Protein AF-0000000080853596 (afdb_homodimer)

Organism: Culter alburnus (NCBI:txid194366)

pLDDT: mean 70.52, std 26.56, range [13.9, 98.62]

Secondary structure (DSSP, 8-state):
-----------------SS-----HHHHHHHHHHHHTT-HHHHHHHHHHHHHTT----TTSS--HHHHHHHHHHHHTS-TT-HHHHHHHHHHHHHHHHHHHSHHHHHHTT-S----------------------------------------------------GGGSPEEEEE-HHHHH---PEEEPPS----SEEEEE-PPS-SEEEE-SS-EEEEETTTTEEEEEEEEE-TTTT-------B--SHHHH--SSEEEEESS-GGG--SSHHHHHHTTSGGGEEEEEHHHHHTHHHHHHHHHHHHHHSTTEEEEEEEEEEE---S-SSSGGGSSSS----TTEETTEEPPSEEEEEEEEEETTS-BPPPEEEEEESS----TT---TTTS-HHHHHHHHHHHGGGGEE-HHHHHT-TT---EEE--S-PPPEEEEEEEEEE-TTS-EEEEEEEEEEB----/-----------------SS-----HHHHHHHHHHHHTT-HHHHHHHHHHHHHTT----TTSS--HHHHHHHHHHHHTS-TT-HHHHHHHHHHHHHHHHHHHTHHHHHHTT------------------------------------------------------GGGPPEEEEE-HHHHH---PEEE--TT---SEEEEE-PPS-SEEEE-SS-EEEEETTTTEEEEEEEEE-TTTT-------B--SHHHH--SSEEEEESS-GGG--SSHHHHHHTTSGGGEEEEEHHHHHTHHHHHHHHHHHHHHSTTEEEEEEEEEEE---S-TTTTT---SSS----SEETTEEPPSEEEEEEEEEETTS-BPPPEEEEEESS----TT---TTTS-HHHHHHHHHHHGGGGEE-HHHHHT-TT---EEE--S-PPPEEEEEEEEEE-TTS-EEEEEEEEEEB----

InterPro domains:
  IPR001604 DNA/RNA non-specific endonuclease/pyrophosphatase/phosphodiesterase domain [PF01223] (203-386)
  IPR001604 DNA/RNA non-specific endonuclease/pyrophosphatase/phosphodiesterase domain [SM00892] (210-420)
  IPR020821 ENPP1-3/EXOG-like, endonuclease/phosphodiesterase domain [SM00477] (211-429)
  IPR040255 Non-specific endonuclease [PTHR13966] (204-443)
  IPR044925 His-Me finger superfamily [SSF54060] (202-383)
  IPR044929 DNA/RNA non-specific endonuclease superfamily [G3DSA:3.40.570.10] (197-430)

Nearest PDB structures (foldseek):
  5t40-assembly1_B  TM=7.758E-01  e=2.886E-14  Homo sapiens
  6iid-assembly1_B  TM=7.793E-01  e=5.501E-14  Homo sapiens
  7r6t-assembly1_D  TM=7.306E-01  e=7.821E-14  Homo sapiens
  6iid-assembly2_D  TM=7.445E-01  e=1.885E-13  Homo sapiens
  4e3y-assembly1_A  TM=7.467E-01  e=3.338E-12  Serratia marcescens

Radius of gyration: 38.25 Å; Cα contacts (8 Å, |Δi|>4): 1420; chains: 2; bounding box: 94×157×90 Å

Solvent-accessible surface area (backbone atoms only — not comparable to full-atom values): 53956 Å² total; per-residue (Å²): 137,83,80,78,79,77,79,74,77,62,83,72,81,67,87,59,73,96,64,56,76,94,65,56,70,65,56,50,50,51,52,42,49,58,55,56,62,62,35,65,69,39,45,49,40,42,49,51,52,33,62,74,65,64,60,71,64,54,98,59,82,40,73,52,70,64,57,51,44,43,54,48,53,54,44,69,70,38,59,89,83,37,67,64,32,51,36,44,44,50,40,52,48,50,42,51,48,49,41,66,72,35,33,71,61,43,50,57,67,66,57,59,67,75,72,79,66,70,73,85,72,82,80,81,79,80,84,79,86,88,80,80,86,89,81,90,78,87,88,82,90,87,83,89,85,84,80,78,80,84,78,82,84,79,81,81,73,85,81,67,86,61,74,60,80,83,74,56,45,37,31,36,45,36,48,51,52,78,69,70,44,93,66,72,72,40,90,49,76,86,79,73,82,53,52,32,42,42,29,39,36,63,44,85,68,66,47,74,48,80,56,83,67,39,34,30,22,39,33,82,87,43,51,33,36,53,32,30,42,42,72,38,25,64,62,37,55,35,83,37,46,68,90,41,73,61,63,56,56,83,50,28,56,54,98,56,27,23,65,32,50,55,54,49,58,79,62,26,22,45,15,33,62,33,39,52,56,38,60,35,44,50,34,36,41,57,26,24,43,58,29,52,67,27,59,49,42,47,51,54,47,49,54,53,53,51,19,60,34,88,60,34,50,36,28,39,34,42,23,27,57,36,81,80,54,102,54,75,86,59,65,90,66,61,73,74,75,90,62,72,78,79,56,41,50,73,83,17,50,51,42,44,27,37,38,39,36,44,35,42,29,30,66,88,69,43,37,50,82,64,44,36,34,52,43,66,49,39,70,74,80,60,85,72,66,42,46,45,87,81,29,58,60,63,56,12,46,52,46,33,58,62,49,48,63,77,30,53,46,55,64,75,65,48,69,72,38,88,80,64,60,32,76,39,78,57,89,70,86,69,66,51,22,33,36,71,49,72,48,77,38,35,21,49,81,40,48,77,44,73,39,76,50,75,46,68,32,13,66,56,82,124,136,85,79,77,78,76,79,73,76,64,82,74,78,64,89,59,76,95,63,55,74,94,65,55,70,65,56,51,51,51,53,42,48,57,54,56,62,61,34,65,70,39,46,50,40,43,50,52,52,33,62,74,66,63,58,72,64,54,99,56,80,40,72,53,70,66,56,51,45,43,55,48,57,52,43,69,71,37,60,90,83,38,67,64,33,51,37,43,47,50,40,51,50,51,41,52,46,50,39,65,73,35,34,72,61,44,52,56,66,67,58,60,66,76,73,79,70,70,76,86,70,83,80,84,79,80,83,91,82,90,81,80,90,84,80,88,71,91,75,82,90,84,90,83,88,78,89,79,77,88,81,82,82,77,81,80,77,85,79,69,86,64,76,61,81,84,75,59,43,37,30,37,45,36,50,52,50,78,68,70,42,92,67,72,72,41,89,48,73,87,77,71,82,53,53,32,43,43,28,37,35,64,44,84,66,65,48,76,47,80,56,83,66,39,33,30,22,39,32,83,86,42,51,33,38,53,33,29,41,41,73,38,26,66,62,38,55,35,83,38,46,67,92,40,74,62,63,55,55,85,49,29,57,53,96,55,26,23,64,33,52,55,54,50,58,78,61,25,21,44,14,34,64,32,36,54,54,39,61,35,44,50,35,35,40,56,27,23,43,58,30,52,71,30,59,50,42,49,52,54,48,49,54,52,54,51,20,61,36,90,59,34,48,36,29,39,36,40,24,27,55,36,82,76,59,100,48,78,76,49,86,60,66,66,55,72,82,92,37,71,81,78,58,39,53,71,82,17,50,52,42,43,26,36,39,39,36,45,35,43,29,29,68,90,68,43,37,49,82,62,43,35,35,52,43,66,51,40,71,75,79,60,83,73,64,42,46,49,85,82,28,56,57,63,53,11,45,52,47,35,58,62,49,49,64,77,31,52,47,54,64,75,64,48,68,72,39,87,81,64,61,33,76,40,80,56,88,70,88,69,67,49,22,32,36,70,49,72,48,76,39,34,21,49,81,40,48,78,43,73,39,76,46,76,46,69,32,14,68,58,81,124

Foldseek 3Di:
DPPPPPPPPPVDPPPDDPDPPPDDVLVVLVVVLVVVCPDPLLVVLVVVLCVVQVQDCPPLNAGPPVSLVVLVVVLVPDDPPDPSSVSSVVNSVSRVVSCVSCVVSVVVVVPPPPPPPDPPPDDPDPDDDDDDYDDDDDDDDDDDDPDPPDDPDDPPPDPPPPPPPVQFAKEFEDQPCVAFNDDDWAADDLPPSFNYAYANHFWDADDWDYFQFKIFRADPVQRETLKIKGKAAPLQQDAFADDDDDAQQVQADDPFWGWAFQPDLNSHRNFHRSNVVSRDPRRIATFGPQCRQFLVVLVVVVLNVLNHDPFFAMKMKMKHFAADDVPPPDPVPDDPPVSPPPQDTSRGGHGQKMKMKIWTQTPVQHIDDIWIFMDGRGNPPDPQQDRCVRDPVVVNSVSSVVVRVVGTDDPVVVCPDPSTPGIDRDNDDFRWTKDKGKGWHAGNVRDIDMDIHIHTYGYDDD/DPPPPPPPPVVPPPPDDPDPPPDDVLVVLVVVLVVVCPDPLLVVLLVVLCVVQVFDCPPLNAGPPVSLVVLVVVLVPDDPPDVSSVSSVVNSVSRVVSCVSSVVSVVVVVPPPPPPPPPPPDDPDDDDDDDDDDDDDDDDDDDDDDDDDDDPDDDPPDPPPPVPPVQFAKEFEDQVCVAFNDDDWAADDLPPSFNYAYANHFWDADDWDYFQFKIFGADPVQLETLKIKGKAAPLQQDAFADDDDDAQQVQADDPFWGWAFQPDLNSHRNFHRSNVVSRDPRRIATFGPQCRQFLVVLVVVVLNVLNHDPFFAMKMKMKHFAADDVPSPPVQDDDPPVSPPPQDTSNGGHGQKMKMKIWTQTPVRHIDDIWIFMDGRGNPPDPQQDRCVPDPVVVNSVSSVVVRVVGTDDPVVVCPDPSTPGIDRDNDDFRWTKDKGKGWHAGNVRDIDMDIHIHTYGYDDD

Structure (mmCIF, N/CA/C/O backbone):
data_AF-0000000080853596-model_v1
#
loop_
_entity.id
_entity.type
_entity.pdbx_description
1 polymer 'Endonuclease G, mitochondrial'
#
loop_
_atom_site.group_PDB
_atom_site.id
_atom_site.type_symbol
_atom_site.label_atom_id
_atom_site.label_alt_id
_atom_site.label_comp_id
_atom_site.label_asym_id
_atom_site.label_entity_id
_atom_site.label_seq_id
_atom_site.pdbx_PDB_ins_code
_atom_site.Cartn_x
_atom_site.Cartn_y
_atom_site.Cartn_z
_atom_site.occupancy
_atom_site.B_iso_or_equiv
_atom_site.auth_seq_id
_atom_site.auth_comp_id
_atom_site.auth_asym_id
_atom_site.auth_atom_id
_atom_site.pdbx_PDB_model_num
ATOM 1 N N . MET A 1 1 ? 62.312 -4.344 17.359 1 21.23 1 MET A N 1
ATOM 2 C CA . MET A 1 1 ? 61.406 -3.244 17.703 1 21.23 1 MET A CA 1
ATOM 3 C C . MET A 1 1 ? 61.031 -2.449 16.453 1 21.23 1 MET A C 1
ATOM 5 O O . MET A 1 1 ? 61.5 -1.334 16.25 1 21.23 1 MET A O 1
ATOM 9 N N . ASN A 1 2 ? 60.875 -3.031 15.273 1 23.03 2 ASN A N 1
ATOM 10 C CA . ASN A 1 2 ? 60.812 -2.623 13.875 1 23.03 2 ASN A CA 1
ATOM 11 C C . ASN A 1 2 ? 59.531 -1.854 13.578 1 23.03 2 ASN A C 1
ATOM 13 O O . ASN A 1 2 ? 58.406 -2.371 13.773 1 23.03 2 ASN A O 1
ATOM 17 N N . SER A 1 3 ? 59.5 -0.414 13.75 1 23.45 3 SER A N 1
ATOM 18 C CA . SER A 1 3 ? 58.5 0.641 13.703 1 23.45 3 SER A CA 1
ATOM 19 C C . SER A 1 3 ? 57.844 0.72 12.328 1 23.45 3 SER A C 1
ATOM 21 O O . SER A 1 3 ? 58.438 1.19 11.367 1 23.45 3 SER A O 1
ATOM 23 N N . GLU A 1 4 ? 57.094 -0.28 11.859 1 23.36 4 GLU A N 1
ATOM 24 C CA . GLU A 1 4 ? 56.469 -0.364 10.547 1 23.36 4 GLU A CA 1
ATOM 25 C C . GLU A 1 4 ? 55.469 0.775 10.344 1 23.36 4 GLU A C 1
ATOM 27 O O . GLU A 1 4 ? 54.5 0.908 11.094 1 23.36 4 GLU A O 1
ATOM 32 N N . SER A 1 5 ? 56 2 9.883 1 23.75 5 SER A N 1
ATOM 33 C CA . SER A 1 5 ? 55.344 3.27 9.578 1 23.75 5 SER A CA 1
ATOM 34 C C . SER A 1 5 ? 54.219 3.084 8.57 1 23.75 5 SER A C 1
ATOM 36 O O . SER A 1 5 ? 54.438 2.812 7.395 1 23.75 5 SER A O 1
ATOM 38 N N . SER A 1 6 ? 53.156 2.34 8.906 1 25.84 6 SER A N 1
ATOM 39 C CA . SER A 1 6 ? 52 2.09 8.055 1 25.84 6 SER A CA 1
ATOM 40 C C . SER A 1 6 ? 51.375 3.396 7.59 1 25.84 6 SER A C 1
ATOM 42 O O . SER A 1 6 ? 50.812 4.148 8.398 1 25.84 6 SER A O 1
ATOM 44 N N . GLY A 1 7 ? 51.969 4.16 6.629 1 26.11 7 GLY A N 1
ATOM 45 C CA . GLY A 1 7 ? 51.594 5.406 5.992 1 26.11 7 GLY A CA 1
ATOM 46 C C . GLY A 1 7 ? 50.156 5.406 5.504 1 26.11 7 GLY A C 1
ATOM 47 O O . GLY A 1 7 ? 49.906 5.125 4.332 1 26.11 7 GLY A O 1
ATOM 48 N N . ASN A 1 8 ? 49.188 4.934 6.285 1 27 8 ASN A N 1
ATOM 49 C CA . ASN A 1 8 ? 47.781 4.945 5.887 1 27 8 ASN A CA 1
ATOM 50 C C . ASN A 1 8 ? 47.281 6.363 5.602 1 27 8 ASN A C 1
ATOM 52 O O . ASN A 1 8 ? 47.062 7.141 6.527 1 27 8 ASN A O 1
ATOM 56 N N . SER A 1 9 ? 47.938 7.086 4.66 1 27.62 9 SER A N 1
ATOM 57 C CA . SER A 1 9 ? 47.562 8.445 4.285 1 27.62 9 SER A CA 1
ATOM 58 C C . SER A 1 9 ? 46.062 8.562 4.031 1 27.62 9 SER A C 1
ATOM 60 O O . SER A 1 9 ? 45.562 8.227 2.949 1 27.62 9 SER A O 1
ATOM 62 N N . GLN A 1 10 ? 45.25 8.07 4.902 1 30.3 10 GLN A N 1
ATOM 63 C CA . GLN A 1 10 ? 43.812 8.328 4.797 1 30.3 10 GLN A CA 1
ATOM 64 C C . GLN A 1 10 ? 43.531 9.82 4.652 1 30.3 10 GLN A C 1
ATOM 66 O O . GLN A 1 10 ? 44.062 10.633 5.422 1 30.3 10 GLN A O 1
ATOM 71 N N . THR A 1 11 ? 43.344 10.234 3.461 1 34.03 11 THR A N 1
ATOM 72 C CA . THR A 1 11 ? 42.938 11.617 3.186 1 34.03 11 THR A CA 1
ATOM 73 C C . THR A 1 11 ? 42 12.133 4.266 1 34.03 11 THR A C 1
ATOM 75 O O . THR A 1 11 ? 40.938 11.539 4.516 1 34.03 11 THR A O 1
ATOM 78 N N . THR A 1 12 ? 42.531 12.609 5.316 1 32.09 12 THR A N 1
ATOM 79 C CA . THR A 1 12 ? 41.875 13.141 6.516 1 32.09 12 THR A CA 1
ATOM 80 C C . THR A 1 12 ? 40.781 14.133 6.148 1 32.09 12 THR A C 1
ATOM 82 O O . THR A 1 12 ? 40.969 14.984 5.27 1 32.09 12 THR A O 1
ATOM 85 N N . LEU A 1 13 ? 39.531 13.836 6.453 1 35.03 13 LEU A N 1
ATOM 86 C CA . LEU A 1 13 ? 38.188 14.398 6.41 1 35.03 13 LEU A CA 1
ATOM 87 C C . LEU A 1 13 ? 38.156 15.773 7.062 1 35.03 13 LEU A C 1
ATOM 89 O O . LEU A 1 13 ? 37.125 16.203 7.551 1 35.03 13 LEU A O 1
ATOM 93 N N . GLU A 1 14 ? 39.344 16.484 7.348 1 33.72 14 GLU A N 1
ATOM 94 C CA . GLU A 1 14 ? 39.094 17.688 8.141 1 33.72 14 GLU A CA 1
ATOM 95 C C . GLU A 1 14 ? 38.281 18.719 7.348 1 33.72 14 GLU A C 1
ATOM 97 O O . GLU A 1 14 ? 38.438 18.797 6.125 1 33.72 14 GLU A O 1
ATOM 102 N N . LYS A 1 15 ? 37.219 19.25 7.875 1 38.06 15 LYS A N 1
ATOM 103 C CA . LYS A 1 15 ? 36.375 20.344 7.367 1 38.06 15 LYS A CA 1
ATOM 104 C C . LYS A 1 15 ? 37.219 21.5 6.871 1 38.06 15 LYS A C 1
ATOM 106 O O . LYS A 1 15 ? 37.781 22.25 7.672 1 38.06 15 LYS A O 1
ATOM 111 N N . GLY A 1 16 ? 38.312 21.297 6.016 1 35.28 16 GLY A N 1
ATOM 112 C CA . GLY A 1 16 ? 39.25 22.359 5.695 1 35.28 16 GLY A CA 1
ATOM 113 C C . GLY A 1 16 ? 38.594 23.594 5.113 1 35.28 16 GLY A C 1
ATOM 114 O O . GLY A 1 16 ? 37.531 23.484 4.496 1 35.28 16 GLY A O 1
ATOM 115 N N . GLY A 1 17 ? 38.688 24.891 5.625 1 38.31 17 GLY A N 1
ATOM 116 C CA . GLY A 1 17 ? 38.406 26.219 5.117 1 38.31 17 GLY A CA 1
ATOM 117 C C . GLY A 1 17 ? 38.406 26.297 3.602 1 38.31 17 GLY A C 1
ATOM 118 O O . GLY A 1 17 ? 38.281 25.266 2.924 1 38.31 17 GLY A O 1
ATOM 119 N N . LYS A 1 18 ? 38.656 27.5 2.898 1 41.78 18 LYS A N 1
ATOM 120 C CA . LYS A 1 18 ? 38.844 27.875 1.498 1 41.78 18 LYS A CA 1
ATOM 121 C C . LYS A 1 18 ? 40 27.109 0.866 1 41.78 18 LYS A C 1
ATOM 123 O O . LYS A 1 18 ? 40.219 27.188 -0.345 1 41.78 18 LYS A O 1
ATOM 128 N N . ASN A 1 19 ? 40.969 26.484 1.515 1 44.75 19 ASN A N 1
ATOM 129 C CA . ASN A 1 19 ? 42.188 25.891 0.941 1 44.75 19 ASN A CA 1
ATOM 130 C C . ASN A 1 19 ? 42.094 24.375 0.832 1 44.75 19 ASN A C 1
ATOM 132 O O . ASN A 1 19 ? 42.062 23.672 1.846 1 44.75 19 ASN A O 1
ATOM 136 N N . PRO A 1 20 ? 41.656 23.812 -0.31 1 50.25 20 PRO A N 1
ATOM 137 C CA . PRO A 1 20 ? 41.5 22.359 -0.459 1 50.25 20 PRO A CA 1
ATOM 138 C C . PRO A 1 20 ? 42.781 21.578 -0.191 1 50.25 20 PRO A C 1
ATOM 140 O O . PRO A 1 20 ? 43.875 22.109 -0.332 1 50.25 20 PRO A O 1
ATOM 143 N N . PRO A 1 21 ? 42.844 20.547 0.593 1 51.75 21 PRO A N 1
ATOM 144 C CA . PRO A 1 21 ? 44.031 19.734 0.754 1 51.75 21 PRO A CA 1
ATOM 145 C C . PRO A 1 21 ? 44.719 19.422 -0.577 1 51.75 21 PRO A C 1
ATOM 147 O O . PRO A 1 21 ? 44.062 19.391 -1.618 1 51.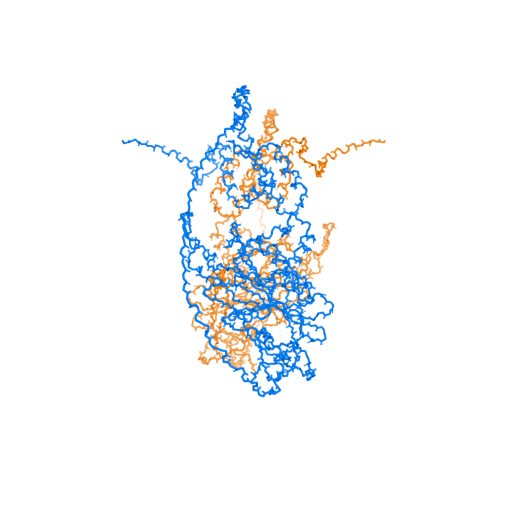75 21 PRO A O 1
ATOM 150 N N . ASP A 1 22 ? 46.031 19.531 -0.706 1 58.03 22 ASP A N 1
ATOM 151 C CA . ASP A 1 22 ? 46.906 19.312 -1.864 1 58.03 22 ASP A CA 1
ATOM 152 C C . ASP A 1 22 ? 46.812 17.875 -2.342 1 58.03 22 ASP A C 1
ATOM 154 O O . ASP A 1 22 ? 47.719 17.078 -2.074 1 58.03 22 ASP A O 1
ATOM 158 N N . VAL A 1 23 ? 45.688 17.359 -2.543 1 64.19 23 VAL A N 1
ATOM 159 C CA . VAL A 1 23 ? 45.531 16.031 -3.105 1 64.19 23 VAL A CA 1
ATOM 160 C C . VAL A 1 23 ? 45.5 16.109 -4.633 1 64.19 23 VAL A C 1
ATOM 162 O O . VAL A 1 23 ? 44.906 17.031 -5.199 1 64.19 23 VAL A O 1
ATOM 165 N N . SER A 1 24 ? 46.406 15.336 -5.238 1 75.69 24 SER A N 1
ATOM 166 C CA . SER A 1 24 ? 46.469 15.305 -6.695 1 75.69 24 SER A CA 1
ATOM 167 C C . SER A 1 24 ? 45.156 14.844 -7.297 1 75.69 24 SER A C 1
ATOM 169 O O . SER A 1 24 ? 44.406 14.078 -6.676 1 75.69 24 SER A O 1
ATOM 171 N N . LEU A 1 25 ? 44.75 15.398 -8.375 1 75.56 25 LEU A N 1
ATOM 172 C CA . LEU A 1 25 ? 43.531 15 -9.094 1 75.56 25 LEU A CA 1
ATOM 173 C C . LEU A 1 25 ? 43.562 13.508 -9.391 1 75.56 25 LEU A C 1
ATOM 175 O O . LEU A 1 25 ? 42.5 12.859 -9.406 1 75.56 25 LEU A O 1
ATOM 179 N N . ASP A 1 26 ? 44.75 13 -9.5 1 74.31 26 ASP A N 1
ATOM 180 C CA . ASP A 1 26 ? 44.875 11.57 -9.766 1 74.31 26 ASP A CA 1
ATOM 181 C C . ASP A 1 26 ? 44.438 10.742 -8.555 1 74.31 26 ASP A C 1
ATOM 183 O O . ASP A 1 26 ? 43.781 9.711 -8.719 1 74.31 26 ASP A O 1
ATOM 187 N N . ASN A 1 27 ? 44.812 11.219 -7.461 1 77.25 27 ASN A N 1
ATOM 188 C CA . ASN A 1 27 ? 44.375 10.516 -6.258 1 77.25 27 ASN A CA 1
ATOM 189 C C . ASN A 1 27 ? 42.844 10.617 -6.07 1 77.25 27 ASN A C 1
ATOM 191 O O . ASN A 1 27 ? 42.219 9.664 -5.621 1 77.25 27 ASN A O 1
ATOM 195 N N . ILE A 1 28 ? 42.312 11.695 -6.441 1 77.69 28 ILE A N 1
ATOM 196 C CA . ILE A 1 28 ? 40.875 11.875 -6.348 1 77.69 28 ILE A CA 1
ATOM 197 C C . ILE A 1 28 ? 40.156 10.898 -7.289 1 77.69 28 ILE A C 1
ATOM 199 O O . ILE A 1 28 ? 39.188 10.273 -6.914 1 77.69 28 ILE A O 1
ATOM 203 N N . VAL A 1 29 ? 40.688 10.781 -8.461 1 76.88 29 VAL A N 1
ATOM 204 C CA . VAL A 1 29 ? 40.125 9.852 -9.438 1 76.88 29 VAL A CA 1
ATOM 205 C C . VAL A 1 29 ? 40.188 8.43 -8.898 1 76.88 29 VAL A C 1
ATOM 207 O O . VAL A 1 29 ? 39.219 7.664 -9.016 1 76.88 29 VAL A O 1
ATOM 210 N N . LYS A 1 30 ? 41.312 8.125 -8.344 1 76.12 30 LYS A N 1
ATOM 211 C CA . LYS A 1 30 ? 41.469 6.781 -7.781 1 76.12 30 LYS A CA 1
ATOM 212 C C . LYS A 1 30 ? 40.438 6.531 -6.676 1 76.12 30 LYS A C 1
ATOM 214 O O . LYS A 1 30 ? 39.812 5.469 -6.629 1 76.12 30 LYS A O 1
ATOM 219 N N . ASP A 1 31 ? 40.312 7.492 -5.836 1 78.44 31 ASP A N 1
ATOM 220 C CA . ASP A 1 31 ? 39.344 7.371 -4.754 1 78.44 31 ASP A CA 1
ATOM 221 C C . ASP A 1 31 ? 37.906 7.262 -5.305 1 78.44 31 ASP A C 1
ATOM 223 O O . ASP A 1 31 ? 37.125 6.473 -4.801 1 78.44 31 ASP A O 1
ATOM 227 N N . LEU A 1 32 ? 37.625 8.062 -6.258 1 80.38 32 LEU A N 1
ATOM 228 C CA . LEU A 1 32 ? 36.312 8.07 -6.863 1 80.38 32 LEU A CA 1
ATOM 229 C C . LEU A 1 32 ? 36 6.734 -7.543 1 80.38 32 LEU A C 1
ATOM 231 O O . LEU A 1 32 ? 34.906 6.191 -7.398 1 80.38 32 LEU A O 1
ATOM 235 N N . LEU A 1 33 ? 36.969 6.246 -8.234 1 76 33 LEU A N 1
ATOM 236 C CA . LEU A 1 33 ? 36.812 4.957 -8.906 1 76 33 LEU A CA 1
ATOM 237 C C . LEU A 1 33 ? 36.594 3.84 -7.887 1 76 33 LEU A C 1
ATOM 239 O O . LEU A 1 33 ? 35.75 2.961 -8.086 1 76 33 LEU A O 1
ATOM 243 N N . LEU A 1 34 ? 37.375 3.893 -6.832 1 73.88 34 LEU A N 1
ATOM 244 C CA . LEU A 1 34 ? 37.188 2.902 -5.773 1 73.88 34 LEU A CA 1
ATOM 245 C C . LEU A 1 34 ? 35.781 2.982 -5.176 1 73.88 34 LEU A C 1
ATOM 247 O O . LEU A 1 34 ? 35.188 1.955 -4.891 1 73.88 34 LEU A O 1
ATOM 251 N N . TYR A 1 35 ? 35.375 4.152 -5 1 77.5 35 TYR A N 1
ATOM 252 C CA . TYR A 1 35 ? 34.031 4.355 -4.418 1 77.5 35 TYR A CA 1
ATOM 253 C C . TYR A 1 35 ? 32.938 3.908 -5.379 1 77.5 35 TYR A C 1
ATOM 255 O O . TYR A 1 35 ? 32.031 3.176 -4.992 1 77.5 35 TYR A O 1
ATOM 263 N N . VAL A 1 36 ? 32.969 4.289 -6.664 1 75.88 36 VAL A N 1
ATOM 264 C CA . VAL A 1 36 ? 31.938 4 -7.648 1 75.88 36 VAL A CA 1
ATOM 265 C C . VAL A 1 36 ? 31.938 2.51 -7.977 1 75.88 36 VAL A C 1
ATOM 267 O O . VAL A 1 36 ? 30.875 1.915 -8.195 1 75.88 36 VAL A O 1
ATOM 270 N N . ASN A 1 37 ? 33.094 1.969 -7.91 1 67.69 37 ASN A N 1
ATOM 271 C CA . ASN A 1 37 ? 33.219 0.535 -8.148 1 67.69 37 ASN A CA 1
ATOM 272 C C . ASN A 1 37 ? 32.562 -0.278 -7.051 1 67.69 37 ASN A C 1
ATOM 274 O O . ASN A 1 37 ? 32.312 -1.471 -7.223 1 67.69 37 ASN A O 1
ATOM 278 N N . GLY A 1 38 ? 32.219 0.402 -6.105 1 69.12 38 GLY A N 1
ATOM 279 C CA . GLY A 1 38 ? 31.578 -0.271 -4.988 1 69.12 38 GLY A CA 1
ATOM 280 C C . GLY A 1 38 ? 30.062 -0.346 -5.125 1 69.12 38 GLY A C 1
ATOM 281 O O . GLY A 1 38 ? 29.391 -1 -4.324 1 69.12 38 GLY A O 1
ATOM 282 N N . PHE A 1 39 ? 29.609 0.339 -6.164 1 72.38 39 PHE A N 1
ATOM 283 C CA . PHE A 1 39 ? 28.172 0.305 -6.363 1 72.38 39 PHE A CA 1
ATOM 284 C C . PHE A 1 39 ? 27.719 -1.073 -6.832 1 72.38 39 PHE A C 1
ATOM 286 O O . PHE A 1 39 ? 28.219 -1.586 -7.836 1 72.38 39 PHE A O 1
ATOM 293 N N . GLU A 1 40 ? 26.781 -1.582 -6.156 1 68.38 40 GLU A N 1
ATOM 294 C CA . GLU A 1 40 ? 26.328 -2.938 -6.445 1 68.38 40 GLU A CA 1
ATOM 295 C C . GLU A 1 40 ? 25.703 -3.027 -7.836 1 68.38 40 GLU A C 1
ATOM 297 O O . GLU A 1 40 ? 25.938 -3.992 -8.562 1 68.38 40 GLU A O 1
ATOM 302 N N . CYS A 1 41 ? 24.906 -1.981 -8.219 1 70.44 41 CYS A N 1
ATOM 303 C CA . CYS A 1 41 ? 24.281 -1.995 -9.531 1 70.44 41 CYS A CA 1
ATOM 304 C C . CYS A 1 41 ? 25.312 -1.982 -10.641 1 70.44 41 CYS A C 1
ATOM 306 O O . CYS A 1 41 ? 25.141 -2.623 -11.68 1 70.44 41 CYS A O 1
ATOM 308 N N . LEU A 1 42 ? 26.391 -1.336 -10.445 1 78.56 42 LEU A N 1
ATOM 309 C CA . LEU A 1 42 ? 27.438 -1.244 -11.461 1 78.56 42 LEU A CA 1
ATOM 310 C C . LEU A 1 42 ? 28.281 -2.512 -11.484 1 78.56 42 LEU A C 1
ATOM 312 O O . LEU A 1 42 ? 28.719 -2.953 -12.547 1 78.56 42 LEU A O 1
ATOM 316 N N . HIS A 1 43 ? 28.422 -3 -10.312 1 77.88 43 HIS A N 1
ATOM 317 C CA . HIS A 1 43 ? 29.156 -4.262 -10.227 1 77.88 43 HIS A CA 1
ATOM 318 C C . HIS A 1 43 ? 28.422 -5.371 -10.969 1 77.88 43 HIS A C 1
ATOM 320 O O . HIS A 1 43 ? 29.047 -6.148 -11.703 1 77.88 43 HIS A O 1
ATOM 326 N N . GLU A 1 44 ? 27.219 -5.332 -10.844 1 76 44 GLU A N 1
ATOM 327 C CA . GLU A 1 44 ? 26.391 -6.32 -11.531 1 76 44 GLU A CA 1
ATOM 328 C C . GLU A 1 44 ? 26.422 -6.098 -13.047 1 76 44 GLU A C 1
ATOM 330 O O . GLU A 1 44 ? 26.516 -7.055 -13.812 1 76 44 GLU A O 1
ATOM 335 N N . ALA A 1 45 ? 26.234 -4.891 -13.422 1 80.31 45 ALA A N 1
ATOM 336 C CA . ALA A 1 45 ? 26.281 -4.562 -14.844 1 80.31 45 ALA A CA 1
ATOM 337 C C . ALA A 1 45 ? 27.609 -4.969 -15.453 1 80.31 45 ALA A C 1
ATOM 339 O O . ALA A 1 45 ? 27.656 -5.504 -16.562 1 80.31 45 ALA A O 1
ATOM 340 N N . LYS A 1 46 ? 28.641 -4.77 -14.734 1 85.06 46 LYS A N 1
ATOM 341 C CA . LYS A 1 46 ? 29.984 -5.137 -15.18 1 85.06 46 LYS A CA 1
ATOM 342 C C . LYS A 1 46 ? 30.094 -6.648 -15.383 1 85.06 46 LYS A C 1
ATOM 344 O O . LYS A 1 46 ? 30.609 -7.105 -16.406 1 85.06 46 LYS A O 1
ATOM 349 N N . LYS A 1 47 ? 29.656 -7.262 -14.461 1 80.88 47 LYS A N 1
ATOM 350 C CA . LYS A 1 47 ? 29.703 -8.719 -14.539 1 80.88 47 LYS A CA 1
ATOM 351 C C . LYS A 1 47 ? 28.922 -9.234 -15.734 1 80.88 47 LYS A C 1
ATOM 353 O O . LYS A 1 47 ? 29.375 -10.133 -16.453 1 80.88 47 LYS A O 1
ATOM 358 N N . VAL A 1 48 ? 27.812 -8.695 -15.977 1 80.31 48 VAL A N 1
ATOM 359 C CA . VAL A 1 48 ? 26.953 -9.094 -17.094 1 80.31 48 VAL A CA 1
ATOM 360 C C . VAL A 1 48 ? 27.672 -8.828 -18.406 1 80.31 48 VAL A C 1
ATOM 362 O O . VAL A 1 48 ? 27.641 -9.656 -19.328 1 80.31 48 VAL A O 1
ATOM 365 N N . ILE A 1 49 ? 28.297 -7.707 -18.5 1 82.69 49 ILE A N 1
ATOM 366 C CA . ILE A 1 49 ? 29.016 -7.34 -19.719 1 82.69 49 ILE A CA 1
ATOM 367 C C . ILE A 1 49 ? 30.188 -8.297 -19.938 1 82.69 49 ILE A C 1
ATOM 369 O O . ILE A 1 49 ? 30.406 -8.781 -21.047 1 82.69 49 ILE A O 1
ATOM 373 N N . GLU A 1 50 ? 30.891 -8.602 -18.875 1 84.31 50 GLU A N 1
ATOM 374 C CA . GLU A 1 50 ? 32.062 -9.469 -18.953 1 84.31 50 GLU A CA 1
ATOM 375 C C . GLU A 1 50 ? 31.656 -10.891 -19.344 1 84.31 50 GLU A C 1
ATOM 377 O O . GLU A 1 50 ? 32.344 -11.539 -20.125 1 84.31 50 GLU A O 1
ATOM 382 N N . GLU A 1 51 ? 30.641 -11.297 -18.828 1 80.25 51 GLU A N 1
ATOM 383 C CA . GLU A 1 51 ? 30.156 -12.633 -19.156 1 80.25 51 GLU A CA 1
ATOM 384 C C . GLU A 1 51 ? 29.625 -12.695 -20.578 1 80.25 51 GLU A C 1
ATOM 386 O O . GLU A 1 51 ? 29.891 -13.664 -21.297 1 80.25 51 GLU A O 1
ATOM 391 N N . LYS A 1 52 ? 28.938 -11.727 -20.984 1 79.19 52 LYS A N 1
ATOM 392 C CA . LYS A 1 52 ? 28.328 -11.68 -22.312 1 79.19 52 LYS A CA 1
ATOM 393 C C . LYS A 1 52 ? 29.375 -11.688 -23.406 1 79.19 52 LYS A C 1
ATOM 395 O O . LYS A 1 52 ? 29.203 -12.328 -24.453 1 79.19 52 LYS A O 1
ATOM 400 N N . TYR A 1 53 ? 30.484 -11 -23.172 1 79.81 53 TYR A N 1
ATOM 401 C CA . TYR A 1 53 ? 31.484 -10.828 -24.219 1 79.81 53 TYR A CA 1
ATOM 402 C C . TYR A 1 53 ? 32.75 -11.617 -23.906 1 79.81 53 TYR A C 1
ATOM 404 O O . TYR A 1 53 ? 33.781 -11.43 -24.547 1 79.81 53 TYR A O 1
ATOM 412 N N . ASP A 1 54 ? 32.625 -12.5 -22.844 1 78.5 54 ASP A N 1
ATOM 413 C CA . ASP A 1 54 ? 33.75 -13.344 -22.438 1 78.5 54 ASP A CA 1
ATOM 414 C C . ASP A 1 54 ? 35.031 -12.516 -22.312 1 78.5 54 ASP A C 1
ATOM 416 O O . ASP A 1 54 ? 36.031 -12.859 -22.906 1 78.5 54 ASP A O 1
ATOM 420 N N . ILE A 1 55 ? 34.781 -11.375 -21.688 1 75.75 55 ILE A N 1
ATOM 421 C CA . ILE A 1 55 ? 35.906 -10.461 -21.562 1 75.75 55 ILE A CA 1
ATOM 422 C C . ILE A 1 55 ? 36.938 -11.062 -20.609 1 75.75 55 ILE A C 1
ATOM 424 O O . ILE A 1 55 ? 36.625 -11.359 -19.453 1 75.75 55 ILE A O 1
ATOM 428 N N . ASN A 1 56 ? 38.125 -11.5 -21.109 1 69.69 56 ASN A N 1
ATOM 429 C CA . ASN A 1 56 ? 39.25 -11.992 -20.328 1 69.69 56 ASN A CA 1
ATOM 430 C C . ASN A 1 56 ? 40.062 -10.852 -19.75 1 69.69 56 ASN A C 1
ATOM 432 O O . ASN A 1 56 ? 40.594 -10.016 -20.484 1 69.69 56 ASN A O 1
ATOM 436 N N . ILE A 1 57 ? 39.906 -10.531 -18.516 1 62 57 ILE A N 1
ATOM 437 C CA . ILE A 1 57 ? 40.656 -9.484 -17.844 1 62 57 ILE A CA 1
ATOM 438 C C . ILE A 1 57 ? 42.094 -9.953 -17.609 1 62 57 ILE A C 1
ATOM 440 O O . ILE A 1 57 ? 42.312 -10.93 -16.891 1 62 57 ILE A O 1
ATOM 444 N N . ASP A 1 58 ? 42.906 -9.82 -18.453 1 53.66 58 ASP A N 1
ATOM 445 C CA . ASP A 1 58 ? 44.312 -10.164 -18.266 1 53.66 58 ASP A CA 1
ATOM 446 C C . ASP A 1 58 ? 44.875 -9.469 -17.031 1 53.66 58 ASP A C 1
ATOM 448 O O . ASP A 1 58 ? 44.188 -8.703 -16.359 1 53.66 58 ASP A O 1
ATOM 452 N N . HIS A 1 59 ? 46.219 -9.523 -16.781 1 51.91 59 HIS A N 1
ATOM 453 C CA . HIS A 1 59 ? 47 -9.062 -15.648 1 51.91 59 HIS A CA 1
ATOM 454 C C . HIS A 1 59 ? 46.781 -7.57 -15.398 1 51.91 59 HIS A C 1
ATOM 456 O O . HIS A 1 59 ? 47.219 -7.043 -14.375 1 51.91 59 HIS A O 1
ATOM 462 N N . SER A 1 60 ? 46.25 -6.719 -16.312 1 53.75 60 SER A N 1
ATOM 463 C CA . SER A 1 60 ? 46.281 -5.266 -16.188 1 53.75 60 SER A CA 1
ATOM 464 C C . SER A 1 60 ? 44.938 -4.758 -15.617 1 53.75 60 SER A C 1
ATOM 466 O O . SER A 1 60 ? 44.844 -3.58 -15.266 1 53.75 60 SER A O 1
ATOM 468 N N . ASN A 1 61 ? 43.938 -5.629 -15.188 1 64 61 ASN A N 1
ATOM 469 C CA . ASN A 1 61 ? 42.656 -5.328 -14.562 1 64 61 ASN A CA 1
ATOM 470 C C . ASN A 1 61 ? 41.812 -4.402 -15.43 1 64 61 ASN A C 1
ATOM 472 O O . ASN A 1 61 ? 40.969 -3.689 -14.914 1 64 61 ASN A O 1
ATOM 476 N N . CYS A 1 62 ? 42.156 -4.281 -16.812 1 72.94 62 CYS A N 1
ATOM 477 C CA . CYS A 1 62 ? 41.375 -3.412 -17.703 1 72.94 62 CYS A CA 1
ATOM 478 C C . CYS A 1 62 ? 40.75 -4.211 -18.844 1 72.94 62 CYS A C 1
ATOM 480 O O . CYS A 1 62 ? 41.281 -5.242 -19.25 1 72.94 62 CYS A O 1
ATOM 482 N N . TRP A 1 63 ? 39.594 -3.729 -19.438 1 82.88 63 TRP A N 1
ATOM 483 C CA . TRP A 1 63 ? 38.938 -4.305 -20.609 1 82.88 63 TRP A CA 1
ATOM 484 C C . TRP A 1 63 ? 39.719 -4.008 -21.875 1 82.88 63 TRP A C 1
ATOM 486 O O . TRP A 1 63 ? 40.25 -2.9 -22.047 1 82.88 63 TRP A O 1
ATOM 496 N N . PRO A 1 64 ? 40.062 -5.07 -22.734 1 80.56 64 PRO A N 1
ATOM 497 C CA . PRO A 1 64 ? 40.656 -4.773 -24.047 1 80.56 64 PRO A CA 1
ATOM 498 C C . PRO A 1 64 ? 39.781 -3.812 -24.859 1 80.56 64 PRO A C 1
ATOM 500 O O . PRO A 1 64 ? 38.562 -3.807 -24.734 1 80.56 64 PRO A O 1
ATOM 503 N N . ALA A 1 65 ? 40.406 -2.984 -25.672 1 78.81 65 ALA A N 1
ATOM 504 C CA . ALA A 1 65 ? 39.75 -1.943 -26.453 1 78.81 65 ALA A CA 1
ATOM 505 C C . ALA A 1 65 ? 38.656 -2.533 -27.328 1 78.81 65 ALA A C 1
ATOM 507 O O . ALA A 1 65 ? 37.562 -1.945 -27.469 1 78.81 65 ALA A O 1
ATOM 508 N N . ASP A 1 66 ? 38.875 -3.688 -27.859 1 80 66 ASP A N 1
ATOM 509 C CA . ASP A 1 66 ? 37.906 -4.312 -28.75 1 80 66 ASP A CA 1
ATOM 510 C C . ASP A 1 66 ? 36.625 -4.707 -27.969 1 80 66 ASP A C 1
ATOM 512 O O . ASP A 1 66 ? 35.531 -4.609 -28.484 1 80 66 ASP A O 1
ATOM 516 N N . ASP A 1 67 ? 36.844 -5.117 -26.781 1 82.88 67 ASP A N 1
ATOM 517 C CA . ASP A 1 67 ? 35.688 -5.504 -25.953 1 82.88 67 ASP A CA 1
ATOM 518 C C . ASP A 1 67 ? 34.875 -4.281 -25.531 1 82.88 67 ASP A C 1
ATOM 520 O O . ASP A 1 67 ? 33.656 -4.348 -25.453 1 82.88 67 ASP A O 1
ATOM 524 N N . ILE A 1 68 ? 35.531 -3.236 -25.297 1 84.12 68 ILE A N 1
ATOM 525 C CA . ILE A 1 68 ? 34.844 -1.983 -24.969 1 84.12 68 ILE A CA 1
ATOM 526 C C . ILE A 1 68 ? 34 -1.542 -26.156 1 84.12 68 ILE A C 1
ATOM 528 O O . ILE A 1 68 ? 32.844 -1.143 -25.969 1 84.12 68 ILE A O 1
ATOM 532 N N . ARG A 1 69 ? 34.531 -1.659 -27.344 1 81.5 69 ARG A N 1
ATOM 533 C CA . ARG A 1 69 ? 33.812 -1.276 -28.547 1 81.5 69 ARG A CA 1
ATOM 534 C C . ARG A 1 69 ? 32.594 -2.141 -28.734 1 81.5 69 ARG A C 1
ATOM 536 O O . ARG A 1 69 ? 31.5 -1.633 -29.062 1 81.5 69 ARG A O 1
ATOM 543 N N . ARG A 1 70 ? 32.688 -3.354 -28.484 1 83.44 70 ARG A N 1
ATOM 544 C CA . ARG A 1 70 ? 31.562 -4.273 -28.625 1 83.44 70 ARG A CA 1
ATOM 545 C C . ARG A 1 70 ? 30.484 -3.965 -27.594 1 83.44 70 ARG A C 1
ATOM 547 O O . ARG A 1 70 ? 29.297 -3.922 -27.922 1 83.44 70 ARG A O 1
ATOM 554 N N . ALA A 1 71 ? 30.906 -3.82 -26.375 1 84.38 71 ALA A N 1
ATOM 555 C CA . ALA A 1 71 ? 29.953 -3.523 -25.312 1 84.38 71 ALA A CA 1
ATOM 556 C C . ALA A 1 71 ? 29.203 -2.219 -25.578 1 84.38 71 ALA A C 1
ATOM 558 O O . ALA A 1 71 ? 28 -2.127 -25.359 1 84.38 71 ALA A O 1
ATOM 559 N N . TRP A 1 72 ? 29.891 -1.217 -26.062 1 85.31 72 TRP A N 1
ATOM 560 C CA . TRP A 1 72 ? 29.266 0.073 -26.359 1 85.31 72 TRP A CA 1
ATOM 561 C C . TRP A 1 72 ? 28.297 -0.042 -27.531 1 85.31 72 TRP A C 1
ATOM 563 O O . TRP A 1 72 ? 27.219 0.561 -27.5 1 85.31 72 TRP A O 1
ATOM 573 N N . GLY A 1 73 ? 28.672 -0.752 -28.531 1 79.25 73 GLY A N 1
ATOM 574 C CA . GLY A 1 73 ? 27.766 -0.995 -29.641 1 79.25 73 GLY A CA 1
ATOM 575 C C . GLY A 1 73 ? 26.422 -1.541 -29.203 1 79.25 73 GLY A C 1
ATOM 576 O O . GLY A 1 73 ? 25.375 -1.069 -29.656 1 79.25 73 GLY A O 1
ATOM 577 N N . LYS A 1 74 ? 26.516 -2.482 -28.328 1 80.56 74 LYS A N 1
ATOM 578 C CA . LYS A 1 74 ? 25.281 -3.055 -27.797 1 80.56 74 LYS A CA 1
ATOM 579 C C . LYS A 1 74 ? 24.516 -2.029 -26.969 1 80.56 74 LYS A C 1
ATOM 581 O O . LYS A 1 74 ? 23.281 -1.946 -27.062 1 80.56 74 LYS A O 1
ATOM 586 N N . THR A 1 75 ? 25.172 -1.327 -26.156 1 82 75 THR A N 1
ATOM 587 C CA . THR A 1 75 ? 24.562 -0.323 -25.297 1 82 75 THR A CA 1
ATOM 588 C C . THR A 1 75 ? 23.812 0.721 -26.125 1 82 75 THR A C 1
ATOM 590 O O . THR A 1 75 ? 22.719 1.146 -25.75 1 82 75 THR A O 1
ATOM 593 N N . GLN A 1 76 ? 24.328 1.109 -27.234 1 78.19 76 GLN A N 1
ATOM 594 C CA . GLN A 1 76 ? 23.719 2.125 -28.094 1 78.19 76 GLN A CA 1
ATOM 595 C C . GLN A 1 76 ? 22.406 1.635 -28.688 1 78.19 76 GLN A C 1
ATOM 597 O O . GLN A 1 76 ? 21.531 2.436 -29 1 78.19 76 GLN A O 1
ATOM 602 N N . ARG A 1 77 ? 22.297 0.383 -28.703 1 76.94 77 ARG A N 1
ATOM 603 C CA . ARG A 1 77 ? 21.109 -0.194 -29.328 1 76.94 77 ARG A CA 1
ATOM 604 C C . ARG A 1 77 ? 20.016 -0.428 -28.281 1 76.94 77 ARG A C 1
ATOM 606 O O . ARG A 1 77 ? 18.875 -0.781 -28.641 1 76.94 77 ARG A O 1
ATOM 613 N N . MET A 1 78 ? 20.422 -0.157 -27.141 1 77.5 78 MET A N 1
ATOM 614 C CA . MET A 1 78 ? 19.422 -0.301 -26.094 1 77.5 78 MET A CA 1
ATOM 615 C C . MET A 1 78 ? 18.484 0.899 -26.062 1 77.5 78 MET A C 1
ATOM 617 O O . MET A 1 78 ? 18.781 1.944 -26.641 1 77.5 78 MET A O 1
ATOM 621 N N . ASP A 1 79 ? 17.328 0.676 -25.469 1 71.75 79 ASP A N 1
ATOM 622 C CA . ASP A 1 79 ? 16.406 1.779 -25.266 1 71.75 79 ASP A CA 1
ATOM 623 C C . ASP A 1 79 ? 17.062 2.92 -24.5 1 71.75 79 ASP A C 1
ATOM 625 O O . ASP A 1 79 ? 17.688 2.693 -23.453 1 71.75 79 ASP A O 1
ATOM 629 N N . ILE A 1 80 ? 16.984 4.105 -25.062 1 67.12 80 ILE A N 1
ATOM 630 C CA . ILE A 1 80 ? 17.672 5.281 -24.547 1 67.12 80 ILE A CA 1
ATOM 631 C C . ILE A 1 80 ? 17.203 5.57 -23.125 1 67.12 80 ILE A C 1
ATOM 633 O O . ILE A 1 80 ? 17.953 6.125 -22.312 1 67.12 80 ILE A O 1
ATOM 637 N N . LYS A 1 81 ? 16.109 5.094 -22.766 1 63.41 81 LYS A N 1
ATOM 638 C CA . LYS A 1 81 ? 15.539 5.449 -21.469 1 63.41 81 LYS A CA 1
ATOM 639 C C . LYS A 1 81 ? 15.672 4.297 -20.484 1 63.41 81 LYS A C 1
ATOM 641 O O . LYS A 1 81 ? 15.297 4.426 -19.312 1 63.41 81 LYS A O 1
ATOM 646 N N . SER A 1 82 ? 16.344 3.303 -20.781 1 69.56 82 SER A N 1
ATOM 647 C CA . SER A 1 82 ? 16.422 2.111 -19.953 1 69.56 82 SER A CA 1
ATOM 648 C C . SER A 1 82 ? 17.516 2.252 -18.891 1 69.56 82 SER A C 1
ATOM 650 O O . SER A 1 82 ? 18.562 2.836 -19.156 1 69.56 82 SER A O 1
ATOM 652 N N . SER A 1 83 ? 17.234 1.709 -17.734 1 71.44 83 SER A N 1
ATOM 653 C CA . SER A 1 83 ? 18.234 1.688 -16.672 1 71.44 83 SER A CA 1
ATOM 654 C C . SER A 1 83 ? 19.422 0.809 -17.047 1 71.44 83 SER A C 1
ATOM 656 O O . SER A 1 83 ? 20.562 1.091 -16.656 1 71.44 83 SER A O 1
ATOM 658 N N . ARG A 1 84 ? 19.203 -0.126 -17.766 1 74.25 84 ARG A N 1
ATOM 659 C CA . ARG A 1 84 ? 20.281 -0.996 -18.219 1 74.25 84 ARG A CA 1
ATOM 660 C C . ARG A 1 84 ? 21.281 -0.224 -19.062 1 74.25 84 ARG A C 1
ATOM 662 O O . ARG A 1 84 ? 22.5 -0.371 -18.891 1 74.25 84 ARG A O 1
ATOM 669 N N . ARG A 1 85 ? 20.734 0.537 -19.938 1 78.62 85 ARG A N 1
ATOM 670 C CA . ARG A 1 85 ? 21.625 1.346 -20.781 1 78.62 85 ARG A CA 1
ATOM 671 C C . ARG A 1 85 ? 22.453 2.299 -19.922 1 78.62 85 ARG A C 1
ATOM 673 O O . ARG A 1 85 ? 23.656 2.471 -20.172 1 78.62 85 ARG A O 1
ATOM 680 N N . ARG A 1 86 ? 21.797 2.787 -18.953 1 77.12 86 ARG A N 1
ATOM 681 C CA . ARG A 1 86 ? 22.484 3.729 -18.078 1 77.12 86 ARG A CA 1
ATOM 682 C C . ARG A 1 86 ? 23.625 3.047 -17.312 1 77.12 86 ARG A C 1
ATOM 684 O O . ARG A 1 86 ? 24.734 3.561 -17.266 1 77.12 86 ARG A O 1
ATOM 691 N N . HIS A 1 87 ? 23.328 1.959 -16.781 1 80.31 87 HIS A N 1
ATOM 692 C CA . HIS A 1 87 ? 24.328 1.226 -16.016 1 80.31 87 HIS A CA 1
ATOM 693 C C . HIS A 1 87 ? 25.484 0.763 -16.891 1 80.31 87 HIS A C 1
ATOM 695 O O . HIS A 1 87 ? 26.641 0.903 -16.516 1 80.31 87 HIS A O 1
ATOM 701 N N . TRP A 1 88 ? 25.141 0.251 -18 1 83.12 88 TRP A N 1
ATOM 702 C CA . TRP A 1 88 ? 26.172 -0.208 -18.922 1 83.12 88 TRP A CA 1
ATOM 703 C C . TRP A 1 88 ? 27.078 0.948 -19.359 1 83.12 88 TRP A C 1
ATOM 705 O O . TRP A 1 88 ? 28.297 0.805 -19.406 1 83.12 88 TRP A O 1
ATOM 715 N N . ALA A 1 89 ? 26.375 2.01 -19.641 1 82.56 89 ALA A N 1
ATOM 716 C CA . ALA A 1 89 ? 27.109 3.186 -20.078 1 82.56 89 ALA A CA 1
ATOM 717 C C . ALA A 1 89 ? 28.125 3.629 -19.016 1 82.56 89 ALA A C 1
ATOM 719 O O . ALA A 1 89 ? 29.266 3.941 -19.344 1 82.56 89 ALA A O 1
ATOM 720 N N . ILE A 1 90 ? 27.672 3.561 -17.797 1 81.19 90 ILE A N 1
ATOM 721 C CA . ILE A 1 90 ? 28.531 3.992 -16.703 1 81.19 90 ILE A CA 1
ATOM 722 C C . ILE A 1 90 ? 29.672 2.99 -16.531 1 81.19 90 ILE A C 1
ATOM 724 O O . ILE A 1 90 ? 30.828 3.381 -16.375 1 81.19 90 ILE A O 1
ATOM 728 N N . VAL A 1 91 ? 29.422 1.79 -16.609 1 83.75 91 VAL A N 1
ATOM 729 C CA . VAL A 1 91 ? 30.438 0.758 -16.453 1 83.75 91 VAL A CA 1
ATOM 730 C C . VAL A 1 91 ? 31.484 0.897 -17.562 1 83.75 91 VAL A C 1
ATOM 732 O O . VAL A 1 91 ? 32.688 0.862 -17.297 1 83.75 91 VAL A O 1
ATOM 735 N N . ILE A 1 92 ? 31.016 1.084 -18.75 1 85.38 92 ILE A N 1
ATOM 736 C CA . ILE A 1 92 ? 31.922 1.21 -19.891 1 85.38 92 ILE A CA 1
ATOM 737 C C . ILE A 1 92 ? 32.781 2.465 -19.734 1 85.38 92 ILE A C 1
ATOM 739 O O . ILE A 1 92 ? 34 2.43 -19.953 1 85.38 92 ILE A O 1
ATOM 743 N N . LEU A 1 93 ? 32.094 3.439 -19.312 1 82.31 93 LEU A N 1
ATOM 744 C CA . LEU A 1 93 ? 32.812 4.688 -19.078 1 82.31 93 LEU A CA 1
ATOM 745 C C . LEU A 1 93 ? 33.938 4.496 -18.047 1 82.31 93 LEU A C 1
ATOM 747 O O . LEU A 1 93 ? 35.062 4.961 -18.25 1 82.31 93 LEU A O 1
ATOM 751 N N . LEU A 1 94 ? 33.625 3.803 -17.031 1 81.31 94 LEU A N 1
ATOM 752 C CA . LEU A 1 94 ? 34.594 3.551 -15.977 1 81.31 94 LEU A CA 1
ATOM 753 C C . LEU A 1 94 ? 35.781 2.707 -16.484 1 81.31 94 LEU A C 1
ATOM 755 O O . LEU A 1 94 ? 36.906 2.938 -16.109 1 81.31 94 LEU A O 1
ATOM 759 N N . GLN A 1 95 ? 35.5 1.83 -17.312 1 81.62 95 GLN A N 1
ATOM 760 C CA . GLN A 1 95 ? 36.562 0.983 -17.859 1 81.62 95 GLN A CA 1
ATOM 761 C C . GLN A 1 95 ? 37.469 1.777 -18.781 1 81.62 95 GLN A C 1
ATOM 763 O O . GLN A 1 95 ? 38.688 1.565 -18.797 1 81.62 95 GLN A O 1
ATOM 768 N N . VAL A 1 96 ? 36.875 2.664 -19.5 1 79.5 96 VAL A N 1
ATOM 769 C CA . VAL A 1 96 ? 37.656 3.492 -20.406 1 79.5 96 VAL A CA 1
ATOM 770 C C . VAL A 1 96 ? 38.562 4.418 -19.594 1 79.5 96 VAL A C 1
ATOM 772 O O . VAL A 1 96 ? 39.75 4.605 -19.922 1 79.5 96 VAL A O 1
ATOM 775 N N . ILE A 1 97 ? 38.031 4.859 -18.562 1 74 97 ILE A N 1
ATOM 776 C CA . ILE A 1 97 ? 38.781 5.75 -17.688 1 74 97 ILE A CA 1
ATOM 777 C C . ILE A 1 97 ? 39.938 4.98 -17.047 1 74 97 ILE A C 1
ATOM 779 O O . ILE A 1 97 ? 41.062 5.477 -16.984 1 74 97 ILE A O 1
ATOM 783 N N . LYS A 1 98 ? 39.594 3.896 -16.594 1 75 98 LYS A N 1
ATOM 784 C CA . LYS A 1 98 ? 40.625 3.045 -16 1 75 98 LYS A CA 1
ATOM 785 C C . LYS A 1 98 ? 41.75 2.766 -17 1 75 98 LYS A C 1
ATOM 787 O O . LYS A 1 98 ? 42.938 2.797 -16.641 1 75 98 LYS A O 1
ATOM 792 N N . MET A 1 99 ? 41.406 2.549 -18.141 1 73.81 99 MET A N 1
ATOM 793 C CA . MET A 1 99 ? 42.375 2.275 -19.203 1 73.81 99 MET A CA 1
ATOM 794 C C . MET A 1 99 ? 43.25 3.494 -19.453 1 73.81 99 MET A C 1
ATOM 796 O O . MET A 1 99 ? 44.469 3.365 -19.625 1 73.81 99 MET A O 1
ATOM 800 N N . LYS A 1 100 ? 42.625 4.594 -19.484 1 69.5 100 LYS A N 1
ATOM 801 C CA . LYS A 1 100 ? 43.375 5.812 -19.797 1 69.5 100 LYS A CA 1
ATOM 802 C C . LYS A 1 100 ? 44.25 6.234 -18.609 1 69.5 100 LYS A C 1
ATOM 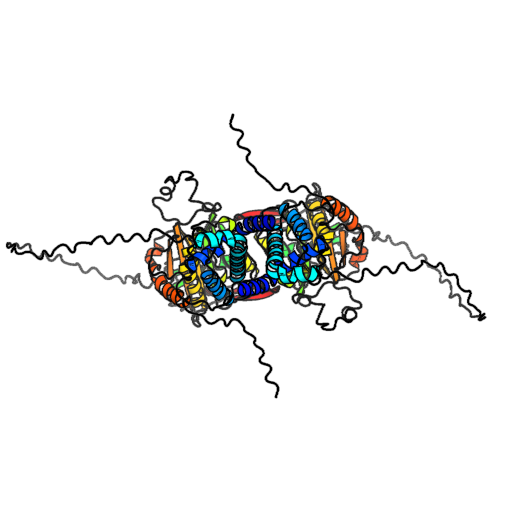804 O O . LYS A 1 100 ? 45.312 6.812 -18.812 1 69.5 100 LYS A O 1
ATOM 809 N N . LEU A 1 101 ? 43.719 6.016 -17.484 1 64.38 101 LEU A N 1
ATOM 810 C CA . LEU A 1 101 ? 44.469 6.406 -16.312 1 64.38 101 LEU A CA 1
ATOM 811 C C . LEU A 1 101 ? 45.625 5.426 -16.047 1 64.38 101 LEU A C 1
ATOM 813 O O . LEU A 1 101 ? 46.656 5.82 -15.539 1 64.38 101 LEU A O 1
ATOM 817 N N . TYR A 1 102 ? 45.312 4.203 -16.359 1 59.09 102 TYR A N 1
ATOM 818 C CA . TYR A 1 102 ? 46.344 3.213 -16.062 1 59.09 102 TYR A CA 1
ATOM 819 C C . TYR A 1 102 ? 47.062 2.777 -17.328 1 59.09 102 TYR A C 1
ATOM 821 O O . TYR A 1 102 ? 47.562 1.647 -17.422 1 59.09 102 TYR A O 1
ATOM 829 N N . GLU A 1 103 ? 47 3.518 -18.297 1 56.88 103 GLU A N 1
ATOM 830 C CA . GLU A 1 103 ? 47.625 3.213 -19.578 1 56.88 103 GLU A CA 1
ATOM 831 C C . GLU A 1 103 ? 49.062 2.729 -19.391 1 56.88 103 GLU A C 1
ATOM 833 O O . GLU A 1 103 ? 49.5 1.792 -20.078 1 56.88 103 GLU A O 1
ATOM 838 N N . ASP A 1 104 ? 49.875 3.457 -18.625 1 52.41 104 ASP A N 1
ATOM 839 C CA . ASP A 1 104 ? 51.281 3.033 -18.453 1 52.41 104 ASP A CA 1
ATOM 840 C C . ASP A 1 104 ? 51.344 1.643 -17.828 1 52.41 104 ASP A C 1
ATOM 842 O O . ASP A 1 104 ? 52.188 0.828 -18.219 1 52.41 104 ASP A O 1
ATOM 846 N N . GLU A 1 105 ? 50.5 1.324 -16.906 1 49.62 105 GLU A N 1
ATOM 847 C CA . GLU A 1 105 ? 50.5 0.002 -16.297 1 49.62 105 GLU A CA 1
ATOM 848 C C . GLU A 1 105 ? 49.844 -1.031 -17.188 1 49.62 105 GLU A C 1
ATOM 850 O O . GLU A 1 105 ? 50.281 -2.178 -17.266 1 49.62 105 GLU A O 1
ATOM 855 N N . CYS A 1 106 ? 48.844 -0.633 -17.953 1 50.81 106 CYS A N 1
ATOM 856 C CA . CYS A 1 106 ? 48.125 -1.523 -18.859 1 50.81 106 CYS A CA 1
ATOM 857 C C . CYS A 1 106 ? 48.938 -1.775 -20.125 1 50.81 106 CYS A C 1
ATOM 859 O O . CYS A 1 106 ? 48.875 -2.867 -20.703 1 50.81 106 CYS A O 1
ATOM 861 N N . ASN A 1 107 ? 49.688 -0.899 -20.656 1 46.25 107 ASN A N 1
ATOM 862 C CA . ASN A 1 107 ? 50.562 -1.029 -21.812 1 46.25 107 ASN A CA 1
ATOM 863 C C . ASN A 1 107 ? 51.875 -1.729 -21.453 1 46.25 107 ASN A C 1
ATOM 865 O O . ASN A 1 107 ? 52.531 -2.303 -22.312 1 46.25 107 ASN A O 1
ATOM 869 N N . ARG A 1 108 ? 52.469 -1.428 -20.266 1 39.56 108 ARG A N 1
ATOM 870 C CA . ARG A 1 108 ? 53.719 -2.111 -20 1 39.56 108 ARG A CA 1
ATOM 871 C C . ARG A 1 108 ? 53.531 -3.625 -20.062 1 39.56 108 ARG A C 1
ATOM 873 O O . ARG A 1 108 ? 54.469 -4.348 -20.422 1 39.56 108 ARG A O 1
ATOM 880 N N . ASN A 1 109 ? 52.344 -4.086 -19.516 1 36.66 109 ASN A N 1
ATOM 881 C CA . ASN A 1 109 ? 52.281 -5.543 -19.453 1 36.66 109 ASN A CA 1
ATOM 882 C C . ASN A 1 109 ? 51.906 -6.133 -20.812 1 36.66 109 ASN A C 1
ATOM 884 O O . ASN A 1 109 ? 51.812 -7.355 -20.969 1 36.66 109 ASN A O 1
ATOM 888 N N . SER A 1 110 ? 51.406 -5.355 -21.672 1 35.62 110 SER A N 1
ATOM 889 C CA . SER A 1 110 ? 51.188 -6.012 -22.969 1 35.62 110 SER A CA 1
ATOM 890 C C . SER A 1 110 ? 52.5 -6.176 -23.719 1 35.62 110 SER A C 1
ATOM 892 O O . SER A 1 110 ? 52.531 -6.801 -24.781 1 35.62 110 SER A O 1
ATOM 894 N N . ALA A 1 111 ? 53.5 -5.324 -23.375 1 31.17 111 ALA A N 1
ATOM 895 C CA . ALA A 1 111 ? 54.688 -5.422 -24.234 1 31.17 111 ALA A CA 1
ATOM 896 C C . ALA A 1 111 ? 55.531 -6.621 -23.844 1 31.17 111 ALA A C 1
ATOM 898 O O . ALA A 1 111 ? 56.625 -6.809 -24.375 1 31.17 111 ALA A O 1
ATOM 899 N N . GLN A 1 112 ? 55.25 -7.242 -22.625 1 27.39 112 GLN A N 1
ATOM 900 C CA . GLN A 1 112 ? 56.344 -8.211 -22.562 1 27.39 112 GLN A CA 1
ATOM 901 C C . GLN A 1 112 ? 56.219 -9.266 -23.656 1 27.39 112 GLN A C 1
ATOM 903 O O . GLN A 1 112 ? 55.156 -9.883 -23.797 1 27.39 112 GLN A O 1
ATOM 908 N N . PRO A 1 113 ? 56.906 -9.172 -24.656 1 26.8 113 PRO A N 1
ATOM 909 C CA . PRO A 1 113 ? 57 -10.258 -25.641 1 26.8 113 PRO A CA 1
ATOM 910 C C . PRO A 1 113 ? 57.031 -11.633 -24.984 1 26.8 113 PRO A C 1
ATOM 912 O O . PRO A 1 113 ? 57.688 -11.805 -23.953 1 26.8 113 PRO A O 1
ATOM 915 N N . ASP A 1 114 ? 56 -12.289 -24.781 1 24.16 114 ASP A N 1
ATOM 916 C CA . ASP A 1 114 ? 56.25 -13.68 -24.438 1 24.16 114 ASP A CA 1
ATOM 917 C C . ASP A 1 114 ? 57.438 -14.242 -25.203 1 24.16 114 ASP A C 1
ATOM 919 O O . ASP A 1 114 ? 57.438 -14.242 -26.422 1 24.16 114 ASP A O 1
ATOM 923 N N . PRO A 1 115 ? 58.625 -14.055 -24.719 1 25.92 115 PRO A N 1
ATOM 924 C CA . PRO A 1 115 ? 59.781 -14.586 -25.453 1 25.92 115 PRO A CA 1
ATOM 925 C C . PRO A 1 115 ? 59.531 -16 -25.969 1 25.92 115 PRO A C 1
ATOM 927 O O . PRO A 1 115 ? 60.312 -16.484 -26.812 1 25.92 115 PRO A O 1
ATOM 930 N N . THR A 1 116 ? 58.812 -16.766 -25.125 1 23.89 116 THR A N 1
ATOM 931 C CA . THR A 1 116 ? 59.188 -18.156 -25.312 1 23.89 116 THR A CA 1
ATOM 932 C C . THR A 1 116 ? 58.656 -18.688 -26.641 1 23.89 116 THR A C 1
ATOM 934 O O . THR A 1 116 ? 57.5 -19.109 -26.734 1 23.89 116 THR A O 1
ATOM 937 N N . GLU A 1 117 ? 58.719 -17.984 -27.719 1 24.14 117 GLU A N 1
ATOM 938 C CA . GLU A 1 117 ? 58.438 -18.641 -28.984 1 24.14 117 GLU A CA 1
ATOM 939 C C . GLU A 1 117 ? 59.312 -19.875 -29.188 1 24.14 117 GLU A C 1
ATOM 941 O O . GLU A 1 117 ? 60.219 -19.875 -30.031 1 24.14 117 GLU A O 1
ATOM 946 N N . GLY A 1 118 ? 59.938 -20.391 -28.078 1 19.44 118 GLY A N 1
ATOM 947 C CA . GLY A 1 118 ? 60.844 -21.391 -28.641 1 19.44 118 GLY A CA 1
ATOM 948 C C . GLY A 1 118 ? 60.125 -22.391 -29.516 1 19.44 118 GLY A C 1
ATOM 949 O O . GLY A 1 118 ? 58.906 -22.547 -29.422 1 19.44 118 GLY A O 1
ATOM 950 N N . ASN A 1 119 ? 60.688 -22.891 -30.625 1 19.59 119 ASN A N 1
ATOM 951 C CA . ASN A 1 119 ? 60.531 -23.703 -31.828 1 19.59 119 ASN A CA 1
ATOM 952 C C . ASN A 1 119 ? 60.125 -25.141 -31.5 1 19.59 119 ASN A C 1
ATOM 954 O O . ASN A 1 119 ? 60.094 -26 -32.375 1 19.59 119 ASN A O 1
ATOM 958 N N . LEU A 1 120 ? 60.031 -25.531 -30.172 1 17.86 120 LEU A N 1
ATOM 959 C CA . LEU A 1 120 ? 60.281 -26.969 -30.219 1 17.86 120 LEU A CA 1
ATOM 960 C C . LEU A 1 120 ? 59.219 -27.688 -31.016 1 17.86 120 LEU A C 1
ATOM 962 O O . LEU A 1 120 ? 58.031 -27.562 -30.719 1 17.86 120 LEU A O 1
ATOM 966 N N . SER A 1 121 ? 59.469 -28.141 -32.25 1 18.06 121 SER A N 1
ATOM 967 C CA . SER A 1 121 ? 58.906 -28.969 -33.312 1 18.06 121 SER A CA 1
ATOM 968 C C . SER A 1 121 ? 58.531 -30.359 -32.812 1 18.06 121 SER A C 1
ATOM 970 O O . SER A 1 121 ? 58 -31.188 -33.562 1 18.06 121 SER A O 1
ATOM 972 N N . GLN A 1 122 ? 58.875 -30.797 -31.531 1 16.5 122 GLN A N 1
ATOM 973 C CA . GLN A 1 122 ? 59.094 -32.219 -31.594 1 16.5 122 GLN A CA 1
ATOM 974 C C . GLN A 1 122 ? 57.812 -32.969 -32 1 16.5 122 GLN A C 1
ATOM 976 O O . GLN A 1 122 ? 56.719 -32.438 -31.797 1 16.5 122 GLN A O 1
ATOM 981 N N . SER A 1 123 ? 58 -34.281 -32.562 1 16.91 123 SER A N 1
ATOM 982 C CA . SER A 1 123 ? 57.594 -35.469 -33.312 1 16.91 123 SER A CA 1
ATOM 983 C C . SER A 1 123 ? 56.469 -36.188 -32.562 1 16.91 123 SER A C 1
ATOM 985 O O . SER A 1 123 ? 56.469 -36.25 -31.344 1 16.91 123 SER A O 1
ATOM 987 N N . CYS A 1 124 ? 55.25 -36.375 -33.156 1 18.16 124 CYS A N 1
ATOM 988 C CA . CYS A 1 124 ? 53.938 -37 -33 1 18.16 124 CYS A CA 1
ATOM 989 C C . CYS A 1 124 ? 54.094 -38.5 -32.688 1 18.16 124 CYS A C 1
ATOM 991 O O . CYS A 1 124 ? 53.125 -39.25 -32.719 1 18.16 124 CYS A O 1
ATOM 993 N N . GLU A 1 125 ? 55.281 -39 -32.156 1 15.62 125 GLU A N 1
ATOM 994 C CA . GLU A 1 125 ? 55.375 -40.438 -32.375 1 15.62 125 GLU A CA 1
ATOM 995 C C . GLU A 1 125 ? 54.188 -41.156 -31.766 1 15.62 125 GLU A C 1
ATOM 997 O O . GLU A 1 125 ? 53.656 -40.719 -30.75 1 15.62 125 GLU A O 1
ATOM 1002 N N . GLU A 1 126 ? 53.656 -42.281 -32.5 1 17.09 126 GLU A N 1
ATOM 1003 C CA . GLU A 1 126 ? 52.594 -43.25 -32.688 1 17.09 126 GLU A CA 1
ATOM 1004 C C . GLU A 1 126 ? 52.5 -44.25 -31.531 1 17.09 126 GLU A C 1
ATOM 1006 O O . GLU A 1 126 ? 51.562 -45 -31.422 1 17.09 126 GLU A O 1
ATOM 1011 N N . SER A 1 127 ? 53.469 -44.25 -30.5 1 14.98 127 SER A N 1
ATOM 1012 C CA . SER A 1 127 ? 53.844 -45.625 -30.156 1 14.98 127 SER A CA 1
ATOM 1013 C C . SER A 1 127 ? 52.625 -46.375 -29.594 1 14.98 127 SER A C 1
ATOM 1015 O O . SER A 1 127 ? 51.688 -45.781 -29.094 1 14.98 127 SER A O 1
ATOM 1017 N N . SER A 1 128 ? 52.812 -47.812 -29.484 1 15.41 128 SER A N 1
ATOM 1018 C CA . SER A 1 128 ? 52.375 -49.219 -29.625 1 15.41 128 SER A CA 1
ATOM 1019 C C . SER A 1 128 ? 51.656 -49.688 -28.375 1 15.41 128 SER A C 1
ATOM 1021 O O . SER A 1 128 ? 50.656 -50.406 -28.469 1 15.41 128 SER A O 1
ATOM 1023 N N . PRO A 1 129 ? 52.25 -49.625 -27.094 1 14.77 129 PRO A N 1
ATOM 1024 C CA . PRO A 1 129 ? 52.562 -51 -26.625 1 14.77 129 PRO A CA 1
ATOM 1025 C C . PRO A 1 129 ? 51.312 -51.719 -26.125 1 14.77 129 PRO A C 1
ATOM 1027 O O . PRO A 1 129 ? 50.25 -51.094 -25.953 1 14.77 129 PRO A O 1
ATOM 1030 N N . GLN A 1 130 ? 51.562 -52.531 -24.984 1 14.74 130 GLN A N 1
ATOM 1031 C CA . GLN A 1 130 ? 51.562 -53.938 -24.578 1 14.74 130 GLN A CA 1
ATOM 1032 C C . GLN A 1 130 ? 50.25 -54.281 -23.844 1 14.74 130 GLN A C 1
ATOM 1034 O O . GLN A 1 130 ? 49.594 -53.406 -23.312 1 14.74 130 GLN A O 1
ATOM 1039 N N . ALA A 1 131 ? 50.125 -55.688 -23.453 1 15.02 131 ALA A N 1
ATOM 1040 C CA . ALA A 1 131 ? 49.375 -56.938 -23.453 1 15.02 131 ALA A CA 1
ATOM 1041 C C . ALA A 1 131 ? 48.656 -57.156 -22.125 1 15.02 131 ALA A C 1
ATOM 1043 O O . ALA A 1 131 ? 47.719 -57.938 -22.047 1 15.02 131 ALA A O 1
ATOM 1044 N N . CYS A 1 132 ? 49.031 -56.438 -20.984 1 14.57 132 CYS A N 1
ATOM 1045 C CA . CYS A 1 132 ? 49.156 -57.438 -19.938 1 14.57 132 CYS A CA 1
ATOM 1046 C C . CYS A 1 132 ? 47.844 -58.125 -19.641 1 14.57 132 CYS A C 1
ATOM 1048 O O . CYS A 1 132 ? 46.781 -57.562 -19.938 1 14.57 132 CYS A O 1
ATOM 1050 N N . GLY A 1 133 ? 47.906 -58.938 -18.594 1 13.9 133 GLY A N 1
ATOM 1051 C CA . GLY A 1 133 ? 47.688 -60.344 -18.219 1 13.9 133 GLY A CA 1
ATOM 1052 C C . GLY A 1 133 ? 46.25 -60.594 -17.75 1 13.9 133 GLY A C 1
ATOM 1053 O O . GLY A 1 133 ? 45.469 -59.656 -17.625 1 13.9 133 GLY A O 1
ATOM 1054 N N . THR A 1 134 ? 46.156 -61.281 -16.594 1 14.38 134 THR A N 1
ATOM 1055 C CA . THR A 1 134 ? 45.812 -62.688 -16.344 1 14.38 134 THR A CA 1
ATOM 1056 C C . THR A 1 134 ? 44.344 -62.781 -15.891 1 14.38 134 THR A C 1
ATOM 1058 O O . THR A 1 134 ? 43.719 -61.781 -15.57 1 14.38 134 THR A O 1
ATOM 1061 N N . GLU A 1 135 ? 44.094 -63.562 -14.742 1 14.14 135 GLU A N 1
ATOM 1062 C CA . GLU A 1 135 ? 43.562 -64.938 -14.57 1 14.14 135 GLU A CA 1
ATOM 1063 C C . GLU A 1 135 ? 42.125 -64.875 -14.062 1 14.14 135 GLU A C 1
ATOM 1065 O O . GLU A 1 135 ? 41.25 -65.5 -14.648 1 14.14 135 GLU A O 1
ATOM 1070 N N . GLN A 1 136 ? 41.844 -65.188 -12.633 1 14.13 136 GLN A N 1
ATOM 1071 C CA . GLN A 1 136 ? 41.344 -66.5 -12.203 1 14.13 136 GLN A CA 1
ATOM 1072 C C . GLN A 1 136 ? 39.812 -66.5 -12.078 1 14.13 136 GLN A C 1
ATOM 1074 O O . GLN A 1 136 ? 39.219 -65.438 -11.984 1 14.13 136 GLN A O 1
ATOM 1079 N N . SER A 1 137 ? 39.156 -67.625 -11.453 1 14.8 137 SER A N 1
ATOM 1080 C CA . SER A 1 137 ? 38.281 -68.812 -11.57 1 14.8 137 SER A CA 1
ATOM 1081 C C . SER A 1 137 ? 37.031 -68.625 -10.703 1 14.8 137 SER A C 1
ATOM 1083 O O . SER A 1 137 ? 36 -69.25 -10.953 1 14.8 137 SER A O 1
ATOM 1085 N N . ARG A 1 138 ? 36.906 -67.75 -9.609 1 15.55 138 ARG A N 1
ATOM 1086 C CA . ARG A 1 138 ? 36.406 -68.562 -8.484 1 15.55 138 ARG A CA 1
ATOM 1087 C C . ARG A 1 138 ? 34.969 -68.938 -8.719 1 15.55 138 ARG A C 1
ATOM 1089 O O . ARG A 1 138 ? 34.219 -68.25 -9.43 1 15.55 138 ARG A O 1
ATOM 1096 N N . THR A 1 139 ? 34.469 -70 -7.941 1 15.1 139 THR A N 1
ATOM 1097 C CA . THR A 1 139 ? 33.719 -71.25 -7.863 1 15.1 139 THR A CA 1
ATOM 1098 C C . THR A 1 139 ? 32.25 -70.938 -7.621 1 15.1 139 THR A C 1
ATOM 1100 O O . THR A 1 139 ? 31.875 -69.812 -7.277 1 15.1 139 THR A O 1
ATOM 1103 N N . GLU A 1 140 ? 31.5 -71.75 -6.676 1 14.73 140 GLU A N 1
ATOM 1104 C CA . GLU A 1 140 ? 30.531 -72.812 -6.77 1 14.73 140 GLU A CA 1
ATOM 1105 C C . GLU A 1 140 ? 29.141 -72.375 -6.336 1 14.73 140 GLU A C 1
ATOM 1107 O O . GLU A 1 140 ? 28.156 -72.562 -7.047 1 14.73 140 GLU A O 1
ATOM 1112 N N . ASP A 1 141 ? 28.781 -72.062 -4.949 1 15.13 141 ASP A N 1
ATOM 1113 C CA . ASP A 1 141 ? 27.922 -73 -4.266 1 15.13 141 ASP A CA 1
ATOM 1114 C C . ASP A 1 141 ? 26.453 -72.688 -4.496 1 15.13 141 ASP A C 1
ATOM 1116 O O . ASP A 1 141 ? 26.109 -71.562 -4.855 1 15.13 141 ASP A O 1
ATOM 1120 N N . SER A 1 142 ? 25.438 -73.438 -3.703 1 15.55 142 SER A N 1
ATOM 1121 C CA . SER A 1 142 ? 24.328 -74.375 -3.826 1 15.55 142 SER A CA 1
ATOM 1122 C C . SER A 1 142 ? 22.984 -73.688 -3.627 1 15.55 142 SER A C 1
ATOM 1124 O O . SER A 1 142 ? 22.094 -73.75 -4.48 1 15.55 142 SER A O 1
ATOM 1126 N N . GLU A 1 143 ? 22.25 -73.75 -2.354 1 15.59 143 GLU A N 1
ATOM 1127 C CA . GLU A 1 143 ? 21.094 -74.625 -2.146 1 15.59 143 GLU A CA 1
ATOM 1128 C C . GLU A 1 143 ? 19.797 -73.875 -2.18 1 15.59 143 GLU A C 1
ATOM 1130 O O . GLU A 1 143 ? 18.859 -74.25 -2.895 1 15.59 143 GLU A O 1
ATOM 1135 N N . ASP A 1 144 ? 19.281 -73.125 -1.023 1 17.16 144 ASP A N 1
ATOM 1136 C CA . ASP A 1 144 ? 18.188 -73.688 -0.244 1 17.16 144 ASP A CA 1
ATOM 1137 C C . ASP A 1 144 ? 16.844 -73.25 -0.793 1 17.16 144 ASP A C 1
ATOM 1139 O O . ASP A 1 144 ? 16.75 -72.25 -1.524 1 17.16 144 ASP A O 1
ATOM 1143 N N . PRO A 1 145 ? 15.492 -73.625 0.024 1 18.25 145 PRO A N 1
ATOM 1144 C CA . PRO A 1 145 ? 14.188 -74.312 -0.105 1 18.25 145 PRO A CA 1
ATOM 1145 C C . PRO A 1 145 ? 13.031 -73.312 -0.142 1 18.25 145 PRO A C 1
ATOM 1147 O O . PRO A 1 145 ? 12.82 -72.562 0.825 1 18.25 145 PRO A O 1
ATOM 1150 N N . SER A 1 146 ? 12.695 -72.438 -1.018 1 17.11 146 SER A N 1
ATOM 1151 C CA . SER A 1 146 ? 11.711 -71.375 -0.913 1 17.11 146 SER A CA 1
ATOM 1152 C C . SER A 1 146 ? 10.297 -71.938 -0.781 1 17.11 146 SER A C 1
ATOM 1154 O O . SER A 1 146 ? 9.805 -72.625 -1.676 1 17.11 146 SER A O 1
ATOM 1156 N N . THR A 1 147 ? 9.922 -72.188 0.505 1 18.61 147 THR A N 1
ATOM 1157 C CA . THR A 1 147 ? 8.641 -72.75 0.896 1 18.61 147 THR A CA 1
ATOM 1158 C C . THR A 1 147 ? 7.484 -71.938 0.379 1 18.61 147 THR A C 1
ATOM 1160 O O . THR A 1 147 ? 7.488 -70.688 0.529 1 18.61 147 THR A O 1
ATOM 1163 N N . ALA A 1 148 ? 6.551 -72.438 -0.497 1 18.94 148 ALA A N 1
ATOM 1164 C CA . ALA A 1 148 ? 5.449 -72 -1.339 1 18.94 148 ALA A CA 1
ATOM 1165 C C . ALA A 1 148 ? 4.199 -71.75 -0.506 1 18.94 148 ALA A C 1
ATOM 1167 O O . ALA A 1 148 ? 3.594 -72.625 0.044 1 18.94 148 ALA A O 1
ATOM 1168 N N . GLU A 1 149 ? 4.242 -70.688 0.422 1 18.77 149 GLU A N 1
ATOM 1169 C CA . GLU A 1 149 ? 3.064 -70.562 1.278 1 18.77 149 GLU A CA 1
ATOM 1170 C C . GLU A 1 149 ? 1.78 -70.562 0.455 1 18.77 149 GLU A C 1
ATOM 1172 O O . GLU A 1 149 ? 1.77 -70.125 -0.688 1 18.77 149 GLU A O 1
ATOM 1177 N N . PRO A 1 150 ? 0.624 -71.188 0.986 1 17.67 150 PRO A N 1
ATOM 1178 C CA . PRO A 1 150 ? -0.661 -71.688 0.484 1 17.67 150 PRO A CA 1
ATOM 1179 C C . PRO A 1 150 ? -1.565 -70.562 -0.023 1 17.67 150 PRO A C 1
ATOM 1181 O O . PRO A 1 150 ? -1.411 -69.375 0.384 1 17.67 150 PRO A O 1
ATOM 1184 N N . GLU A 1 151 ? -2.588 -70.812 -1.021 1 18.38 151 GLU A N 1
ATOM 1185 C CA . GLU A 1 151 ? -3.494 -70.188 -1.995 1 18.38 151 GLU A CA 1
ATOM 1186 C C . GLU A 1 151 ? -4.762 -69.688 -1.322 1 18.38 151 GLU A C 1
ATOM 1188 O O . GLU A 1 151 ? -5.68 -69.188 -1.996 1 18.38 151 GLU A O 1
ATOM 1193 N N . MET A 1 152 ? -4.781 -69.125 -0.089 1 20.11 152 MET A N 1
ATOM 1194 C CA . MET A 1 152 ? -6.133 -69.062 0.468 1 20.11 152 MET A CA 1
ATOM 1195 C C . MET A 1 152 ? -7.094 -68.375 -0.461 1 20.11 152 MET A C 1
ATOM 1197 O O . MET A 1 152 ? -6.738 -67.312 -1.034 1 20.11 152 MET A O 1
ATOM 1201 N N . MET A 1 153 ? -8.344 -69 -0.773 1 18.95 153 MET A N 1
ATOM 1202 C CA . MET A 1 153 ? -9.469 -68.812 -1.69 1 18.95 153 MET A CA 1
ATOM 1203 C C . MET A 1 153 ? -10.219 -67.5 -1.37 1 18.95 153 MET A C 1
ATOM 1205 O O . MET A 1 153 ? -10.398 -67.125 -0.201 1 18.95 153 MET A O 1
ATOM 1209 N N . ARG A 1 154 ? -10.508 -66.562 -2.359 1 20.5 154 ARG A N 1
ATOM 1210 C CA . ARG A 1 154 ? -11.055 -65.25 -2.557 1 20.5 154 ARG A CA 1
ATOM 1211 C C . ARG A 1 154 ? -12.57 -65.25 -2.396 1 20.5 154 ARG A C 1
ATOM 1213 O O . ARG A 1 154 ? -13.281 -65.875 -3.203 1 20.5 154 ARG A O 1
ATOM 1220 N N . PRO A 1 155 ? -13.164 -65.562 -1.174 1 20.23 155 PRO A N 1
ATOM 1221 C CA . PRO A 1 155 ? -14.617 -65.688 -1.297 1 20.23 155 PRO A CA 1
ATOM 1222 C C . PRO A 1 155 ? -15.227 -64.438 -1.937 1 20.23 155 PRO A C 1
ATOM 1224 O O . PRO A 1 155 ? -14.664 -63.312 -1.837 1 20.23 155 PRO A O 1
ATOM 1227 N N . SER A 1 156 ? -16.203 -64.562 -2.914 1 21.47 156 SER A N 1
ATOM 1228 C CA . SER A 1 156 ? -16.938 -63.719 -3.85 1 21.47 156 SER A CA 1
ATOM 1229 C C . SER A 1 156 ? -17.969 -62.875 -3.127 1 21.47 156 SER A C 1
ATOM 1231 O O . SER A 1 156 ? -19.156 -63.188 -3.123 1 21.47 156 SER A O 1
ATOM 1233 N N . GLY A 1 157 ? -17.828 -62.281 -1.938 1 23.33 157 GLY A N 1
ATOM 1234 C CA . GLY A 1 157 ? -18.984 -61.719 -1.262 1 23.33 157 GLY A CA 1
ATOM 1235 C C . GLY A 1 157 ? -19.781 -60.781 -2.135 1 23.33 157 GLY A C 1
ATOM 1236 O O . GLY A 1 157 ? -19.297 -60.312 -3.172 1 23.33 157 GLY A O 1
ATOM 1237 N N . PRO A 1 158 ? -21.188 -60.594 -1.81 1 25.72 158 PRO A N 1
ATOM 1238 C CA . PRO A 1 158 ? -22.297 -59.969 -2.531 1 25.72 158 PRO A CA 1
ATOM 1239 C C . PRO A 1 158 ? -22 -58.5 -2.938 1 25.72 158 PRO A C 1
ATOM 1241 O O . PRO A 1 158 ? -21.203 -57.844 -2.275 1 25.72 158 PRO A O 1
ATOM 1244 N N . CYS A 1 159 ? -22.219 -58.125 -4.254 1 26.34 159 CYS A N 1
ATOM 1245 C CA . CYS A 1 159 ? -21.953 -56.938 -5.039 1 26.34 159 CYS A CA 1
ATOM 1246 C C . CYS A 1 159 ? -22.781 -55.75 -4.531 1 26.34 159 CYS A C 1
ATOM 1248 O O . CYS A 1 159 ? -23.984 -55.688 -4.766 1 26.34 159 CYS A O 1
ATOM 1250 N N . THR A 1 160 ? -22.984 -55.531 -3.219 1 29.36 160 THR A N 1
ATOM 1251 C CA . THR A 1 160 ? -23.797 -54.375 -2.881 1 29.36 160 THR A CA 1
ATOM 1252 C C . THR A 1 160 ? -23.453 -53.188 -3.791 1 29.36 160 THR A C 1
ATOM 1254 O O . THR A 1 160 ? -22.297 -53 -4.18 1 29.36 160 THR A O 1
ATOM 1257 N N . SER A 1 161 ? -24.531 -52.594 -4.484 1 29.98 161 SER A N 1
ATOM 1258 C CA . SER A 1 161 ? -24.531 -51.469 -5.418 1 29.98 161 SER A CA 1
ATOM 1259 C C . SER A 1 161 ? -23.625 -50.344 -4.922 1 29.98 161 SER A C 1
ATOM 1261 O O . SER A 1 161 ? -23.938 -49.688 -3.926 1 29.98 161 SER A O 1
ATOM 1263 N N . THR A 1 162 ? -22.422 -50.625 -4.781 1 31.31 162 THR A N 1
ATOM 1264 C CA . THR A 1 162 ? -21.391 -49.625 -4.461 1 31.31 162 THR A CA 1
ATOM 1265 C C . THR A 1 162 ? -21.5 -48.406 -5.367 1 31.31 162 THR A C 1
ATOM 1267 O O . THR A 1 162 ? -21.391 -48.531 -6.59 1 31.31 162 THR A O 1
ATOM 1270 N N . SER A 1 163 ? -22.469 -47.438 -5.02 1 34.59 163 SER A N 1
ATOM 1271 C CA . SER A 1 163 ? -22.391 -46.156 -5.73 1 34.59 163 SER A CA 1
ATOM 1272 C C . SER A 1 163 ? -20.969 -45.875 -6.211 1 34.59 163 SER A C 1
ATOM 1274 O O . SER A 1 163 ? -20.016 -46.094 -5.465 1 34.59 163 SER A O 1
ATOM 1276 N N . ASN A 1 164 ? -20.734 -46.219 -7.43 1 35.69 164 ASN A N 1
ATOM 1277 C CA . ASN A 1 164 ? -19.422 -46.062 -8.062 1 35.69 164 ASN A CA 1
ATOM 1278 C C . ASN A 1 164 ? -18.641 -44.875 -7.48 1 35.69 164 ASN A C 1
ATOM 1280 O O . ASN A 1 164 ? -19.094 -43.75 -7.57 1 35.69 164 ASN A O 1
ATOM 1284 N N . PRO A 1 165 ? -17.875 -45.031 -6.516 1 43.66 165 PRO A N 1
ATOM 1285 C CA . PRO A 1 165 ? -16.969 -44.031 -5.941 1 43.66 165 PRO A CA 1
ATOM 1286 C C . PRO A 1 165 ? -16.531 -42.969 -6.965 1 43.66 165 PRO A C 1
ATOM 1288 O O . PRO A 1 165 ? -16.078 -41.906 -6.594 1 43.66 165 PRO A O 1
ATOM 1291 N N . ALA A 1 166 ? -16.5 -43.375 -8.195 1 47.66 166 ALA A N 1
ATOM 1292 C CA . ALA A 1 166 ? -15.914 -42.594 -9.273 1 47.66 166 ALA A CA 1
ATOM 1293 C C . ALA A 1 166 ? -16.75 -41.344 -9.562 1 47.66 166 ALA A C 1
ATOM 1295 O O . ALA A 1 166 ? -16.25 -40.375 -10.141 1 47.66 166 ALA A O 1
ATOM 1296 N N . THR A 1 167 ? -18.203 -41.312 -9.297 1 59.69 167 THR A N 1
ATOM 1297 C CA . THR A 1 167 ? -19.094 -40.281 -9.82 1 59.69 167 THR A CA 1
ATOM 1298 C C . THR A 1 167 ? -19.453 -39.281 -8.727 1 59.69 167 THR A C 1
ATOM 1300 O O . THR A 1 167 ? -20.391 -38.5 -8.883 1 59.69 167 THR A O 1
ATOM 1303 N N . ARG A 1 168 ? -18.875 -39.312 -7.648 1 72.5 168 ARG A N 1
ATOM 1304 C CA . ARG A 1 168 ? -19.266 -38.375 -6.605 1 72.5 168 ARG A CA 1
ATOM 1305 C C . ARG A 1 168 ? -18.656 -37 -6.855 1 72.5 168 ARG A C 1
ATOM 1307 O O . ARG A 1 168 ? -17.531 -36.906 -7.344 1 72.5 168 ARG A O 1
ATOM 1314 N N . PRO A 1 169 ? -19.5 -36.062 -6.496 1 83 169 PRO A N 1
ATOM 1315 C CA . PRO A 1 169 ? -19 -34.719 -6.691 1 83 169 PRO A CA 1
ATOM 1316 C C . PRO A 1 169 ? -17.797 -34.375 -5.824 1 83 169 PRO A C 1
ATOM 1318 O O . PRO A 1 169 ? -17.656 -34.906 -4.715 1 83 169 PRO A O 1
ATOM 1321 N N . VAL A 1 170 ? -16.828 -33.75 -6.34 1 87.88 170 VAL A N 1
ATOM 1322 C CA . VAL A 1 170 ? -15.641 -33.25 -5.656 1 87.88 170 VAL A CA 1
ATOM 1323 C C . VAL A 1 170 ? -15.789 -31.766 -5.352 1 87.88 170 VAL A C 1
ATOM 1325 O O . VAL A 1 170 ? -15.984 -30.953 -6.262 1 87.88 170 VAL A O 1
ATOM 1328 N N . TYR A 1 171 ? -15.773 -31.438 -4.086 1 89.81 171 TYR A N 1
ATOM 1329 C CA . TYR A 1 171 ? -15.875 -30.047 -3.682 1 89.81 171 TYR A CA 1
ATOM 1330 C C . TYR A 1 171 ? -14.492 -29.438 -3.449 1 89.81 171 TYR A C 1
ATOM 1332 O O . TYR A 1 171 ? -13.641 -30.062 -2.801 1 89.81 171 TYR A O 1
ATOM 1340 N N . ILE A 1 172 ? -14.289 -28.281 -3.998 1 93 172 ILE A N 1
ATOM 1341 C CA . ILE A 1 172 ? -13.039 -27.547 -3.828 1 93 172 ILE A CA 1
ATOM 1342 C C . ILE A 1 172 ? -13.25 -26.391 -2.855 1 93 172 ILE A C 1
ATOM 1344 O O . ILE A 1 172 ? -14.102 -25.531 -3.078 1 93 172 ILE A O 1
ATOM 1348 N N . ARG A 1 173 ? -12.453 -26.312 -1.856 1 93.12 173 ARG A N 1
ATOM 1349 C CA . ARG A 1 173 ? -12.562 -25.281 -0.821 1 93.12 173 ARG A CA 1
ATOM 1350 C C . ARG A 1 173 ? -12.016 -23.953 -1.308 1 93.12 173 ARG A C 1
ATOM 1352 O O . ARG A 1 173 ? -10.891 -23.891 -1.819 1 93.12 173 ARG A O 1
ATOM 1359 N N . ILE A 1 174 ? -12.828 -22.953 -1.112 1 94.94 174 ILE A N 1
ATOM 1360 C CA . ILE A 1 174 ? -12.438 -21.578 -1.407 1 94.94 174 ILE A CA 1
ATOM 1361 C C . ILE A 1 174 ? -12.781 -20.672 -0.223 1 94.94 174 ILE A C 1
ATOM 1363 O O . ILE A 1 174 ? -13.875 -20.781 0.344 1 94.94 174 ILE A O 1
ATOM 1367 N N . PRO A 1 175 ? -11.82 -19.812 0.156 1 94.38 175 PRO A N 1
ATOM 1368 C CA . PRO A 1 175 ? -12.094 -18.938 1.293 1 94.38 175 PRO A CA 1
ATOM 1369 C C . PRO A 1 175 ? -12.836 -17.672 0.888 1 94.38 175 PRO A C 1
ATOM 1371 O O . PRO A 1 175 ? -12.383 -16.562 1.189 1 94.38 175 PRO A O 1
ATOM 1374 N N . PHE A 1 176 ? -13.992 -17.812 0.348 1 92.44 176 PHE A N 1
ATOM 1375 C CA . PHE A 1 176 ? -14.734 -16.719 -0.253 1 92.44 176 PHE A CA 1
ATOM 1376 C C . PHE A 1 176 ? -15.289 -15.789 0.82 1 92.44 176 PHE A C 1
ATOM 1378 O O . PHE A 1 176 ? -15.133 -14.57 0.737 1 92.44 176 PHE A O 1
ATOM 1385 N N . SER A 1 177 ? -15.93 -16.281 1.829 1 90.25 177 SER A N 1
ATOM 1386 C CA . SER A 1 177 ? -16.5 -15.477 2.898 1 90.25 177 SER A CA 1
ATOM 1387 C C . SER A 1 177 ? -15.406 -14.781 3.703 1 90.25 177 SER A C 1
ATOM 1389 O O . SER A 1 177 ? -15.602 -13.664 4.191 1 90.25 177 SER A O 1
ATOM 1391 N N . GLU A 1 178 ? -14.281 -15.445 3.812 1 91.75 178 GLU A N 1
ATOM 1392 C CA . GLU A 1 178 ? -13.164 -14.812 4.496 1 91.75 178 GLU A CA 1
ATOM 1393 C C . GLU A 1 178 ? -12.641 -13.609 3.711 1 91.75 178 GLU A C 1
ATOM 1395 O O . GLU A 1 178 ? -12.211 -12.617 4.297 1 91.75 178 GLU A O 1
ATOM 1400 N N . MET A 1 179 ? -12.664 -13.758 2.445 1 93.38 179 MET A N 1
ATOM 1401 C CA . MET A 1 179 ? -12.102 -12.719 1.581 1 93.38 179 MET A CA 1
ATOM 1402 C C . MET A 1 179 ? -13.086 -11.562 1.419 1 93.38 179 MET A C 1
ATOM 1404 O O . MET A 1 179 ? -12.68 -10.398 1.426 1 93.38 179 MET A O 1
ATOM 1408 N N . PHE A 1 180 ? -14.375 -11.781 1.338 1 90.06 180 PHE A N 1
ATOM 1409 C CA . PHE A 1 180 ? -15.336 -10.75 0.951 1 90.06 180 PHE A CA 1
ATOM 1410 C C . PHE A 1 180 ? -16.266 -10.422 2.107 1 90.06 180 PHE A C 1
ATOM 1412 O O . PHE A 1 180 ? -17.016 -9.438 2.055 1 90.06 180 PHE A O 1
ATOM 1419 N N . GLY A 1 181 ? -16.188 -11.031 3.133 1 81.88 181 GLY A N 1
ATOM 1420 C CA . GLY A 1 181 ? -17.172 -10.844 4.191 1 81.88 181 GLY A CA 1
ATOM 1421 C C . GLY A 1 181 ? -18.5 -11.523 3.904 1 81.88 181 GLY A C 1
ATOM 1422 O O . GLY A 1 181 ? -18.609 -12.297 2.947 1 81.88 181 GLY A O 1
ATOM 1423 N N . GLU A 1 182 ? -19.5 -11.211 4.719 1 74.69 182 GLU A N 1
ATOM 1424 C CA . GLU A 1 182 ? -20.781 -11.898 4.609 1 74.69 182 GLU A CA 1
ATOM 1425 C C . GLU A 1 182 ? -21.703 -11.188 3.621 1 74.69 182 GLU A C 1
ATOM 1427 O O . GLU A 1 182 ? -21.969 -9.992 3.752 1 74.69 182 GLU A O 1
ATOM 1432 N N . THR A 1 183 ? -21.844 -11.633 2.469 1 74.25 183 THR A N 1
ATOM 1433 C CA . THR A 1 183 ? -22.797 -11.125 1.495 1 74.25 183 THR A CA 1
ATOM 1434 C C . THR A 1 183 ? -23.922 -12.133 1.271 1 74.25 183 THR A C 1
ATOM 1436 O O . THR A 1 183 ? -23.734 -13.336 1.435 1 74.25 183 THR A O 1
ATOM 1439 N N . PRO A 1 184 ? -25.016 -11.648 0.883 1 76.5 184 PRO A N 1
ATOM 1440 C CA . PRO A 1 184 ? -26.156 -12.555 0.728 1 76.5 184 PRO A CA 1
ATOM 1441 C C . PRO A 1 184 ? -25.984 -13.531 -0.433 1 76.5 184 PRO A C 1
ATOM 1443 O O . PRO A 1 184 ? -25.328 -13.211 -1.42 1 76.5 184 PRO A O 1
ATOM 1446 N N . TYR A 1 185 ? -26.5 -14.695 -0.223 1 78.88 185 TYR A N 1
ATOM 1447 C CA . TYR A 1 185 ? -26.547 -15.734 -1.245 1 78.88 185 TYR A CA 1
ATOM 1448 C C . TYR A 1 185 ? -27.859 -15.688 -2.012 1 78.88 185 TYR A C 1
ATOM 1450 O O . TYR A 1 185 ? -28.922 -15.406 -1.433 1 78.88 185 TYR A O 1
ATOM 1458 N N . THR A 1 186 ? -27.75 -15.625 -3.23 1 76.5 186 THR A N 1
ATOM 1459 C CA . THR A 1 186 ? -28.969 -15.719 -4.027 1 76.5 186 THR A CA 1
ATOM 1460 C C . THR A 1 186 ? -29.156 -17.125 -4.57 1 76.5 186 THR A C 1
ATOM 1462 O O . THR A 1 186 ? -28.172 -17.828 -4.867 1 76.5 186 THR A O 1
ATOM 1465 N N . ASN A 1 187 ? -30.422 -17.578 -4.566 1 65.69 187 ASN A N 1
ATOM 1466 C CA . ASN A 1 187 ? -30.75 -18.969 -4.867 1 65.69 187 ASN A CA 1
ATOM 1467 C C . ASN A 1 187 ? -30.469 -19.312 -6.324 1 65.69 187 ASN A C 1
ATOM 1469 O O . ASN A 1 187 ? -30.672 -18.484 -7.215 1 65.69 187 ASN A O 1
ATOM 1473 N N . VAL A 1 188 ? -29.484 -20.281 -6.504 1 63.38 188 VAL A N 1
ATOM 1474 C CA . VAL A 1 188 ? -29.359 -20.828 -7.852 1 63.38 188 VAL A CA 1
ATOM 1475 C C . VAL A 1 188 ? -30.062 -22.172 -7.938 1 63.38 188 VAL A C 1
ATOM 1477 O O . VAL A 1 188 ? -30.391 -22.781 -6.91 1 63.38 188 VAL A O 1
ATOM 1480 N N . ASP A 1 189 ? -30.188 -22.781 -9.242 1 59.28 189 ASP A N 1
ATOM 1481 C CA . ASP A 1 189 ? -30.891 -23.984 -9.68 1 59.28 189 ASP A CA 1
ATOM 1482 C C . ASP A 1 189 ? -30.25 -25.234 -9.117 1 59.28 189 ASP A C 1
ATOM 1484 O O . ASP A 1 189 ? -29.031 -25.422 -9.203 1 59.28 189 ASP A O 1
ATOM 1488 N N . PRO A 1 190 ? -30.922 -25.984 -8.383 1 58.56 190 PRO A N 1
ATOM 1489 C CA . PRO A 1 190 ? -30.578 -27.25 -7.73 1 58.56 190 PRO A CA 1
ATOM 1490 C C . PRO A 1 190 ? -29.984 -28.266 -8.703 1 58.56 190 PRO A C 1
ATOM 1492 O O . PRO A 1 190 ? -29.422 -29.281 -8.273 1 58.56 190 PRO A O 1
ATOM 1495 N N . ASN A 1 191 ? -30.016 -28.016 -10 1 59.72 191 ASN A N 1
ATOM 1496 C CA . ASN A 1 191 ? -29.703 -29.141 -10.883 1 59.72 191 ASN A CA 1
ATOM 1497 C C . ASN A 1 191 ? -28.25 -29.094 -11.336 1 59.72 191 ASN A C 1
ATOM 1499 O O . ASN A 1 191 ? -27.938 -29.438 -12.477 1 59.72 191 ASN A O 1
ATOM 1503 N N . ASP A 1 192 ? -27.297 -28.766 -10.438 1 67.62 192 ASP A N 1
ATOM 1504 C CA . ASP A 1 192 ? -25.891 -28.75 -10.852 1 67.62 192 ASP A CA 1
ATOM 1505 C C . ASP A 1 192 ? -25.312 -30.156 -10.891 1 67.62 192 ASP A C 1
ATOM 1507 O O . ASP A 1 192 ? -25.172 -30.812 -9.852 1 67.62 192 ASP A O 1
ATOM 1511 N N . ARG A 1 193 ? -25.125 -30.781 -12.094 1 68.56 193 ARG A N 1
ATOM 1512 C CA . ARG A 1 193 ? -24.609 -32.125 -12.273 1 68.56 193 ARG A CA 1
ATOM 1513 C C . ARG A 1 193 ? -23.094 -32.125 -12.484 1 68.56 193 ARG A C 1
ATOM 1515 O O . ARG A 1 193 ? -22.516 -33.125 -12.891 1 68.56 193 ARG A O 1
ATOM 1522 N N . SER A 1 194 ? -22.453 -30.984 -12.195 1 77.81 194 SER A N 1
ATOM 1523 C CA . SER A 1 194 ? -21.016 -30.922 -12.398 1 77.81 194 SER A CA 1
ATOM 1524 C C . SER A 1 194 ? -20.266 -31.75 -11.375 1 77.81 194 SER A C 1
ATOM 1526 O O . SER A 1 194 ? -20.719 -31.922 -10.242 1 77.81 194 SER A O 1
ATOM 1528 N N . LEU A 1 195 ? -19.188 -32.406 -11.836 1 86.12 195 LEU A N 1
ATOM 1529 C CA . LEU A 1 195 ? -18.359 -33.25 -10.953 1 86.12 195 LEU A CA 1
ATOM 1530 C C . LEU A 1 195 ? -17.625 -32.375 -9.938 1 86.12 195 LEU A C 1
ATOM 1532 O O . LEU A 1 195 ? -17.531 -32.75 -8.766 1 86.12 195 LEU A O 1
ATOM 1536 N N . PHE A 1 196 ? -17.125 -31.297 -10.383 1 91.62 196 PHE A N 1
ATOM 1537 C CA . PHE A 1 196 ? -16.375 -30.406 -9.508 1 91.62 196 PHE A CA 1
ATOM 1538 C C . PHE A 1 196 ? -17.219 -29.203 -9.102 1 91.62 196 PHE A C 1
ATOM 1540 O O . PHE A 1 196 ? -17.891 -28.609 -9.945 1 91.62 196 PHE A O 1
ATOM 1547 N N . LYS A 1 197 ? -17.219 -28.906 -7.809 1 90.69 197 LYS A N 1
ATOM 1548 C CA . LYS A 1 197 ? -17.984 -27.797 -7.242 1 90.69 197 LYS A CA 1
ATOM 1549 C C . LYS A 1 197 ? -17.156 -27.016 -6.234 1 90.69 197 LYS A C 1
ATOM 1551 O O . LYS A 1 197 ? -16.203 -27.531 -5.668 1 90.69 197 LYS A O 1
ATOM 1556 N N . LEU A 1 198 ? -17.547 -25.781 -6.039 1 92.81 198 LEU A N 1
ATOM 1557 C CA . LEU A 1 198 ? -16.891 -24.938 -5.047 1 92.81 198 LEU A CA 1
ATOM 1558 C C . LEU A 1 198 ? -17.641 -24.953 -3.727 1 92.81 198 LEU A C 1
ATOM 1560 O O . LEU A 1 198 ? -18.875 -25.031 -3.715 1 92.81 198 LEU A O 1
ATOM 1564 N N . ILE A 1 199 ? -16.891 -24.875 -2.678 1 91 199 ILE A N 1
ATOM 1565 C CA . ILE A 1 199 ? -17.484 -24.766 -1.35 1 91 199 ILE A CA 1
ATOM 1566 C C . ILE A 1 199 ? -16.781 -23.656 -0.567 1 91 199 ILE A C 1
ATOM 1568 O O . ILE A 1 199 ? -15.562 -23.531 -0.621 1 91 199 ILE A O 1
ATOM 1572 N N . ASP A 1 200 ? -17.578 -22.859 0.141 1 91.81 200 ASP A N 1
ATOM 1573 C CA . ASP A 1 200 ? -17.078 -21.688 0.858 1 91.81 200 ASP A CA 1
ATOM 1574 C C . ASP A 1 200 ? -16.484 -22.094 2.209 1 91.81 200 ASP A C 1
ATOM 1576 O O . ASP A 1 200 ? -17.109 -21.891 3.25 1 91.81 200 ASP A O 1
ATOM 1580 N N . ARG A 1 201 ? -15.281 -22.5 2.18 1 90.69 201 ARG A N 1
ATOM 1581 C CA . ARG A 1 201 ? -14.484 -22.922 3.33 1 90.69 201 ARG A CA 1
ATOM 1582 C C . ARG A 1 201 ? -13 -22.75 3.057 1 90.69 201 ARG A C 1
ATOM 1584 O O . ARG A 1 201 ? -12.516 -23.078 1.967 1 90.69 201 ARG A O 1
ATOM 1591 N N . PRO A 1 202 ? -12.32 -22.25 4.043 1 91.19 202 PRO A N 1
ATOM 1592 C CA . PRO A 1 202 ? -10.875 -22.172 3.826 1 91.19 202 PRO A CA 1
ATOM 1593 C C . PRO A 1 202 ? -10.18 -23.531 4 1 91.19 202 PRO A C 1
ATOM 1595 O O . PRO A 1 202 ? -10.703 -24.406 4.691 1 91.19 202 PRO A O 1
ATOM 1598 N N . PRO A 1 203 ? -9.008 -23.703 3.332 1 92.12 203 PRO A N 1
ATOM 1599 C CA . PRO A 1 203 ? -8.156 -24.844 3.703 1 92.12 203 PRO A CA 1
ATOM 1600 C C . PRO A 1 203 ? -7.586 -24.719 5.113 1 92.12 203 PRO A C 1
ATOM 1602 O O . PRO A 1 203 ? -7.852 -23.734 5.805 1 92.12 203 PRO A O 1
ATOM 1605 N N . SER A 1 204 ? -6.957 -25.781 5.551 1 88.06 204 SER A N 1
ATOM 1606 C CA . SER A 1 204 ? -6.227 -25.641 6.805 1 88.06 204 SER A CA 1
ATOM 1607 C C . SER A 1 204 ? -5.332 -24.406 6.797 1 88.06 204 SER A C 1
ATOM 1609 O O . SER A 1 204 ? -4.691 -24.109 5.785 1 88.06 204 SER A O 1
ATOM 1611 N N . HIS A 1 205 ? -5.438 -23.672 7.879 1 90.44 205 HIS A N 1
ATOM 1612 C CA . HIS A 1 205 ? -4.719 -22.406 7.855 1 90.44 205 HIS A CA 1
ATOM 1613 C C . HIS A 1 205 ? -4.207 -22.031 9.242 1 90.44 205 HIS A C 1
ATOM 1615 O O . HIS A 1 205 ? -4.691 -22.562 10.25 1 90.44 205 HIS A O 1
ATOM 1621 N N . ASN A 1 206 ? -3.184 -21.219 9.273 1 91.19 206 ASN A N 1
ATOM 1622 C CA . ASN A 1 206 ? -2.709 -20.5 10.445 1 91.19 206 ASN A CA 1
ATOM 1623 C C . ASN A 1 206 ? -3.342 -19.125 10.547 1 91.19 206 ASN A C 1
ATOM 1625 O O . ASN A 1 206 ? -4.566 -18.984 10.586 1 91.19 206 ASN A O 1
ATOM 1629 N N . GLU A 1 207 ? -2.516 -18.125 10.594 1 92.38 207 GLU A N 1
ATOM 1630 C CA . GLU A 1 207 ? -3.033 -16.766 10.648 1 92.38 207 GLU A CA 1
ATOM 1631 C C . GLU A 1 207 ? -3.518 -16.297 9.281 1 92.38 207 GLU A C 1
ATOM 1633 O O . GLU A 1 207 ? -2.758 -16.312 8.312 1 92.38 207 GLU A O 1
ATOM 1638 N N . ILE A 1 208 ? -4.781 -15.93 9.312 1 95.06 208 ILE A N 1
ATOM 1639 C CA . ILE A 1 208 ? -5.336 -15.414 8.07 1 95.06 208 ILE A CA 1
ATOM 1640 C C . ILE A 1 208 ? -5.07 -13.914 7.969 1 95.06 208 ILE A C 1
ATOM 1642 O O . ILE A 1 208 ? -5.309 -13.172 8.922 1 95.06 208 ILE A O 1
ATOM 1646 N N . ARG A 1 209 ? -4.496 -13.477 6.875 1 96.56 209 ARG A N 1
ATOM 1647 C CA . ARG A 1 209 ? -4.297 -12.062 6.566 1 96.56 209 ARG A CA 1
ATOM 1648 C C . ARG A 1 209 ? -5.016 -11.68 5.277 1 96.56 209 ARG A C 1
ATOM 1650 O O . ARG A 1 209 ? -4.758 -12.258 4.219 1 96.56 209 ARG A O 1
ATOM 1657 N N . LYS A 1 210 ? -5.887 -10.758 5.449 1 95.25 210 LYS A N 1
ATOM 1658 C CA . LYS A 1 210 ? -6.66 -10.281 4.309 1 95.25 210 LYS A CA 1
ATOM 1659 C C . LYS A 1 210 ? -6.051 -9.008 3.723 1 95.25 210 LYS A C 1
ATOM 1661 O O . LYS A 1 210 ? -5.645 -8.109 4.461 1 95.25 210 LYS A O 1
ATOM 1666 N N . ARG A 1 211 ? -5.898 -8.992 2.41 1 96.69 211 ARG A N 1
ATOM 1667 C CA . ARG A 1 211 ? -5.426 -7.828 1.672 1 96.69 211 ARG A CA 1
ATOM 1668 C C . ARG A 1 211 ? -6.504 -7.305 0.729 1 96.69 211 ARG A C 1
ATOM 1670 O O . ARG A 1 211 ? -7.652 -7.746 0.785 1 96.69 211 ARG A O 1
ATOM 1677 N N . LYS A 1 212 ? -6.145 -6.332 -0.093 1 95.81 212 LYS A N 1
ATOM 1678 C CA . LYS A 1 212 ? -7.113 -5.699 -0.986 1 95.81 212 LYS A CA 1
ATOM 1679 C C . LYS A 1 212 ? -7.711 -6.715 -1.955 1 95.81 212 LYS A C 1
ATOM 1681 O O . LYS A 1 212 ? -8.906 -6.676 -2.24 1 95.81 212 LYS A O 1
ATOM 1686 N N . SER A 1 213 ? -6.824 -7.59 -2.449 1 96.62 213 SER A N 1
ATOM 1687 C CA . SER A 1 213 ? -7.367 -8.422 -3.518 1 96.62 213 SER A CA 1
ATOM 1688 C C . SER A 1 213 ? -6.828 -9.844 -3.438 1 96.62 213 SER A C 1
ATOM 1690 O O . SER A 1 213 ? -6.828 -10.57 -4.434 1 96.62 213 SER A O 1
ATOM 1692 N N . TYR A 1 214 ? -6.301 -10.219 -2.309 1 98.19 214 TYR A N 1
ATOM 1693 C CA . TYR A 1 214 ? -5.918 -11.602 -2.025 1 98.19 214 TYR A CA 1
ATOM 1694 C C . TYR A 1 214 ? -5.957 -11.875 -0.529 1 98.19 214 TYR A C 1
ATOM 1696 O O . TYR A 1 214 ? -6.09 -10.953 0.279 1 98.19 214 TYR A O 1
ATOM 1704 N N . ILE A 1 215 ? -5.949 -13.164 -0.204 1 97.94 215 ILE A N 1
ATOM 1705 C CA . ILE A 1 215 ? -5.941 -13.609 1.186 1 97.94 215 ILE A CA 1
ATOM 1706 C C . ILE A 1 215 ? -4.887 -14.695 1.375 1 97.94 215 ILE A C 1
ATOM 1708 O O . ILE A 1 215 ? -4.535 -15.398 0.426 1 97.94 215 ILE A O 1
ATOM 1712 N N . MET A 1 216 ? -4.328 -14.758 2.604 1 97.75 216 MET A N 1
ATOM 1713 C CA . MET A 1 216 ? -3.252 -15.719 2.812 1 97.75 216 MET A CA 1
ATOM 1714 C C . MET A 1 216 ? -3.346 -16.344 4.195 1 97.75 216 MET A C 1
ATOM 1716 O O . MET A 1 216 ? -3.996 -15.805 5.09 1 97.75 216 MET A O 1
ATOM 1720 N N . SER A 1 217 ? -2.867 -17.516 4.297 1 96.44 217 SER A N 1
ATOM 1721 C CA . SER A 1 217 ? -2.531 -18.156 5.566 1 96.44 217 SER A CA 1
ATOM 1722 C C . SER A 1 217 ? -1.048 -18 5.887 1 96.44 217 SER A C 1
ATOM 1724 O O . SER A 1 217 ? -0.204 -18.641 5.254 1 96.44 217 SER A O 1
ATOM 1726 N N . PHE A 1 218 ? -0.76 -17.188 6.887 1 96.38 218 PHE A N 1
ATOM 1727 C CA . PHE A 1 218 ? 0.629 -16.859 7.188 1 96.38 218 PHE A CA 1
ATOM 1728 C C . PHE A 1 218 ? 1.177 -17.781 8.281 1 96.38 218 PHE A C 1
ATOM 1730 O O . PHE A 1 218 ? 0.483 -18.078 9.25 1 96.38 218 PHE A O 1
ATOM 1737 N N . ASN A 1 219 ? 2.4 -18.203 8.047 1 93.19 219 ASN A N 1
ATOM 1738 C CA . ASN A 1 219 ? 3.092 -19.094 8.969 1 93.19 219 ASN A CA 1
ATOM 1739 C C . ASN A 1 219 ? 4.23 -18.375 9.688 1 93.19 219 ASN A C 1
ATOM 1741 O O . ASN A 1 219 ? 5.246 -18.047 9.078 1 93.19 219 ASN A O 1
ATOM 1745 N N . ASP A 1 220 ? 4.094 -18.234 10.977 1 89.5 220 ASP A N 1
ATOM 1746 C CA . ASP A 1 220 ? 5.066 -17.484 11.766 1 89.5 220 ASP A CA 1
ATOM 1747 C C . ASP A 1 220 ? 6.363 -18.281 11.93 1 89.5 220 ASP A C 1
ATOM 1749 O O . ASP A 1 220 ? 7.406 -17.703 12.258 1 89.5 220 ASP A O 1
ATOM 1753 N N . GLU A 1 221 ? 6.34 -19.516 11.773 1 87.06 221 GLU A N 1
ATOM 1754 C CA . GLU A 1 221 ? 7.531 -20.344 11.906 1 87.06 221 GLU A CA 1
ATOM 1755 C C . GLU A 1 221 ? 8.461 -20.172 10.711 1 87.06 221 GLU A C 1
ATOM 1757 O O . GLU A 1 221 ? 9.664 -19.953 10.875 1 87.06 221 GLU A O 1
ATOM 1762 N N . THR A 1 222 ? 7.898 -20.266 9.531 1 91.19 222 THR A N 1
ATOM 1763 C CA . THR A 1 222 ? 8.703 -20.141 8.32 1 91.19 222 THR A CA 1
ATOM 1764 C C . THR A 1 222 ? 8.836 -18.672 7.906 1 91.19 222 THR A C 1
ATOM 1766 O O . THR A 1 222 ? 9.672 -18.328 7.07 1 91.19 222 THR A O 1
ATOM 1769 N N . LYS A 1 223 ? 7.918 -17.859 8.414 1 93.25 223 LYS A N 1
ATOM 1770 C CA . LYS A 1 223 ? 7.797 -16.438 8.07 1 93.25 223 LYS A CA 1
ATOM 1771 C C . LYS A 1 223 ? 7.383 -16.266 6.613 1 93.25 223 LYS A C 1
ATOM 1773 O O . LYS A 1 223 ? 7.727 -15.258 5.984 1 93.25 223 LYS A O 1
ATOM 1778 N N . ASN A 1 224 ? 6.801 -17.312 6.09 1 95.44 224 ASN A N 1
ATOM 1779 C CA . ASN A 1 224 ? 6.184 -17.312 4.766 1 95.44 224 ASN A CA 1
ATOM 1780 C C . ASN A 1 224 ? 4.703 -17.672 4.84 1 95.44 224 ASN A C 1
ATOM 1782 O O . ASN A 1 224 ? 4.27 -18.328 5.789 1 95.44 224 ASN A O 1
ATOM 1786 N N . ALA A 1 225 ? 3.955 -17.219 3.863 1 96.94 225 ALA A N 1
ATOM 1787 C CA . ALA A 1 225 ? 2.59 -17.719 3.758 1 96.94 225 ALA A CA 1
ATOM 1788 C C . ALA A 1 225 ? 2.582 -19.203 3.396 1 96.94 225 ALA A C 1
ATOM 1790 O O . ALA A 1 225 ? 3.387 -19.656 2.58 1 96.94 225 ALA A O 1
ATOM 1791 N N . ASP A 1 226 ? 1.669 -19.922 4.016 1 95.06 226 ASP A N 1
ATOM 1792 C CA . ASP A 1 226 ? 1.452 -21.297 3.615 1 95.06 226 ASP A CA 1
ATOM 1793 C C . ASP A 1 226 ? 0.75 -21.375 2.262 1 95.06 226 ASP A C 1
ATOM 1795 O O . ASP A 1 226 ? 1.026 -22.281 1.463 1 95.06 226 ASP A O 1
ATOM 1799 N N . TRP A 1 227 ? -0.153 -20.516 2.082 1 96.5 227 TRP A N 1
ATOM 1800 C CA . TRP A 1 227 ? -0.829 -20.375 0.799 1 96.5 227 TRP A CA 1
ATOM 1801 C C . TRP A 1 227 ? -1.408 -18.969 0.655 1 96.5 227 TRP A C 1
ATOM 1803 O O . TRP A 1 227 ? -1.697 -18.297 1.653 1 96.5 227 TRP A O 1
ATOM 1813 N N . VAL A 1 228 ? -1.489 -18.531 -0.558 1 98.25 228 VAL A N 1
ATOM 1814 C CA . VAL A 1 228 ? -2.201 -17.328 -0.972 1 98.25 228 VAL A CA 1
ATOM 1815 C C . VAL A 1 228 ? -3.324 -17.688 -1.938 1 98.25 228 VAL A C 1
ATOM 1817 O O . VAL A 1 228 ? -3.15 -18.562 -2.801 1 98.25 228 VAL A O 1
ATOM 1820 N N . TYR A 1 229 ? -4.461 -17.109 -1.729 1 98.06 229 TYR A N 1
ATOM 1821 C CA . TYR A 1 229 ? -5.602 -17.312 -2.619 1 98.06 229 TYR A CA 1
ATOM 1822 C C . TYR A 1 229 ? -5.914 -16.031 -3.391 1 98.06 229 TYR A C 1
ATOM 1824 O O . TYR A 1 229 ? -5.98 -14.953 -2.807 1 98.06 229 TYR A O 1
ATOM 1832 N N . GLU A 1 230 ? -6.062 -16.141 -4.699 1 98.38 230 GLU A N 1
ATOM 1833 C CA . GLU A 1 230 ? -6.449 -15.086 -5.621 1 98.38 230 GLU A CA 1
ATOM 1834 C C . GLU A 1 230 ? -7.656 -15.492 -6.457 1 98.38 230 GLU A C 1
ATOM 1836 O O . GLU A 1 230 ? -7.875 -16.672 -6.707 1 98.38 230 GLU A O 1
ATOM 1841 N N . ILE A 1 231 ? -8.469 -14.57 -6.859 1 98.19 231 ILE A N 1
ATOM 1842 C CA . ILE A 1 231 ? -9.516 -14.766 -7.855 1 98.19 231 ILE A CA 1
ATOM 1843 C C . ILE A 1 231 ? -9.289 -13.82 -9.031 1 98.19 231 ILE A C 1
ATOM 1845 O O . ILE A 1 231 ? -9.148 -12.609 -8.844 1 98.19 231 ILE A O 1
ATOM 1849 N N . LEU A 1 232 ? -9.188 -14.391 -10.258 1 98.25 232 LEU A N 1
ATOM 1850 C CA . LEU A 1 232 ? -8.883 -13.633 -11.469 1 98.25 232 LEU A CA 1
ATOM 1851 C C . LEU A 1 232 ? -10.07 -13.633 -12.422 1 98.25 232 LEU A C 1
ATOM 1853 O O . LEU A 1 232 ? -10.75 -14.656 -12.578 1 98.25 232 LEU A O 1
ATOM 1857 N N . ASN A 1 233 ? -10.367 -12.562 -13.016 1 97.44 233 ASN A N 1
ATOM 1858 C CA . ASN A 1 233 ? -11.281 -12.438 -14.156 1 97.44 233 ASN A CA 1
ATOM 1859 C C . ASN A 1 233 ? -10.883 -11.281 -15.07 1 97.44 233 ASN A C 1
ATOM 1861 O O . ASN A 1 233 ? -9.82 -10.68 -14.883 1 97.44 233 ASN A O 1
ATOM 1865 N N . LYS A 1 234 ? -11.633 -11.023 -16.062 1 95.62 234 LYS A N 1
ATOM 1866 C CA . LYS A 1 234 ? -11.273 -10.039 -17.078 1 95.62 234 LYS A CA 1
ATOM 1867 C C . LYS A 1 234 ? -11.141 -8.641 -16.469 1 95.62 234 LYS A C 1
ATOM 1869 O O . LYS A 1 234 ? -10.297 -7.852 -16.906 1 95.62 234 LYS A O 1
ATOM 1874 N N . GLU A 1 235 ? -11.867 -8.312 -15.453 1 94.88 235 GLU A N 1
ATOM 1875 C CA . GLU A 1 235 ? -11.836 -7 -14.82 1 94.88 235 GLU A CA 1
ATOM 1876 C C . GLU A 1 235 ? -10.609 -6.844 -13.93 1 94.88 235 GLU A C 1
ATOM 1878 O O . GLU A 1 235 ? -9.992 -5.777 -13.891 1 94.88 235 GLU A O 1
ATOM 1883 N N . THR A 1 236 ? -10.234 -7.879 -13.195 1 94.75 236 THR A N 1
ATOM 1884 C CA . THR A 1 236 ? -9.102 -7.801 -12.273 1 94.75 236 THR A CA 1
ATOM 1885 C C . THR A 1 236 ? -7.789 -7.723 -13.047 1 94.75 236 THR A C 1
ATOM 1887 O O . THR A 1 236 ? -6.766 -7.316 -12.492 1 94.75 236 THR A O 1
ATOM 1890 N N . LEU A 1 237 ? -7.828 -8.148 -14.273 1 95.81 237 LEU A N 1
ATOM 1891 C CA . LEU A 1 237 ? -6.578 -8.227 -15.023 1 95.81 237 LEU A CA 1
ATOM 1892 C C . LEU A 1 237 ? -6.359 -6.965 -15.852 1 95.81 237 LEU A C 1
ATOM 1894 O O . LEU A 1 237 ? -5.391 -6.871 -16.609 1 95.81 237 LEU A O 1
ATOM 1898 N N . LYS A 1 238 ? -7.25 -6.027 -15.695 1 94.06 238 LYS A N 1
ATOM 1899 C CA . LYS A 1 238 ? -7.012 -4.727 -16.312 1 94.06 238 LYS A CA 1
ATOM 1900 C C . LYS A 1 238 ? -5.812 -4.027 -15.688 1 94.06 238 LYS A C 1
ATOM 1902 O O . LYS A 1 238 ? -5.566 -4.164 -14.492 1 94.06 238 LYS A O 1
ATOM 1907 N N . ASP A 1 239 ? -5.082 -3.352 -16.469 1 94.19 239 ASP A N 1
ATOM 1908 C CA . ASP A 1 239 ? -3.922 -2.6 -16 1 94.19 239 ASP A CA 1
ATOM 1909 C C . ASP A 1 239 ? -4.266 -1.128 -15.789 1 94.19 239 ASP A C 1
ATOM 1911 O O . ASP A 1 239 ? -4.336 -0.36 -16.75 1 94.19 239 ASP A O 1
ATOM 1915 N N . LYS A 1 240 ? -4.418 -0.721 -14.5 1 92.69 240 LYS A N 1
ATOM 1916 C CA . LYS A 1 240 ? -4.852 0.632 -14.164 1 92.69 240 LYS A CA 1
ATOM 1917 C C . LYS A 1 240 ? -3.912 1.273 -13.148 1 92.69 240 LYS A C 1
ATOM 1919 O O . LYS A 1 240 ? -4.293 2.223 -12.461 1 92.69 240 LYS A O 1
ATOM 1924 N N . CYS A 1 241 ? -2.738 0.731 -12.977 1 91 241 CYS A N 1
ATOM 1925 C CA . CYS A 1 241 ? -1.83 1.212 -11.945 1 91 241 CYS A CA 1
ATOM 1926 C C . CYS A 1 241 ? -0.61 1.887 -12.555 1 91 241 CYS A C 1
ATOM 1928 O O . CYS A 1 241 ? -0.346 1.729 -13.75 1 91 241 CYS A O 1
ATOM 1930 N N . LYS A 1 242 ? -0.036 2.664 -11.828 1 85.5 242 LYS A N 1
ATOM 1931 C CA . LYS A 1 242 ? 1.273 3.219 -12.164 1 85.5 242 LYS A CA 1
ATOM 1932 C C . LYS A 1 242 ? 2.389 2.463 -11.445 1 85.5 242 LYS A C 1
ATOM 1934 O O . LYS A 1 242 ? 2.232 2.055 -10.297 1 85.5 242 LYS A O 1
ATOM 1939 N N . GLU A 1 243 ? 3.457 2.141 -12.25 1 73.12 243 GLU A N 1
ATOM 1940 C CA . GLU A 1 243 ? 4.559 1.35 -11.711 1 73.12 243 GLU A CA 1
ATOM 1941 C C . GLU A 1 243 ? 5.535 2.225 -10.922 1 73.12 243 GLU A C 1
ATOM 1943 O O . GLU A 1 243 ? 5.891 3.318 -11.375 1 73.12 243 GLU A O 1
ATOM 1948 N N . HIS A 1 244 ? 5.785 1.82 -9.547 1 64.62 244 HIS A N 1
ATOM 1949 C CA . HIS A 1 244 ? 6.73 2.676 -8.836 1 64.62 244 HIS A CA 1
ATOM 1950 C C . HIS A 1 244 ? 7.289 1.978 -7.605 1 64.62 244 HIS A C 1
ATOM 1952 O O . HIS A 1 244 ? 7.633 2.633 -6.617 1 64.62 244 HIS A O 1
ATOM 1958 N N . MET A 1 245 ? 7.293 0.634 -7.719 1 66.88 245 MET A N 1
ATOM 1959 C CA . MET A 1 245 ? 7.746 0.077 -6.445 1 66.88 245 MET A CA 1
ATOM 1960 C C . MET A 1 245 ? 8.906 -0.891 -6.66 1 66.88 245 MET A C 1
ATOM 1962 O O . MET A 1 245 ? 8.945 -1.612 -7.656 1 66.88 245 MET A O 1
ATOM 1966 N N . SER A 1 246 ? 9.93 -0.623 -5.84 1 66.12 246 SER A N 1
ATOM 1967 C CA . SER A 1 246 ? 11.016 -1.582 -5.688 1 66.12 246 SER A CA 1
ATOM 1968 C C . SER A 1 246 ? 11.141 -2.051 -4.242 1 66.12 246 SER A C 1
ATOM 1970 O O . SER A 1 246 ? 11.32 -1.235 -3.334 1 66.12 246 SER A O 1
ATOM 1972 N N . PHE A 1 247 ? 10.422 -2.928 -3.836 1 74.12 247 PHE A N 1
ATOM 1973 C CA . PHE A 1 247 ? 10.477 -3.41 -2.461 1 74.12 247 PHE A CA 1
ATOM 1974 C C . PHE A 1 247 ? 10.891 -4.875 -2.416 1 74.12 247 PHE A C 1
ATOM 1976 O O . PHE A 1 247 ? 10.438 -5.68 -3.236 1 74.12 247 PHE A O 1
ATOM 1983 N N . GLY A 1 248 ? 11.875 -5.281 -1.463 1 68.88 248 GLY A N 1
ATOM 1984 C CA . GLY A 1 248 ? 12.234 -6.668 -1.188 1 68.88 248 GLY A CA 1
ATOM 1985 C C . GLY A 1 248 ? 13.516 -7.102 -1.871 1 68.88 248 GLY A C 1
ATOM 1986 O O . GLY A 1 248 ? 14.102 -8.117 -1.502 1 68.88 248 GLY A O 1
ATOM 1987 N N . ARG A 1 249 ? 13.953 -6.398 -2.867 1 69.12 249 ARG A N 1
ATOM 1988 C CA . ARG A 1 249 ? 15.148 -6.797 -3.604 1 69.12 249 ARG A CA 1
ATOM 1989 C C . ARG A 1 249 ? 16.359 -6.918 -2.67 1 69.12 249 ARG A C 1
ATOM 1991 O O . ARG A 1 249 ? 17.109 -7.895 -2.742 1 69.12 249 ARG A O 1
ATOM 1998 N N . LYS A 1 250 ? 16.469 -6.121 -1.768 1 72.94 250 LYS A N 1
ATOM 1999 C CA . LYS A 1 250 ? 17.594 -6.109 -0.845 1 72.94 250 LYS A CA 1
ATOM 2000 C C . LYS A 1 250 ? 17.578 -7.332 0.064 1 72.94 250 LYS A C 1
ATOM 2002 O O . LYS A 1 250 ? 18.625 -7.879 0.4 1 72.94 250 LYS A O 1
ATOM 2007 N N . GLU A 1 251 ? 16.516 -7.812 0.32 1 77.75 251 GLU A N 1
ATOM 2008 C CA . GLU A 1 251 ? 16.391 -8.859 1.324 1 77.75 251 GLU A CA 1
ATOM 2009 C C . GLU A 1 251 ? 16.641 -10.242 0.717 1 77.75 251 GLU A C 1
ATOM 2011 O O . GLU A 1 251 ? 17.109 -11.148 1.404 1 77.75 251 GLU A O 1
ATOM 2016 N N . PHE A 1 252 ? 16.359 -10.359 -0.52 1 85.81 252 PHE A N 1
ATOM 2017 C CA . PHE A 1 252 ? 16.312 -11.727 -1.034 1 85.81 252 PHE A CA 1
ATOM 2018 C C . PHE A 1 252 ? 17.328 -11.922 -2.152 1 85.81 252 PHE A C 1
ATOM 2020 O O . PHE A 1 252 ? 17.641 -13.055 -2.529 1 85.81 252 PHE A O 1
ATOM 2027 N N . GLU A 1 253 ? 17.922 -10.961 -2.553 1 85.06 253 GLU A N 1
ATOM 2028 C CA . GLU A 1 253 ? 18.75 -11.078 -3.748 1 85.06 253 GLU A CA 1
ATOM 2029 C C . GLU A 1 253 ? 20.078 -11.75 -3.43 1 85.06 253 GLU A C 1
ATOM 2031 O O . GLU A 1 253 ? 20.844 -11.25 -2.604 1 85.06 253 GLU A O 1
ATOM 2036 N N . THR A 1 254 ? 20.328 -12.906 -4.004 1 83.94 254 THR A N 1
ATOM 2037 C CA . THR A 1 254 ? 21.578 -13.641 -4.039 1 83.94 254 THR A CA 1
ATOM 2038 C C . THR A 1 254 ? 21.922 -14.07 -5.461 1 83.94 254 THR A C 1
ATOM 2040 O O . THR A 1 254 ? 21.281 -13.633 -6.418 1 83.94 254 THR A O 1
ATOM 2043 N N . LYS A 1 255 ? 22.953 -14.781 -5.512 1 80.19 255 LYS A N 1
ATOM 2044 C CA . LYS A 1 255 ? 23.281 -15.32 -6.828 1 80.19 255 LYS A CA 1
ATOM 2045 C C . LYS A 1 255 ? 22.188 -16.266 -7.324 1 80.19 255 LYS A C 1
ATOM 2047 O O . LYS A 1 255 ? 21.938 -16.344 -8.531 1 80.19 255 LYS A O 1
ATOM 2052 N N . GLU A 1 256 ? 21.531 -16.891 -6.434 1 84.81 256 GLU A N 1
ATOM 2053 C CA . GLU A 1 256 ? 20.609 -17.953 -6.781 1 84.81 256 GLU A CA 1
ATOM 2054 C C . GLU A 1 256 ? 19.156 -17.516 -6.578 1 84.81 256 GLU A C 1
ATOM 2056 O O . GLU A 1 256 ? 18.25 -18.016 -7.258 1 84.81 256 GLU A O 1
ATOM 2061 N N . PHE A 1 257 ? 18.984 -16.594 -5.641 1 89.94 257 PHE A N 1
ATOM 2062 C CA . PHE A 1 257 ? 17.609 -16.328 -5.215 1 89.94 257 PHE A CA 1
ATOM 2063 C C . PHE A 1 257 ? 17.266 -14.859 -5.41 1 89.94 257 PHE A C 1
ATOM 2065 O O . PHE A 1 257 ? 18.141 -14 -5.438 1 89.94 257 PHE A O 1
ATOM 2072 N N . ASN A 1 258 ? 16.078 -14.594 -5.621 1 91.12 258 ASN A N 1
ATOM 2073 C CA . ASN A 1 258 ? 15.469 -13.266 -5.527 1 91.12 258 ASN A CA 1
ATOM 2074 C C . ASN A 1 258 ? 14.07 -13.328 -4.922 1 91.12 258 ASN A C 1
ATOM 2076 O O . ASN A 1 258 ? 13.656 -14.375 -4.414 1 91.12 258 ASN A O 1
ATOM 2080 N N . GLN A 1 259 ? 13.43 -12.18 -4.883 1 91.12 259 GLN A N 1
ATOM 2081 C CA . GLN A 1 259 ? 12.102 -12.117 -4.27 1 91.12 259 GLN A CA 1
ATOM 2082 C C . GLN A 1 259 ? 11.031 -12.664 -5.215 1 91.12 259 GLN A C 1
ATOM 2084 O O . GLN A 1 259 ? 10.82 -12.117 -6.301 1 91.12 259 GLN A O 1
ATOM 2089 N N . GLY A 1 260 ? 10.43 -13.742 -4.875 1 94.88 260 GLY A N 1
ATOM 2090 C CA . GLY A 1 260 ? 9.219 -14.219 -5.52 1 94.88 260 GLY A CA 1
ATOM 2091 C C . GLY A 1 260 ? 7.953 -13.688 -4.879 1 94.88 260 GLY A C 1
ATOM 2092 O O . GLY A 1 260 ? 7.914 -13.461 -3.666 1 94.88 260 GLY A O 1
ATOM 2093 N N . HIS A 1 261 ? 6.965 -13.469 -5.66 1 96.75 261 HIS A N 1
ATOM 2094 C CA . HIS A 1 261 ? 5.656 -13.047 -5.176 1 96.75 261 HIS A CA 1
ATOM 2095 C C . HIS A 1 261 ? 4.648 -14.188 -5.254 1 96.75 261 HIS A C 1
ATOM 2097 O O . HIS A 1 261 ? 4.391 -14.727 -6.332 1 96.75 261 HIS A O 1
ATOM 2103 N N . LEU A 1 262 ? 4.074 -14.516 -4.09 1 98.25 262 LEU A N 1
ATOM 2104 C CA . LEU A 1 262 ? 3.062 -15.562 -4.094 1 98.25 262 LEU A CA 1
ATOM 2105 C C . LEU A 1 262 ? 1.791 -15.086 -4.789 1 98.25 262 LEU A C 1
ATOM 2107 O O . LEU A 1 262 ? 1.242 -15.797 -5.641 1 98.25 262 LEU A O 1
ATOM 2111 N N . ALA A 1 263 ? 1.258 -13.969 -4.363 1 98.5 263 ALA A N 1
ATOM 2112 C CA . ALA A 1 263 ? 0.304 -13.242 -5.199 1 98.5 263 ALA A CA 1
ATOM 2113 C C . ALA A 1 263 ? 1.021 -12.43 -6.273 1 98.5 263 ALA A C 1
ATOM 2115 O O . ALA A 1 263 ? 1.674 -11.43 -5.969 1 98.5 263 ALA A O 1
ATOM 2116 N N . ALA A 1 264 ? 0.883 -12.812 -7.5 1 97.31 264 ALA A N 1
ATOM 2117 C CA . ALA A 1 264 ? 1.669 -12.227 -8.586 1 97.31 264 ALA A CA 1
ATOM 2118 C C . ALA A 1 264 ? 1.305 -10.758 -8.797 1 97.31 264 ALA A C 1
ATOM 2120 O O . ALA A 1 264 ? 0.124 -10.406 -8.828 1 97.31 264 ALA A O 1
ATOM 2121 N N . VAL A 1 265 ? 2.289 -9.945 -9.039 1 95.19 265 VAL A N 1
ATOM 2122 C CA . VAL A 1 265 ? 2.117 -8.508 -9.203 1 95.19 265 VAL A CA 1
ATOM 2123 C C . VAL A 1 265 ? 1.158 -8.234 -10.359 1 95.19 265 VAL A C 1
ATOM 2125 O O . VAL A 1 265 ? 0.235 -7.43 -10.234 1 95.19 265 VAL A O 1
ATOM 2128 N N . ALA A 1 266 ? 1.302 -8.953 -11.461 1 95.5 266 ALA A N 1
ATOM 2129 C CA . ALA A 1 266 ? 0.553 -8.711 -12.695 1 95.5 266 ALA A CA 1
ATOM 2130 C C . ALA A 1 266 ? -0.932 -9 -12.5 1 95.5 266 ALA A C 1
ATOM 2132 O O . ALA A 1 266 ? -1.768 -8.562 -13.289 1 95.5 266 ALA A O 1
ATOM 2133 N N . ASN A 1 267 ? -1.298 -9.766 -11.461 1 97.44 267 ASN A N 1
ATOM 2134 C CA . ASN A 1 267 ? -2.689 -10.125 -11.195 1 97.44 267 ASN A CA 1
ATOM 2135 C C . ASN A 1 267 ? -3.418 -9.016 -10.445 1 97.44 267 ASN A C 1
ATOM 2137 O O . ASN A 1 267 ? -4.637 -9.07 -10.281 1 97.44 267 ASN A O 1
ATOM 2141 N N . HIS A 1 268 ? -2.701 -8.016 -9.969 1 96.75 268 HIS A N 1
ATOM 2142 C CA . HIS A 1 268 ? -3.275 -7.062 -9.023 1 96.75 268 HIS A CA 1
ATOM 2143 C C . HIS A 1 268 ? -3.014 -5.629 -9.461 1 96.75 268 HIS A C 1
ATOM 2145 O O . HIS A 1 268 ? -2.633 -4.785 -8.648 1 96.75 268 HIS A O 1
ATOM 2151 N N . ARG A 1 269 ? -3.262 -5.352 -10.711 1 94.88 269 ARG A N 1
ATOM 2152 C CA . ARG A 1 269 ? -2.992 -4.023 -11.25 1 94.88 269 ARG A CA 1
ATOM 2153 C C . ARG A 1 269 ? -4.289 -3.291 -11.578 1 94.88 269 ARG A C 1
ATOM 2155 O O . ARG A 1 269 ? -4.281 -2.299 -12.312 1 94.88 269 ARG A O 1
ATOM 2162 N N . TRP A 1 270 ? -5.465 -3.805 -11.102 1 96.12 270 TRP A N 1
ATOM 2163 C CA . TRP A 1 270 ? -6.75 -3.172 -11.375 1 96.12 270 TRP A CA 1
ATOM 2164 C C . TRP A 1 270 ? -6.941 -1.926 -10.523 1 96.12 270 TRP A C 1
ATOM 2166 O O . TRP A 1 270 ? -7.773 -1.07 -10.836 1 96.12 270 TRP A O 1
ATOM 2176 N N . CYS A 1 271 ? -6.184 -1.849 -9.43 1 96.31 271 CYS A N 1
ATOM 2177 C CA . CYS A 1 271 ? -6.133 -0.641 -8.609 1 96.31 271 CYS A CA 1
ATOM 2178 C C . CYS A 1 271 ? -4.785 -0.512 -7.91 1 96.31 271 CYS A C 1
ATOM 2180 O O . CYS A 1 271 ? -4.082 -1.506 -7.723 1 96.31 271 CYS A O 1
ATOM 2182 N N . GLN A 1 272 ? -4.465 0.665 -7.469 1 94.62 272 GLN A N 1
ATOM 2183 C CA . GLN A 1 272 ? -3.143 0.956 -6.926 1 94.62 272 GLN A CA 1
ATOM 2184 C C . GLN A 1 272 ? -2.941 0.279 -5.574 1 94.62 272 GLN A C 1
ATOM 2186 O O . GLN A 1 272 ? -1.842 -0.186 -5.266 1 94.62 272 GLN A O 1
ATOM 2191 N N . GLU A 1 273 ? -3.953 0.249 -4.699 1 95.5 273 GLU A N 1
ATOM 2192 C CA . GLU A 1 273 ? -3.865 -0.403 -3.396 1 95.5 273 GLU A CA 1
ATOM 2193 C C . GLU A 1 273 ? -3.494 -1.876 -3.541 1 95.5 273 GLU A C 1
ATOM 2195 O O . GLU A 1 273 ? -2.637 -2.379 -2.812 1 95.5 273 GLU A O 1
ATOM 2200 N N . ALA A 1 274 ? -4.199 -2.529 -4.477 1 96.44 274 ALA A N 1
ATOM 2201 C CA . ALA A 1 274 ? -3.934 -3.947 -4.707 1 96.44 274 ALA A CA 1
ATOM 2202 C C . ALA A 1 274 ? -2.498 -4.164 -5.176 1 96.44 274 ALA A C 1
ATOM 2204 O O . ALA A 1 274 ? -1.835 -5.109 -4.738 1 96.44 274 ALA A O 1
ATOM 2205 N N . TYR A 1 275 ? -2.076 -3.283 -6.082 1 94.69 275 TYR A N 1
ATOM 2206 C CA . TYR A 1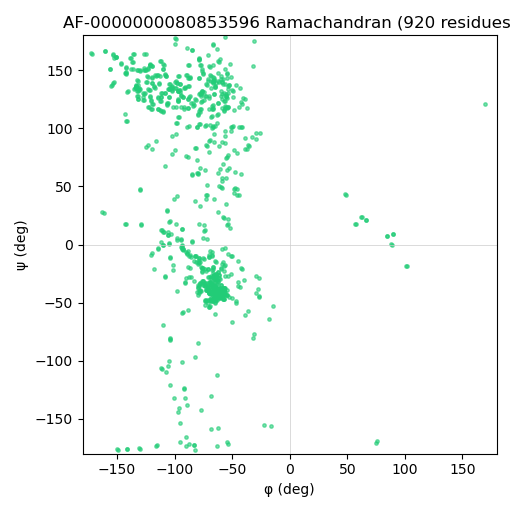 275 ? -0.702 -3.32 -6.57 1 94.69 275 TYR A CA 1
ATOM 2207 C C . TYR A 1 275 ? 0.29 -3.17 -5.422 1 94.69 275 TYR A C 1
ATOM 2209 O O . TYR A 1 275 ? 1.237 -3.949 -5.305 1 94.69 275 TYR A O 1
ATOM 2217 N N . HIS A 1 276 ? 0.07 -2.219 -4.562 1 93.56 276 HIS A N 1
ATOM 2218 C CA . HIS A 1 276 ? 0.939 -1.967 -3.418 1 93.56 276 HIS A CA 1
ATOM 2219 C C . HIS A 1 276 ? 0.994 -3.176 -2.49 1 93.56 276 HIS A C 1
ATOM 2221 O O . HIS A 1 276 ? 2.055 -3.506 -1.955 1 93.56 276 HIS A O 1
ATOM 2227 N N . ASP A 1 277 ? -0.115 -3.877 -2.299 1 95.44 277 ASP A N 1
ATOM 2228 C CA . ASP A 1 277 ? -0.214 -5.004 -1.375 1 95.44 277 ASP A CA 1
ATOM 2229 C C . ASP A 1 277 ? 0.695 -6.152 -1.808 1 95.44 277 ASP A C 1
ATOM 2231 O O . ASP A 1 277 ? 1.118 -6.961 -0.981 1 95.44 277 ASP A O 1
ATOM 2235 N N . THR A 1 278 ? 0.973 -6.254 -3.117 1 95.5 278 THR A N 1
ATOM 2236 C CA . THR A 1 278 ? 1.823 -7.34 -3.588 1 95.5 278 THR A CA 1
ATOM 2237 C C . THR A 1 278 ? 3.268 -7.129 -3.143 1 95.5 278 THR A C 1
ATOM 2239 O O . THR A 1 278 ? 4.086 -8.047 -3.217 1 95.5 278 THR A O 1
ATOM 2242 N N . TYR A 1 279 ? 3.568 -5.938 -2.625 1 93.06 279 TYR A N 1
ATOM 2243 C CA . TYR A 1 279 ? 4.918 -5.613 -2.178 1 93.06 279 TYR A CA 1
ATOM 2244 C C . TYR A 1 279 ? 4.996 -5.582 -0.657 1 93.06 279 TYR A C 1
ATOM 2246 O O . TYR A 1 279 ? 5.715 -4.762 -0.082 1 93.06 279 TYR A O 1
ATOM 2254 N N . LEU A 1 280 ? 4.25 -6.293 -0.05 1 94.44 280 LEU A N 1
ATOM 2255 C CA . LEU A 1 280 ? 4.391 -6.594 1.371 1 94.44 280 LEU A CA 1
ATOM 2256 C C . LEU A 1 280 ? 5.289 -7.805 1.583 1 94.44 280 LEU A C 1
ATOM 2258 O O . LEU A 1 280 ? 5.227 -8.773 0.817 1 94.44 280 LEU A O 1
ATOM 2262 N N . MET A 1 281 ? 6.066 -7.797 2.6 1 94.25 281 MET A N 1
ATOM 2263 C CA . MET A 1 281 ? 7.035 -8.859 2.865 1 94.25 281 MET A CA 1
ATOM 2264 C C . MET A 1 281 ? 6.336 -10.203 3.021 1 94.25 281 MET A C 1
ATOM 2266 O O . MET A 1 281 ? 6.879 -11.234 2.627 1 94.25 281 MET A O 1
ATOM 2270 N N . SER A 1 282 ? 5.164 -10.227 3.574 1 96.31 282 SER A N 1
ATOM 2271 C CA . SER A 1 282 ? 4.422 -11.461 3.805 1 96.31 282 SER A CA 1
ATOM 2272 C C . SER A 1 282 ? 4.102 -12.164 2.492 1 96.31 282 SER A C 1
ATOM 2274 O O . SER A 1 282 ? 3.877 -13.375 2.471 1 96.31 282 SER A O 1
ATOM 2276 N N . ASN A 1 283 ? 4.078 -11.391 1.37 1 96.94 283 ASN A N 1
ATOM 2277 C CA . ASN A 1 283 ? 3.75 -11.961 0.066 1 96.94 283 ASN A CA 1
ATOM 2278 C C . ASN A 1 283 ? 5.004 -12.367 -0.698 1 96.94 283 ASN A C 1
ATOM 2280 O O . ASN A 1 283 ? 4.914 -12.922 -1.798 1 96.94 283 ASN A O 1
ATOM 2284 N N . MET A 1 284 ? 6.152 -12.141 -0.161 1 95.38 284 MET A N 1
ATOM 2285 C CA . MET A 1 284 ? 7.41 -12.422 -0.847 1 95.38 284 MET A CA 1
ATOM 2286 C C . MET A 1 284 ? 8.117 -13.625 -0.223 1 95.38 284 MET A C 1
ATOM 2288 O O . MET A 1 284 ? 8.055 -13.82 0.991 1 95.38 284 MET A O 1
ATOM 2292 N N . VAL A 1 285 ? 8.781 -14.336 -1.048 1 95.38 285 VAL A N 1
ATOM 2293 C CA . VAL A 1 285 ? 9.484 -15.555 -0.638 1 95.38 285 VAL A CA 1
ATOM 2294 C C . VAL A 1 285 ? 10.805 -15.672 -1.398 1 95.38 285 VAL A C 1
ATOM 2296 O O . VAL A 1 285 ? 10.922 -15.188 -2.527 1 95.38 285 VAL A O 1
ATOM 2299 N N . PRO A 1 286 ? 11.812 -16.266 -0.724 1 93.94 286 PRO A N 1
ATOM 2300 C CA . PRO A 1 286 ? 13 -16.578 -1.519 1 93.94 286 PRO A CA 1
ATOM 2301 C C . PRO A 1 286 ? 12.719 -17.562 -2.646 1 93.94 286 PRO A C 1
ATOM 2303 O O . PRO A 1 286 ? 12.25 -18.688 -2.393 1 93.94 286 PRO A O 1
ATOM 2306 N N . GLN A 1 287 ? 12.992 -17.156 -3.805 1 93.94 287 GLN A N 1
ATOM 2307 C CA . GLN A 1 287 ? 12.719 -17.984 -4.973 1 93.94 287 GLN A CA 1
ATOM 2308 C C . GLN A 1 287 ? 13.914 -18.016 -5.922 1 93.94 287 GLN A C 1
ATOM 2310 O O . GLN A 1 287 ? 14.547 -16.984 -6.152 1 93.94 287 GLN A O 1
ATOM 2315 N N . ASP A 1 288 ? 14.172 -19.219 -6.387 1 92.31 288 ASP A N 1
ATOM 2316 C CA . ASP A 1 288 ? 15.227 -19.344 -7.391 1 92.31 288 ASP A CA 1
ATOM 2317 C C . ASP A 1 288 ? 14.984 -18.375 -8.555 1 92.31 288 ASP A C 1
ATOM 2319 O O . ASP A 1 288 ? 13.875 -18.312 -9.094 1 92.31 288 ASP A O 1
ATOM 2323 N N . LYS A 1 289 ? 15.992 -17.766 -8.984 1 89.31 289 LYS A N 1
ATOM 2324 C CA . LYS A 1 289 ? 15.891 -16.703 -9.977 1 89.31 289 LYS A CA 1
ATOM 2325 C C . LYS A 1 289 ? 15.414 -17.25 -11.32 1 89.31 289 LYS A C 1
ATOM 2327 O O . LYS A 1 289 ? 14.562 -16.656 -11.977 1 89.31 289 LYS A O 1
ATOM 2332 N N . ARG A 1 290 ? 15.992 -18.281 -11.719 1 85.75 290 ARG A N 1
ATOM 2333 C CA . ARG A 1 290 ? 15.672 -18.859 -13.016 1 85.75 290 ARG A CA 1
ATOM 2334 C C . ARG A 1 290 ? 14.266 -19.453 -13.031 1 85.75 290 ARG A C 1
ATOM 2336 O O . ARG A 1 290 ? 13.586 -19.422 -14.055 1 85.75 290 ARG A O 1
ATOM 2343 N N . LEU A 1 291 ? 13.875 -19.969 -11.93 1 89.94 291 LEU A N 1
ATOM 2344 C CA . LEU A 1 291 ? 12.492 -20.422 -11.805 1 89.94 291 LEU A CA 1
ATOM 2345 C C . LEU A 1 291 ? 11.523 -19.25 -11.906 1 89.94 291 LEU A C 1
ATOM 2347 O O . LEU A 1 291 ? 10.578 -19.281 -12.695 1 89.94 291 LEU A O 1
ATOM 2351 N N . ASN A 1 292 ? 11.805 -18.281 -11.156 1 91.19 292 ASN A N 1
ATOM 2352 C CA . ASN A 1 292 ? 10.93 -17.109 -11.023 1 91.19 292 ASN A CA 1
ATOM 2353 C C . ASN A 1 292 ? 10.719 -16.422 -12.367 1 91.19 292 ASN A C 1
ATOM 2355 O O . ASN A 1 292 ? 9.578 -16.125 -12.742 1 91.19 292 ASN A O 1
ATOM 2359 N N . LYS A 1 293 ? 11.742 -16.266 -13.086 1 86.81 293 LYS A N 1
ATOM 2360 C CA . LYS A 1 293 ? 11.68 -15.516 -14.336 1 86.81 293 LYS A CA 1
ATOM 2361 C C . LYS A 1 293 ? 11.43 -16.438 -15.523 1 86.81 293 LYS A C 1
ATOM 2363 O O . LYS A 1 293 ? 11.242 -15.984 -16.641 1 86.81 293 LYS A O 1
ATOM 2368 N N . GLY A 1 294 ? 11.383 -17.703 -15.281 1 87.81 294 GLY A N 1
ATOM 2369 C CA . GLY A 1 294 ? 11.219 -18.688 -16.344 1 87.81 294 GLY A CA 1
ATOM 2370 C C . GLY A 1 294 ? 9.875 -19.391 -16.297 1 87.81 294 GLY A C 1
ATOM 2371 O O . GLY A 1 294 ? 8.844 -18.781 -16.594 1 87.81 294 GLY A O 1
ATOM 2372 N N . ILE A 1 295 ? 9.953 -20.625 -15.875 1 87.62 295 ILE A N 1
ATOM 2373 C CA . ILE A 1 295 ? 8.789 -21.5 -16 1 87.62 295 ILE A CA 1
ATOM 2374 C C . ILE A 1 295 ? 7.691 -21.047 -15.039 1 87.62 295 ILE A C 1
ATOM 2376 O O . ILE A 1 295 ? 6.504 -21.156 -15.352 1 87.62 295 ILE A O 1
ATOM 2380 N N . TRP A 1 296 ? 8.078 -20.531 -13.953 1 93.56 296 TRP A N 1
ATOM 2381 C CA . TRP A 1 296 ? 7.082 -20.031 -13.008 1 93.56 296 TRP A CA 1
ATOM 2382 C C . TRP A 1 296 ? 6.324 -18.844 -13.594 1 93.56 296 TRP A C 1
ATOM 2384 O O . TRP A 1 296 ? 5.094 -18.781 -13.5 1 93.56 296 TRP A O 1
ATOM 2394 N N . SER A 1 297 ? 7.051 -17.938 -14.141 1 92.25 297 SER A N 1
ATOM 2395 C CA . SER A 1 297 ? 6.426 -16.797 -14.828 1 92.25 297 SER A CA 1
ATOM 2396 C C . SER A 1 297 ? 5.488 -17.281 -15.93 1 92.25 297 SER A C 1
ATOM 2398 O O . SER A 1 297 ? 4.414 -16.703 -16.125 1 92.25 297 SER A O 1
ATOM 2400 N N . THR A 1 298 ? 5.871 -18.297 -16.594 1 90.25 298 THR A N 1
ATOM 2401 C CA . THR A 1 298 ? 5.039 -18.875 -17.641 1 90.25 298 THR A CA 1
ATOM 2402 C C . THR A 1 298 ? 3.746 -19.438 -17.062 1 90.25 298 THR A C 1
ATOM 2404 O O . THR A 1 298 ? 2.676 -19.297 -17.656 1 90.25 298 THR A O 1
ATOM 2407 N N . LEU A 1 299 ? 3.879 -20.078 -15.945 1 94.62 299 LEU A N 1
ATOM 2408 C CA . LEU A 1 299 ? 2.703 -20.609 -15.266 1 94.62 299 LEU A CA 1
ATOM 2409 C C . LEU A 1 299 ? 1.76 -19.484 -14.852 1 94.62 299 LEU A C 1
ATOM 2411 O O . LEU A 1 299 ? 0.542 -19.609 -14.992 1 94.62 299 LEU A O 1
ATOM 2415 N N . GLU A 1 300 ? 2.324 -18.422 -14.344 1 95.62 300 GLU A N 1
ATOM 2416 C CA . GLU A 1 300 ? 1.519 -17.25 -13.992 1 95.62 300 GLU A CA 1
ATOM 2417 C C . GLU A 1 300 ? 0.786 -16.703 -15.203 1 95.62 300 GLU A C 1
ATOM 2419 O O . GLU A 1 300 ? -0.394 -16.359 -15.125 1 95.62 300 GLU A O 1
ATOM 2424 N N . GLN A 1 301 ? 1.464 -16.625 -16.281 1 93.94 301 GLN A N 1
ATOM 2425 C CA . GLN A 1 301 ? 0.854 -16.141 -17.516 1 93.94 301 GLN A CA 1
ATOM 2426 C C . GLN A 1 301 ? -0.255 -17.078 -17.984 1 93.94 301 GLN A C 1
ATOM 2428 O O . GLN A 1 301 ? -1.28 -16.625 -18.484 1 93.94 301 GLN A O 1
ATOM 2433 N N . HIS A 1 302 ? -0.03 -18.328 -17.828 1 93.81 302 HIS A N 1
ATOM 2434 C CA . HIS A 1 302 ? -1.051 -19.312 -18.156 1 93.81 302 HIS A CA 1
ATOM 2435 C C . HIS A 1 302 ? -2.348 -19.047 -17.406 1 93.81 302 HIS A C 1
ATOM 2437 O O . HIS A 1 302 ? -3.434 -19.109 -17.984 1 93.81 302 HIS A O 1
ATOM 2443 N N . CYS A 1 303 ? -2.258 -18.734 -16.156 1 97.25 303 CYS A N 1
ATOM 2444 C CA . CYS A 1 303 ? -3.436 -18.406 -15.359 1 97.25 303 CYS A CA 1
ATOM 2445 C C . CYS A 1 303 ? -4.168 -17.203 -15.945 1 97.25 303 CYS A C 1
ATOM 2447 O O . CYS A 1 303 ? -5.391 -17.219 -16.078 1 97.25 303 CYS A O 1
ATOM 2449 N N . ARG A 1 304 ? -3.436 -16.203 -16.297 1 97.12 304 ARG A N 1
ATOM 2450 C CA . ARG A 1 304 ? -4.035 -14.977 -16.812 1 97.12 304 ARG A CA 1
ATOM 2451 C C . ARG A 1 304 ? -4.66 -15.219 -18.188 1 97.12 304 ARG A C 1
ATOM 2453 O O . ARG A 1 304 ? -5.766 -14.742 -18.469 1 97.12 304 ARG A O 1
ATOM 2460 N N . ASP A 1 305 ? -3.969 -15.977 -19.031 1 95.44 305 ASP A N 1
ATOM 2461 C CA . ASP A 1 305 ? -4.512 -16.312 -20.344 1 95.44 305 ASP A CA 1
ATOM 2462 C C . ASP A 1 305 ? -5.82 -17.094 -20.203 1 95.44 305 ASP A C 1
ATOM 2464 O O . ASP A 1 305 ? -6.762 -16.875 -20.969 1 95.44 305 ASP A O 1
ATOM 2468 N N . THR A 1 306 ? -5.812 -18 -19.281 1 96 306 THR A N 1
ATOM 2469 C CA . THR A 1 306 ? -7.016 -18.797 -19.031 1 96 306 THR A CA 1
ATOM 2470 C C . THR A 1 306 ? -8.172 -17.891 -18.609 1 96 306 THR A C 1
ATOM 2472 O O . THR A 1 306 ? -9.297 -18.047 -19.094 1 96 306 THR A O 1
ATOM 2475 N N . ALA A 1 307 ? -7.926 -16.922 -17.766 1 97.44 307 ALA A N 1
ATOM 2476 C CA . ALA A 1 307 ? -8.953 -16.016 -17.266 1 97.44 307 ALA A CA 1
ATOM 2477 C C . ALA A 1 307 ? -9.492 -15.141 -18.391 1 97.44 307 ALA A C 1
ATOM 2479 O O . ALA A 1 307 ? -10.641 -14.695 -18.344 1 97.44 307 ALA A O 1
ATOM 2480 N N . MET A 1 308 ? -8.711 -14.938 -19.406 1 96.06 308 MET A N 1
ATOM 2481 C CA . MET A 1 308 ? -9.109 -14.062 -20.5 1 96.06 308 MET A CA 1
ATOM 2482 C C . MET A 1 308 ? -9.906 -14.836 -21.547 1 96.06 308 MET A C 1
ATOM 2484 O O . MET A 1 308 ? -10.508 -14.234 -22.438 1 96.06 308 MET A O 1
ATOM 2488 N N . ASP A 1 309 ? -9.914 -16.125 -21.406 1 95.25 309 ASP A N 1
ATOM 2489 C CA . ASP A 1 309 ? -10.695 -16.953 -22.328 1 95.25 309 ASP A CA 1
ATOM 2490 C C . ASP A 1 309 ? -12.18 -16.562 -22.281 1 95.25 309 ASP A C 1
ATOM 2492 O O . ASP A 1 309 ? -12.734 -16.344 -21.219 1 95.25 309 ASP A O 1
ATOM 2496 N N . VAL A 1 310 ? -12.883 -16.516 -23.391 1 92.88 310 VAL A N 1
ATOM 2497 C CA . VAL A 1 310 ? -14.242 -16.016 -23.547 1 92.88 310 VAL A CA 1
ATOM 2498 C C . VAL A 1 310 ? -15.211 -16.922 -22.781 1 92.88 310 VAL A C 1
ATOM 2500 O O . VAL A 1 310 ? -16.25 -16.453 -22.312 1 92.88 310 VAL A O 1
ATOM 2503 N N . ASN A 1 311 ? -14.844 -18.188 -22.594 1 94.38 311 ASN A N 1
ATOM 2504 C CA . ASN A 1 311 ? -15.75 -19.125 -21.953 1 94.38 311 ASN A CA 1
ATOM 2505 C C . ASN A 1 311 ? -15.508 -19.219 -20.453 1 94.38 311 ASN A C 1
ATOM 2507 O O . ASN A 1 311 ? -16.156 -20 -19.75 1 94.38 311 ASN A O 1
ATOM 2511 N N . VAL A 1 312 ? -14.539 -18.469 -20 1 96.19 312 VAL A N 1
ATOM 2512 C CA . VAL A 1 312 ? -14.164 -18.547 -18.594 1 96.19 312 VAL A CA 1
ATOM 2513 C C . VAL A 1 312 ? -14.742 -17.344 -17.844 1 96.19 312 VAL A C 1
ATOM 2515 O O . VAL A 1 312 ? -14.68 -16.203 -18.328 1 96.19 312 VAL A O 1
ATOM 2518 N N . HIS A 1 313 ? -15.305 -17.641 -16.672 1 95.81 313 HIS A N 1
ATOM 2519 C CA . HIS A 1 313 ? -15.883 -16.625 -15.789 1 95.81 313 HIS A CA 1
ATOM 2520 C C . HIS A 1 313 ? -14.867 -16.156 -14.758 1 95.81 313 HIS A C 1
ATOM 2522 O O . HIS A 1 313 ? -14.609 -14.953 -14.648 1 95.81 313 HIS A O 1
ATOM 2528 N N . ASN A 1 314 ? -14.375 -17.031 -13.992 1 97.81 314 ASN A N 1
ATOM 2529 C CA . ASN A 1 314 ? -13.359 -16.781 -12.969 1 97.81 314 ASN A CA 1
ATOM 2530 C C . ASN A 1 314 ? -12.281 -17.859 -12.977 1 97.81 314 ASN A C 1
ATOM 2532 O O . ASN A 1 314 ? -12.547 -19 -13.359 1 97.81 314 ASN A O 1
ATOM 2536 N N . VAL A 1 315 ? -11.117 -17.516 -12.602 1 98.62 315 VAL A N 1
ATOM 2537 C CA . VAL A 1 315 ? -10.047 -18.453 -12.289 1 98.62 315 VAL A CA 1
ATOM 2538 C C . VAL A 1 315 ? -9.602 -18.266 -10.836 1 98.62 315 VAL A C 1
ATOM 2540 O O . VAL A 1 315 ? -9.18 -17.172 -10.453 1 98.62 315 VAL A O 1
ATOM 2543 N N . HIS A 1 316 ? -9.789 -19.297 -10.047 1 98.19 316 HIS A N 1
ATOM 2544 C CA . HIS A 1 316 ? -9.289 -19.328 -8.68 1 98.19 316 HIS A CA 1
ATOM 2545 C C . HIS A 1 316 ? -7.895 -19.938 -8.609 1 98.19 316 HIS A C 1
ATOM 2547 O O . HIS A 1 316 ? -7.629 -20.969 -9.234 1 98.19 316 HIS A O 1
ATOM 2553 N N . VAL A 1 317 ? -7.004 -19.266 -7.84 1 98.56 317 VAL A N 1
ATOM 2554 C CA . VAL A 1 317 ? -5.613 -19.719 -7.812 1 98.56 317 VAL A CA 1
ATOM 2555 C C . VAL A 1 317 ? -5.129 -19.812 -6.371 1 98.56 317 VAL A C 1
ATOM 2557 O O . VAL A 1 317 ? -5.293 -18.875 -5.586 1 98.56 317 VAL A O 1
ATOM 2560 N N . TYR A 1 318 ? -4.605 -20.906 -6.008 1 97.56 318 TYR A N 1
ATOM 2561 C CA . TYR A 1 318 ? -3.812 -21.062 -4.793 1 97.56 318 TYR A CA 1
ATOM 2562 C C . TYR A 1 318 ? -2.326 -21.156 -5.121 1 97.56 318 TYR A C 1
ATOM 2564 O O . TYR A 1 318 ? -1.936 -21.828 -6.086 1 97.56 318 TYR A O 1
ATOM 2572 N N . THR A 1 319 ? -1.53 -20.484 -4.453 1 97.94 319 THR A N 1
ATOM 2573 C CA . THR A 1 319 ? -0.078 -20.516 -4.582 1 97.94 319 THR A CA 1
ATOM 2574 C C . THR A 1 319 ? 0.585 -20.656 -3.215 1 97.94 319 THR A C 1
ATOM 2576 O O . THR A 1 319 ? 0.166 -20.016 -2.25 1 97.94 319 THR A O 1
ATOM 2579 N N . GLY A 1 320 ? 1.647 -21.453 -3.162 1 96.25 320 GLY A N 1
ATOM 2580 C CA . GLY A 1 320 ? 2.359 -21.531 -1.896 1 96.25 320 GLY A CA 1
ATOM 2581 C C . GLY A 1 320 ? 3.654 -22.312 -1.987 1 96.25 320 GLY A C 1
ATOM 2582 O O . GLY A 1 320 ? 3.908 -22.984 -2.986 1 96.25 320 GLY A O 1
ATOM 2583 N N . PRO A 1 321 ? 4.488 -22.141 -0.975 1 94.94 321 PRO A N 1
ATOM 2584 C CA . PRO A 1 321 ? 5.738 -22.891 -0.845 1 94.94 321 PRO A CA 1
ATOM 2585 C C . PRO A 1 321 ? 5.547 -24.219 -0.114 1 94.94 321 PRO A C 1
ATOM 2587 O O . PRO A 1 321 ? 4.543 -24.422 0.578 1 94.94 321 PRO A O 1
ATOM 2590 N N . LEU A 1 322 ? 6.43 -25.156 -0.406 1 90.31 322 LEU A N 1
ATOM 2591 C CA . LEU A 1 322 ? 6.535 -26.422 0.309 1 90.31 322 LEU A CA 1
ATOM 2592 C C . LEU A 1 322 ? 7.961 -26.656 0.796 1 90.31 322 LEU A C 1
ATOM 2594 O O . LEU A 1 322 ? 8.914 -26.172 0.181 1 90.31 322 LEU A O 1
ATOM 2598 N N . TYR A 1 323 ? 8.023 -27.328 1.847 1 85.31 323 TYR A N 1
ATOM 2599 C CA . TYR A 1 323 ? 9.305 -27.625 2.479 1 85.31 323 TYR A CA 1
ATOM 2600 C C . TYR A 1 323 ? 9.484 -29.141 2.635 1 85.31 323 TYR A C 1
ATOM 2602 O O . TYR A 1 323 ? 8.797 -29.766 3.434 1 85.31 323 TYR A O 1
ATOM 2610 N N . CYS A 1 324 ? 10.086 -29.891 1.38 1 65.5 324 CYS A N 1
ATOM 2611 C CA . CYS A 1 324 ? 10.25 -31.328 1.374 1 65.5 324 CYS A CA 1
ATOM 2612 C C . CYS A 1 324 ? 11.641 -31.734 1.872 1 65.5 324 CYS A C 1
ATOM 2614 O O . CYS A 1 324 ? 12.633 -31.094 1.521 1 65.5 324 CYS A O 1
ATOM 2616 N N . GLY A 1 325 ? 12.148 -32.406 2.879 1 52.59 325 GLY A N 1
ATOM 2617 C CA . GLY A 1 325 ? 13.352 -33.031 3.441 1 52.59 325 GLY A CA 1
ATOM 2618 C C . GLY A 1 325 ? 13.078 -34.312 4.172 1 52.59 325 GLY A C 1
ATOM 2619 O O . GLY A 1 325 ? 12.086 -34.438 4.891 1 52.59 325 GLY A O 1
ATOM 2620 N N . LYS A 1 326 ? 13.555 -35.562 3.654 1 40.66 326 LYS A N 1
ATOM 2621 C CA . LYS A 1 326 ? 14.43 -36.312 4.555 1 40.66 326 LYS A CA 1
ATOM 2622 C C . LYS A 1 326 ? 15.375 -35.375 5.309 1 40.66 326 LYS A C 1
ATOM 2624 O O . LYS A 1 326 ? 15.695 -35.625 6.473 1 40.66 326 LYS A O 1
ATOM 2629 N N . GLU A 1 327 ? 16.375 -34.5 4.508 1 35.25 327 GLU A N 1
ATOM 2630 C CA . GLU A 1 327 ? 17.391 -33.562 4.922 1 35.25 327 GLU A CA 1
ATOM 2631 C C . GLU A 1 327 ? 16.766 -32.25 5.398 1 35.25 327 GLU A C 1
ATOM 2633 O O . GLU A 1 327 ? 16.828 -31.234 4.707 1 35.25 327 GLU A O 1
ATOM 2638 N N . ARG A 1 328 ? 15.789 -32.062 5.672 1 36.66 328 ARG A N 1
ATOM 2639 C CA . ARG A 1 328 ? 15.422 -30.859 6.395 1 36.66 328 ARG A CA 1
ATOM 2640 C C . ARG A 1 328 ? 16.641 -30.219 7.047 1 36.66 328 ARG A C 1
ATOM 2642 O O . ARG A 1 328 ? 16.797 -28.984 7.031 1 36.66 328 ARG A O 1
ATOM 2649 N N . ASN A 1 329 ? 17.25 -30.906 7.984 1 32 329 ASN A N 1
ATOM 2650 C CA . ASN A 1 329 ? 18.438 -30.797 8.828 1 32 329 ASN A CA 1
ATOM 2651 C C . ASN A 1 329 ? 19.703 -31.047 8.031 1 32 329 ASN A C 1
ATOM 2653 O O . ASN A 1 329 ? 20.812 -30.906 8.555 1 32 329 ASN A O 1
ATOM 2657 N N . ALA A 1 330 ? 20.094 -32.156 7.145 1 28.78 330 ALA A N 1
ATOM 2658 C CA . ALA A 1 330 ? 21.344 -32.844 6.863 1 28.78 330 ALA A CA 1
ATOM 2659 C C . ALA A 1 330 ? 22.188 -32.094 5.859 1 28.78 330 ALA A C 1
ATOM 2661 O O . ALA A 1 330 ? 23.391 -31.875 6.078 1 28.78 330 ALA A O 1
ATOM 2662 N N . LYS A 1 331 ? 22.203 -32.406 4.398 1 31.34 331 LYS A N 1
ATOM 2663 C CA . LYS A 1 331 ? 23.359 -32.406 3.502 1 31.34 331 LYS A CA 1
ATOM 2664 C C . LYS A 1 331 ? 23.953 -31.031 3.35 1 31.34 331 LYS A C 1
ATOM 2666 O O . LYS A 1 331 ? 25.109 -30.875 2.963 1 31.34 331 LYS A O 1
ATOM 2671 N N . ARG A 1 332 ? 23.328 -30.031 2.91 1 29.53 332 ARG A N 1
ATOM 2672 C CA . ARG A 1 332 ? 24.188 -28.984 2.369 1 29.53 332 ARG A CA 1
ATOM 2673 C C . ARG A 1 332 ? 25.109 -28.422 3.447 1 29.53 332 ARG A C 1
ATOM 2675 O O . ARG A 1 332 ? 25.578 -27.281 3.342 1 29.53 332 ARG A O 1
ATOM 2682 N N . ARG A 1 333 ? 25.406 -29.25 4.402 1 31.08 333 ARG A N 1
ATOM 2683 C CA . ARG A 1 333 ? 26.609 -28.953 5.164 1 31.08 333 ARG A CA 1
ATOM 2684 C C . ARG A 1 333 ? 27.859 -29.297 4.367 1 31.08 333 ARG A C 1
ATOM 2686 O O . ARG A 1 333 ? 28.906 -29.578 4.945 1 31.08 333 ARG A O 1
ATOM 2693 N N . LYS A 1 334 ? 27.969 -29.656 3.264 1 28.98 334 LYS A N 1
ATOM 2694 C CA . LYS A 1 334 ? 29.359 -29.828 2.887 1 28.98 334 LYS A CA 1
ATOM 2695 C C . LYS A 1 334 ? 30.125 -28.5 2.971 1 28.98 334 LYS A C 1
ATOM 2697 O O . LYS A 1 334 ? 29.516 -27.438 2.969 1 28.98 334 LYS A O 1
ATOM 2702 N N . LYS A 1 335 ? 31.438 -28.297 2.152 1 30.61 335 LYS A N 1
ATOM 2703 C CA . LYS A 1 335 ? 32.688 -27.641 2.498 1 30.61 335 LYS A CA 1
ATOM 2704 C C . LYS A 1 335 ? 32.5 -26.125 2.588 1 30.61 335 LYS A C 1
ATOM 2706 O O . LYS A 1 335 ? 33.469 -25.391 2.846 1 30.61 335 LYS A O 1
ATOM 2711 N N . SER A 1 336 ? 31.969 -25.375 1.584 1 31.38 336 SER A N 1
ATOM 2712 C CA . SER A 1 336 ? 32.656 -24.094 1.798 1 31.38 336 SER A CA 1
ATOM 2713 C C . SER A 1 336 ? 32.469 -23.609 3.236 1 31.38 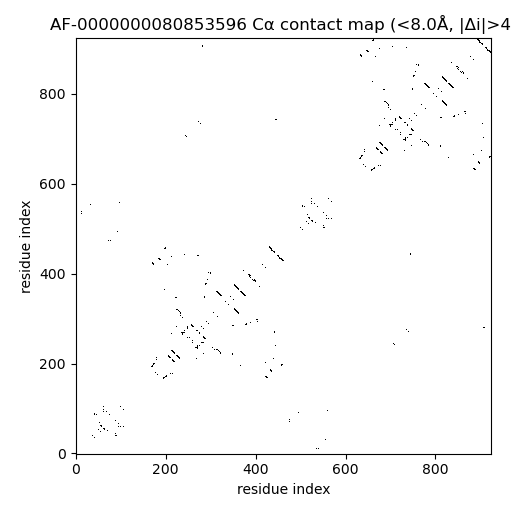336 SER A C 1
ATOM 2715 O O . SER A 1 336 ? 31.469 -23.906 3.879 1 31.38 336 SER A O 1
ATOM 2717 N N . ASN A 1 337 ? 33.469 -23.406 4.129 1 33.22 337 ASN A N 1
ATOM 2718 C CA . ASN A 1 337 ? 33.688 -23.141 5.547 1 33.22 337 ASN A CA 1
ATOM 2719 C C . ASN A 1 337 ? 32.531 -22.312 6.141 1 33.22 337 ASN A C 1
ATOM 2721 O O . ASN A 1 337 ? 32.281 -22.375 7.344 1 33.22 337 ASN A O 1
ATOM 2725 N N . ASN A 1 338 ? 32.562 -20.906 5.906 1 32.56 338 ASN A N 1
ATOM 2726 C CA . ASN A 1 338 ? 31.594 -20.094 6.648 1 32.56 338 ASN A CA 1
ATOM 2727 C C . ASN A 1 338 ? 30.156 -20.578 6.406 1 32.56 338 ASN A C 1
ATOM 2729 O O . ASN A 1 338 ? 29.562 -20.234 5.387 1 32.56 338 ASN A O 1
ATOM 2733 N N . ILE A 1 339 ? 29.797 -21.688 6.637 1 33.56 339 ILE A N 1
ATOM 2734 C CA . ILE A 1 339 ? 28.672 -22.609 6.547 1 33.56 339 ILE A CA 1
ATOM 2735 C C . ILE A 1 339 ? 27.391 -21.906 7.016 1 33.56 339 ILE A C 1
ATOM 2737 O O . ILE A 1 339 ? 26.484 -22.562 7.535 1 33.56 339 ILE A O 1
ATOM 2741 N N . GLU A 1 340 ? 27.469 -20.734 7.695 1 35.75 340 GLU A N 1
ATOM 2742 C CA . GLU A 1 340 ? 26.328 -20.094 8.336 1 35.75 340 GLU A CA 1
ATOM 2743 C C . GLU A 1 340 ? 25.047 -20.375 7.566 1 35.75 340 GLU A C 1
ATOM 2745 O O . GLU A 1 340 ? 25.078 -20.641 6.367 1 35.75 340 GLU A O 1
ATOM 2750 N N . ASN A 1 341 ? 23.562 -20.375 8.281 1 40 341 ASN A N 1
ATOM 2751 C CA . ASN A 1 341 ? 22.219 -20.938 8.188 1 40 341 ASN A CA 1
ATOM 2752 C C . ASN A 1 341 ? 21.609 -20.688 6.809 1 40 341 ASN A C 1
ATOM 2754 O O . ASN A 1 341 ? 21.203 -19.578 6.48 1 40 341 ASN A O 1
ATOM 2758 N N . ASP A 1 342 ? 21.859 -21.25 5.75 1 50.91 342 ASP A N 1
ATOM 2759 C CA . ASP A 1 342 ? 21.484 -21.453 4.355 1 50.91 342 ASP A CA 1
ATOM 2760 C C . ASP A 1 342 ? 19.984 -21.609 4.203 1 50.91 342 ASP A C 1
ATOM 2762 O O . ASP A 1 342 ? 19.438 -21.453 3.105 1 50.91 342 ASP A O 1
ATOM 2766 N N . CYS A 1 343 ? 19.219 -21.969 5.316 1 66.19 343 CYS A N 1
ATOM 2767 C CA . CYS A 1 343 ? 17.797 -22.297 5.293 1 66.19 343 CYS A CA 1
ATOM 2768 C C . CYS A 1 343 ? 16.953 -21.031 5.422 1 66.19 343 CYS A C 1
ATOM 2770 O O . CYS A 1 343 ? 15.734 -21.094 5.297 1 66.19 343 CYS A O 1
ATOM 2772 N N . TYR A 1 344 ? 17.656 -20.109 5.676 1 73.88 344 TYR A N 1
ATOM 2773 C CA . TYR A 1 344 ? 16.922 -18.859 5.82 1 73.88 344 TYR A CA 1
ATOM 2774 C C . TYR A 1 344 ? 17.562 -17.75 4.988 1 73.88 344 TYR A C 1
ATOM 2776 O O . TYR A 1 344 ? 18.781 -17.703 4.844 1 73.88 344 TYR A O 1
ATOM 2784 N N . LEU A 1 345 ? 16.828 -17.094 4.336 1 78.69 345 LEU A N 1
ATOM 2785 C CA . LEU A 1 345 ? 17.188 -15.906 3.58 1 78.69 345 LEU A CA 1
ATOM 2786 C C . LEU A 1 345 ? 16.266 -14.742 3.936 1 78.69 345 LEU A C 1
ATOM 2788 O O . LEU A 1 345 ? 15.039 -14.859 3.836 1 78.69 345 LEU A O 1
ATOM 2792 N N . GLY A 1 346 ? 16.875 -13.602 4.367 1 77.12 346 GLY A N 1
ATOM 2793 C CA . GLY A 1 346 ? 16.062 -12.469 4.777 1 77.12 346 GLY A CA 1
ATOM 2794 C C . GLY A 1 346 ? 15.18 -12.781 5.977 1 77.12 346 GLY A C 1
ATOM 2795 O O . GLY A 1 346 ? 14.039 -12.312 6.055 1 77.12 346 GLY A O 1
ATOM 2796 N N . GLY A 1 347 ? 15.625 -13.789 6.742 1 82.31 347 GLY A N 1
ATOM 2797 C CA . GLY A 1 347 ? 14.867 -14.188 7.918 1 82.31 347 GLY A CA 1
ATOM 2798 C C . GLY A 1 347 ? 13.742 -15.156 7.609 1 82.31 347 GLY A C 1
ATOM 2799 O O . GLY A 1 347 ? 12.953 -15.5 8.492 1 82.31 347 GLY A O 1
ATOM 2800 N N . LYS A 1 348 ? 13.711 -15.586 6.434 1 92 348 LYS A N 1
ATOM 2801 C CA . LYS A 1 348 ? 12.648 -16.469 5.988 1 92 348 LYS A CA 1
ATOM 2802 C C . LYS A 1 348 ? 13.203 -17.844 5.594 1 92 348 LYS A C 1
ATOM 2804 O O . LYS A 1 348 ? 14.305 -17.938 5.051 1 92 348 LYS A O 1
ATOM 2809 N N . ALA A 1 349 ? 12.391 -18.859 5.871 1 90.06 349 ALA A N 1
ATOM 2810 C CA . ALA A 1 349 ? 12.758 -20.203 5.414 1 90.06 349 ALA A CA 1
ATOM 2811 C C . ALA A 1 349 ? 12.773 -20.281 3.889 1 90.06 349 ALA A C 1
ATOM 2813 O O . ALA A 1 349 ? 11.875 -19.75 3.227 1 90.06 349 ALA A O 1
ATOM 2814 N N . VAL A 1 350 ? 13.773 -20.891 3.324 1 91.94 350 VAL A N 1
ATOM 2815 C CA . VAL A 1 350 ? 13.844 -21.062 1.879 1 91.94 350 VAL A CA 1
ATOM 2816 C C . VAL A 1 350 ? 13.047 -22.297 1.475 1 91.94 350 VAL A C 1
ATOM 2818 O O . VAL A 1 350 ? 13.367 -23.422 1.881 1 91.94 350 VAL A O 1
ATOM 2821 N N . PRO A 1 351 ? 12.055 -22.156 0.676 1 93.38 351 PRO A N 1
ATOM 2822 C CA . PRO A 1 351 ? 11.25 -23.312 0.273 1 93.38 351 PRO A CA 1
ATOM 2823 C C . PRO A 1 351 ? 12.008 -24.281 -0.64 1 93.38 351 PRO A C 1
ATOM 2825 O O . PRO A 1 351 ? 12.898 -23.859 -1.379 1 93.38 351 PRO A O 1
ATOM 2828 N N . THR A 1 352 ? 11.617 -25.547 -0.597 1 89.25 352 THR A N 1
ATOM 2829 C CA . THR A 1 352 ? 12.188 -26.547 -1.502 1 89.25 352 THR A CA 1
ATOM 2830 C C . THR A 1 352 ? 11.359 -26.641 -2.779 1 89.25 352 THR A C 1
ATOM 2832 O O . THR A 1 352 ? 11.891 -26.969 -3.844 1 89.25 352 THR A O 1
ATOM 2835 N N . TYR A 1 353 ? 10.086 -26.438 -2.646 1 91.06 353 TYR A N 1
ATOM 2836 C CA . TYR A 1 353 ? 9.164 -26.484 -3.775 1 91.06 353 TYR A CA 1
ATOM 2837 C C . TYR A 1 353 ? 8.148 -25.359 -3.703 1 91.06 353 TYR A C 1
ATOM 2839 O O . TYR A 1 353 ? 7.961 -24.75 -2.648 1 91.06 353 TYR A O 1
ATOM 2847 N N . PHE A 1 354 ? 7.566 -25.094 -4.859 1 94.69 354 PHE A N 1
ATOM 2848 C CA . PHE A 1 354 ? 6.379 -24.266 -4.941 1 94.69 354 PHE A CA 1
ATOM 2849 C C . PHE A 1 354 ? 5.23 -25 -5.609 1 94.69 354 PHE A C 1
ATOM 2851 O O . PHE A 1 354 ? 5.449 -25.812 -6.52 1 94.69 354 PHE A O 1
ATOM 2858 N N . PHE A 1 355 ? 4.027 -24.75 -5.148 1 94.25 355 PHE A N 1
ATOM 2859 C CA . PHE A 1 355 ? 2.859 -25.328 -5.805 1 94.25 355 PHE A CA 1
ATOM 2860 C C . PHE A 1 355 ? 1.916 -24.219 -6.281 1 94.25 355 PHE A C 1
ATOM 2862 O O . PHE A 1 355 ? 1.958 -23.094 -5.777 1 94.25 355 PHE A O 1
ATOM 2869 N N . LYS A 1 356 ? 1.158 -24.516 -7.281 1 96.94 356 LYS A N 1
ATOM 2870 C CA . LYS A 1 356 ? 0.066 -23.688 -7.781 1 96.94 356 LYS A CA 1
ATOM 2871 C C . LYS A 1 356 ? -1.128 -24.547 -8.195 1 96.94 356 LYS A C 1
ATOM 2873 O O . LYS A 1 356 ? -0.963 -25.562 -8.867 1 96.94 356 LYS A O 1
ATOM 2878 N N . VAL A 1 357 ? -2.285 -24.141 -7.734 1 96.75 357 VAL A N 1
ATOM 2879 C CA . VAL A 1 357 ? -3.529 -24.797 -8.117 1 96.75 357 VAL A CA 1
ATOM 2880 C C . VAL A 1 357 ? -4.395 -23.844 -8.93 1 96.75 357 VAL A C 1
ATOM 2882 O O . VAL A 1 357 ? -4.668 -22.719 -8.492 1 96.75 357 VAL A O 1
ATOM 2885 N N . VAL A 1 358 ? -4.797 -24.266 -10.078 1 97.75 358 VAL A N 1
ATOM 2886 C CA . VAL A 1 358 ? -5.609 -23.453 -10.969 1 97.75 358 VAL A CA 1
ATOM 2887 C C . VAL A 1 358 ? -7.012 -24.047 -11.078 1 97.75 358 VAL A C 1
ATOM 2889 O O . VAL A 1 358 ? -7.176 -25.172 -11.555 1 97.75 358 VAL A O 1
ATOM 2892 N N . ILE A 1 359 ? -8.023 -23.328 -10.602 1 97.75 359 ILE A N 1
ATOM 2893 C CA . ILE A 1 359 ? -9.414 -23.75 -10.602 1 97.75 359 ILE A CA 1
ATOM 2894 C C . ILE A 1 359 ? -10.227 -22.844 -11.531 1 97.75 359 ILE A C 1
ATOM 2896 O O . ILE A 1 359 ? -10.414 -21.656 -11.242 1 97.75 359 ILE A O 1
ATOM 2900 N N . VAL A 1 360 ? -10.789 -23.406 -12.594 1 97.81 360 VAL A N 1
ATOM 2901 C CA . VAL A 1 360 ? -11.438 -22.625 -13.641 1 97.81 360 VAL A CA 1
ATOM 2902 C C . VAL A 1 360 ? -12.953 -22.781 -13.523 1 97.81 360 VAL A C 1
ATOM 2904 O O . VAL A 1 360 ? -13.477 -23.891 -13.531 1 97.81 360 VAL A O 1
ATOM 2907 N N . GLU A 1 361 ? -13.602 -21.688 -13.336 1 96.25 361 GLU A N 1
ATOM 2908 C CA . GLU A 1 361 ? -15.055 -21.594 -13.43 1 96.25 361 GLU A CA 1
ATOM 2909 C C . GLU A 1 361 ? -15.492 -21.094 -14.805 1 96.25 361 GLU A C 1
ATOM 2911 O O . GLU A 1 361 ? -15.172 -19.969 -15.195 1 96.25 361 GLU A O 1
ATOM 2916 N N . ASN A 1 362 ? -16.312 -21.844 -15.438 1 94.06 362 ASN A N 1
ATOM 2917 C CA . ASN A 1 362 ? -16.781 -21.484 -16.781 1 94.06 362 ASN A CA 1
ATOM 2918 C C . ASN A 1 362 ? -17.969 -20.531 -16.719 1 94.06 362 ASN A C 1
ATOM 2920 O O . ASN A 1 362 ? -18.609 -20.391 -15.664 1 94.06 362 ASN A O 1
ATOM 2924 N N . LYS A 1 363 ? -18.312 -19.953 -17.812 1 91.19 363 LYS A N 1
ATOM 2925 C CA . LYS A 1 363 ? -19.438 -19.031 -17.938 1 91.19 363 LYS A CA 1
ATOM 2926 C C . LYS A 1 363 ? -20.75 -19.75 -17.656 1 91.19 363 LYS A C 1
ATOM 2928 O O . LYS A 1 363 ? -21.719 -19.125 -17.203 1 91.19 363 LYS A O 1
ATOM 2933 N N . ASP A 1 364 ? -20.781 -21.047 -17.969 1 88.5 364 ASP A N 1
ATOM 2934 C CA . ASP A 1 364 ? -22 -21.797 -17.734 1 88.5 364 ASP A CA 1
ATOM 2935 C C . ASP A 1 364 ? -22.062 -22.297 -16.281 1 88.5 364 ASP A C 1
ATOM 2937 O O . ASP A 1 364 ? -22.859 -23.188 -15.961 1 88.5 364 ASP A O 1
ATOM 2941 N N . TRP A 1 365 ? -21.031 -21.938 -15.43 1 88.62 365 TRP A N 1
ATOM 2942 C CA . TRP A 1 365 ? -21 -22.141 -13.984 1 88.62 365 TRP A CA 1
ATOM 2943 C C . TRP A 1 365 ? -20.406 -23.5 -13.633 1 88.62 365 TRP A C 1
ATOM 2945 O O . TRP A 1 365 ? -20.328 -23.875 -12.461 1 88.62 365 TRP A O 1
ATOM 2955 N N . THR A 1 366 ? -20.031 -24.25 -14.648 1 90.81 366 THR A N 1
ATOM 2956 C CA . THR A 1 366 ? -19.344 -25.516 -14.352 1 90.81 366 THR A CA 1
ATOM 2957 C C . THR A 1 366 ? -17.906 -25.25 -13.945 1 90.81 366 THR A C 1
ATOM 2959 O O . THR A 1 366 ? -17.281 -24.281 -14.398 1 90.81 366 THR A O 1
ATOM 2962 N N . VAL A 1 367 ? -17.375 -26.109 -13.102 1 94.31 367 VAL A N 1
ATOM 2963 C CA . VAL A 1 367 ? -15.992 -26.031 -12.648 1 94.31 367 VAL A CA 1
ATOM 2964 C C . VAL A 1 367 ? -15.18 -27.156 -13.289 1 94.31 367 VAL A C 1
ATOM 2966 O O . VAL A 1 367 ? -15.594 -28.312 -13.289 1 94.31 367 VAL A O 1
ATOM 2969 N N . ARG A 1 368 ? -14.047 -26.797 -13.859 1 94.69 368 ARG A N 1
ATOM 2970 C CA . ARG A 1 368 ? -13.164 -27.781 -14.469 1 94.69 368 ARG A CA 1
ATOM 2971 C C . ARG A 1 368 ? -12.352 -28.516 -13.406 1 94.69 368 ARG A C 1
ATOM 2973 O O . ARG A 1 368 ? -12.273 -28.078 -12.258 1 94.69 368 ARG A O 1
ATOM 2980 N N . GLU A 1 369 ? -11.859 -29.688 -13.828 1 92.88 369 GLU A N 1
ATOM 2981 C CA . GLU A 1 369 ? -10.914 -30.344 -12.938 1 92.88 369 GLU A CA 1
ATOM 2982 C C . GLU A 1 369 ? -9.734 -29.422 -12.602 1 92.88 369 GLU A C 1
ATOM 2984 O O . GLU A 1 369 ? -9.102 -28.875 -13.5 1 92.88 369 GLU A O 1
ATOM 2989 N N . PRO A 1 370 ? -9.477 -29.281 -11.32 1 95.31 370 PRO A N 1
ATOM 2990 C CA . PRO A 1 370 ? -8.367 -28.391 -10.945 1 95.31 370 PRO A CA 1
ATOM 2991 C C . PRO A 1 370 ? -7.023 -28.875 -11.492 1 95.31 370 PRO A C 1
ATOM 2993 O O . PRO A 1 370 ? -6.77 -30.078 -11.539 1 95.31 370 PRO A O 1
ATOM 2996 N N . GLU A 1 371 ? -6.195 -27.922 -11.945 1 95.06 371 GLU A N 1
ATOM 2997 C CA . GLU A 1 371 ? -4.82 -28.203 -12.344 1 95.06 371 GLU A CA 1
ATOM 2998 C C . GLU A 1 371 ? -3.854 -27.953 -11.188 1 95.06 371 GLU A C 1
ATOM 3000 O O . GLU A 1 371 ? -3.863 -26.891 -10.578 1 95.06 371 GLU A O 1
ATOM 3005 N N . PHE A 1 372 ? -3.049 -29 -10.953 1 93.94 372 PHE A N 1
ATOM 3006 C CA . PHE A 1 372 ? -2.064 -28.906 -9.883 1 93.94 372 PHE A CA 1
ATOM 3007 C C . PHE A 1 372 ? -0.65 -28.875 -10.445 1 93.94 372 PHE A C 1
ATOM 3009 O O . PHE A 1 372 ? -0.28 -29.734 -11.25 1 93.94 372 PHE A O 1
ATOM 3016 N N . TYR A 1 373 ? 0.089 -27.891 -10.047 1 94.12 373 TYR A N 1
ATOM 3017 C CA . TYR A 1 373 ? 1.482 -27.781 -10.461 1 94.12 373 TYR A CA 1
ATOM 3018 C C . TYR A 1 373 ? 2.416 -27.812 -9.258 1 94.12 373 TYR A C 1
ATOM 3020 O O . TYR A 1 373 ? 2.115 -27.234 -8.211 1 94.12 373 TYR A O 1
ATOM 3028 N N . LEU A 1 374 ? 3.48 -28.5 -9.398 1 91.25 374 LEU A N 1
ATOM 3029 C CA . LEU A 1 374 ? 4.559 -28.578 -8.414 1 91.25 374 LEU A CA 1
ATOM 3030 C C . LEU A 1 374 ? 5.914 -28.359 -9.078 1 91.25 374 LEU A C 1
ATOM 3032 O O . LEU A 1 374 ? 6.254 -29.047 -10.047 1 91.25 374 LEU A O 1
ATOM 3036 N N . MET A 1 375 ? 6.652 -27.359 -8.531 1 91.44 375 MET A N 1
ATOM 3037 C CA . MET A 1 375 ? 7.945 -27.047 -9.133 1 91.44 375 MET A CA 1
ATOM 3038 C C . MET A 1 375 ? 9.031 -26.953 -8.07 1 91.44 375 MET A C 1
ATOM 3040 O O . MET A 1 375 ? 8.828 -26.312 -7.035 1 91.44 375 MET A O 1
ATOM 3044 N N . PRO A 1 376 ? 10.156 -27.609 -8.289 1 89.56 376 PRO A N 1
ATOM 3045 C CA . PRO A 1 376 ? 11.266 -27.438 -7.352 1 89.56 376 PRO A CA 1
ATOM 3046 C C . PRO A 1 376 ? 11.828 -26.016 -7.355 1 89.56 376 PRO A C 1
ATOM 3048 O O . PRO A 1 376 ? 11.898 -25.375 -8.406 1 89.56 376 PRO A O 1
ATOM 3051 N N . ASN A 1 377 ? 12.18 -25.547 -6.191 1 92.25 377 ASN A N 1
ATOM 3052 C CA . ASN A 1 377 ? 12.805 -24.234 -6.062 1 92.25 377 ASN A CA 1
ATOM 3053 C C . ASN A 1 377 ? 14.289 -24.281 -6.406 1 92.25 377 ASN A C 1
ATOM 3055 O O . ASN A 1 377 ? 15.133 -23.984 -5.559 1 92.25 377 ASN A O 1
ATOM 3059 N N . GLU A 1 378 ? 14.539 -24.609 -7.504 1 85.12 378 GLU A N 1
ATOM 3060 C CA . GLU A 1 378 ? 15.891 -24.75 -8.047 1 85.12 378 GLU A CA 1
ATOM 3061 C C . GLU A 1 378 ? 15.898 -24.516 -9.555 1 85.12 378 GLU A C 1
ATOM 3063 O O . GLU A 1 378 ? 14.852 -24.516 -10.195 1 85.12 378 GLU A O 1
ATOM 3068 N N . THR A 1 379 ? 17.078 -24.234 -10.047 1 75.62 379 THR A N 1
ATOM 3069 C CA . THR A 1 379 ? 17.219 -24.047 -11.492 1 75.62 379 THR A CA 1
ATOM 3070 C C . THR A 1 379 ? 16.75 -25.281 -12.25 1 75.62 379 THR A C 1
ATOM 3072 O O . THR A 1 379 ? 17.203 -26.406 -11.961 1 75.62 379 THR A O 1
ATOM 3075 N N . PRO A 1 380 ? 15.656 -25.078 -13.039 1 64.69 380 PRO A N 1
ATOM 3076 C CA . PRO A 1 380 ? 15.172 -26.25 -13.773 1 64.69 380 PRO A CA 1
ATOM 3077 C C . PRO A 1 380 ? 16.266 -26.922 -14.617 1 64.69 380 PRO A C 1
ATOM 3079 O O . PRO A 1 380 ? 17.078 -26.219 -15.227 1 64.69 380 PRO A O 1
ATOM 3082 N N . LYS A 1 381 ? 16.625 -28.156 -14.383 1 56.34 381 LYS A N 1
ATOM 3083 C CA . LYS A 1 381 ? 17.656 -28.922 -15.086 1 56.34 381 LYS A CA 1
ATOM 3084 C C . LYS A 1 381 ? 17.219 -29.25 -16.516 1 56.34 381 LYS A C 1
ATOM 3086 O O . LYS A 1 381 ? 17.938 -29.922 -17.25 1 56.34 381 LYS A O 1
ATOM 3091 N N . PHE A 1 382 ? 16.078 -28.953 -16.891 1 50.44 382 PHE A N 1
ATOM 3092 C CA . PHE A 1 382 ? 15.656 -29.422 -18.203 1 50.44 382 PHE A CA 1
ATOM 3093 C C . PHE A 1 382 ? 16.344 -28.625 -19.297 1 50.44 382 PHE A C 1
ATOM 3095 O O . PHE A 1 382 ? 16.453 -27.406 -19.203 1 50.44 382 PHE A O 1
ATOM 3102 N N . GLU A 1 383 ? 17.297 -29.078 -19.922 1 45.84 383 GLU A N 1
ATOM 3103 C CA . GLU A 1 383 ? 18.016 -28.594 -21.094 1 45.84 383 GLU A CA 1
ATOM 3104 C C . GLU A 1 383 ? 17.125 -27.734 -21.969 1 45.84 383 GLU A C 1
ATOM 3106 O O . GLU A 1 383 ? 17.594 -26.797 -22.625 1 45.84 383 GLU A O 1
ATOM 3111 N N . GLY A 1 384 ? 15.898 -27.922 -22.219 1 44.47 384 GLY A N 1
ATOM 3112 C CA . GLY A 1 384 ? 15.07 -27.219 -23.188 1 44.47 384 GLY A CA 1
ATOM 3113 C C . GLY A 1 384 ? 14.398 -25.984 -22.609 1 44.47 384 GLY A C 1
ATOM 3114 O O . GLY A 1 384 ? 13.547 -25.375 -23.25 1 44.47 384 GLY A O 1
ATOM 3115 N N . GLN A 1 385 ? 14.445 -25.766 -21.5 1 50.06 385 GLN A N 1
ATOM 3116 C CA . GLN A 1 385 ? 13.797 -24.562 -20.969 1 50.06 385 GLN A CA 1
ATOM 3117 C C . GLN A 1 385 ? 14.461 -23.297 -21.5 1 50.06 385 GLN A C 1
ATOM 3119 O O . GLN A 1 385 ? 15.688 -23.156 -21.438 1 50.06 385 GLN A O 1
ATOM 3124 N N . LEU A 1 386 ? 13.82 -22.672 -22.484 1 48.47 386 LEU A N 1
ATOM 3125 C CA . LEU A 1 386 ? 14.352 -21.453 -23.109 1 48.47 386 LEU A CA 1
ATOM 3126 C C . LEU A 1 386 ? 14.227 -20.266 -22.172 1 48.47 386 LEU A C 1
ATOM 3128 O O . LEU A 1 386 ? 13.156 -20.016 -21.625 1 48.47 386 LEU A O 1
ATOM 3132 N N . GLU A 1 387 ? 15.211 -19.891 -21.594 1 51.09 387 GLU A N 1
ATOM 3133 C CA . GLU A 1 387 ? 15.227 -18.641 -20.859 1 51.09 387 GLU A CA 1
ATOM 3134 C C . GLU A 1 387 ? 14.672 -17.484 -21.703 1 51.09 387 GLU A C 1
ATOM 3136 O O . GLU A 1 387 ? 14.883 -17.453 -22.906 1 51.09 387 GLU A O 1
ATOM 3141 N N . GLU A 1 388 ? 13.695 -16.812 -21.094 1 48.69 388 GLU A N 1
ATOM 3142 C CA . GLU A 1 388 ? 13.102 -15.695 -21.812 1 48.69 388 GLU A CA 1
ATOM 3143 C C . GLU A 1 388 ? 14.172 -14.812 -22.453 1 48.69 388 GLU A C 1
ATOM 3145 O O . GLU A 1 388 ? 13.984 -14.305 -23.562 1 48.69 388 GLU A O 1
ATOM 3150 N N . ASN A 1 389 ? 15.305 -14.648 -21.797 1 43.56 389 ASN A N 1
ATOM 3151 C CA . ASN A 1 389 ? 16.312 -13.719 -22.297 1 43.56 389 ASN A CA 1
ATOM 3152 C C . ASN A 1 389 ? 16.984 -14.242 -23.562 1 43.56 389 ASN A C 1
ATOM 3154 O O . ASN A 1 389 ? 17.516 -13.461 -24.359 1 43.56 389 ASN A O 1
ATOM 3158 N N . GLU A 1 390 ? 17.219 -15.469 -23.625 1 43.25 390 GLU A N 1
ATOM 3159 C CA . GLU A 1 390 ? 18.016 -15.984 -24.75 1 43.25 390 GLU A CA 1
ATOM 3160 C C . GLU A 1 390 ? 17.109 -16.359 -25.922 1 43.25 390 GLU A C 1
ATOM 3162 O O . GLU A 1 390 ? 17.562 -16.391 -27.078 1 43.25 390 GLU A O 1
ATOM 3167 N N . VAL A 1 391 ? 15.945 -16.719 -25.719 1 44.06 391 VAL A N 1
ATOM 3168 C CA . VAL A 1 391 ? 15.055 -17.156 -26.781 1 44.06 391 VAL A CA 1
ATOM 3169 C C . VAL A 1 391 ? 13.922 -16.156 -26.969 1 44.06 391 VAL A C 1
ATOM 3171 O O . VAL A 1 391 ? 13.578 -15.422 -26.047 1 44.06 391 VAL A O 1
ATOM 3174 N N . LEU A 1 392 ? 13.508 -15.984 -28.219 1 42.19 392 LEU A N 1
ATOM 3175 C CA . LEU A 1 392 ? 12.367 -15.117 -28.5 1 42.19 392 LEU A CA 1
ATOM 3176 C C . LEU A 1 392 ? 11.234 -15.367 -27.5 1 42.19 392 LEU A C 1
ATOM 3178 O O . LEU A 1 392 ? 10.922 -16.516 -27.203 1 42.19 392 LEU A O 1
ATOM 3182 N N . LYS A 1 393 ? 10.867 -14.289 -26.703 1 48.53 393 LYS A N 1
ATOM 3183 C CA . LYS A 1 393 ? 9.789 -14.312 -25.719 1 48.53 393 LYS A CA 1
ATOM 3184 C C . LYS A 1 393 ? 8.695 -15.305 -26.125 1 48.53 393 LYS A C 1
ATOM 3186 O O . LYS A 1 393 ? 8.211 -16.062 -25.281 1 48.53 393 LYS A O 1
ATOM 3191 N N . GLU A 1 394 ? 8.445 -15.234 -27.375 1 46.44 394 GLU A N 1
ATOM 3192 C CA . GLU A 1 394 ? 7.355 -16.078 -27.875 1 46.44 394 GLU A CA 1
ATOM 3193 C C . GLU A 1 394 ? 7.758 -17.547 -27.875 1 46.44 394 GLU A C 1
ATOM 3195 O O . GLU A 1 394 ? 6.973 -18.406 -27.469 1 46.44 394 GLU A O 1
ATOM 3200 N N . GLU A 1 395 ? 8.953 -17.797 -28.406 1 46.22 395 GLU A N 1
ATOM 3201 C CA . GLU A 1 395 ? 9.422 -19.172 -28.469 1 46.22 395 GLU A CA 1
ATOM 3202 C C . GLU A 1 395 ? 9.648 -19.734 -27.062 1 46.22 395 GLU A C 1
ATOM 3204 O O . GLU A 1 395 ? 9.328 -20.891 -26.781 1 46.22 395 GLU A O 1
ATOM 3209 N N . ALA A 1 396 ? 10.156 -18.844 -26.266 1 52.59 396 ALA A N 1
ATOM 3210 C CA . ALA A 1 396 ? 10.352 -19.25 -24.875 1 52.59 396 ALA A CA 1
ATOM 3211 C C . ALA A 1 396 ? 9.023 -19.531 -24.188 1 52.59 396 ALA A C 1
ATOM 3213 O O . ALA A 1 396 ? 8.883 -20.516 -23.453 1 52.59 396 ALA A O 1
ATOM 3214 N N . THR A 1 397 ? 8.18 -18.672 -24.578 1 56.81 397 THR A N 1
ATOM 3215 C CA . THR A 1 397 ? 6.848 -18.844 -24 1 56.81 397 THR A CA 1
ATOM 3216 C C . THR A 1 397 ? 6.219 -20.156 -24.484 1 56.81 397 THR A C 1
ATOM 3218 O O . THR A 1 397 ? 5.633 -20.891 -23.688 1 56.81 397 THR A O 1
ATOM 3221 N N . ILE A 1 398 ? 6.32 -20.359 -25.844 1 51.31 398 ILE A N 1
ATOM 3222 C CA . ILE A 1 398 ? 5.746 -21.578 -26.422 1 51.31 398 ILE A CA 1
ATOM 3223 C C . ILE A 1 398 ? 6.445 -22.812 -25.828 1 51.31 398 ILE A C 1
ATOM 3225 O O . ILE A 1 398 ? 5.789 -23.766 -25.438 1 51.31 398 ILE A O 1
ATOM 3229 N N . GLY A 1 399 ? 7.68 -22.672 -25.812 1 55.25 399 GLY A N 1
ATOM 3230 C CA . GLY A 1 399 ? 8.453 -23.766 -25.234 1 55.25 399 GLY A CA 1
ATOM 3231 C C . GLY A 1 399 ? 8.148 -24 -23.766 1 55.25 399 GLY A C 1
ATOM 3232 O O . GLY A 1 399 ? 7.953 -25.141 -23.344 1 55.25 399 GLY A O 1
ATOM 3233 N N . ASN A 1 400 ? 7.961 -22.953 -23.141 1 63.81 400 ASN A N 1
ATOM 3234 C CA . ASN A 1 400 ? 7.68 -23.062 -21.719 1 63.81 400 ASN A CA 1
ATOM 3235 C C . ASN A 1 400 ? 6.262 -23.578 -21.453 1 63.81 400 ASN A C 1
ATOM 3237 O O . ASN A 1 400 ? 6.027 -24.328 -20.516 1 63.81 400 ASN A O 1
ATOM 3241 N N . LYS A 1 401 ? 5.367 -23.188 -22.328 1 69.81 401 LYS A N 1
ATOM 3242 C CA . LYS A 1 401 ? 3.994 -23.656 -22.172 1 69.81 401 LYS A CA 1
ATOM 3243 C C . LYS A 1 401 ? 3.906 -25.172 -22.312 1 69.81 401 LYS A C 1
ATOM 3245 O O . LYS A 1 401 ? 3.162 -25.828 -21.578 1 69.81 401 LYS A O 1
ATOM 3250 N N . GLU A 1 402 ? 4.688 -25.672 -23.234 1 73.94 402 GLU A N 1
ATOM 3251 C CA . GLU A 1 402 ? 4.719 -27.125 -23.391 1 73.94 402 GLU A CA 1
ATOM 3252 C C . GLU A 1 402 ? 5.398 -27.797 -22.203 1 73.94 402 GLU A C 1
ATOM 3254 O O . GLU A 1 402 ? 5.004 -28.891 -21.797 1 73.94 402 GLU A O 1
ATOM 3259 N N . LEU A 1 403 ? 6.258 -27.016 -21.656 1 79.44 403 LEU A N 1
ATOM 3260 C CA . LEU A 1 403 ? 7.035 -27.562 -20.547 1 79.44 403 LEU A CA 1
ATOM 3261 C C . LEU A 1 403 ? 6.203 -27.609 -19.266 1 79.44 403 LEU A C 1
ATOM 3263 O O . LEU A 1 403 ? 6.504 -28.375 -18.344 1 79.44 403 LEU A O 1
ATOM 3267 N N . LEU A 1 404 ? 5.145 -26.844 -19.219 1 86.44 404 LEU A N 1
ATOM 3268 C CA . LEU A 1 404 ? 4.316 -26.781 -18.016 1 86.44 404 LEU A CA 1
ATOM 3269 C C . LEU A 1 404 ? 3.729 -28.141 -17.688 1 86.44 404 LEU A C 1
ATOM 3271 O O . LEU A 1 404 ? 3.535 -28.484 -16.516 1 86.44 404 LEU A O 1
ATOM 3275 N N . LYS A 1 405 ? 3.502 -28.953 -18.719 1 84.31 405 LYS A N 1
ATOM 3276 C CA . LYS A 1 405 ? 2.863 -30.25 -18.547 1 84.31 405 LYS A CA 1
ATOM 3277 C C . LYS A 1 405 ? 3.719 -31.188 -17.688 1 84.31 405 LYS A C 1
ATOM 3279 O O . LYS A 1 405 ? 3.193 -32.031 -16.984 1 84.31 405 LYS A O 1
ATOM 3284 N N . HIS A 1 406 ? 5 -30.906 -17.719 1 83.88 406 HIS A N 1
ATOM 3285 C CA . HIS A 1 406 ? 5.926 -31.766 -16.984 1 83.88 406 HIS A CA 1
ATOM 3286 C C . HIS A 1 406 ? 5.859 -31.5 -15.484 1 83.88 406 HIS A C 1
ATOM 3288 O O . HIS A 1 406 ? 6.355 -32.312 -14.688 1 83.88 406 HIS A O 1
ATOM 3294 N N . PHE A 1 407 ? 5.227 -30.469 -15.117 1 89.12 407 PHE A N 1
ATOM 3295 C CA . PHE A 1 407 ? 5.184 -30.125 -13.695 1 89.12 407 PHE A CA 1
ATOM 3296 C C . PHE A 1 407 ? 3.789 -30.344 -13.125 1 89.12 407 PHE A C 1
ATOM 3298 O O . PHE A 1 407 ? 3.549 -30.094 -11.945 1 89.12 407 PHE A O 1
ATOM 3305 N N . LYS A 1 408 ? 2.887 -30.781 -13.945 1 90.38 408 LYS A N 1
ATOM 3306 C CA . LYS A 1 408 ? 1.528 -31.062 -13.484 1 90.38 408 LYS A CA 1
ATOM 3307 C C . LYS A 1 408 ? 1.482 -32.312 -12.633 1 90.38 408 LYS A C 1
ATOM 3309 O O . LYS A 1 408 ? 2.143 -33.312 -12.953 1 90.38 408 LYS A O 1
ATOM 3314 N N . VAL A 1 409 ? 0.745 -32.25 -11.57 1 88.94 409 VAL A N 1
ATOM 3315 C CA . VAL A 1 409 ? 0.519 -33.375 -10.672 1 88.94 409 VAL A CA 1
ATOM 3316 C C . VAL A 1 409 ? -0.953 -33.781 -10.711 1 88.94 409 VAL A C 1
ATOM 3318 O O . VAL A 1 409 ? -1.837 -32.938 -10.828 1 88.94 409 VAL A O 1
ATOM 3321 N N . LYS A 1 410 ? -1.179 -35.062 -10.57 1 85.75 410 LYS A N 1
ATOM 3322 C CA . LYS A 1 410 ? -2.555 -35.531 -10.562 1 85.75 410 LYS A CA 1
ATOM 3323 C C . LYS A 1 410 ? -3.238 -35.219 -9.234 1 85.75 410 LYS A C 1
ATOM 3325 O O . LYS A 1 410 ? -2.592 -35.188 -8.188 1 85.75 410 LYS A O 1
ATOM 3330 N N . ILE A 1 411 ? -4.496 -34.969 -9.328 1 82.81 411 ILE A N 1
ATOM 3331 C CA . ILE A 1 411 ? -5.297 -34.594 -8.164 1 82.81 411 ILE A CA 1
ATOM 3332 C C . ILE A 1 411 ? -5.129 -35.656 -7.07 1 82.81 411 ILE A C 1
ATOM 3334 O O . ILE A 1 411 ? -5.035 -35.312 -5.891 1 82.81 411 ILE A O 1
ATOM 3338 N N . GLY A 1 412 ? -5.152 -36.938 -7.43 1 78.44 412 GLY A N 1
ATOM 3339 C CA . GLY A 1 412 ? -4.984 -38 -6.457 1 78.44 412 GLY A CA 1
ATOM 3340 C C . GLY A 1 412 ? -3.68 -37.906 -5.691 1 78.44 412 GLY A C 1
ATOM 3341 O O . GLY A 1 412 ? -3.645 -38.156 -4.484 1 78.44 412 GLY A O 1
ATOM 3342 N N . ASP A 1 413 ? -2.615 -37.5 -6.359 1 79.12 413 ASP A N 1
ATOM 3343 C CA . ASP A 1 413 ? -1.301 -37.375 -5.738 1 79.12 413 ASP A CA 1
ATOM 3344 C C . ASP A 1 413 ? -1.233 -36.125 -4.844 1 79.12 413 ASP A C 1
ATOM 3346 O O . ASP A 1 413 ? -0.562 -36.156 -3.811 1 79.12 413 ASP A O 1
ATOM 3350 N N . PHE A 1 414 ? -1.952 -35.188 -5.258 1 78.56 414 PHE A N 1
ATOM 3351 C CA . PHE A 1 414 ? -1.985 -33.969 -4.484 1 78.56 414 PHE A CA 1
ATOM 3352 C C . PHE A 1 414 ? -2.758 -34.156 -3.184 1 78.56 414 PHE A C 1
ATOM 3354 O O . PHE A 1 414 ? -2.361 -33.656 -2.137 1 78.56 414 PHE A O 1
ATOM 3361 N N . GLU A 1 415 ? -3.814 -34.875 -3.219 1 77.06 415 GLU A N 1
ATOM 3362 C CA . GLU A 1 415 ? -4.684 -35.125 -2.07 1 77.06 415 GLU A CA 1
ATOM 3363 C C . GLU A 1 415 ? -3.928 -35.844 -0.946 1 77.06 415 GLU A C 1
ATOM 3365 O O . GLU A 1 415 ? -4.281 -35.688 0.227 1 77.06 415 GLU A O 1
ATOM 3370 N N . LYS A 1 416 ? -2.963 -36.531 -1.32 1 69.81 416 LYS A N 1
ATOM 3371 C CA . LYS A 1 416 ? -2.191 -37.281 -0.349 1 69.81 416 LYS A CA 1
ATOM 3372 C C . LYS A 1 416 ? -1.208 -36.406 0.405 1 69.81 416 LYS A C 1
ATOM 3374 O O . LYS A 1 416 ? -0.685 -36.781 1.451 1 69.81 416 LYS A O 1
ATOM 3379 N N . GLN A 1 417 ? -1.09 -35.219 -0.142 1 68.62 417 GLN A N 1
ATOM 3380 C CA . GLN A 1 417 ? -0.11 -34.312 0.478 1 68.62 417 GLN A CA 1
ATOM 3381 C C . GLN A 1 417 ? -0.775 -33.375 1.478 1 68.62 417 GLN A C 1
ATOM 3383 O O . GLN A 1 417 ? -1.862 -32.844 1.219 1 68.62 417 GLN A O 1
ATOM 3388 N N . PRO A 1 418 ? -0.214 -33.281 2.643 1 65.88 418 PRO A N 1
ATOM 3389 C CA . PRO A 1 418 ? -0.81 -32.469 3.707 1 65.88 418 PRO A CA 1
ATOM 3390 C C . PRO A 1 418 ? -0.643 -30.969 3.469 1 65.88 418 PRO A C 1
ATOM 3392 O O . PRO A 1 418 ? -1.014 -30.156 4.324 1 65.88 418 PRO A O 1
ATOM 3395 N N . TRP A 1 419 ? -0.262 -30.594 2.318 1 67.62 419 TRP A N 1
ATOM 3396 C CA . TRP A 1 419 ? 0.21 -29.234 2.145 1 67.62 419 TRP A CA 1
ATOM 3397 C C . TRP A 1 419 ? -0.961 -28.266 2.037 1 67.62 419 TRP A C 1
ATOM 3399 O O . TRP A 1 419 ? -0.86 -27.109 2.459 1 67.62 419 TRP A O 1
ATOM 3409 N N . LEU A 1 420 ? -1.952 -28.609 1.299 1 78.62 420 LEU A N 1
ATOM 3410 C CA . LEU A 1 420 ? -3.143 -27.812 1.037 1 78.62 420 LEU A CA 1
ATOM 3411 C C . LEU A 1 420 ? -4.391 -28.688 0.99 1 78.62 420 LEU A C 1
ATOM 3413 O O . LEU A 1 420 ? -4.59 -29.438 0.033 1 78.62 420 LEU A O 1
ATOM 3417 N N . ASN A 1 421 ? -5.23 -28.641 1.994 1 86.44 421 ASN A N 1
ATOM 3418 C CA . ASN A 1 421 ? -6.434 -29.469 2.066 1 86.44 421 ASN A CA 1
ATOM 3419 C C . ASN A 1 421 ? -7.629 -28.766 1.421 1 86.44 421 ASN A C 1
ATOM 3421 O O . ASN A 1 421 ? -8.562 -28.359 2.113 1 86.44 421 ASN A O 1
ATOM 3425 N N . ILE A 1 422 ? -7.629 -28.766 0.068 1 90.19 422 ILE A N 1
ATOM 3426 C CA . ILE A 1 422 ? -8.695 -28.016 -0.59 1 90.19 422 ILE A CA 1
ATOM 3427 C C . ILE A 1 422 ? -9.742 -28.984 -1.141 1 90.19 422 ILE A C 1
ATOM 3429 O O . ILE A 1 422 ? -10.836 -28.562 -1.536 1 90.19 422 ILE A O 1
ATOM 3433 N N . ILE A 1 423 ? -9.477 -30.266 -1.159 1 88.31 423 ILE A N 1
ATOM 3434 C CA . ILE A 1 423 ? -10.391 -31.234 -1.764 1 88.31 423 ILE A CA 1
ATOM 3435 C C . ILE A 1 423 ? -11.266 -31.859 -0.68 1 88.31 423 ILE A C 1
ATOM 3437 O O . ILE A 1 423 ? -10.75 -32.344 0.331 1 88.31 423 ILE A O 1
ATOM 3441 N N . GLU A 1 424 ? -12.516 -31.75 -0.854 1 85.38 424 GLU A N 1
ATOM 3442 C CA . GLU A 1 424 ? -13.492 -32.375 0.023 1 85.38 424 GLU A CA 1
ATOM 3443 C C . GLU A 1 424 ? -14.422 -33.281 -0.765 1 85.38 424 GLU A C 1
ATOM 3445 O O . GLU A 1 424 ? -15.086 -32.844 -1.707 1 85.38 424 GLU A O 1
ATOM 3450 N N . ARG A 1 425 ? -14.32 -34.531 -0.364 1 78.44 425 ARG A N 1
ATOM 3451 C CA . ARG A 1 425 ? -15.219 -35.469 -0.993 1 78.44 425 ARG A CA 1
ATOM 3452 C C . ARG A 1 425 ? -16.406 -35.812 -0.082 1 78.44 425 ARG A C 1
ATOM 3454 O O . ARG A 1 425 ? -16.219 -36.094 1.104 1 78.44 425 ARG A O 1
ATOM 3461 N N . ASP A 1 426 ? -17.406 -34.875 -0.003 1 64.25 426 ASP A N 1
ATOM 3462 C CA . ASP A 1 426 ? -18.562 -35.156 0.855 1 64.25 426 ASP A CA 1
ATOM 3463 C C . ASP A 1 426 ? -19.766 -35.594 0.028 1 64.25 426 ASP A C 1
ATOM 3465 O O . ASP A 1 426 ? -19.938 -35.156 -1.108 1 64.25 426 ASP A O 1
ATOM 3469 N N . THR A 1 427 ? -20.422 -36.594 0.479 1 57.5 427 THR A N 1
ATOM 3470 C CA . THR A 1 427 ? -21.594 -37.188 -0.146 1 57.5 427 THR A CA 1
ATOM 3471 C C . THR A 1 427 ? -22.844 -36.344 0.175 1 57.5 427 THR A C 1
ATOM 3473 O O . THR A 1 427 ? -23.906 -36.594 -0.389 1 57.5 427 THR A O 1
ATOM 3476 N N . LYS A 1 428 ? -22.781 -35.438 1.162 1 56.84 428 LYS A N 1
ATOM 3477 C CA . LYS A 1 428 ? -24.047 -34.781 1.469 1 56.84 428 LYS A CA 1
ATOM 3478 C C . LYS A 1 428 ? -24.188 -33.5 0.665 1 56.84 428 LYS A C 1
ATOM 3480 O O . LYS A 1 428 ? -23.203 -32.812 0.371 1 56.84 428 LYS A O 1
ATOM 3485 N N . PHE A 1 429 ? -25.266 -33.469 -0.218 1 55.31 429 PHE A N 1
ATOM 3486 C CA . PHE A 1 429 ? -25.609 -32.469 -1.223 1 55.31 429 PHE A CA 1
ATOM 3487 C C . PHE A 1 429 ? -25.594 -31.062 -0.628 1 55.31 429 PHE A C 1
ATOM 3489 O O . PHE A 1 429 ? -26.281 -30.797 0.358 1 55.31 429 PHE A O 1
ATOM 3496 N N . ASN A 1 430 ? -24.5 -30.312 -0.88 1 62.41 430 ASN A N 1
ATOM 3497 C CA . ASN A 1 430 ? -24.5 -28.906 -0.53 1 62.41 430 ASN A CA 1
ATOM 3498 C C . ASN A 1 430 ? -25.141 -28.062 -1.627 1 62.41 430 ASN A C 1
ATOM 3500 O O . ASN A 1 430 ? -25.109 -28.438 -2.801 1 62.41 430 ASN A O 1
ATOM 3504 N N . LYS A 1 431 ? -26.25 -27.266 -1.283 1 72.75 431 LYS A N 1
ATOM 3505 C CA . LYS A 1 431 ? -26.906 -26.344 -2.201 1 72.75 431 LYS A CA 1
ATOM 3506 C C . LYS A 1 431 ? -25.922 -25.328 -2.764 1 72.75 431 LYS A C 1
ATOM 3508 O O . LYS A 1 431 ? -25.109 -24.75 -2.021 1 72.75 431 LYS A O 1
ATOM 3513 N N . GLN A 1 432 ? -25.797 -25.391 -4.141 1 80.88 432 GLN A N 1
ATOM 3514 C CA . GLN A 1 432 ? -25.016 -24.359 -4.816 1 80.88 432 GLN A CA 1
ATOM 3515 C C . GLN A 1 432 ? -25.797 -23.062 -4.93 1 80.88 432 GLN A C 1
ATOM 3517 O O . GLN A 1 432 ? -26.969 -23.062 -5.34 1 80.88 432 GLN A O 1
ATOM 3522 N N . MET A 1 433 ? -25.141 -22.031 -4.48 1 86.19 433 MET A N 1
ATOM 3523 C CA . MET A 1 433 ? -25.75 -20.703 -4.551 1 86.19 433 MET A CA 1
ATOM 3524 C C . MET A 1 433 ? -24.828 -19.734 -5.289 1 86.19 433 MET A C 1
ATOM 3526 O O . MET A 1 433 ? -23.656 -20.016 -5.504 1 86.19 433 MET A O 1
ATOM 3530 N N . LYS A 1 434 ? -25.5 -18.656 -5.66 1 88.38 434 LYS A N 1
ATOM 3531 C CA . LYS A 1 434 ? -24.719 -17.625 -6.32 1 88.38 434 LYS A CA 1
ATOM 3532 C C . LYS A 1 434 ? -24.453 -16.453 -5.375 1 88.38 434 LYS A C 1
ATOM 3534 O O . LYS A 1 434 ? -25.328 -16.047 -4.617 1 88.38 434 LYS A O 1
ATOM 3539 N N . ARG A 1 435 ? -23.266 -16.016 -5.461 1 90.19 435 ARG A N 1
ATOM 3540 C CA . ARG A 1 435 ? -22.859 -14.844 -4.691 1 90.19 435 ARG A CA 1
ATOM 3541 C C . ARG A 1 435 ? -22.234 -13.781 -5.594 1 90.19 435 ARG A C 1
ATOM 3543 O O . ARG A 1 435 ? -21.375 -14.094 -6.418 1 90.19 435 ARG A O 1
ATOM 3550 N N . LYS A 1 436 ? -22.734 -12.602 -5.43 1 90.19 436 LYS A N 1
ATOM 3551 C CA . LYS A 1 436 ? -22.203 -11.453 -6.16 1 90.19 436 LYS A CA 1
ATOM 3552 C C . LYS A 1 436 ? -21.5 -10.477 -5.215 1 90.19 436 LYS A C 1
ATOM 3554 O O . LYS A 1 436 ? -22.094 -10.055 -4.215 1 90.19 436 LYS A O 1
ATOM 3559 N N . VAL A 1 437 ? -20.281 -10.227 -5.523 1 92.19 437 VAL A N 1
ATOM 3560 C CA . VAL A 1 437 ? -19.516 -9.312 -4.68 1 92.19 437 VAL A CA 1
ATOM 3561 C C . VAL A 1 437 ? -18.719 -8.352 -5.555 1 92.19 437 VAL A C 1
ATOM 3563 O O . VAL A 1 437 ? -18.594 -8.555 -6.766 1 92.19 437 VAL A O 1
ATOM 3566 N N . LYS A 1 438 ? -18.25 -7.281 -4.918 1 92.06 438 LYS A N 1
ATOM 3567 C CA . LYS A 1 438 ? -17.469 -6.281 -5.648 1 92.06 438 LYS A CA 1
ATOM 3568 C C . LYS A 1 438 ? -16.328 -5.738 -4.797 1 92.06 438 LYS A C 1
ATOM 3570 O O . LYS A 1 438 ? -16.406 -5.734 -3.566 1 92.06 438 LYS A O 1
ATOM 3575 N N . TRP A 1 439 ? -15.242 -5.406 -5.457 1 94.62 439 TRP A N 1
ATOM 3576 C CA . TRP A 1 439 ? -14.148 -4.637 -4.879 1 94.62 439 TRP A CA 1
ATOM 3577 C C . TRP A 1 439 ? -14.117 -3.221 -5.441 1 94.62 439 TRP A C 1
ATOM 3579 O O . TRP A 1 439 ? -14.547 -2.988 -6.574 1 94.62 439 TRP A O 1
ATOM 3589 N N . ALA A 1 440 ? -13.742 -2.299 -4.598 1 94.12 440 ALA A N 1
ATOM 3590 C CA . ALA A 1 440 ? -13.508 -0.926 -5.035 1 94.12 440 ALA A CA 1
ATOM 3591 C C . ALA A 1 440 ? -12.094 -0.468 -4.664 1 94.12 440 ALA A C 1
ATOM 3593 O O . ALA A 1 440 ? -11.578 -0.826 -3.604 1 94.12 440 ALA A O 1
ATOM 3594 N N . GLY A 1 441 ? -11.453 0.248 -5.539 1 95.31 441 GLY A N 1
ATOM 3595 C CA . GLY A 1 441 ? -10.125 0.799 -5.309 1 95.31 441 GLY A CA 1
ATOM 3596 C C . GLY A 1 441 ? -9.789 1.944 -6.242 1 95.31 441 GLY A C 1
ATOM 3597 O O . GLY A 1 441 ? -10.508 2.201 -7.207 1 95.31 441 GLY A O 1
ATOM 3598 N N . GLU A 1 442 ? -8.75 2.635 -5.895 1 95.25 442 GLU A N 1
ATOM 3599 C CA . GLU A 1 442 ? -8.352 3.766 -6.734 1 95.25 442 GLU A CA 1
ATOM 3600 C C . GLU A 1 442 ? -7.238 3.375 -7.695 1 95.25 442 GLU A C 1
ATOM 3602 O O . GLU A 1 442 ? -6.32 2.643 -7.324 1 95.25 442 GLU A O 1
ATOM 3607 N N . ASP A 1 443 ? -7.316 3.85 -8.938 1 92.62 443 ASP A N 1
ATOM 3608 C CA . ASP A 1 443 ? -6.277 3.557 -9.922 1 92.62 443 ASP A CA 1
ATOM 3609 C C . ASP A 1 443 ? -5.102 4.516 -9.781 1 92.62 443 ASP A C 1
ATOM 3611 O O . ASP A 1 443 ? -5.02 5.266 -8.805 1 92.62 443 ASP A O 1
ATOM 3615 N N . GLY A 1 444 ? -4.18 4.449 -10.695 1 90.75 444 GLY A N 1
ATOM 3616 C CA . GLY A 1 444 ? -2.957 5.234 -10.633 1 90.75 444 GLY A CA 1
ATOM 3617 C C . GLY A 1 444 ? -3.199 6.727 -10.719 1 90.75 444 GLY A C 1
ATOM 3618 O O . GLY A 1 444 ? -2.326 7.523 -10.367 1 90.75 444 GLY A O 1
ATOM 3619 N N . ASN A 1 445 ? -4.391 7.145 -11.133 1 89.06 445 ASN A N 1
ATOM 3620 C CA . ASN A 1 445 ? -4.73 8.555 -11.258 1 89.06 445 ASN A CA 1
ATOM 3621 C C . ASN A 1 445 ? -5.633 9.023 -10.125 1 89.06 445 ASN A C 1
ATOM 3623 O O . ASN A 1 445 ? -6.066 10.18 -10.102 1 89.06 445 ASN A O 1
ATOM 3627 N N . GLY A 1 446 ? -5.934 8.141 -9.258 1 91.38 446 GLY A N 1
ATOM 3628 C CA . GLY A 1 446 ? -6.766 8.5 -8.125 1 91.38 446 GLY A CA 1
ATOM 3629 C C . GLY A 1 446 ? -8.25 8.32 -8.391 1 91.38 446 GLY A C 1
ATOM 3630 O O . GLY A 1 446 ? -9.078 8.719 -7.57 1 91.38 446 GLY A O 1
ATOM 3631 N N . GLU A 1 447 ? -8.602 7.723 -9.461 1 91.25 447 GLU A N 1
ATOM 3632 C CA . GLU A 1 447 ? -10 7.473 -9.797 1 91.25 447 GLU A CA 1
ATOM 3633 C C . GLU A 1 447 ? -10.477 6.148 -9.203 1 91.25 447 GLU A C 1
ATOM 3635 O O . GLU A 1 447 ? -9.758 5.152 -9.234 1 91.25 447 GLU A O 1
ATOM 3640 N N . LEU A 1 448 ? -11.648 6.184 -8.648 1 92.06 448 LEU A N 1
ATOM 3641 C CA . LEU A 1 448 ? -12.227 4.984 -8.055 1 92.06 448 LEU A CA 1
ATOM 3642 C C . LEU A 1 448 ? -12.758 4.043 -9.133 1 92.06 448 LEU A C 1
ATOM 3644 O O . LEU A 1 448 ? -13.398 4.488 -10.086 1 92.06 448 LEU A O 1
ATOM 3648 N N . HIS A 1 449 ? -12.414 2.781 -9.016 1 89.88 449 HIS A N 1
ATOM 3649 C CA . HIS A 1 449 ? -12.883 1.716 -9.891 1 89.88 449 HIS A CA 1
ATOM 3650 C C . HIS A 1 449 ? -13.414 0.534 -9.094 1 89.88 449 HIS A C 1
ATOM 3652 O O . HIS A 1 449 ? -12.977 0.288 -7.969 1 89.88 449 HIS A O 1
ATOM 3658 N N . CYS A 1 450 ? -14.352 -0.115 -9.734 1 92.56 450 CYS A N 1
ATOM 3659 C CA . CYS A 1 450 ? -14.922 -1.3 -9.102 1 92.56 450 CYS A CA 1
ATOM 3660 C C . CYS A 1 450 ? -14.711 -2.537 -9.969 1 92.56 450 CYS A C 1
ATOM 3662 O O . CYS A 1 450 ? -14.68 -2.443 -11.195 1 92.56 450 CYS A O 1
ATOM 3664 N N . VAL A 1 451 ? -14.461 -3.633 -9.359 1 94.75 451 VAL A N 1
ATOM 3665 C CA . VAL A 1 451 ? -14.383 -4.945 -9.992 1 94.75 451 VAL A CA 1
ATOM 3666 C C . VAL A 1 451 ? -15.406 -5.887 -9.359 1 94.75 451 VAL A C 1
ATOM 3668 O O . VAL A 1 451 ? -15.531 -5.949 -8.133 1 94.75 451 VAL A O 1
ATOM 3671 N N . GLY A 1 452 ? -16.141 -6.578 -10.234 1 92.88 452 GLY A N 1
ATOM 3672 C CA . GLY A 1 452 ? -17.203 -7.449 -9.758 1 92.88 452 GLY A CA 1
ATOM 3673 C C . GLY A 1 452 ? -16.891 -8.922 -9.938 1 92.88 452 GLY A C 1
ATOM 3674 O O . GLY A 1 452 ? -16.172 -9.305 -10.852 1 92.88 452 GLY A O 1
ATOM 3675 N N . PHE A 1 453 ? -17.469 -9.75 -9.023 1 93.31 453 PHE A N 1
ATOM 3676 C CA . PHE A 1 453 ? -17.344 -11.195 -9.062 1 93.31 453 PHE A CA 1
ATOM 3677 C C . PHE A 1 453 ? -18.703 -11.867 -8.844 1 93.31 453 PHE A C 1
ATOM 3679 O O . PHE A 1 453 ? -19.5 -11.422 -8.023 1 93.31 453 PHE A O 1
ATOM 3686 N N . GLU A 1 454 ? -18.969 -12.797 -9.625 1 91.81 454 GLU A N 1
ATOM 3687 C CA . GLU A 1 454 ? -20.062 -13.734 -9.383 1 91.81 454 GLU A CA 1
ATOM 3688 C C . GLU A 1 454 ? -19.547 -15.172 -9.312 1 91.81 454 GLU A C 1
ATOM 3690 O O . GLU A 1 454 ? -18.812 -15.617 -10.203 1 91.81 454 GLU A O 1
ATOM 3695 N N . VAL A 1 455 ? -19.891 -15.844 -8.234 1 92.44 455 VAL A N 1
ATOM 3696 C CA . VAL A 1 455 ? -19.375 -17.203 -8.031 1 92.44 455 VAL A CA 1
ATOM 3697 C C . VAL A 1 455 ? -20.516 -18.125 -7.621 1 92.44 455 VAL A C 1
ATOM 3699 O O . VAL A 1 455 ? -21.391 -17.734 -6.828 1 92.44 455 VAL A O 1
ATOM 3702 N N . ARG A 1 456 ? -20.578 -19.266 -8.18 1 91 456 ARG A N 1
ATOM 3703 C CA . ARG A 1 456 ? -21.453 -20.328 -7.691 1 91 456 ARG A CA 1
ATOM 3704 C C . ARG A 1 456 ? -20.75 -21.172 -6.641 1 91 456 ARG A C 1
ATOM 3706 O O . ARG A 1 456 ? -19.75 -21.828 -6.938 1 91 456 ARG A O 1
ATOM 3713 N N . ILE A 1 457 ? -21.25 -21.188 -5.426 1 89.88 457 ILE A N 1
ATOM 3714 C CA . ILE A 1 457 ? -20.516 -21.766 -4.316 1 89.88 457 ILE A CA 1
ATOM 3715 C C . ILE A 1 457 ? -21.5 -22.25 -3.246 1 89.88 457 ILE A C 1
ATOM 3717 O O . ILE A 1 457 ? -22.516 -21.609 -2.986 1 89.88 457 ILE A O 1
ATOM 3721 N N . SER A 1 458 ? -21.141 -23.406 -2.74 1 86.88 458 SER A N 1
ATOM 3722 C CA . SER A 1 458 ? -21.906 -23.891 -1.605 1 86.88 458 SER A CA 1
ATOM 3723 C C . SER A 1 458 ? -21.562 -23.125 -0.328 1 86.88 458 SER A C 1
ATOM 3725 O O . SER A 1 458 ? -20.391 -22.938 -0.016 1 86.88 458 SER A O 1
ATOM 3727 N N . PRO A 1 459 ? -22.547 -22.641 0.423 1 84.5 459 PRO A N 1
ATOM 3728 C CA . PRO A 1 459 ? -22.266 -21.969 1.692 1 84.5 459 PRO A CA 1
ATOM 3729 C C . PRO A 1 459 ? -21.562 -22.875 2.701 1 84.5 459 PRO A C 1
ATOM 3731 O O . PRO A 1 459 ? -21.578 -24.094 2.543 1 84.5 459 PRO A O 1
ATOM 3734 N N . PRO A 1 460 ? -20.891 -22.094 3.695 1 75.94 460 PRO A N 1
ATOM 3735 C CA . PRO A 1 460 ? -20.219 -22.891 4.723 1 75.94 460 PRO A CA 1
ATOM 3736 C C . PRO A 1 460 ? -21.203 -23.734 5.539 1 75.94 460 PRO A C 1
ATOM 3738 O O . PRO A 1 460 ? -22.359 -23.359 5.699 1 75.94 460 PRO A O 1
ATOM 3741 N N . HIS A 1 461 ? -21.281 -24.969 5.504 1 60.41 461 HIS A N 1
ATOM 3742 C CA . HIS A 1 461 ? -22.234 -25.734 6.277 1 60.41 461 HIS A CA 1
ATOM 3743 C C . HIS A 1 461 ? -22.375 -25.188 7.691 1 60.41 461 HIS A C 1
ATOM 3745 O O . HIS A 1 461 ? -21.375 -24.906 8.359 1 60.41 461 HIS A O 1
ATOM 3751 N N . VAL A 1 462 ? -23.516 -24.438 7.785 1 43.03 462 VAL A N 1
ATOM 3752 C CA . VAL A 1 462 ? -23.938 -24.344 9.18 1 43.03 462 VAL A CA 1
ATOM 3753 C C . VAL A 1 462 ? -24.219 -25.75 9.711 1 43.03 462 VAL A C 1
ATOM 3755 O O . VAL A 1 462 ? -24.75 -26.609 8.992 1 43.03 462 VAL A O 1
ATOM 3758 N N . MET B 1 1 ? 22.062 26.25 -55.375 1 20.44 1 MET B N 1
ATOM 3759 C CA . MET B 1 1 ? 21.812 24.828 -55.188 1 20.44 1 MET B CA 1
ATOM 3760 C C . MET B 1 1 ? 22.75 24.25 -54.125 1 20.44 1 MET B C 1
ATOM 3762 O O . MET B 1 1 ? 23.688 23.5 -54.469 1 20.44 1 MET B O 1
ATOM 3766 N N . ASN B 1 2 ? 23.156 24.938 -53.094 1 22.45 2 ASN B N 1
ATOM 3767 C CA . ASN B 1 2 ? 24.234 24.828 -52.094 1 22.45 2 ASN B CA 1
ATOM 3768 C C . ASN B 1 2 ? 24 23.656 -51.156 1 22.45 2 ASN B C 1
ATOM 3770 O O . ASN B 1 2 ? 22.984 23.594 -50.469 1 22.45 2 ASN B O 1
ATOM 3774 N N . SER B 1 3 ? 24.516 22.344 -51.469 1 22.62 3 SER B N 1
ATOM 3775 C CA . SER B 1 3 ? 24.438 20.969 -50.969 1 22.62 3 SER B CA 1
ATOM 3776 C C . SER B 1 3 ? 25 20.859 -49.562 1 22.62 3 SER B C 1
ATOM 3778 O O . SER B 1 3 ? 26.219 20.875 -49.375 1 22.62 3 SER B O 1
ATOM 3780 N N . GLU B 1 4 ? 24.469 21.516 -48.562 1 23.25 4 GLU B N 1
ATOM 3781 C CA . GLU B 1 4 ? 24.969 21.516 -47.219 1 23.25 4 GLU B CA 1
ATOM 3782 C C . GLU B 1 4 ? 25.016 20.094 -46.625 1 23.25 4 GLU B C 1
ATOM 3784 O O . GLU B 1 4 ? 24 19.406 -46.594 1 23.25 4 GLU B O 1
ATOM 3789 N N . SER B 1 5 ? 26.188 19.328 -46.844 1 23.69 5 SER B N 1
ATOM 3790 C CA . SER B 1 5 ? 26.609 17.984 -46.469 1 23.69 5 SER B CA 1
ATOM 3791 C C . SER B 1 5 ? 26.453 17.766 -44.969 1 23.69 5 SER B C 1
ATOM 3793 O O . SER B 1 5 ? 27.188 18.375 -44.188 1 23.69 5 SER B O 1
ATOM 3795 N N . SER B 1 6 ? 25.219 17.766 -44.438 1 25.02 6 SER B N 1
ATOM 3796 C CA . SER B 1 6 ? 24.906 17.547 -43.031 1 25.02 6 SER B CA 1
ATOM 3797 C C . SER B 1 6 ? 25.516 16.25 -42.531 1 25.02 6 SER B C 1
ATOM 3799 O O . SER B 1 6 ? 25.172 15.164 -43 1 25.02 6 SER B O 1
ATOM 3801 N N . GLY B 1 7 ? 26.859 16.188 -42.25 1 25.31 7 GLY B N 1
ATOM 3802 C CA . GLY B 1 7 ? 27.734 15.125 -41.75 1 25.31 7 GLY B CA 1
ATOM 3803 C C . GLY B 1 7 ? 27.141 14.383 -40.562 1 25.31 7 GLY B C 1
ATOM 3804 O O . GLY B 1 7 ? 27.484 14.688 -39.406 1 25.31 7 GLY B O 1
ATOM 3805 N N . ASN B 1 8 ? 25.859 14.039 -40.562 1 26.25 8 ASN B N 1
ATOM 3806 C CA . ASN B 1 8 ? 25.234 13.32 -39.469 1 26.25 8 ASN B CA 1
ATOM 3807 C C . ASN B 1 8 ? 25.906 11.969 -39.219 1 26.25 8 ASN B C 1
ATOM 3809 O O . ASN B 1 8 ? 25.688 11.016 -39.969 1 26.25 8 ASN B O 1
ATOM 3813 N N . SER B 1 9 ? 27.203 11.914 -39 1 27.45 9 SER B N 1
ATOM 3814 C CA . SER B 1 9 ? 27.938 10.68 -38.75 1 27.45 9 SER B CA 1
ATOM 3815 C C . SER B 1 9 ? 27.266 9.82 -37.688 1 27.45 9 SER B C 1
ATOM 3817 O O . SER B 1 9 ? 27.375 10.102 -36.5 1 27.45 9 SER B O 1
ATOM 3819 N N . GLN B 1 10 ? 25.984 9.633 -37.812 1 30.25 10 GLN B N 1
ATOM 3820 C CA . GLN B 1 10 ? 25.281 8.727 -36.875 1 30.25 10 GLN B CA 1
ATOM 3821 C C . GLN B 1 10 ? 25.922 7.344 -36.906 1 30.25 10 GLN B C 1
ATOM 3823 O O . GLN B 1 10 ? 26.094 6.738 -37.969 1 30.25 10 GLN B O 1
ATOM 3828 N N . THR B 1 11 ? 26.844 7.121 -36.031 1 33.66 11 THR B N 1
ATOM 3829 C CA . THR B 1 11 ? 27.438 5.797 -35.875 1 33.66 11 THR B CA 1
ATOM 3830 C C . THR B 1 11 ? 26.375 4.711 -36.031 1 33.66 11 THR B C 1
ATOM 3832 O O . THR B 1 11 ? 25.359 4.715 -35.312 1 33.66 11 THR B O 1
ATOM 3835 N N . THR B 1 12 ? 26.062 4.363 -37.219 1 32.31 12 THR B N 1
ATOM 3836 C CA . THR B 1 12 ? 25.078 3.371 -37.625 1 32.31 12 THR B CA 1
ATOM 3837 C C . THR B 1 12 ? 25.297 2.053 -36.906 1 32.31 12 THR B C 1
ATOM 3839 O O . THR B 1 12 ? 26.406 1.517 -36.875 1 32.31 12 THR B O 1
ATOM 3842 N N . LEU B 1 13 ? 24.484 1.776 -35.844 1 34.78 13 LEU B N 1
ATOM 3843 C CA . LEU B 1 13 ? 24.328 0.647 -34.938 1 34.78 13 LEU B CA 1
ATOM 3844 C C . LEU B 1 13 ? 24.078 -0.643 -35.719 1 34.78 13 LEU B C 1
ATOM 3846 O O . LEU B 1 13 ? 22.938 -1.119 -35.781 1 34.78 13 LEU B O 1
ATOM 3850 N N . GLU B 1 14 ? 24.656 -0.89 -36.938 1 33.16 14 GLU B N 1
ATOM 3851 C CA . GLU B 1 14 ? 24.328 -2.186 -37.531 1 33.16 14 GLU B CA 1
ATOM 3852 C C . GLU B 1 14 ? 24.75 -3.33 -36.594 1 33.16 14 GLU B C 1
ATOM 3854 O O . GLU B 1 14 ? 25.703 -3.203 -35.844 1 33.16 14 GLU B O 1
ATOM 3859 N N . LYS B 1 15 ? 23.906 -4.289 -36.281 1 38.06 15 LYS B N 1
ATOM 3860 C CA . LYS B 1 15 ? 24.125 -5.523 -35.531 1 38.06 15 LYS B CA 1
ATOM 3861 C C . LYS B 1 15 ? 25.422 -6.199 -35.969 1 38.06 15 LYS B C 1
ATOM 3863 O O . LYS B 1 15 ? 25.469 -6.84 -37.031 1 38.06 15 LYS B O 1
ATOM 3868 N N . GLY B 1 16 ? 26.594 -5.461 -36.188 1 34.69 16 GLY B N 1
ATOM 3869 C CA . GLY B 1 16 ? 27.766 -6.027 -36.812 1 34.69 16 GLY B CA 1
ATOM 3870 C C . GLY B 1 16 ? 28.312 -7.25 -36.094 1 34.69 16 GLY B C 1
ATOM 3871 O O . GLY B 1 16 ? 28.156 -7.363 -34.875 1 34.69 16 GLY B O 1
ATOM 3872 N N . GLY B 1 17 ? 28.516 -8.539 -36.656 1 37.66 17 GLY B N 1
ATOM 3873 C CA . GLY B 1 17 ? 29.25 -9.75 -36.312 1 37.66 17 GLY B CA 1
ATOM 3874 C C . GLY B 1 17 ? 30.297 -9.531 -35.25 1 37.66 17 GLY B C 1
ATOM 3875 O O . GLY B 1 17 ? 30.266 -8.531 -34.5 1 37.66 17 GLY B O 1
ATOM 3876 N N . LYS B 1 18 ? 31.453 -10.398 -35.094 1 40.97 18 LYS B N 1
ATOM 3877 C CA . LYS B 1 18 ? 32.656 -10.414 -34.281 1 40.97 18 LYS B CA 1
ATOM 3878 C C . LYS B 1 18 ? 33.469 -9.148 -34.469 1 40.97 18 LYS B C 1
ATOM 3880 O O . LYS B 1 18 ? 34.469 -8.914 -33.781 1 40.97 18 LYS B O 1
ATOM 3885 N N . ASN B 1 19 ? 33.438 -8.32 -35.531 1 43.41 19 ASN B N 1
ATOM 3886 C CA . ASN B 1 19 ? 34.344 -7.23 -35.844 1 43.41 19 ASN B CA 1
ATOM 3887 C C . ASN B 1 19 ? 33.781 -5.879 -35.438 1 43.41 19 ASN B C 1
ATOM 3889 O O . ASN B 1 19 ? 32.781 -5.422 -36 1 43.41 19 ASN B O 1
ATOM 3893 N N . PRO B 1 20 ? 34.125 -5.363 -34.25 1 49.75 20 PRO B N 1
ATOM 3894 C CA . PRO B 1 20 ? 33.562 -4.09 -33.781 1 49.75 20 PRO B CA 1
ATOM 3895 C C . PRO B 1 20 ? 33.875 -2.928 -34.719 1 49.75 20 PRO B C 1
ATOM 3897 O O . PRO B 1 20 ? 34.844 -2.973 -35.469 1 49.75 20 PRO B O 1
ATOM 3900 N N . PRO B 1 21 ? 32.969 -2.094 -35.125 1 50.94 21 PRO B N 1
ATOM 3901 C CA . PRO B 1 21 ? 33.312 -0.93 -35.969 1 50.94 21 PRO B CA 1
ATOM 3902 C C . PRO B 1 21 ? 34.531 -0.162 -35.438 1 50.94 21 PRO B C 1
ATOM 3904 O O . PRO B 1 21 ? 34.812 -0.21 -34.25 1 50.94 21 PRO B O 1
ATOM 3907 N N . ASP B 1 22 ? 35.469 0.259 -36.281 1 57.66 22 ASP B N 1
ATOM 3908 C CA . ASP B 1 22 ? 36.688 0.979 -36.031 1 57.66 22 ASP B CA 1
ATOM 3909 C C . ASP B 1 22 ? 36.438 2.344 -35.375 1 57.66 22 ASP B C 1
ATOM 3911 O O . ASP B 1 22 ? 36.469 3.367 -36.062 1 57.66 22 ASP B O 1
ATOM 3915 N N . VAL B 1 23 ? 35.688 2.41 -34.375 1 64.12 23 VAL B N 1
ATOM 3916 C CA . VAL B 1 23 ? 35.469 3.662 -33.656 1 64.12 23 VAL B CA 1
ATOM 3917 C C . VAL B 1 23 ? 36.531 3.826 -32.562 1 64.12 23 VAL B C 1
ATOM 3919 O O . VAL B 1 23 ? 36.906 2.857 -31.906 1 64.12 23 VAL B O 1
ATOM 3922 N N . SER B 1 24 ? 37.219 4.969 -32.625 1 75.44 24 SER B N 1
ATOM 3923 C CA . SER B 1 24 ? 38.25 5.254 -31.625 1 75.44 24 SER B CA 1
ATOM 3924 C C . SER B 1 24 ? 37.656 5.273 -30.219 1 75.44 24 SER B C 1
ATOM 3926 O O . SER B 1 24 ? 36.5 5.609 -30.031 1 75.44 24 SER B O 1
ATOM 3928 N N . LEU B 1 25 ? 38.406 4.816 -29.266 1 75.88 25 LEU B N 1
ATOM 3929 C CA . LEU B 1 25 ? 37.969 4.844 -27.859 1 75.88 25 LEU B CA 1
ATOM 3930 C C . LEU B 1 25 ? 37.625 6.262 -27.438 1 75.88 25 LEU B C 1
ATOM 3932 O O . LEU B 1 25 ? 36.719 6.457 -26.609 1 75.88 25 LEU B O 1
ATOM 3936 N N . ASP B 1 26 ? 38.25 7.199 -28.094 1 74.19 26 ASP B N 1
ATOM 3937 C CA . ASP B 1 26 ? 37.969 8.594 -27.766 1 74.19 26 ASP B CA 1
ATOM 3938 C C . ASP B 1 26 ? 36.531 8.977 -28.188 1 74.19 26 ASP B C 1
ATOM 3940 O O . ASP B 1 26 ? 35.844 9.703 -27.469 1 74.19 26 ASP B O 1
ATOM 3944 N N . ASN B 1 27 ? 36.188 8.508 -29.297 1 76.69 27 ASN B N 1
ATOM 3945 C CA . ASN B 1 27 ? 34.844 8.789 -29.734 1 76.69 27 ASN B CA 1
ATOM 3946 C C . ASN B 1 27 ? 33.812 8.094 -28.844 1 76.69 27 ASN B C 1
ATOM 3948 O O . ASN B 1 27 ? 32.75 8.641 -28.578 1 76.69 27 ASN B O 1
ATOM 3952 N N . ILE B 1 28 ? 34.125 6.961 -28.375 1 77.75 28 ILE B N 1
ATOM 3953 C CA . ILE B 1 28 ? 33.25 6.238 -27.484 1 77.75 28 ILE B CA 1
ATOM 3954 C C . ILE B 1 28 ? 33.062 7.012 -26.172 1 77.75 28 ILE B C 1
ATOM 3956 O O . ILE B 1 28 ? 31.953 7.148 -25.656 1 77.75 28 ILE B O 1
ATOM 3960 N N . VAL B 1 29 ? 34.156 7.512 -25.688 1 76.56 29 VAL B N 1
ATOM 3961 C CA . VAL B 1 29 ? 34.125 8.297 -24.453 1 76.56 29 VAL B CA 1
ATOM 3962 C C . VAL B 1 29 ? 33.25 9.539 -24.656 1 76.56 29 VAL B C 1
ATOM 3964 O O . VAL B 1 29 ? 32.438 9.883 -23.797 1 76.56 29 VAL B O 1
ATOM 3967 N N . LYS B 1 30 ? 33.438 10.164 -25.781 1 75.94 30 LYS B N 1
ATOM 3968 C CA . LYS B 1 30 ? 32.656 11.344 -26.078 1 75.94 30 LYS B CA 1
ATOM 3969 C C . LYS B 1 30 ? 31.156 11.008 -26.125 1 75.94 30 LYS B C 1
ATOM 3971 O O . LYS B 1 30 ? 30.328 11.734 -25.562 1 75.94 30 LYS B O 1
ATOM 3976 N N . ASP B 1 31 ? 30.859 9.938 -26.781 1 77.88 31 ASP B N 1
ATOM 3977 C CA . ASP B 1 31 ? 29.469 9.5 -26.859 1 77.88 31 ASP B CA 1
ATOM 3978 C C . ASP B 1 31 ? 28.922 9.156 -25.484 1 77.88 31 ASP B C 1
ATOM 3980 O O . ASP B 1 31 ? 27.781 9.492 -25.156 1 77.88 31 ASP B O 1
ATOM 3984 N N . LEU B 1 32 ? 29.703 8.469 -24.734 1 80.31 32 LEU B N 1
ATOM 3985 C CA . LEU B 1 32 ? 29.281 8.062 -23.391 1 80.31 32 LEU B CA 1
ATOM 3986 C C . LEU B 1 32 ? 29.062 9.273 -22.5 1 80.31 32 LEU B C 1
ATOM 3988 O O . LEU B 1 32 ? 28.078 9.328 -21.766 1 80.31 32 LEU B O 1
ATOM 3992 N N . LEU B 1 33 ? 29.938 10.203 -22.578 1 75.75 33 LEU B N 1
ATOM 3993 C CA . LEU B 1 33 ? 29.812 11.43 -21.797 1 75.75 33 LEU B CA 1
ATOM 3994 C C . LEU B 1 33 ? 28.562 12.203 -22.203 1 75.75 33 LEU B C 1
ATOM 3996 O O . LEU B 1 33 ? 27.844 12.719 -21.328 1 75.75 33 LEU B O 1
ATOM 4000 N N . LEU B 1 34 ? 28.328 12.289 -23.469 1 72.81 34 LEU B N 1
ATOM 4001 C CA . LEU B 1 34 ? 27.125 12.953 -23.953 1 72.81 34 LEU B CA 1
ATOM 4002 C C . LEU B 1 34 ? 25.875 12.25 -23.422 1 72.81 34 LEU B C 1
ATOM 4004 O O . LEU B 1 34 ? 24.906 12.906 -23.047 1 72.81 34 LEU B O 1
ATOM 4008 N N . TYR B 1 35 ? 25.953 11.008 -23.453 1 76.38 35 TYR B N 1
ATOM 4009 C CA . TYR B 1 35 ? 24.812 10.219 -23 1 76.38 35 TYR B CA 1
ATOM 4010 C C . TYR B 1 35 ? 24.609 10.367 -21.5 1 76.38 35 TYR B C 1
ATOM 4012 O O . TYR B 1 35 ? 23.5 10.617 -21.031 1 76.38 35 TYR B O 1
ATOM 4020 N N . VAL B 1 36 ? 25.641 10.234 -20.672 1 76.69 36 VAL B N 1
ATOM 4021 C CA . VAL B 1 36 ? 25.547 10.266 -19.219 1 76.69 36 VAL B CA 1
ATOM 4022 C C . VAL B 1 36 ? 25.203 11.672 -18.75 1 76.69 36 VAL B C 1
ATOM 4024 O O . VAL B 1 36 ? 24.469 11.852 -17.781 1 76.69 36 VAL B O 1
ATOM 4027 N N . ASN B 1 37 ? 25.688 12.602 -19.516 1 67.06 37 ASN B N 1
ATOM 4028 C CA . ASN B 1 37 ? 25.391 13.992 -19.203 1 67.06 37 ASN B CA 1
ATOM 4029 C C . ASN B 1 37 ? 23.906 14.297 -19.406 1 67.06 37 ASN B C 1
ATOM 4031 O O . ASN B 1 37 ? 23.406 15.32 -18.922 1 67.06 37 ASN B O 1
ATOM 4035 N N . GLY B 1 38 ? 23.297 13.406 -19.953 1 67.81 38 GLY B N 1
ATOM 4036 C CA . GLY B 1 38 ? 21.875 13.594 -20.203 1 67.81 38 GLY B CA 1
ATOM 4037 C C . GLY B 1 38 ? 21.016 13.109 -19.047 1 67.81 38 GLY B C 1
ATOM 4038 O O . GLY B 1 38 ? 19.797 13.32 -19.062 1 67.81 38 GLY B O 1
ATOM 4039 N N . PHE B 1 39 ? 21.703 12.484 -18.125 1 72.12 39 PHE B N 1
ATOM 4040 C CA . PHE B 1 39 ? 20.938 12.008 -16.984 1 72.12 39 PHE B CA 1
ATOM 4041 C C . PHE B 1 39 ? 20.453 13.164 -16.125 1 72.12 39 PHE B C 1
ATOM 4043 O O . PHE B 1 39 ? 21.266 13.984 -15.672 1 72.12 39 PHE B O 1
ATOM 4050 N N . GLU B 1 40 ? 19.219 13.18 -15.914 1 68 40 GLU B N 1
ATOM 4051 C CA . GLU B 1 40 ? 18.609 14.289 -15.18 1 68 40 GLU B CA 1
ATOM 4052 C C . GLU B 1 40 ? 19.141 14.359 -13.758 1 68 40 GLU B C 1
ATOM 4054 O O . GLU B 1 40 ? 19.422 15.445 -13.242 1 68 40 GLU B O 1
ATOM 4059 N N . CYS B 1 41 ? 19.328 13.156 -13.109 1 69.94 41 CYS B N 1
ATOM 4060 C CA . CYS B 1 41 ? 19.828 13.141 -11.734 1 69.94 41 CYS B CA 1
ATOM 4061 C C . CYS B 1 41 ? 21.25 13.703 -11.664 1 69.94 41 CYS B C 1
ATOM 4063 O O . CYS B 1 41 ? 21.594 14.391 -10.695 1 69.94 41 CYS B O 1
ATOM 4065 N N . LEU B 1 42 ? 22.016 13.477 -12.625 1 78.31 42 LEU B N 1
ATOM 4066 C CA . LEU B 1 42 ? 23.391 13.953 -12.641 1 78.31 42 LEU B CA 1
ATOM 4067 C C . LEU B 1 42 ? 23.453 15.43 -13 1 78.31 42 LEU B C 1
ATOM 4069 O O . LEU B 1 42 ? 24.281 16.172 -12.461 1 78.31 42 LEU B O 1
ATOM 4073 N N . HIS B 1 43 ? 22.547 15.734 -13.859 1 76.94 43 HIS B N 1
ATOM 4074 C CA . HIS B 1 43 ? 22.469 17.141 -14.211 1 76.94 43 HIS B CA 1
ATOM 4075 C C . HIS B 1 43 ? 22.094 18 -13.008 1 76.94 43 HIS B C 1
ATOM 4077 O O . HIS B 1 43 ? 22.688 19.062 -12.789 1 76.94 43 HIS B O 1
ATOM 4083 N N . GLU B 1 44 ? 21.281 17.5 -12.297 1 75.94 44 GLU B N 1
ATOM 4084 C CA . GLU B 1 44 ? 20.859 18.203 -11.086 1 75.94 44 GLU B CA 1
ATOM 4085 C C . GLU B 1 44 ? 21.984 18.25 -10.055 1 75.94 44 GLU B C 1
ATOM 4087 O O . GLU B 1 44 ? 22.219 19.281 -9.43 1 75.94 44 GLU B O 1
ATOM 4092 N N . ALA B 1 45 ? 22.594 17.125 -9.852 1 80.31 45 ALA B N 1
ATOM 4093 C CA . ALA B 1 45 ? 23.719 17.062 -8.922 1 80.31 45 ALA B CA 1
ATOM 4094 C C . ALA B 1 45 ? 24.828 18.047 -9.328 1 80.31 45 ALA B C 1
ATOM 4096 O O . ALA B 1 45 ? 25.406 18.719 -8.477 1 80.31 45 ALA B O 1
ATOM 4097 N N . LYS B 1 46 ? 25.047 18.141 -10.586 1 84.69 46 LYS B N 1
ATOM 4098 C CA . LYS B 1 46 ? 26.062 19.047 -11.117 1 84.69 46 LYS B CA 1
ATOM 4099 C C . LYS B 1 46 ? 25.703 20.5 -10.812 1 84.69 46 LYS B C 1
ATOM 4101 O O . LYS B 1 46 ? 26.547 21.281 -10.359 1 84.69 46 LYS B O 1
ATOM 4106 N N . LYS B 1 47 ? 24.562 20.734 -11.094 1 80.62 47 LYS B N 1
ATOM 4107 C CA . LYS B 1 47 ? 24.094 22.094 -10.836 1 80.62 47 LYS B CA 1
ATOM 4108 C C . LYS B 1 47 ? 24.219 22.453 -9.359 1 80.62 47 LYS B C 1
ATOM 4110 O O . LYS B 1 47 ? 24.656 23.562 -9.023 1 80.62 47 LYS B O 1
ATOM 4115 N N . VAL B 1 48 ? 23.906 21.578 -8.531 1 80.38 48 VAL B N 1
ATOM 4116 C CA . VAL B 1 48 ? 23.984 21.781 -7.086 1 80.38 48 VAL B CA 1
ATOM 4117 C C . VAL B 1 48 ? 25.438 22.031 -6.676 1 80.38 48 VAL B C 1
ATOM 4119 O O . VAL B 1 48 ? 25.719 22.906 -5.863 1 80.38 48 VAL B O 1
ATOM 4122 N N . ILE B 1 49 ? 26.312 21.266 -7.215 1 82.75 49 ILE B N 1
ATOM 4123 C CA . ILE B 1 49 ? 27.734 21.391 -6.891 1 82.75 49 ILE B CA 1
ATOM 4124 C C . ILE B 1 49 ? 28.25 22.75 -7.383 1 82.75 49 ILE B C 1
ATOM 4126 O O . ILE B 1 49 ? 28.969 23.438 -6.66 1 82.75 49 ILE B O 1
ATOM 4130 N N . GLU B 1 50 ? 27.844 23.094 -8.578 1 84.06 50 GLU B N 1
ATOM 4131 C CA . GLU B 1 50 ? 28.297 24.344 -9.18 1 84.06 50 GLU B CA 1
ATOM 4132 C C . GLU B 1 50 ? 27.781 25.562 -8.406 1 84.06 50 GLU B C 1
ATOM 4134 O O . GLU B 1 50 ? 28.516 26.531 -8.219 1 84.06 50 GLU B O 1
ATOM 4139 N N . GLU B 1 51 ? 26.656 25.438 -8.031 1 80.19 51 GLU B N 1
ATOM 4140 C CA . GLU B 1 51 ? 26.047 26.516 -7.25 1 80.19 51 GLU B CA 1
ATOM 4141 C C . GLU B 1 51 ? 26.672 26.609 -5.859 1 80.19 51 GLU B C 1
ATOM 4143 O O . GLU B 1 51 ? 26.969 27.703 -5.375 1 80.19 51 GLU B O 1
ATOM 4148 N N . LYS B 1 52 ? 26.906 25.516 -5.262 1 79.5 52 LYS B N 1
ATOM 4149 C CA . LYS B 1 52 ? 27.422 25.453 -3.904 1 79.5 52 LYS B CA 1
ATOM 4150 C C . LYS B 1 52 ? 28.844 26.031 -3.836 1 79.5 52 LYS B C 1
ATOM 4152 O O . LYS B 1 52 ? 29.188 26.719 -2.865 1 79.5 52 LYS B O 1
ATOM 4157 N N . TYR B 1 53 ? 29.641 25.781 -4.84 1 79.75 53 TYR B N 1
ATOM 4158 C CA . TYR B 1 53 ? 31.047 26.188 -4.805 1 79.75 53 TYR B CA 1
ATOM 4159 C C . TYR B 1 53 ? 31.312 27.328 -5.773 1 79.75 53 TYR B C 1
ATOM 4161 O O . TYR B 1 53 ? 32.469 27.656 -6.047 1 79.75 53 TYR B O 1
ATOM 4169 N N . ASP B 1 54 ? 30.188 27.906 -6.301 1 78.31 54 ASP B N 1
ATOM 4170 C CA . ASP B 1 54 ? 30.297 29.031 -7.227 1 78.31 54 ASP B CA 1
ATOM 4171 C C . ASP B 1 54 ? 31.312 28.75 -8.328 1 78.31 54 ASP B C 1
ATOM 4173 O O . ASP B 1 54 ? 32.219 29.531 -8.547 1 78.31 54 ASP B O 1
ATOM 4177 N N . ILE B 1 55 ? 31.188 27.531 -8.773 1 75.5 55 ILE B N 1
ATOM 4178 C CA . ILE B 1 55 ? 32.156 27.109 -9.789 1 75.5 55 ILE B CA 1
ATOM 4179 C C . ILE B 1 55 ? 31.906 27.906 -11.07 1 75.5 55 ILE B C 1
ATOM 4181 O O . ILE B 1 55 ? 30.812 27.875 -11.633 1 75.5 55 ILE B O 1
ATOM 4185 N N . ASN B 1 56 ? 32.812 28.797 -11.438 1 69.38 56 ASN B N 1
ATOM 4186 C CA . ASN B 1 56 ? 32.781 29.562 -12.68 1 69.38 56 ASN B CA 1
ATOM 4187 C C . ASN B 1 56 ? 33.312 28.734 -13.852 1 69.38 56 ASN B C 1
ATOM 4189 O O . ASN B 1 56 ? 34.469 28.281 -13.82 1 69.38 56 ASN B O 1
ATOM 4193 N N . ILE B 1 57 ? 32.469 28.203 -14.648 1 61.69 57 ILE B N 1
ATOM 4194 C CA . ILE B 1 57 ? 32.875 27.422 -15.82 1 61.69 57 ILE B CA 1
ATOM 4195 C C . ILE B 1 57 ? 33.438 28.359 -16.891 1 61.69 57 ILE B C 1
ATOM 4197 O O . ILE B 1 57 ? 32.719 29.219 -17.406 1 61.69 57 ILE B O 1
ATOM 4201 N N . ASP B 1 58 ? 34.562 28.688 -16.859 1 53.75 58 ASP B N 1
ATOM 4202 C CA . ASP B 1 58 ? 35.156 29.516 -17.906 1 53.75 58 ASP B CA 1
ATOM 4203 C C . ASP B 1 58 ? 34.938 28.891 -19.281 1 53.75 58 ASP B C 1
ATOM 4205 O O . ASP B 1 58 ? 34.312 27.828 -19.406 1 53.75 58 ASP B O 1
ATOM 4209 N N . HIS B 1 59 ? 35.594 29.406 -20.359 1 51.91 59 HIS B N 1
ATOM 4210 C CA . HIS B 1 59 ? 35.469 29.094 -21.781 1 51.91 59 HIS B CA 1
ATOM 4211 C C . HIS B 1 59 ? 35.75 27.625 -22.031 1 51.91 59 HIS B C 1
ATOM 4213 O O . HIS B 1 59 ? 35.5 27.125 -23.141 1 51.91 59 HIS B O 1
ATOM 4219 N N . SER B 1 60 ? 36.344 26.781 -21.172 1 53.53 60 SER B N 1
ATOM 4220 C CA . SER B 1 60 ? 36.812 25.438 -21.484 1 53.53 60 SER B CA 1
ATOM 4221 C C . SER B 1 60 ? 35.812 24.391 -21.062 1 53.53 60 SER B C 1
ATOM 4223 O O . SER B 1 60 ? 35.938 23.203 -21.406 1 53.53 60 SER B O 1
ATOM 4225 N N . ASN B 1 61 ? 34.562 24.734 -20.531 1 63.5 61 ASN B N 1
ATOM 4226 C CA . ASN B 1 61 ? 33.469 23.875 -20.141 1 63.5 61 ASN B CA 1
ATOM 4227 C C . ASN B 1 61 ? 33.875 22.859 -19.094 1 63.5 61 ASN B C 1
ATOM 4229 O O . ASN B 1 61 ? 33.25 21.797 -18.953 1 63.5 61 ASN B O 1
ATOM 4233 N N . CYS B 1 62 ? 35.094 23.094 -18.344 1 72.69 62 CYS B N 1
ATOM 4234 C CA . CYS B 1 62 ? 35.562 22.156 -17.328 1 72.69 62 CYS B CA 1
ATOM 4235 C C . CYS B 1 62 ? 35.656 22.828 -15.969 1 72.69 62 CYS B C 1
ATOM 4237 O O . CYS B 1 62 ? 35.875 24.047 -15.883 1 72.69 62 CYS B O 1
ATOM 4239 N N . TRP B 1 63 ? 35.531 22.047 -14.836 1 82.62 63 TRP B N 1
ATOM 4240 C CA . TRP B 1 63 ? 35.719 22.5 -13.461 1 82.62 63 TRP B CA 1
ATOM 4241 C C . TRP B 1 63 ? 37.188 22.734 -13.148 1 82.62 63 TRP B C 1
ATOM 4243 O O . TRP B 1 63 ? 38.062 21.953 -13.547 1 82.62 63 TRP B O 1
ATOM 4253 N N . PRO B 1 64 ? 37.594 23.969 -12.594 1 80.62 64 PRO B N 1
ATOM 4254 C CA . PRO B 1 64 ? 38.969 24.125 -12.102 1 80.62 64 PRO B CA 1
ATOM 4255 C C . PRO B 1 64 ? 39.344 23.062 -11.086 1 80.62 64 PRO B C 1
ATOM 4257 O O . PRO B 1 64 ? 38.5 22.562 -10.352 1 80.62 64 PRO B O 1
ATOM 4260 N N . ALA B 1 65 ? 40.594 22.672 -11.094 1 78.75 65 ALA B N 1
ATOM 4261 C CA . ALA B 1 65 ? 41.125 21.594 -10.258 1 78.75 65 ALA B CA 1
ATOM 4262 C C . ALA B 1 65 ? 40.812 21.859 -8.781 1 78.75 65 ALA B C 1
ATOM 4264 O O . ALA B 1 65 ? 40.438 20.938 -8.047 1 78.75 65 ALA B O 1
ATOM 4265 N N . ASP B 1 66 ? 40.906 23.078 -8.383 1 80 66 ASP B N 1
ATOM 4266 C CA . ASP B 1 66 ? 40.656 23.422 -6.984 1 80 66 ASP B CA 1
ATOM 4267 C C . ASP B 1 66 ? 39.188 23.188 -6.613 1 80 66 ASP B C 1
ATOM 4269 O O . ASP B 1 66 ? 38.875 22.766 -5.496 1 80 66 ASP B O 1
ATOM 4273 N N . ASP B 1 67 ? 38.312 23.438 -7.523 1 82.75 67 ASP B N 1
ATOM 4274 C CA . ASP B 1 67 ? 36.906 23.219 -7.273 1 82.75 67 ASP B CA 1
ATOM 4275 C C . ASP B 1 67 ? 36.562 21.734 -7.207 1 82.75 67 ASP B C 1
ATOM 4277 O O . ASP B 1 67 ? 35.719 21.312 -6.414 1 82.75 67 ASP B O 1
ATOM 4281 N N . ILE B 1 68 ? 37.219 20.984 -7.996 1 84 68 ILE B N 1
ATOM 4282 C CA . ILE B 1 68 ? 37.031 19.531 -7.965 1 84 68 ILE B CA 1
ATOM 4283 C C . ILE B 1 68 ? 37.469 19 -6.605 1 84 68 ILE B C 1
ATOM 4285 O O . ILE B 1 68 ? 36.781 18.172 -6.012 1 84 68 ILE B O 1
ATOM 4289 N N . ARG B 1 69 ? 38.594 19.5 -6.141 1 81.38 69 ARG B N 1
ATOM 4290 C CA . ARG B 1 69 ? 39.125 19.062 -4.848 1 81.38 69 ARG B CA 1
ATOM 4291 C C . ARG B 1 69 ? 38.156 19.406 -3.725 1 81.38 69 ARG B C 1
ATOM 4293 O O . ARG B 1 69 ? 37.906 18.594 -2.834 1 81.38 69 ARG B O 1
ATOM 4300 N N . ARG B 1 70 ? 37.594 20.516 -3.793 1 83.31 70 ARG B N 1
ATOM 4301 C CA . ARG B 1 70 ? 36.625 20.953 -2.779 1 83.31 70 ARG B CA 1
ATOM 4302 C C . ARG B 1 70 ? 35.375 20.109 -2.818 1 83.31 70 ARG B C 1
ATOM 4304 O O . ARG B 1 70 ? 34.875 19.672 -1.775 1 83.31 70 ARG B O 1
ATOM 4311 N N . ALA B 1 71 ? 34.844 19.938 -3.998 1 84.31 71 ALA B N 1
ATOM 4312 C CA . ALA B 1 71 ? 33.625 19.125 -4.156 1 84.31 71 ALA B CA 1
ATOM 4313 C C . ALA B 1 71 ? 33.844 17.703 -3.658 1 84.31 71 ALA B C 1
ATOM 4315 O O . ALA B 1 71 ? 32.969 17.125 -3.008 1 84.31 71 ALA B O 1
ATOM 4316 N N . TRP B 1 72 ? 35 17.125 -3.943 1 85.38 72 TRP B N 1
ATOM 4317 C CA . TRP B 1 72 ? 35.281 15.773 -3.518 1 85.38 72 TRP B CA 1
ATOM 4318 C C . TRP B 1 72 ? 35.438 15.695 -2.002 1 85.38 72 TRP B C 1
ATOM 4320 O O . TRP B 1 72 ? 35 14.734 -1.375 1 85.38 72 TRP B O 1
ATOM 4330 N N . GLY B 1 73 ? 36.125 16.656 -1.44 1 79.44 73 GLY B N 1
ATOM 4331 C CA . GLY B 1 73 ? 36.219 16.719 0.009 1 79.44 73 GLY B CA 1
ATOM 4332 C C . GLY B 1 73 ? 34.875 16.625 0.71 1 79.44 73 GLY B C 1
ATOM 4333 O O . GLY B 1 73 ? 34.719 15.883 1.678 1 79.44 73 GLY B O 1
ATOM 4334 N N . LYS B 1 74 ? 33.969 17.391 0.169 1 80.44 74 LYS B N 1
ATOM 4335 C CA . LYS B 1 74 ? 32.625 17.359 0.727 1 80.44 74 LYS B CA 1
ATOM 4336 C C . LYS B 1 74 ? 31.984 16 0.505 1 80.44 74 LYS B C 1
ATOM 4338 O O . LYS B 1 74 ? 31.312 15.477 1.398 1 80.44 74 LYS B O 1
ATOM 4343 N N . THR B 1 75 ? 32.094 15.477 -0.647 1 81.94 75 THR B N 1
ATOM 4344 C CA . THR B 1 75 ? 31.5 14.188 -1.001 1 81.94 75 THR B CA 1
ATOM 4345 C C . THR B 1 75 ? 32 13.094 -0.067 1 81.94 75 THR B C 1
ATOM 4347 O O . THR B 1 75 ? 31.219 12.227 0.354 1 81.94 75 THR B O 1
ATOM 4350 N N . GLN B 1 76 ? 33.219 13.125 0.31 1 78.44 76 GLN B N 1
ATOM 4351 C CA . GLN B 1 76 ? 33.812 12.109 1.17 1 78.44 76 GLN B CA 1
ATOM 4352 C C . GLN B 1 76 ? 33.219 12.156 2.574 1 78.44 76 GLN B C 1
ATOM 4354 O O . GLN B 1 76 ? 33.188 11.141 3.271 1 78.44 76 GLN B O 1
ATOM 4359 N N . ARG B 1 77 ? 32.688 13.266 2.875 1 77.19 77 ARG B N 1
ATOM 4360 C CA . ARG B 1 77 ? 32.156 13.438 4.219 1 77.19 77 ARG B CA 1
ATOM 4361 C C . ARG B 1 77 ? 30.672 13.078 4.266 1 77.19 77 ARG B C 1
ATOM 4363 O O . ARG B 1 77 ? 30.062 13.039 5.344 1 77.19 77 ARG B O 1
ATOM 4370 N N . MET B 1 78 ? 30.25 12.805 3.129 1 77.44 78 MET B N 1
ATOM 4371 C CA . MET B 1 78 ? 28.844 12.391 3.082 1 77.44 78 MET B CA 1
ATOM 4372 C C . MET B 1 78 ? 28.688 10.938 3.516 1 77.44 78 MET B C 1
ATOM 4374 O O . MET B 1 78 ? 29.672 10.188 3.553 1 77.44 78 MET B O 1
ATOM 4378 N N . ASP B 1 79 ? 27.469 10.617 3.922 1 72.06 79 ASP B N 1
ATOM 4379 C CA . ASP B 1 79 ? 27.156 9.227 4.234 1 72.06 79 ASP B CA 1
ATOM 4380 C C . ASP B 1 79 ? 27.484 8.305 3.057 1 72.06 79 ASP B C 1
ATOM 4382 O O . ASP B 1 79 ? 27.078 8.578 1.924 1 72.06 79 ASP B O 1
ATOM 4386 N N . ILE B 1 80 ? 28.266 7.305 3.35 1 67.69 80 ILE B N 1
ATOM 4387 C CA . ILE B 1 80 ? 28.781 6.41 2.324 1 67.69 80 ILE B CA 1
ATOM 4388 C C . ILE B 1 80 ? 27.625 5.734 1.591 1 67.69 80 ILE B C 1
ATOM 4390 O O . ILE B 1 80 ? 27.75 5.379 0.416 1 67.69 80 ILE B O 1
ATOM 4394 N N . LYS B 1 81 ? 26.516 5.703 2.164 1 63.53 81 LYS B N 1
ATOM 4395 C CA . LYS B 1 81 ? 25.406 4.957 1.578 1 63.53 81 LYS B CA 1
ATOM 4396 C C . LYS B 1 81 ? 24.375 5.898 0.966 1 63.53 81 LYS B C 1
ATOM 4398 O O . LYS B 1 81 ? 23.391 5.445 0.371 1 63.53 81 LYS B O 1
ATOM 4403 N N . SER B 1 82 ? 24.625 7.109 0.877 1 69.88 82 SER B N 1
ATOM 4404 C CA . SER B 1 82 ? 23.641 8.094 0.415 1 69.88 82 SER B CA 1
ATOM 4405 C C . SER B 1 82 ? 23.656 8.203 -1.105 1 69.88 82 SER B C 1
ATOM 4407 O O . SER B 1 82 ? 24.719 8.117 -1.734 1 69.88 82 SER B O 1
ATOM 4409 N N . SER B 1 83 ? 22.469 8.406 -1.656 1 71.5 83 SER B N 1
ATOM 4410 C CA . SER B 1 83 ? 22.359 8.633 -3.094 1 71.5 83 SER B CA 1
ATOM 4411 C C . SER B 1 83 ? 23.016 9.945 -3.498 1 71.5 83 SER B C 1
ATOM 4413 O O . SER B 1 83 ? 23.562 10.055 -4.598 1 71.5 83 SER B O 1
ATOM 4415 N N . ARG B 1 84 ? 23.016 10.82 -2.689 1 74.12 84 ARG B N 1
ATOM 4416 C CA . ARG B 1 84 ? 23.672 12.094 -2.971 1 74.12 84 ARG B CA 1
ATOM 4417 C C . ARG B 1 84 ? 25.172 11.906 -3.18 1 74.12 84 ARG B C 1
ATOM 4419 O O . ARG B 1 84 ? 25.734 12.477 -4.113 1 74.12 84 ARG B O 1
ATOM 4426 N N . ARG B 1 85 ? 25.719 11.148 -2.301 1 79.12 85 ARG B N 1
ATOM 4427 C CA . ARG B 1 85 ? 27.141 10.883 -2.438 1 79.12 85 ARG B CA 1
ATOM 4428 C C . ARG B 1 85 ? 27.453 10.188 -3.764 1 79.12 85 ARG B C 1
ATOM 4430 O O . ARG B 1 85 ? 28.422 10.531 -4.438 1 79.12 85 ARG B O 1
ATOM 4437 N N . ARG B 1 86 ? 26.562 9.344 -4.082 1 77.06 86 ARG B N 1
ATOM 4438 C CA . ARG B 1 86 ? 26.734 8.602 -5.328 1 77.06 86 ARG B CA 1
ATOM 4439 C C . ARG B 1 86 ? 26.656 9.531 -6.535 1 77.06 86 ARG B C 1
ATOM 4441 O O . ARG B 1 86 ? 27.516 9.477 -7.418 1 77.06 86 ARG B O 1
ATOM 4448 N N . HIS B 1 87 ? 25.703 10.32 -6.539 1 80.25 87 HIS B N 1
ATOM 4449 C CA . HIS B 1 87 ? 25.516 11.242 -7.652 1 80.25 87 HIS B CA 1
ATOM 4450 C C . HIS B 1 87 ? 26.672 12.242 -7.742 1 80.25 87 HIS B C 1
ATOM 4452 O O . HIS B 1 87 ? 27.188 12.492 -8.828 1 80.25 87 HIS B O 1
ATOM 4458 N N . TRP B 1 88 ? 27.047 12.758 -6.648 1 83.12 88 TRP B N 1
ATOM 4459 C CA . TRP B 1 88 ? 28.141 13.711 -6.629 1 83.12 88 TRP B CA 1
ATOM 4460 C C . TRP B 1 88 ? 29.438 13.062 -7.121 1 83.12 88 TRP B C 1
ATOM 4462 O O . TRP B 1 88 ? 30.188 13.664 -7.902 1 83.12 88 TRP B O 1
ATOM 4472 N N . ALA B 1 89 ? 29.578 11.883 -6.594 1 82.56 89 ALA B N 1
ATOM 4473 C CA . ALA B 1 89 ? 30.797 11.156 -6.977 1 82.56 89 ALA B CA 1
ATOM 4474 C C . ALA B 1 89 ? 30.859 10.969 -8.492 1 82.56 89 ALA B C 1
ATOM 4476 O O . ALA B 1 89 ? 31.906 11.172 -9.102 1 82.56 89 ALA B O 1
ATOM 4477 N N . ILE B 1 90 ? 29.703 10.656 -9.023 1 81.19 90 ILE B N 1
ATOM 4478 C CA . ILE B 1 90 ? 29.672 10.414 -10.469 1 81.19 90 ILE B CA 1
ATOM 4479 C C . ILE B 1 90 ? 29.875 11.734 -11.211 1 81.19 90 ILE B C 1
ATOM 4481 O O . ILE B 1 90 ? 30.625 11.797 -12.18 1 81.19 90 ILE B O 1
ATOM 4485 N N . VAL B 1 91 ? 29.312 12.742 -10.797 1 83.38 91 VAL B N 1
ATOM 4486 C CA . VAL B 1 91 ? 29.469 14.047 -11.43 1 83.38 91 VAL B CA 1
ATOM 4487 C C . VAL B 1 91 ? 30.922 14.492 -11.375 1 83.38 91 VAL B C 1
ATOM 4489 O O . VAL B 1 91 ? 31.484 14.938 -12.383 1 83.38 91 VAL B O 1
ATOM 4492 N N . ILE B 1 92 ? 31.531 14.336 -10.242 1 85.31 92 ILE B N 1
ATOM 4493 C CA . ILE B 1 92 ? 32.906 14.742 -10.07 1 85.31 92 ILE B CA 1
ATOM 4494 C C . ILE B 1 92 ? 33.812 13.898 -10.969 1 85.31 92 ILE B C 1
ATOM 4496 O O . ILE B 1 92 ? 34.719 14.43 -11.633 1 85.31 92 ILE B O 1
ATOM 4500 N N . LEU B 1 93 ? 33.469 12.695 -10.953 1 82.12 93 LEU B N 1
ATOM 4501 C CA . LEU B 1 93 ? 34.25 11.797 -11.812 1 82.12 93 LEU B CA 1
ATOM 4502 C C . LEU B 1 93 ? 34.156 12.227 -13.273 1 82.12 93 LEU B C 1
ATOM 4504 O O . LEU B 1 93 ? 35.156 12.258 -13.977 1 82.12 93 LEU B O 1
ATOM 4508 N N . LEU B 1 94 ? 33 12.578 -13.672 1 80.88 94 LEU B N 1
ATOM 4509 C CA . LEU B 1 94 ? 32.781 13.008 -15.047 1 80.88 94 LEU B CA 1
ATOM 4510 C C . LEU B 1 94 ? 33.531 14.297 -15.344 1 80.88 94 LEU B C 1
ATOM 4512 O O . LEU B 1 94 ? 34.094 14.469 -16.438 1 80.88 94 LEU B O 1
ATOM 4516 N N . GLN B 1 95 ? 33.625 15.125 -14.438 1 81.44 95 GLN B N 1
ATOM 4517 C CA . GLN B 1 95 ? 34.312 16.391 -14.625 1 81.44 95 GLN B CA 1
ATOM 4518 C C . GLN B 1 95 ? 35.844 16.156 -14.727 1 81.44 95 GLN B C 1
ATOM 4520 O O . GLN B 1 95 ? 36.5 16.812 -15.516 1 81.44 95 GLN B O 1
ATOM 4525 N N . VAL B 1 96 ? 36.281 15.234 -13.938 1 79.38 96 VAL B N 1
ATOM 4526 C CA . VAL B 1 96 ? 37.688 14.922 -13.984 1 79.38 96 VAL B CA 1
ATOM 4527 C C . VAL B 1 96 ? 38.062 14.297 -15.328 1 79.38 96 VAL B C 1
ATOM 4529 O O . VAL B 1 96 ? 39.062 14.625 -15.93 1 79.38 96 VAL B O 1
ATOM 4532 N N . ILE B 1 97 ? 37.188 13.539 -15.766 1 73.81 97 ILE B N 1
ATOM 4533 C CA . ILE B 1 97 ? 37.375 12.883 -17.047 1 73.81 97 ILE B CA 1
ATOM 4534 C C . ILE B 1 97 ? 37.375 13.922 -18.172 1 73.81 97 ILE B C 1
ATOM 4536 O O . ILE B 1 97 ? 38.219 13.891 -19.078 1 73.81 97 ILE B O 1
ATOM 4540 N N . LYS B 1 98 ? 36.438 14.711 -18.078 1 74.62 98 LYS B N 1
ATOM 4541 C CA . LYS B 1 98 ? 36.344 15.781 -19.062 1 74.62 98 LYS B CA 1
ATOM 4542 C C . LYS B 1 98 ? 37.625 16.625 -19.062 1 74.62 98 LYS B C 1
ATOM 4544 O O . LYS B 1 98 ? 38.125 17 -20.141 1 74.62 98 LYS B O 1
ATOM 4549 N N . MET B 1 99 ? 38.094 16.875 -17.984 1 73.56 99 MET B N 1
ATOM 4550 C CA . MET B 1 99 ? 39.344 17.656 -17.844 1 73.56 99 MET B CA 1
ATOM 4551 C C . MET B 1 99 ? 40.531 16.922 -18.469 1 73.56 99 MET B C 1
ATOM 4553 O O . MET B 1 99 ? 41.344 17.531 -19.172 1 73.56 99 MET B O 1
ATOM 4557 N N . LYS B 1 100 ? 40.562 15.688 -18.219 1 69.5 100 LYS B N 1
ATOM 4558 C CA . LYS B 1 100 ? 41.688 14.914 -18.719 1 69.5 100 LYS B CA 1
ATOM 4559 C C . LYS B 1 100 ? 41.594 14.688 -20.234 1 69.5 100 LYS B C 1
ATOM 4561 O O . LYS B 1 100 ? 42.594 14.609 -20.922 1 69.5 100 LYS B O 1
ATOM 4566 N N . LEU B 1 101 ? 40.406 14.523 -20.625 1 64.44 101 LEU B N 1
ATOM 4567 C CA . LEU B 1 101 ? 40.188 14.281 -22.047 1 64.44 101 LEU B CA 1
ATOM 4568 C C . LEU B 1 101 ? 40.344 15.562 -22.859 1 64.44 101 LEU B C 1
ATOM 4570 O O . LEU B 1 101 ? 40.812 15.539 -24 1 64.44 101 LEU B O 1
ATOM 4574 N N . TYR B 1 102 ? 39.938 16.625 -22.234 1 59.09 102 TYR B N 1
ATOM 4575 C CA . TYR B 1 102 ? 40 17.875 -22.984 1 59.09 102 TYR B CA 1
ATOM 4576 C C . TYR B 1 102 ? 41.156 18.75 -22.516 1 59.09 102 TYR B C 1
ATOM 4578 O O . TYR B 1 102 ? 41.062 19.969 -22.562 1 59.09 102 TYR B O 1
ATOM 4586 N N . GLU B 1 103 ? 42.062 18.203 -21.891 1 57.72 103 GLU B N 1
ATOM 4587 C CA . GLU B 1 103 ? 43.188 18.922 -21.344 1 57.72 103 GLU B CA 1
ATOM 4588 C C . GLU B 1 103 ? 43.781 19.891 -22.375 1 57.72 103 GLU B C 1
ATOM 4590 O O . GLU B 1 103 ? 44.156 21.016 -22.031 1 57.72 103 GLU B O 1
ATOM 4595 N N . ASP B 1 104 ? 44.031 19.422 -23.609 1 52.44 104 ASP B N 1
ATOM 4596 C CA . ASP B 1 104 ? 44.625 20.328 -24.594 1 52.44 104 ASP B CA 1
ATOM 4597 C C . ASP B 1 104 ? 43.719 21.531 -24.844 1 52.44 104 ASP B C 1
ATOM 4599 O O . ASP B 1 104 ? 44.188 22.656 -25 1 52.44 104 ASP B O 1
ATOM 4603 N N . GLU B 1 105 ? 42.438 21.359 -24.891 1 49.53 105 GLU B N 1
ATOM 4604 C CA . GLU B 1 105 ? 41.531 22.469 -25.109 1 49.53 105 GLU B CA 1
ATOM 4605 C C . GLU B 1 105 ? 41.344 23.281 -23.828 1 49.53 105 GLU B C 1
ATOM 4607 O O . GLU B 1 105 ? 41.219 24.516 -23.875 1 49.53 105 GLU B O 1
ATOM 4612 N N . CYS B 1 106 ? 41.375 22.656 -22.703 1 51.41 106 CYS B N 1
ATOM 4613 C CA . CYS B 1 106 ? 41.219 23.328 -21.406 1 51.41 106 CYS B CA 1
ATOM 4614 C C . CYS B 1 106 ? 42.5 24.062 -21 1 51.41 106 CYS B C 1
ATOM 4616 O O . CYS B 1 106 ? 42.438 25.109 -20.359 1 51.41 106 CYS B O 1
ATOM 4618 N N . ASN B 1 107 ? 43.656 23.656 -21.328 1 46.69 107 ASN B N 1
ATOM 4619 C CA . ASN B 1 107 ? 44.938 24.297 -21.078 1 46.69 107 ASN B CA 1
ATOM 4620 C C . ASN B 1 107 ? 45.219 25.391 -22.094 1 46.69 107 ASN B C 1
ATOM 4622 O O . ASN B 1 107 ? 45.969 26.328 -21.812 1 46.69 107 ASN B O 1
ATOM 4626 N N . ARG B 1 108 ? 44.906 25.172 -23.422 1 40.47 108 ARG B N 1
ATOM 4627 C CA . ARG B 1 108 ? 45.219 26.25 -24.359 1 40.47 108 ARG B CA 1
ATOM 4628 C C . ARG B 1 108 ? 44.531 27.547 -23.953 1 40.47 108 ARG B C 1
ATOM 4630 O O . ARG B 1 108 ? 45.062 28.641 -24.219 1 40.47 108 ARG B O 1
ATOM 4637 N N . ASN B 1 109 ? 43.25 27.375 -23.469 1 36.72 109 ASN B N 1
ATOM 4638 C CA . ASN B 1 109 ? 42.594 28.641 -23.219 1 36.72 109 ASN B CA 1
ATOM 4639 C C . ASN B 1 109 ? 43.031 29.281 -21.906 1 36.72 109 ASN B C 1
ATOM 4641 O O . ASN B 1 109 ? 42.562 30.359 -21.547 1 36.72 109 ASN B O 1
ATOM 4645 N N . SER B 1 110 ? 43.625 28.547 -21.094 1 35.66 110 SER B N 1
ATOM 4646 C CA . SER B 1 110 ? 44.094 29.266 -19.922 1 35.66 110 SER B CA 1
ATOM 4647 C C . SER B 1 110 ? 45.344 30.094 -20.25 1 35.66 110 SER B C 1
ATOM 4649 O O . SER B 1 110 ? 45.812 30.875 -19.422 1 35.66 110 SER B O 1
ATOM 4651 N N . ALA B 1 111 ? 46.062 29.672 -21.312 1 31.33 111 ALA B N 1
ATOM 4652 C CA . ALA B 1 111 ? 47.312 30.391 -21.516 1 31.33 111 ALA B CA 1
ATOM 4653 C C . ALA B 1 111 ? 47.094 31.719 -22.234 1 31.33 111 ALA B C 1
ATOM 4655 O O . ALA B 1 111 ? 48.031 32.438 -22.578 1 31.33 111 ALA B O 1
ATOM 4656 N N . GLN B 1 112 ? 45.875 31.891 -22.859 1 28.16 112 GLN B N 1
ATOM 4657 C CA . GLN B 1 112 ? 46.094 33.156 -23.562 1 28.16 112 GLN B CA 1
ATOM 4658 C C . GLN B 1 112 ? 46.25 34.312 -22.578 1 28.16 112 GLN B C 1
ATOM 4660 O O . GLN B 1 112 ? 45.406 34.5 -21.703 1 28.16 112 GLN B O 1
ATOM 4665 N N . PRO B 1 113 ? 47.406 34.75 -22.328 1 27.48 113 PRO B N 1
ATOM 4666 C CA . PRO B 1 113 ? 47.594 35.969 -21.578 1 27.48 113 PRO B CA 1
ATOM 4667 C C . PRO B 1 113 ? 46.656 37.094 -22.016 1 27.48 113 PRO B C 1
ATOM 4669 O O . PRO B 1 113 ? 46.281 37.188 -23.203 1 27.48 113 PRO B O 1
ATOM 4672 N N . ASP B 1 114 ? 45.625 37.344 -21.328 1 25.2 114 ASP B N 1
ATOM 4673 C CA . ASP B 1 114 ? 44.938 38.594 -21.641 1 25.2 114 ASP B CA 1
ATOM 4674 C C . ASP B 1 114 ? 45.938 39.688 -21.984 1 25.2 114 ASP B C 1
ATOM 4676 O O . ASP B 1 114 ? 46.781 40.031 -21.172 1 25.2 114 ASP B O 1
ATOM 4680 N N . PRO B 1 115 ? 46.438 39.781 -23.141 1 26.45 115 PRO B N 1
ATOM 4681 C CA . PRO B 1 115 ? 47.375 40.875 -23.422 1 26.45 115 PRO B CA 1
ATOM 4682 C C . PRO B 1 115 ? 46.906 42.219 -22.875 1 26.45 115 PRO B C 1
ATOM 4684 O O . PRO B 1 115 ? 47.688 43.188 -22.859 1 26.45 115 PRO B O 1
ATOM 4687 N N . THR B 1 116 ? 45.562 42.375 -22.875 1 23.61 116 THR B N 1
ATOM 4688 C CA . THR B 1 116 ? 45.25 43.812 -22.938 1 23.61 116 THR B CA 1
ATOM 4689 C C . THR B 1 116 ? 45.562 44.5 -21.609 1 23.61 116 THR B C 1
ATOM 4691 O O . THR B 1 116 ? 44.719 44.594 -20.719 1 23.61 116 THR B O 1
ATOM 4694 N N . GLU B 1 117 ? 46.688 44.25 -20.891 1 24.52 117 GLU B N 1
ATOM 4695 C CA . GLU B 1 117 ? 46.969 45.125 -19.75 1 24.52 117 GLU B CA 1
ATOM 4696 C C . GLU B 1 117 ? 47.062 46.594 -20.172 1 24.52 117 GLU B C 1
ATOM 4698 O O . GLU B 1 117 ? 48.156 47.156 -20.266 1 24.52 117 GLU B O 1
ATOM 4703 N N . GLY B 1 118 ? 46.469 47.031 -21.281 1 20.28 118 GLY B N 1
ATOM 4704 C CA . GLY B 1 118 ? 46.938 48.375 -21.5 1 20.28 118 GLY B CA 1
ATOM 4705 C C . GLY B 1 118 ? 46.656 49.312 -20.328 1 20.28 118 GLY B C 1
ATOM 4706 O O . GLY B 1 118 ? 45.781 49.031 -19.5 1 20.28 118 GLY B O 1
ATOM 4707 N N . ASN B 1 119 ? 47.562 50.25 -19.844 1 20.02 119 ASN B N 1
ATOM 4708 C CA . ASN B 1 119 ? 47.875 51.25 -18.844 1 20.02 119 ASN B CA 1
ATOM 4709 C C . ASN B 1 119 ? 46.781 52.312 -18.719 1 20.02 119 ASN B C 1
ATOM 4711 O O . ASN B 1 119 ? 47 53.375 -18.125 1 20.02 119 ASN B O 1
ATOM 4715 N N . LEU B 1 120 ? 45.5 52.156 -19.188 1 17.7 120 LEU B N 1
ATOM 4716 C CA . LEU B 1 120 ? 44.875 53.469 -19.234 1 17.7 120 LEU B CA 1
ATOM 4717 C C . LEU B 1 120 ? 44.656 54.031 -17.828 1 17.7 120 LEU B C 1
ATOM 4719 O O . LEU B 1 120 ? 43.969 53.406 -17 1 17.7 120 LEU B O 1
ATOM 4723 N N . SER B 1 121 ? 45.5 54.969 -17.234 1 17.73 121 SER B N 1
ATOM 4724 C CA . SER B 1 121 ? 45.656 55.812 -16.062 1 17.73 121 SER B CA 1
ATOM 4725 C C . SER B 1 121 ? 44.469 56.719 -15.875 1 17.73 121 SER B C 1
ATOM 4727 O O . SER B 1 121 ? 44.406 57.5 -14.914 1 17.73 121 SER B O 1
ATOM 4729 N N . GLN B 1 122 ? 43.344 56.875 -16.672 1 17.12 122 GLN B N 1
ATOM 4730 C CA . GLN B 1 122 ? 42.781 58.219 -16.609 1 17.12 122 GLN B CA 1
ATOM 4731 C C . GLN B 1 122 ? 42.188 58.5 -15.25 1 17.12 122 GLN B C 1
ATOM 4733 O O . GLN B 1 122 ? 41.562 57.625 -14.648 1 17.12 122 GLN B O 1
ATOM 4738 N N . SER B 1 123 ? 42.375 59.812 -14.672 1 17 123 SER B N 1
ATOM 4739 C CA . SER B 1 123 ? 42.312 60.656 -13.484 1 17 123 SER B CA 1
ATOM 4740 C C . SER B 1 123 ? 40.875 60.906 -13.062 1 17 123 SER B C 1
ATOM 4742 O O . SER B 1 123 ? 40.094 61.438 -13.844 1 17 123 SER B O 1
ATOM 4744 N N . CYS B 1 124 ? 40.188 60.062 -12.414 1 17.5 124 CYS B N 1
ATOM 4745 C CA . CYS B 1 124 ? 38.844 60.25 -11.844 1 17.5 124 CYS B CA 1
ATOM 4746 C C . CYS B 1 124 ? 38.844 61.438 -10.906 1 17.5 124 CYS B C 1
ATOM 4748 O O . CYS B 1 124 ? 39.531 61.469 -9.891 1 17.5 124 CYS B O 1
ATOM 4750 N N . GLU B 1 125 ? 38.594 62.75 -11.484 1 15.88 125 GLU B N 1
ATOM 4751 C CA . GLU B 1 125 ? 38.469 64 -10.773 1 15.88 125 GLU B CA 1
ATOM 4752 C C . GLU B 1 125 ? 37.406 63.969 -9.711 1 15.88 125 GLU B C 1
ATOM 4754 O O . GLU B 1 125 ? 36.375 63.281 -9.891 1 15.88 125 GLU B O 1
ATOM 4759 N N . GLU B 1 126 ? 37.625 64.562 -8.422 1 16.72 126 GLU B N 1
ATOM 4760 C CA . GLU B 1 126 ? 37.219 64.688 -7.027 1 16.72 126 GLU B CA 1
ATOM 4761 C C . GLU B 1 126 ? 36 65.625 -6.895 1 16.72 126 GLU B C 1
ATOM 4763 O O . GLU B 1 126 ? 35.5 65.812 -5.785 1 16.72 126 GLU B O 1
ATOM 4768 N N . SER B 1 127 ? 35.125 66 -7.957 1 15.18 127 SER B N 1
ATOM 4769 C CA . SER B 1 127 ? 34.531 67.312 -7.68 1 15.18 127 SER B CA 1
ATOM 4770 C C . SER B 1 127 ? 33.812 67.312 -6.348 1 15.18 127 SER B C 1
ATOM 4772 O O . SER B 1 127 ? 33.406 66.25 -5.852 1 15.18 127 SER B O 1
ATOM 4774 N N . SER B 1 128 ? 33.25 68.625 -6.039 1 14.92 128 SER B N 1
ATOM 4775 C CA . SER B 1 128 ? 33.125 69.688 -5.004 1 14.92 128 SER B CA 1
ATOM 4776 C C . SER B 1 128 ? 32 69.312 -4.039 1 14.92 128 SER B C 1
ATOM 4778 O O . SER B 1 128 ? 31.094 68.562 -4.367 1 14.92 128 SER B O 1
ATOM 4780 N N . PRO B 1 129 ? 31.75 70.312 -3.035 1 15.48 129 PRO B N 1
ATOM 4781 C CA . PRO B 1 129 ? 31.594 70.625 -1.604 1 15.48 129 PRO B CA 1
ATOM 4782 C C . PRO B 1 129 ? 30.125 70.688 -1.187 1 15.48 129 PRO B C 1
ATOM 4784 O O . PRO B 1 129 ? 29.766 70.312 -0.088 1 15.48 129 PRO B O 1
ATOM 4787 N N . GLN B 1 130 ? 29.125 71.312 -2.088 1 14.6 130 GLN B N 1
ATOM 4788 C CA . GLN B 1 130 ? 28.5 72.5 -1.511 1 14.6 130 GLN B CA 1
ATOM 4789 C C . GLN B 1 130 ? 27.422 72.125 -0.495 1 14.6 130 GLN B C 1
ATOM 4791 O O . GLN B 1 130 ? 26.594 71.25 -0.762 1 14.6 130 GLN B O 1
ATOM 4796 N N . ALA B 1 131 ? 27.438 72.75 0.806 1 15.59 131 ALA B N 1
ATOM 4797 C CA . ALA B 1 131 ? 26.984 72.75 2.195 1 15.59 131 ALA B CA 1
ATOM 4798 C C . ALA B 1 131 ? 25.516 73.188 2.293 1 15.59 131 ALA B C 1
ATOM 4800 O O . ALA B 1 131 ? 24.797 72.75 3.189 1 15.59 131 ALA B O 1
ATOM 4801 N N . CYS B 1 132 ? 25 74.188 1.313 1 14.3 132 CYS B N 1
ATOM 4802 C CA . CYS B 1 132 ? 24.531 75.438 1.97 1 14.3 132 CYS B CA 1
ATOM 4803 C C . CYS B 1 132 ? 23.266 75.125 2.783 1 14.3 132 CYS B C 1
ATOM 4805 O O . CYS B 1 132 ? 22.656 74.062 2.652 1 14.3 132 CYS B O 1
ATOM 4807 N N . GLY B 1 133 ? 22.234 76 2.533 1 13.94 133 GLY B N 1
ATOM 4808 C CA . GLY B 1 133 ? 21.672 77.125 3.336 1 13.94 133 GLY B CA 1
ATOM 4809 C C . GLY B 1 133 ? 20.484 76.688 4.156 1 13.94 133 GLY B C 1
ATOM 4810 O O . GLY B 1 133 ? 19.953 75.562 3.975 1 13.94 133 GLY B O 1
ATOM 4811 N N . THR B 1 134 ? 19.594 77.688 4.453 1 14.43 134 THR B N 1
ATOM 4812 C CA . THR B 1 134 ? 19.109 78.5 5.566 1 14.43 134 THR B CA 1
ATOM 4813 C C . THR B 1 134 ? 17.734 78 6.031 1 14.43 134 THR B C 1
ATOM 4815 O O . THR B 1 134 ? 17.578 77.625 7.199 1 14.43 134 THR B O 1
ATOM 4818 N N . GLU B 1 135 ? 16.703 78.938 5.965 1 14.04 135 GLU B N 1
ATOM 4819 C CA . GLU B 1 135 ? 16.062 79.688 7.027 1 14.04 135 GLU B CA 1
ATOM 4820 C C . GLU B 1 135 ? 14.68 79.125 7.363 1 14.04 135 GLU B C 1
ATOM 4822 O O . GLU B 1 135 ? 14.375 78.875 8.531 1 14.04 135 GLU B O 1
ATOM 4827 N N . GLN B 1 136 ? 13.523 79.5 6.539 1 14.15 136 GLN B N 1
ATOM 4828 C CA . GLN B 1 136 ? 12.586 80.438 7.133 1 14.15 136 GLN B CA 1
ATOM 4829 C C . GLN B 1 136 ? 11.5 79.688 7.922 1 14.15 136 GLN B C 1
ATOM 4831 O O . GLN B 1 136 ? 11.234 78.5 7.691 1 14.15 136 GLN B O 1
ATOM 4836 N N . SER B 1 137 ? 10.695 80.5 8.719 1 14.76 137 SER B N 1
ATOM 4837 C CA . SER B 1 137 ? 9.992 80.875 9.945 1 14.76 137 SER B CA 1
ATOM 4838 C C . SER B 1 137 ? 8.516 80.5 9.859 1 14.76 137 SER B C 1
ATOM 4840 O O . SER B 1 137 ? 7.727 80.812 10.75 1 14.76 137 SER B O 1
ATOM 4842 N N . ARG B 1 138 ? 8.148 79.625 8.938 1 14.67 138 ARG B N 1
ATOM 4843 C CA . ARG B 1 138 ? 6.754 80 8.734 1 14.67 138 ARG B CA 1
ATOM 4844 C C . ARG B 1 138 ? 5.953 79.875 10.023 1 14.67 138 ARG B C 1
ATOM 4846 O O . ARG B 1 138 ? 6.051 78.812 10.711 1 14.67 138 ARG B O 1
ATOM 4853 N N . THR B 1 139 ? 5.309 80.938 10.312 1 14.55 139 THR B N 1
ATOM 4854 C CA . THR B 1 139 ? 4.598 81.625 11.391 1 14.55 139 THR B CA 1
ATOM 4855 C C . THR B 1 139 ? 3.375 80.812 11.82 1 14.55 139 THR B C 1
ATOM 4857 O O . THR B 1 139 ? 3.207 80.562 13.008 1 14.55 139 THR B O 1
ATOM 4860 N N . GLU B 1 140 ? 2.145 81.438 11.508 1 13.99 140 GLU B N 1
ATOM 4861 C CA . GLU B 1 140 ? 1.276 82.062 12.477 1 13.99 140 GLU B CA 1
ATOM 4862 C C . GLU B 1 140 ? 0.198 81.125 12.984 1 13.99 140 GLU B C 1
ATOM 4864 O O . GLU B 1 140 ? 0.037 80.938 14.195 1 13.99 140 GLU B O 1
ATOM 4869 N N . ASP B 1 141 ? -1.13 81.25 12.438 1 14.3 141 ASP B N 1
ATOM 4870 C CA . ASP B 1 141 ? -2.186 81.875 13.227 1 14.3 141 ASP B CA 1
ATOM 4871 C C . ASP B 1 141 ? -3.023 80.812 13.953 1 14.3 141 ASP B C 1
ATOM 4873 O O . ASP B 1 141 ? -2.988 79.625 13.594 1 14.3 141 ASP B O 1
ATOM 4877 N N . SER B 1 142 ? -4.465 81.062 14.016 1 14.49 142 SER B N 1
ATOM 4878 C CA . SER B 1 142 ? -5.34 81.5 15.094 1 14.49 142 SER B CA 1
ATOM 4879 C C . SER B 1 142 ? -6.215 80.375 15.609 1 14.49 142 SER B C 1
ATOM 4881 O O . SER B 1 142 ? -6.227 80.062 16.812 1 14.49 142 SER B O 1
ATOM 4883 N N . GLU B 1 143 ? -7.664 80.438 15.305 1 14.84 143 GLU B N 1
ATOM 4884 C CA . GLU B 1 143 ? -8.68 80.75 16.312 1 14.84 143 GLU B CA 1
ATOM 4885 C C . GLU B 1 143 ? -9.312 79.438 16.875 1 14.84 143 GLU B C 1
ATOM 4887 O O . GLU B 1 143 ? -9.195 78.375 16.281 1 14.84 143 GLU B O 1
ATOM 4892 N N . ASP B 1 144 ? -10.742 79.562 17.172 1 15.09 144 ASP B N 1
ATOM 4893 C CA . ASP B 1 144 ? -11.461 79.625 18.438 1 15.09 144 ASP B CA 1
ATOM 4894 C C . ASP B 1 144 ? -12.172 78.25 18.734 1 15.09 144 ASP B C 1
ATOM 4896 O O . ASP B 1 144 ? -12.031 77.688 19.812 1 15.09 144 ASP B O 1
ATOM 4900 N N . PRO B 1 145 ? -13.492 77.938 18.062 1 15.91 145 PRO B N 1
ATOM 4901 C CA . PRO B 1 145 ? -14.664 78.062 18.938 1 15.91 145 PRO B CA 1
ATOM 4902 C C . PRO B 1 145 ? -14.969 76.688 19.641 1 15.91 145 PRO B C 1
ATOM 4904 O O . PRO B 1 145 ? -14.469 75.688 19.234 1 15.91 145 PRO B O 1
ATOM 4907 N N . SER B 1 146 ? -16.328 76.625 20.281 1 15.55 146 SER B N 1
ATOM 4908 C CA . SER B 1 146 ? -16.969 76.312 21.562 1 15.55 146 SER B CA 1
ATOM 4909 C C . SER B 1 146 ? -17.578 74.938 21.578 1 15.55 146 SER B C 1
ATOM 4911 O O . SER B 1 146 ? -17.891 74.375 22.641 1 15.55 146 SER B O 1
ATOM 4913 N N . THR B 1 147 ? -17.938 74.25 20.438 1 17 147 THR B N 1
ATOM 4914 C CA . THR B 1 147 ? -19.297 73.75 20.578 1 17 147 THR B CA 1
ATOM 4915 C C . THR B 1 147 ? -19.312 72.562 21.516 1 17 147 THR B C 1
ATOM 4917 O O . THR B 1 147 ? -18.562 71.562 21.328 1 17 147 THR B O 1
ATOM 4920 N N . ALA B 1 148 ? -20.172 72.688 22.578 1 16.42 148 ALA B N 1
ATOM 4921 C CA . ALA B 1 148 ? -20.375 72.062 23.859 1 16.42 148 ALA B CA 1
ATOM 4922 C C . ALA B 1 148 ? -20.875 70.625 23.688 1 16.42 148 ALA B C 1
ATOM 4924 O O . ALA B 1 148 ? -21.328 70.25 22.609 1 16.42 148 ALA B O 1
ATOM 4925 N N . GLU B 1 149 ? -21.578 70.062 24.906 1 16.09 149 GLU B N 1
ATOM 4926 C CA . GLU B 1 149 ? -21.438 69 25.875 1 16.09 149 GLU B CA 1
ATOM 4927 C C . GLU B 1 149 ? -22.531 67.938 25.719 1 16.09 149 GLU B C 1
ATOM 4929 O O . GLU B 1 149 ? -22.438 66.812 26.297 1 16.09 149 GLU B O 1
ATOM 4934 N N . PRO B 1 150 ? -23.578 67.875 24.75 1 18.09 150 PRO B N 1
ATOM 4935 C CA . PRO B 1 150 ? -24.766 67.375 25.469 1 18.09 150 PRO B CA 1
ATOM 4936 C C . PRO B 1 150 ? -24.656 65.938 25.922 1 18.09 150 PRO B C 1
ATOM 4938 O O . PRO B 1 150 ? -24.016 65.125 25.25 1 18.09 150 PRO B O 1
ATOM 4941 N N . GLU B 1 151 ? -25.047 65.562 27.266 1 17.56 151 GLU B N 1
ATOM 4942 C CA . GLU B 1 151 ? -24.938 64.438 28.188 1 17.56 151 GLU B CA 1
ATOM 4943 C C . GLU B 1 151 ? -25.969 63.375 27.875 1 17.56 151 GLU B C 1
ATOM 4945 O O . GLU B 1 151 ? -27.172 63.562 28.078 1 17.56 151 GLU B O 1
ATOM 4950 N N . MET B 1 152 ? -26.047 62.719 26.781 1 18.05 152 MET B N 1
ATOM 4951 C CA . MET B 1 152 ? -27.125 61.781 26.5 1 18.05 152 MET B CA 1
ATOM 4952 C C . MET B 1 152 ? -27.156 60.688 27.547 1 18.05 152 MET B C 1
ATOM 4954 O O . MET B 1 152 ? -26.125 60.062 27.828 1 18.05 152 MET B O 1
ATOM 4958 N N . MET B 1 153 ? -28.281 60.5 28.406 1 18.64 153 MET B N 1
ATOM 4959 C CA . MET B 1 153 ? -28.688 59.719 29.547 1 18.64 153 MET B CA 1
ATOM 4960 C C . MET B 1 153 ? -28.781 58.219 29.172 1 18.64 153 MET B C 1
ATOM 4962 O O . MET B 1 153 ? -29.438 57.875 28.188 1 18.64 153 MET B O 1
ATOM 4966 N N . ARG B 1 154 ? -28.016 57.281 29.734 1 19.7 154 ARG B N 1
ATOM 4967 C CA . ARG B 1 154 ? -27.75 55.844 29.594 1 19.7 154 ARG B CA 1
ATOM 4968 C C . ARG B 1 154 ? -28.828 55.031 30.281 1 19.7 154 ARG B C 1
ATOM 4970 O O . ARG B 1 154 ? -29 55.094 31.5 1 19.7 154 ARG B O 1
ATOM 4977 N N . PRO B 1 155 ? -30.062 54.906 29.797 1 19.89 155 PRO B N 1
ATOM 4978 C CA . PRO B 1 155 ? -31 54.125 30.625 1 19.89 155 PRO B CA 1
ATOM 4979 C C . PRO B 1 155 ? -30.469 52.75 30.984 1 19.89 155 PRO B C 1
ATOM 4981 O O . PRO B 1 155 ? -29.672 52.188 30.234 1 19.89 155 PRO B O 1
ATOM 4984 N N . SER B 1 156 ? -30.547 52.25 32.312 1 20.67 156 SER B N 1
ATOM 4985 C CA . SER B 1 156 ? -30.047 51.156 33.094 1 20.67 156 SER B CA 1
ATOM 4986 C C . SER B 1 156 ? -30.812 49.875 32.812 1 20.67 156 SER B C 1
ATOM 4988 O O . SER B 1 156 ? -30.812 48.938 33.625 1 20.67 156 SER B O 1
ATOM 4990 N N . GLY B 1 157 ? -31.359 49.438 31.719 1 23.34 157 GLY B N 1
ATOM 4991 C CA . GLY B 1 157 ? -32.281 48.312 31.719 1 23.34 157 GLY B CA 1
ATOM 4992 C C . GLY B 1 157 ? -31.688 47.062 32.344 1 23.34 157 GLY B C 1
ATOM 4993 O O . GLY B 1 157 ? -30.469 46.938 32.5 1 23.34 157 GLY B O 1
ATOM 4994 N N . PRO B 1 158 ? -32.594 46.094 33 1 25.27 158 PRO B N 1
ATOM 4995 C CA . PRO B 1 158 ? -32.344 44.969 33.906 1 25.27 158 PRO B CA 1
ATOM 4996 C C . PRO B 1 158 ? -31.406 43.906 33.25 1 25.27 158 PRO B C 1
ATOM 4998 O O . PRO B 1 158 ? -31.422 43.75 32.031 1 25.27 158 PRO B O 1
ATOM 5001 N N . CYS B 1 159 ? -30.25 43.5 33.875 1 25.22 159 CYS B N 1
ATOM 5002 C CA . CYS B 1 159 ? -29.125 42.656 33.469 1 25.22 159 CYS B CA 1
ATOM 5003 C C . CYS B 1 159 ? -29.547 41.219 33.406 1 25.22 159 CYS B C 1
ATOM 5005 O O . CYS B 1 159 ? -29.797 40.562 34.438 1 25.22 159 CYS B O 1
ATOM 5007 N N . THR B 1 160 ? -30.641 40.781 32.719 1 29.52 160 THR B N 1
ATOM 5008 C CA . THR B 1 160 ? -30.891 39.344 32.656 1 29.52 160 THR B CA 1
ATOM 5009 C C . THR B 1 160 ? -29.578 38.562 32.5 1 29.52 160 THR B C 1
ATOM 5011 O O . THR B 1 160 ? -28.672 39.031 31.797 1 29.52 160 THR B O 1
ATOM 5014 N N . SER B 1 161 ? -29.312 37.562 33.438 1 29.52 161 SER B N 1
ATOM 5015 C CA . SER B 1 161 ? -28.141 36.719 33.562 1 29.52 161 SER B CA 1
ATOM 5016 C C . SER B 1 161 ? -27.75 36.125 32.188 1 29.52 161 SER B C 1
ATOM 5018 O O . SER B 1 161 ? -28.484 35.312 31.641 1 29.52 161 SER B O 1
ATOM 5020 N N . THR B 1 162 ? -27.422 36.875 31.25 1 31.08 162 THR B N 1
ATOM 5021 C CA . THR B 1 162 ? -26.844 36.5 29.969 1 31.08 162 THR B CA 1
ATOM 5022 C C . THR B 1 162 ? -25.703 35.469 30.188 1 31.08 162 THR B C 1
ATOM 5024 O O . THR B 1 162 ? -24.688 35.812 30.812 1 31.08 162 THR B O 1
ATOM 5027 N N . SER B 1 163 ? -26.094 34.125 30.422 1 34.56 163 SER B N 1
ATOM 5028 C CA . SER B 1 163 ? -25 33.156 30.391 1 34.56 163 SER B CA 1
ATOM 5029 C C . SER B 1 163 ? -23.875 33.594 29.453 1 34.56 163 SER B C 1
ATOM 5031 O O . SER B 1 163 ? -24.141 34.062 28.344 1 34.56 163 SER B O 1
ATOM 5033 N N . ASN B 1 164 ? -22.922 34.188 29.969 1 35.94 164 ASN B N 1
ATOM 5034 C CA . ASN B 1 164 ? -21.766 34.719 29.266 1 35.94 164 ASN B CA 1
ATOM 5035 C C . ASN B 1 164 ? -21.391 33.875 28.047 1 35.94 164 ASN B C 1
ATOM 5037 O O . ASN B 1 164 ? -21.078 32.688 28.188 1 35.94 164 ASN B O 1
ATOM 5041 N N . PRO B 1 165 ? -21.828 34.125 26.891 1 43.69 165 PRO B N 1
ATOM 5042 C CA . PRO B 1 165 ? -21.453 33.469 25.625 1 43.69 165 PRO B CA 1
ATOM 5043 C C . PRO B 1 165 ? -20.031 32.938 25.641 1 43.69 165 PRO B C 1
ATOM 5045 O O . PRO B 1 165 ? -19.672 32.094 24.797 1 43.69 165 PRO B O 1
ATOM 5048 N N . ALA B 1 166 ? -19.203 33.531 26.422 1 47.38 166 ALA B N 1
ATOM 5049 C CA . ALA B 1 166 ? -17.766 33.312 26.406 1 47.38 166 ALA B CA 1
ATOM 5050 C C . ALA B 1 166 ? -17.438 31.906 26.906 1 47.38 166 ALA B C 1
ATOM 5052 O O . ALA B 1 166 ? -16.344 31.375 26.641 1 47.38 166 ALA B O 1
ATOM 5053 N N . THR B 1 167 ? -18.297 31.156 27.844 1 59.41 167 THR B N 1
ATOM 5054 C CA . THR B 1 167 ? -17.875 29.984 28.594 1 59.41 167 THR B CA 1
ATOM 5055 C C . THR B 1 167 ? -18.484 28.719 28 1 59.41 167 THR B C 1
ATOM 5057 O O . THR B 1 167 ? -18.5 27.672 28.656 1 59.41 167 THR B O 1
ATOM 5060 N N . ARG B 1 168 ? -19.062 28.734 26.922 1 72.12 168 ARG B N 1
ATOM 5061 C CA . ARG B 1 168 ? -19.688 27.531 26.406 1 72.12 168 ARG B CA 1
ATOM 5062 C C . ARG B 1 168 ? -18.641 26.594 25.797 1 72.12 168 ARG B C 1
ATOM 5064 O O . ARG B 1 168 ? -17.688 27.047 25.156 1 72.12 168 ARG B O 1
ATOM 5071 N N . PRO B 1 169 ? -18.953 25.328 26.047 1 83.06 169 PRO B N 1
ATOM 5072 C CA . PRO B 1 169 ? -18.016 24.359 25.484 1 83.06 169 PRO B CA 1
ATOM 5073 C C . PRO B 1 169 ? -17.969 24.375 23.969 1 83.06 169 PRO B C 1
ATOM 5075 O O . PRO B 1 169 ? -18.984 24.656 23.312 1 83.06 169 PRO B O 1
ATOM 5078 N N . VAL B 1 170 ? -16.859 24.281 23.391 1 87.94 170 VAL B N 1
ATOM 5079 C CA . VAL B 1 170 ? -16.609 24.188 21.953 1 87.94 170 VAL B CA 1
ATOM 5080 C C . VAL B 1 170 ? -16.328 22.734 21.578 1 87.94 170 VAL B C 1
ATOM 5082 O O . VAL B 1 170 ? -15.391 22.109 22.094 1 87.94 170 VAL B O 1
ATOM 5085 N N . TYR B 1 171 ? -17.172 22.203 20.75 1 89.75 171 TYR B N 1
ATOM 5086 C CA . TYR B 1 171 ? -16.969 20.828 20.297 1 89.75 171 TYR B CA 1
ATOM 5087 C C . TYR B 1 171 ? -16.25 20.781 18.953 1 89.75 171 TYR B C 1
ATOM 5089 O O . TYR B 1 171 ? -16.594 21.531 18.031 1 89.75 171 TYR B O 1
ATOM 5097 N N . ILE B 1 172 ? -15.258 19.938 18.875 1 92.94 172 ILE B N 1
ATOM 5098 C CA . ILE B 1 172 ? -14.492 19.75 17.656 1 92.94 172 ILE B CA 1
ATOM 5099 C C . ILE B 1 172 ? -14.891 18.438 16.984 1 92.94 172 ILE B C 1
ATOM 5101 O O . ILE B 1 172 ? -14.781 17.375 17.609 1 92.94 172 ILE B O 1
ATOM 5105 N N . ARG B 1 173 ? -15.242 18.469 15.766 1 93 173 ARG B N 1
ATOM 5106 C CA . ARG B 1 173 ? -15.695 17.297 15.023 1 93 173 ARG B CA 1
ATOM 5107 C C . ARG B 1 173 ? -14.516 16.438 14.594 1 93 173 ARG B C 1
ATOM 5109 O O . ARG B 1 173 ? -13.555 16.938 14.008 1 93 173 ARG B O 1
ATOM 5116 N N . ILE B 1 174 ? -14.656 15.172 14.914 1 94.88 174 ILE B N 1
ATOM 5117 C CA . ILE B 1 174 ? -13.688 14.172 14.484 1 94.88 174 ILE B CA 1
ATOM 5118 C C . ILE B 1 174 ? -14.422 12.984 13.867 1 94.88 174 ILE B C 1
ATOM 5120 O O . ILE B 1 174 ? -15.422 12.516 14.406 1 94.88 174 ILE B O 1
ATOM 5124 N N . PRO B 1 175 ? -13.914 12.523 12.703 1 94.31 175 PRO B N 1
ATOM 5125 C CA . PRO B 1 175 ? -14.578 11.391 12.055 1 94.31 175 PRO B CA 1
ATOM 5126 C C . PRO B 1 175 ? -14.117 10.039 12.602 1 94.31 175 PRO B C 1
ATOM 5128 O O . PRO B 1 175 ? -13.68 9.18 11.836 1 94.31 175 PRO B O 1
ATOM 5131 N N . PHE B 1 176 ? -14.312 9.82 13.883 1 92.56 176 PHE B N 1
ATOM 5132 C CA . PHE B 1 176 ? -13.766 8.664 14.578 1 92.56 176 PHE B CA 1
ATOM 5133 C C . PHE B 1 176 ? -14.508 7.395 14.18 1 92.56 176 PHE B C 1
ATOM 5135 O O . PHE B 1 176 ? -13.875 6.383 13.852 1 92.56 176 PHE B O 1
ATOM 5142 N N . SER B 1 177 ? -15.797 7.383 14.18 1 90.19 177 SER B N 1
ATOM 5143 C CA . SER B 1 177 ? -16.578 6.203 13.82 1 90.19 177 SER B CA 1
ATOM 5144 C C . SER B 1 177 ? -16.391 5.855 12.344 1 90.19 177 SER B C 1
ATOM 5146 O O . SER B 1 177 ? -16.422 4.68 11.969 1 90.19 177 SER B O 1
ATOM 5148 N N . GLU B 1 178 ? -16.219 6.879 11.539 1 91.75 178 GLU B N 1
ATOM 5149 C CA . GLU B 1 178 ? -15.961 6.617 10.133 1 91.75 178 GLU B CA 1
ATOM 5150 C C . GLU B 1 178 ? -14.617 5.922 9.938 1 91.75 178 GLU B C 1
ATOM 5152 O O . GLU B 1 178 ? -14.469 5.082 9.047 1 91.75 178 GLU B O 1
ATOM 5157 N N . MET B 1 179 ? -13.703 6.301 10.734 1 93.38 179 MET B N 1
ATOM 5158 C CA . MET B 1 179 ? -12.344 5.781 10.586 1 93.38 179 MET B CA 1
ATOM 5159 C C . MET B 1 179 ? -12.227 4.387 11.203 1 93.38 179 MET B C 1
ATOM 5161 O O . MET B 1 179 ? -11.57 3.51 10.641 1 93.38 179 MET B O 1
ATOM 5165 N N . PHE B 1 180 ? -12.875 4.098 12.305 1 90 180 PHE B N 1
ATOM 5166 C CA . PHE B 1 180 ? -12.617 2.879 13.062 1 90 180 PHE B CA 1
ATOM 5167 C C . PHE B 1 180 ? -13.836 1.967 13.047 1 90 180 PHE B C 1
ATOM 5169 O O . PHE B 1 180 ? -13.758 0.803 13.445 1 90 180 PHE B O 1
ATOM 5176 N N . GLY B 1 181 ? -14.852 2.32 12.5 1 82 181 GLY B N 1
ATOM 5177 C CA . GLY B 1 181 ? -16.078 1.538 12.602 1 82 181 GLY B CA 1
ATOM 5178 C C . GLY B 1 181 ? -16.75 1.672 13.953 1 82 181 GLY B C 1
ATOM 5179 O O . GLY B 1 181 ? -16.359 2.508 14.773 1 82 181 GLY B O 1
ATOM 5180 N N . GLU B 1 182 ? -17.75 0.838 14.172 1 74.94 182 GLU B N 1
ATOM 5181 C CA . GLU B 1 182 ? -18.562 0.95 15.391 1 74.94 182 GLU B CA 1
ATOM 5182 C C . GLU B 1 182 ? -17.938 0.152 16.531 1 74.94 182 GLU B C 1
ATOM 5184 O O . GLU B 1 182 ? -17.672 -1.043 16.391 1 74.94 182 GLU B O 1
ATOM 5189 N N . THR B 1 183 ? -17.297 0.75 17.422 1 74.56 183 THR B N 1
ATOM 5190 C CA . THR B 1 183 ? -16.797 0.114 18.625 1 74.56 183 THR B CA 1
ATOM 5191 C C . THR B 1 183 ? -17.562 0.594 19.859 1 74.56 183 THR B C 1
ATOM 5193 O O . THR B 1 183 ? -18.078 1.709 19.875 1 74.56 183 THR B O 1
ATOM 5196 N N . PRO B 1 184 ? -17.578 -0.181 20.828 1 76.56 184 PRO B N 1
ATOM 5197 C CA . PRO B 1 184 ? -18.359 0.188 22.016 1 76.56 184 PRO B CA 1
ATOM 5198 C C . PRO B 1 184 ? -17.766 1.374 22.766 1 76.56 184 PRO B C 1
ATOM 5200 O O . PRO B 1 184 ? -16.562 1.575 22.75 1 76.56 184 PRO B O 1
ATOM 5203 N N . TYR B 1 185 ? -18.672 2.164 23.297 1 78.56 185 TYR B N 1
ATOM 5204 C CA . TYR B 1 185 ? -18.312 3.283 24.172 1 78.56 185 TYR B CA 1
ATOM 5205 C C . TYR B 1 185 ? -18.328 2.865 25.625 1 78.56 185 TYR B C 1
ATOM 5207 O O . TYR B 1 185 ? -19.172 2.066 26.047 1 78.56 185 TYR B O 1
ATOM 5215 N N . THR B 1 186 ? -17.281 3.113 26.234 1 76.5 186 THR B N 1
ATOM 5216 C CA . THR B 1 186 ? -17.281 2.873 27.672 1 76.5 186 THR B CA 1
ATOM 5217 C C . THR B 1 186 ? -17.5 4.176 28.438 1 76.5 186 THR B C 1
ATOM 5219 O O . THR B 1 186 ? -17.047 5.238 27.984 1 76.5 186 THR B O 1
ATOM 5222 N N . ASN B 1 187 ? -18.297 4.062 29.484 1 65.56 187 ASN B N 1
ATOM 5223 C CA . ASN B 1 187 ? -18.766 5.234 30.219 1 65.56 187 ASN B CA 1
ATOM 5224 C C . ASN B 1 187 ? -17.625 5.949 30.938 1 65.56 187 ASN B C 1
ATOM 5226 O O . ASN B 1 187 ? -16.703 5.309 31.438 1 65.56 1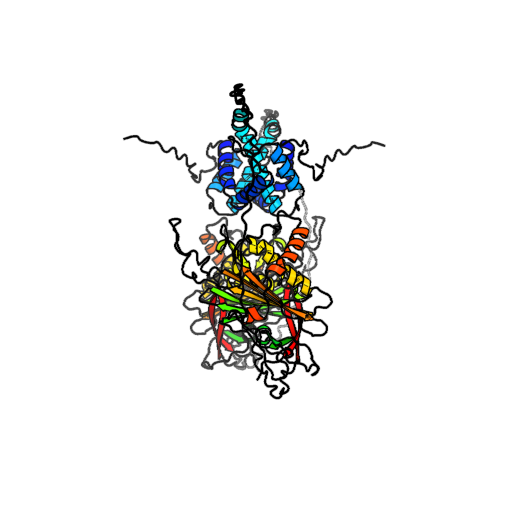87 ASN B O 1
ATOM 5230 N N . VAL B 1 188 ? -17.406 7.281 30.453 1 62.59 188 VAL B N 1
ATOM 5231 C CA . VAL B 1 188 ? -16.484 8.094 31.25 1 62.59 188 VAL B CA 1
ATOM 5232 C C . VAL B 1 188 ? -17.281 9.016 32.156 1 62.59 188 VAL B C 1
ATOM 5234 O O . VAL B 1 188 ? -18.5 9.18 32 1 62.59 188 VAL B O 1
ATOM 5237 N N . ASP B 1 189 ? -16.531 9.875 33.062 1 59.25 189 ASP B N 1
ATOM 5238 C CA . ASP B 1 189 ? -16.938 10.75 34.156 1 59.25 189 ASP B CA 1
ATOM 5239 C C . ASP B 1 189 ? -17.672 11.977 33.625 1 59.25 189 ASP B C 1
ATOM 5241 O O . ASP B 1 189 ? -17.188 12.672 32.719 1 59.25 189 ASP B O 1
ATOM 5245 N N . PRO B 1 190 ? -18.875 12.148 33.938 1 58.28 190 PRO B N 1
ATOM 5246 C CA . PRO B 1 190 ? -19.781 13.258 33.625 1 58.28 190 PRO B CA 1
ATOM 5247 C C . PRO B 1 190 ? -19.188 14.625 33.938 1 58.28 190 PRO B C 1
ATOM 5249 O O . PRO B 1 190 ? -19.703 15.648 33.5 1 58.28 190 PRO B O 1
ATOM 5252 N N . ASN B 1 191 ? -18.031 14.664 34.625 1 59.75 191 ASN B N 1
ATOM 5253 C CA . ASN B 1 191 ? -17.641 15.969 35.125 1 59.75 191 ASN B CA 1
ATOM 5254 C C . ASN B 1 191 ? -16.594 16.625 34.25 1 59.75 191 ASN B C 1
ATOM 5256 O O . ASN B 1 191 ? -15.727 17.359 34.75 1 59.75 191 ASN B O 1
ATOM 5260 N N . ASP B 1 192 ? -16.688 16.5 32.906 1 67.5 192 ASP B N 1
ATOM 5261 C CA . ASP B 1 192 ? -15.695 17.125 32.062 1 67.5 192 ASP B CA 1
ATOM 5262 C C . ASP B 1 192 ? -15.953 18.625 31.922 1 67.5 192 ASP B C 1
ATOM 5264 O O . ASP B 1 192 ? -16.953 19.047 31.344 1 67.5 192 ASP B O 1
ATOM 5268 N N . ARG B 1 193 ? -15.172 19.516 32.625 1 68.69 193 ARG B N 1
ATOM 5269 C CA . ARG B 1 193 ? -15.328 20.969 32.625 1 68.69 193 ARG B CA 1
ATOM 5270 C C . ARG B 1 193 ? -14.43 21.609 31.562 1 68.69 193 ARG B C 1
ATOM 5272 O O . ARG B 1 193 ? -14.234 22.828 31.578 1 68.69 193 ARG B O 1
ATOM 5279 N N . SER B 1 194 ? -13.883 20.797 30.641 1 77.94 194 SER B N 1
ATOM 5280 C CA . SER B 1 194 ? -12.992 21.344 29.625 1 77.94 194 SER B CA 1
ATOM 5281 C C . SER B 1 194 ? -13.773 22.188 28.609 1 77.94 194 SER B C 1
ATOM 5283 O O . SER B 1 194 ? -14.938 21.906 28.328 1 77.94 194 SER B O 1
ATOM 5285 N N . LEU B 1 195 ? -13.164 23.312 28.188 1 86 195 LEU B N 1
ATOM 5286 C CA . LEU B 1 195 ? -13.781 24.188 27.219 1 86 195 LEU B CA 1
ATOM 5287 C C . LEU B 1 195 ? -13.883 23.516 25.844 1 86 195 LEU B C 1
ATOM 5289 O O . LEU B 1 195 ? -14.898 23.625 25.172 1 86 195 LEU B O 1
ATOM 5293 N N . PHE B 1 196 ? -12.852 22.844 25.484 1 91.69 196 PHE B N 1
ATOM 5294 C CA . PHE B 1 196 ? -12.812 22.172 24.203 1 91.69 196 PHE B CA 1
ATOM 5295 C C . PHE B 1 196 ? -13.055 20.672 24.375 1 91.69 196 PHE B C 1
ATOM 5297 O O . PHE B 1 196 ? -12.477 20.047 25.266 1 91.69 196 PHE B O 1
ATOM 5304 N N . LYS B 1 197 ? -13.945 20.125 23.531 1 90.62 197 LYS B N 1
ATOM 5305 C CA . LYS B 1 197 ? -14.312 18.719 23.578 1 90.62 197 LYS B CA 1
ATOM 5306 C C . LYS B 1 197 ? -14.383 18.125 22.172 1 90.62 197 LYS B C 1
ATOM 5308 O O . LYS B 1 197 ? -14.57 18.859 21.188 1 90.62 197 LYS B O 1
ATOM 5313 N N . LEU B 1 198 ? -14.242 16.828 22.094 1 92.75 198 LEU B N 1
ATOM 5314 C CA . LEU B 1 198 ? -14.359 16.141 20.812 1 92.75 198 LEU B CA 1
ATOM 5315 C C . LEU B 1 198 ? -15.758 15.57 20.625 1 92.75 198 LEU B C 1
ATOM 5317 O O . LEU B 1 198 ? -16.391 15.141 21.594 1 92.75 198 LEU B O 1
ATOM 5321 N N . ILE B 1 199 ? -16.203 15.586 19.422 1 91 199 ILE B N 1
ATOM 5322 C CA . ILE B 1 199 ? -17.469 14.969 19.062 1 91 199 ILE B CA 1
ATOM 5323 C C . ILE B 1 199 ? -17.297 14.094 17.828 1 91 199 ILE B C 1
ATOM 5325 O O . ILE B 1 199 ? -16.609 14.484 16.875 1 91 199 ILE B O 1
ATOM 5329 N N . ASP B 1 200 ? -17.906 12.93 17.859 1 91.75 200 ASP B N 1
ATOM 5330 C CA . ASP B 1 200 ? -17.766 11.938 16.797 1 91.75 200 ASP B CA 1
ATOM 5331 C C . ASP B 1 200 ? -18.688 12.25 15.625 1 91.75 200 ASP B C 1
ATOM 5333 O O . ASP B 1 200 ? -19.719 11.602 15.461 1 91.75 200 ASP B O 1
ATOM 5337 N N . ARG B 1 201 ? -18.25 13.094 14.789 1 90.69 201 ARG B N 1
ATOM 5338 C CA . ARG B 1 201 ? -18.938 13.555 13.586 1 90.69 201 ARG B CA 1
ATOM 5339 C C . ARG B 1 201 ? -17.938 14.062 12.547 1 90.69 201 ARG B C 1
ATOM 5341 O O . ARG B 1 201 ? -17 14.773 12.891 1 90.69 201 ARG B O 1
ATOM 5348 N N . PRO B 1 202 ? -18.172 13.672 11.32 1 91.19 202 PRO B N 1
ATOM 5349 C CA . PRO B 1 202 ? -17.281 14.234 10.312 1 91.19 202 PRO B CA 1
ATOM 5350 C C . PRO B 1 202 ? -17.625 15.68 9.953 1 91.19 202 PRO B C 1
ATOM 5352 O O . PRO B 1 202 ? -18.766 16.109 10.133 1 91.19 202 PRO B O 1
ATOM 5355 N N . PRO B 1 203 ? -16.609 16.453 9.477 1 92 203 PRO B N 1
ATOM 5356 C CA . PRO B 1 203 ? -16.938 17.734 8.836 1 92 203 PRO B CA 1
ATOM 5357 C C . PRO B 1 203 ? -17.703 17.547 7.527 1 92 203 PRO B C 1
ATOM 5359 O O . PRO B 1 203 ? -17.969 16.422 7.113 1 92 203 PRO B O 1
ATOM 5362 N N . SER B 1 204 ? -18.156 18.656 7.004 1 87.94 204 SER B N 1
ATOM 5363 C CA . SER B 1 204 ? -18.734 18.562 5.664 1 87.94 204 SER B CA 1
ATOM 5364 C C . SER B 1 204 ? -17.797 17.828 4.715 1 87.94 204 SER B C 1
ATOM 5366 O O . SER B 1 204 ? -16.578 18.016 4.746 1 87.94 204 SER B O 1
ATOM 5368 N N . HIS B 1 205 ? -18.406 16.891 3.986 1 90.44 205 HIS B N 1
ATOM 5369 C CA . HIS B 1 205 ? -17.547 16.047 3.174 1 90.44 205 HIS B CA 1
ATOM 5370 C C . HIS B 1 205 ? -18.234 15.641 1.878 1 90.44 205 HIS B C 1
ATOM 5372 O O . HIS B 1 205 ? -19.453 15.711 1.773 1 90.44 205 HIS B O 1
ATOM 5378 N N . ASN B 1 206 ? -17.422 15.328 0.897 1 91.25 206 ASN B N 1
ATOM 5379 C CA . ASN B 1 206 ? -17.828 14.625 -0.317 1 91.25 206 ASN B CA 1
ATOM 5380 C C . ASN B 1 206 ? -17.656 13.117 -0.172 1 91.25 206 ASN B C 1
ATOM 5382 O O . ASN B 1 206 ? -18.219 12.508 0.739 1 91.25 206 ASN B O 1
ATOM 5386 N N . GLU B 1 207 ? -16.922 12.555 -1.058 1 92.44 207 GLU B N 1
ATOM 5387 C CA . GLU B 1 207 ? -16.672 11.117 -0.973 1 92.44 207 GLU B CA 1
ATOM 5388 C C . GLU B 1 207 ? -15.641 10.797 0.114 1 92.44 207 GLU B C 1
ATOM 5390 O O . GLU B 1 207 ? -14.523 11.32 0.094 1 92.44 207 GLU B O 1
ATOM 5395 N N . ILE B 1 208 ? -16.125 9.953 1.001 1 95.12 208 ILE B N 1
ATOM 5396 C CA . ILE B 1 208 ? -15.211 9.531 2.057 1 95.12 208 ILE B CA 1
ATOM 5397 C C . ILE B 1 208 ? -14.406 8.32 1.589 1 95.12 208 ILE B C 1
ATOM 5399 O O . ILE B 1 208 ? -14.969 7.359 1.06 1 95.12 208 ILE B O 1
ATOM 5403 N N . ARG B 1 209 ? -13.102 8.398 1.688 1 96.62 209 ARG B N 1
ATOM 5404 C CA . ARG B 1 209 ? -12.203 7.281 1.414 1 96.62 209 ARG B CA 1
ATOM 5405 C C . ARG B 1 209 ? -11.391 6.918 2.65 1 96.62 209 ARG B C 1
ATOM 5407 O O . ARG B 1 209 ? -10.672 7.758 3.197 1 96.62 209 ARG B O 1
ATOM 5414 N N . LYS B 1 210 ? -11.57 5.711 3.033 1 95.31 210 LYS B N 1
ATOM 5415 C CA . LYS B 1 210 ? -10.867 5.215 4.211 1 95.31 210 LYS B CA 1
ATOM 5416 C C . LYS B 1 210 ? -9.609 4.449 3.814 1 95.31 210 LYS B C 1
ATOM 5418 O O . LYS B 1 210 ? -9.633 3.648 2.877 1 95.31 210 LYS B O 1
ATOM 5423 N N . ARG B 1 211 ? -8.508 4.766 4.461 1 96.75 211 ARG B N 1
ATOM 5424 C CA . ARG B 1 211 ? -7.238 4.07 4.285 1 96.75 211 ARG B CA 1
ATOM 5425 C C . ARG B 1 211 ? -6.82 3.363 5.57 1 96.75 211 ARG B C 1
ATOM 5427 O O . ARG B 1 211 ? -7.602 3.275 6.52 1 96.75 211 ARG B O 1
ATOM 5434 N N . LYS B 1 212 ? -5.613 2.82 5.574 1 95.81 212 LYS B N 1
ATOM 5435 C CA . LYS B 1 212 ? -5.137 2.057 6.723 1 95.81 212 LYS B CA 1
ATOM 5436 C C . LYS B 1 212 ? -5.078 2.926 7.977 1 95.81 212 LYS B C 1
ATOM 5438 O O . LYS B 1 212 ? -5.426 2.473 9.07 1 95.81 212 LYS B O 1
ATOM 5443 N N . SER B 1 213 ? -4.609 4.16 7.77 1 96.56 213 SER B N 1
ATOM 5444 C CA . SER B 1 213 ? -4.363 4.91 9 1 96.56 213 SER B CA 1
ATOM 5445 C C . SER B 1 213 ? -4.738 6.379 8.836 1 96.56 213 SER B C 1
ATOM 5447 O O . SER B 1 213 ? -4.254 7.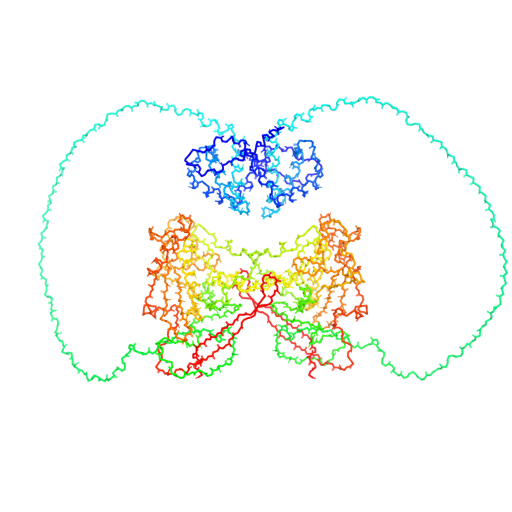238 9.578 1 96.56 213 SER B O 1
ATOM 5449 N N . TYR B 1 214 ? -5.516 6.68 7.828 1 98.19 214 TYR B N 1
ATOM 5450 C CA . TYR B 1 214 ? -6.102 8.008 7.656 1 98.19 214 TYR B CA 1
ATOM 5451 C C . TYR B 1 214 ? -7.398 7.93 6.855 1 98.19 214 TYR B C 1
ATOM 5453 O O . TYR B 1 214 ? -7.719 6.883 6.285 1 98.19 214 TYR B O 1
ATOM 5461 N N . ILE B 1 215 ? -8.164 9 6.945 1 98 215 ILE B N 1
ATOM 5462 C CA . ILE B 1 215 ? -9.422 9.109 6.215 1 98 215 ILE B CA 1
ATOM 5463 C C . ILE B 1 215 ? -9.484 10.461 5.508 1 98 215 ILE B C 1
ATOM 5465 O O . ILE B 1 215 ? -8.852 11.43 5.938 1 98 215 ILE B O 1
ATOM 5469 N N . MET B 1 216 ? -10.203 10.484 4.352 1 97.75 216 MET B N 1
ATOM 5470 C CA . MET B 1 216 ? -10.234 11.734 3.594 1 97.75 216 MET B CA 1
ATOM 5471 C C . MET B 1 216 ? -11.609 11.977 2.986 1 97.75 216 MET B C 1
ATOM 5473 O O . MET B 1 216 ? -12.398 11.039 2.85 1 97.75 216 MET B O 1
ATOM 5477 N N . SER B 1 217 ? -11.906 13.188 2.801 1 96.56 217 SER B N 1
ATOM 5478 C CA . SER B 1 217 ? -12.984 13.625 1.925 1 96.56 217 SER B CA 1
ATOM 5479 C C . SER B 1 217 ? -12.461 14.016 0.548 1 96.56 217 SER B C 1
ATOM 5481 O O . SER B 1 217 ? -11.805 15.055 0.4 1 96.56 217 SER B O 1
ATOM 5483 N N . PHE B 1 218 ? -12.781 13.195 -0.44 1 96.5 218 PHE B N 1
ATOM 5484 C CA . PHE B 1 218 ? -12.219 13.398 -1.77 1 96.5 218 PHE B CA 1
ATOM 5485 C C . PHE B 1 218 ? -13.164 14.203 -2.645 1 96.5 218 PHE B C 1
ATOM 5487 O O . PHE B 1 218 ? -14.383 13.992 -2.611 1 96.5 218 PHE B O 1
ATOM 5494 N N . ASN B 1 219 ? -12.57 15.117 -3.377 1 93.38 219 ASN B N 1
ATOM 5495 C CA . ASN B 1 219 ? -13.312 15.992 -4.273 1 93.38 219 ASN B CA 1
ATOM 5496 C C . ASN B 1 219 ? -13.039 15.664 -5.738 1 93.38 219 ASN B C 1
ATOM 5498 O O . ASN B 1 219 ? -11.938 15.898 -6.234 1 93.38 219 ASN B O 1
ATOM 5502 N N . ASP B 1 220 ? -14.055 15.203 -6.426 1 89.69 220 ASP B N 1
ATOM 5503 C CA . ASP B 1 220 ? -13.906 14.766 -7.809 1 89.69 220 ASP B CA 1
ATOM 5504 C C . ASP B 1 220 ? -13.711 15.961 -8.742 1 89.69 220 ASP B C 1
ATOM 5506 O O . ASP B 1 220 ? -13.242 15.797 -9.875 1 89.69 220 ASP B O 1
ATOM 5510 N N . GLU B 1 221 ? -14.102 17.078 -8.383 1 87.19 221 GLU B N 1
ATOM 5511 C CA . GLU B 1 221 ? -13.961 18.266 -9.219 1 87.19 221 GLU B CA 1
ATOM 5512 C C . GLU B 1 221 ? -12.516 18.734 -9.266 1 87.19 221 GLU B C 1
ATOM 5514 O O . GLU B 1 221 ? -11.969 18.984 -10.352 1 87.19 221 GLU B O 1
ATOM 5519 N N . THR B 1 222 ? -11.906 18.828 -8.117 1 91.5 222 THR B N 1
ATOM 5520 C CA . THR B 1 222 ? -10.523 19.297 -8.062 1 91.5 222 THR B CA 1
ATOM 5521 C C . THR B 1 222 ? -9.555 18.125 -8.227 1 91.5 222 THR B C 1
ATOM 5523 O O . THR B 1 222 ? -8.359 18.328 -8.461 1 91.5 222 THR B O 1
ATOM 5526 N N . LYS B 1 223 ? -10.062 16.922 -7.984 1 93.38 223 LYS B N 1
ATOM 5527 C CA . LYS B 1 223 ? -9.289 15.688 -7.988 1 93.38 223 LYS B CA 1
ATOM 5528 C C . LYS B 1 223 ? -8.273 15.664 -6.844 1 93.38 223 LYS B C 1
ATOM 5530 O O . LYS B 1 223 ? -7.223 15.039 -6.949 1 93.38 223 LYS B O 1
ATOM 5535 N N . ASN B 1 224 ? -8.562 16.484 -5.867 1 95.56 224 ASN B N 1
ATOM 5536 C CA . ASN B 1 224 ? -7.828 16.5 -4.602 1 95.56 224 ASN B CA 1
ATOM 5537 C C . ASN B 1 224 ? -8.75 16.234 -3.418 1 95.56 224 ASN B C 1
ATOM 5539 O O . ASN B 1 224 ? -9.961 16.438 -3.504 1 95.56 224 ASN B O 1
ATOM 5543 N N . ALA B 1 225 ? -8.172 15.727 -2.338 1 96.94 225 ALA B N 1
ATOM 5544 C CA . ALA B 1 225 ? -8.953 15.664 -1.104 1 96.94 225 ALA B CA 1
ATOM 5545 C C . ALA B 1 225 ? -9.266 17.062 -0.574 1 96.94 225 ALA B C 1
ATOM 5547 O O . ALA B 1 225 ? -8.414 17.953 -0.625 1 96.94 225 ALA B O 1
ATOM 5548 N N . ASP B 1 226 ? -10.477 17.203 -0.071 1 95.19 226 ASP B N 1
ATOM 5549 C CA . ASP B 1 226 ? -10.82 18.438 0.625 1 95.19 226 ASP B CA 1
ATOM 5550 C C . ASP B 1 226 ? -10.133 18.516 1.987 1 95.19 226 ASP B C 1
ATOM 5552 O O . ASP B 1 226 ? -9.727 19.594 2.432 1 95.19 226 ASP B O 1
ATOM 5556 N N . TRP B 1 227 ? -10.086 17.422 2.619 1 96.5 227 TRP B N 1
ATOM 5557 C CA . TRP B 1 227 ? -9.344 17.281 3.871 1 96.5 227 TRP B CA 1
ATOM 5558 C C . TRP B 1 227 ? -8.953 15.82 4.113 1 96.5 227 TRP B C 1
ATOM 5560 O O . TRP B 1 227 ? -9.609 14.906 3.609 1 96.5 227 TRP B O 1
ATOM 5570 N N . VAL B 1 228 ? -7.875 15.656 4.797 1 98.25 228 VAL B N 1
ATOM 5571 C CA . VAL B 1 228 ? -7.414 14.383 5.34 1 98.25 228 VAL B CA 1
ATOM 5572 C C . VAL B 1 228 ? -7.352 14.461 6.863 1 98.25 228 VAL B C 1
ATOM 5574 O O . VAL B 1 228 ? -6.938 15.477 7.422 1 98.25 228 VAL B O 1
ATOM 5577 N N . TYR B 1 229 ? -7.82 13.445 7.539 1 98.12 229 TYR B N 1
ATOM 5578 C CA . TYR B 1 229 ? -7.754 13.352 8.992 1 98.12 229 TYR B CA 1
ATOM 5579 C C . TYR B 1 229 ? -6.793 12.242 9.422 1 98.12 229 TYR B C 1
ATOM 5581 O O . TYR B 1 229 ? -6.848 11.133 8.898 1 98.12 229 TYR B O 1
ATOM 5589 N N . GLU B 1 230 ? -5.898 12.562 10.312 1 98.44 230 GLU B N 1
ATOM 5590 C CA . GLU B 1 230 ? -4.938 11.648 10.938 1 98.44 230 GLU B CA 1
ATOM 5591 C C . GLU B 1 230 ? -5.031 11.703 12.461 1 98.44 230 GLU B C 1
ATOM 5593 O O . GLU B 1 230 ? -5.414 12.734 13.023 1 98.44 230 GLU B O 1
ATOM 5598 N N . ILE B 1 231 ? -4.746 10.648 13.133 1 98.19 231 ILE B N 1
ATOM 5599 C CA . ILE B 1 231 ? -4.551 10.609 14.578 1 98.19 231 ILE B CA 1
ATOM 5600 C C . ILE B 1 231 ? -3.146 10.102 14.898 1 98.19 231 ILE B C 1
ATOM 5602 O O . ILE B 1 231 ? -2.742 9.039 14.414 1 98.19 231 ILE B O 1
ATOM 5606 N N . LEU B 1 232 ? -2.383 10.906 15.656 1 98.25 232 LEU B N 1
ATOM 5607 C CA . LEU B 1 232 ? -0.991 10.609 15.977 1 98.25 232 LEU B CA 1
ATOM 5608 C C . LEU B 1 232 ? -0.819 10.336 17.469 1 98.25 232 LEU B C 1
ATOM 5610 O O . LEU B 1 232 ? -1.434 11.008 18.297 1 98.25 232 LEU B O 1
ATOM 5614 N N . ASN B 1 233 ? -0.063 9.391 17.812 1 97.31 233 ASN B N 1
ATOM 5615 C CA . ASN B 1 233 ? 0.429 9.148 19.172 1 97.31 233 ASN B CA 1
ATOM 5616 C C . ASN B 1 233 ? 1.796 8.469 19.156 1 97.31 233 ASN B C 1
ATOM 5618 O O . ASN B 1 233 ? 2.404 8.312 18.094 1 97.31 233 ASN B O 1
ATOM 5622 N N . LYS B 1 234 ? 2.305 8.133 20.266 1 95.38 234 LYS B N 1
ATOM 5623 C CA . LYS B 1 234 ? 3.662 7.609 20.391 1 95.38 234 LYS B CA 1
ATOM 5624 C C . LYS B 1 234 ? 3.809 6.293 19.625 1 95.38 234 LYS B C 1
ATOM 5626 O O . LYS B 1 234 ? 4.867 6.012 19.062 1 95.38 234 LYS B O 1
ATOM 5631 N N . GLU B 1 235 ? 2.791 5.504 19.531 1 94.75 235 GLU B N 1
ATOM 5632 C CA . GLU B 1 235 ? 2.84 4.207 18.859 1 94.75 235 GLU B CA 1
ATOM 5633 C C . GLU B 1 235 ? 2.795 4.371 17.344 1 94.75 235 GLU B C 1
ATOM 5635 O O . GLU B 1 235 ? 3.492 3.66 16.609 1 94.75 235 GLU B O 1
ATOM 5640 N N . THR B 1 236 ? 1.994 5.281 16.828 1 94.69 236 THR B N 1
ATOM 5641 C CA . THR B 1 236 ? 1.857 5.469 15.391 1 94.69 236 THR B CA 1
ATOM 5642 C C . THR B 1 236 ? 3.123 6.086 14.805 1 94.69 236 THR B C 1
ATOM 5644 O O . THR B 1 236 ? 3.352 6.016 13.594 1 94.69 236 THR B O 1
ATOM 5647 N N . LEU B 1 237 ? 3.883 6.715 15.656 1 95.62 237 LEU B N 1
ATOM 5648 C CA . LEU B 1 237 ? 5.039 7.441 15.133 1 95.62 237 LEU B CA 1
ATOM 5649 C C . LEU B 1 237 ? 6.293 6.574 15.195 1 95.62 237 LEU B C 1
ATOM 5651 O O . LEU B 1 237 ? 7.387 7.039 14.867 1 95.62 237 LEU B O 1
ATOM 5655 N N . LYS B 1 238 ? 6.113 5.355 15.594 1 93.88 238 LYS B N 1
ATOM 5656 C CA . LYS B 1 238 ? 7.234 4.426 15.5 1 93.88 238 LYS B CA 1
ATOM 5657 C C . LYS B 1 238 ? 7.598 4.145 14.047 1 93.88 238 LYS B C 1
ATOM 5659 O O . LYS B 1 238 ? 6.73 4.125 13.172 1 93.88 238 LYS B O 1
ATOM 5664 N N . ASP B 1 239 ? 8.828 3.986 13.797 1 94 239 ASP B N 1
ATOM 5665 C CA . ASP B 1 239 ? 9.32 3.684 12.461 1 94 239 ASP B CA 1
ATOM 5666 C C . ASP B 1 239 ? 9.578 2.188 12.297 1 94 239 ASP B C 1
ATOM 5668 O O . ASP B 1 239 ? 10.602 1.676 12.758 1 94 239 ASP B O 1
ATOM 5672 N N . LYS B 1 240 ? 8.664 1.5 11.57 1 92.56 240 LYS B N 1
ATOM 5673 C CA . LYS B 1 240 ? 8.742 0.049 11.43 1 92.56 240 LYS B CA 1
ATOM 5674 C C . LYS B 1 240 ? 8.648 -0.362 9.961 1 92.56 240 LYS B C 1
ATOM 5676 O O . LYS B 1 240 ? 8.305 -1.504 9.648 1 92.56 240 LYS B O 1
ATOM 5681 N N . CYS B 1 241 ? 8.867 0.549 9.055 1 90.62 241 CYS B N 1
ATOM 5682 C CA . CYS B 1 241 ? 8.695 0.264 7.637 1 90.62 241 CYS B CA 1
ATOM 5683 C C . CYS B 1 241 ? 10.031 0.29 6.906 1 90.62 241 CYS B C 1
ATOM 5685 O O . CYS B 1 241 ? 11.031 0.784 7.441 1 90.62 241 CYS B O 1
ATOM 5687 N N . LYS B 1 242 ? 10.039 -0.326 5.855 1 85.31 242 LYS B N 1
ATOM 5688 C CA . LYS B 1 242 ? 11.156 -0.22 4.918 1 85.31 242 LYS B CA 1
ATOM 5689 C C . LYS B 1 242 ? 10.828 0.747 3.785 1 85.31 242 LYS B C 1
ATOM 5691 O O . LYS B 1 242 ? 9.688 0.797 3.312 1 85.31 242 LYS B O 1
ATOM 5696 N N . GLU B 1 243 ? 11.828 1.637 3.49 1 72.81 243 GLU B N 1
ATOM 5697 C CA . GLU B 1 243 ? 11.609 2.664 2.475 1 72.81 243 GLU B CA 1
ATOM 5698 C C . GLU B 1 243 ? 11.836 2.107 1.071 1 72.81 243 GLU B C 1
ATOM 5700 O O . GLU B 1 243 ? 12.789 1.37 0.833 1 72.81 243 GLU B O 1
ATOM 5705 N N . HIS B 1 244 ? 10.75 2.279 0.138 1 64.31 244 HIS B N 1
ATOM 5706 C CA . HIS B 1 244 ? 11.008 1.75 -1.197 1 64.31 244 HIS B CA 1
ATOM 5707 C C . HIS B 1 244 ? 10.023 2.32 -2.215 1 64.31 244 HIS B C 1
ATOM 5709 O O . HIS B 1 244 ? 9.68 1.654 -3.191 1 64.31 244 HIS B O 1
ATOM 5715 N N . MET B 1 245 ? 9.562 3.566 -1.871 1 67.12 245 MET B N 1
ATOM 5716 C CA . MET B 1 245 ? 8.57 3.969 -2.857 1 67.12 245 MET B CA 1
ATOM 5717 C C . MET B 1 245 ? 8.891 5.344 -3.432 1 67.12 245 MET B C 1
ATOM 5719 O O . MET B 1 245 ? 9.398 6.215 -2.721 1 67.12 245 MET B O 1
ATOM 5723 N N . SER B 1 246 ? 8.922 5.34 -4.758 1 64.94 246 SER B N 1
ATOM 5724 C CA . SER B 1 246 ? 8.906 6.594 -5.508 1 64.94 246 SER B CA 1
ATOM 5725 C C . SER B 1 246 ? 7.656 6.715 -6.367 1 64.94 246 SER B C 1
ATOM 5727 O O . SER B 1 246 ? 7.441 5.914 -7.281 1 64.94 246 SER B O 1
ATOM 5729 N N . PHE B 1 247 ? 6.602 7.254 -5.863 1 73.19 247 PHE B N 1
ATOM 5730 C CA . PHE B 1 247 ? 5.355 7.406 -6.605 1 73.19 247 PHE B CA 1
ATOM 5731 C C . PHE B 1 247 ? 4.93 8.867 -6.656 1 73.19 247 PHE B C 1
ATOM 5733 O O . PHE B 1 247 ? 5.039 9.586 -5.66 1 73.19 247 PHE B O 1
ATOM 5740 N N . GLY B 1 248 ? 4.508 9.398 -7.902 1 69.75 248 GLY B N 1
ATOM 5741 C CA . GLY B 1 248 ? 3.916 10.719 -8.055 1 69.75 248 GLY B CA 1
ATOM 5742 C C . GLY B 1 248 ? 4.895 11.75 -8.586 1 69.75 248 GLY B C 1
ATOM 5743 O O . GLY B 1 248 ? 4.488 12.812 -9.055 1 69.75 248 GLY B O 1
ATOM 5744 N N . ARG B 1 249 ? 6.18 11.5 -8.5 1 69.12 249 ARG B N 1
ATOM 5745 C CA . ARG B 1 249 ? 7.176 12.477 -8.93 1 69.12 249 ARG B CA 1
ATOM 5746 C C . ARG B 1 249 ? 6.965 12.859 -10.391 1 69.12 249 ARG B C 1
ATOM 5748 O O . ARG B 1 249 ? 6.988 14.047 -10.734 1 69.12 249 ARG B O 1
ATOM 5755 N N . LYS B 1 250 ? 6.656 12 -11.195 1 72.81 250 LYS B N 1
ATOM 5756 C CA . LYS B 1 250 ? 6.473 12.234 -12.617 1 72.81 250 LYS B CA 1
ATOM 5757 C C . LYS B 1 250 ? 5.266 13.133 -12.883 1 72.81 250 LYS B C 1
ATOM 5759 O O . LYS B 1 250 ? 5.281 13.961 -13.797 1 72.81 250 LYS B O 1
ATOM 5764 N N . GLU B 1 251 ? 4.371 13.094 -12.07 1 78 251 GLU B N 1
ATOM 5765 C CA . GLU B 1 251 ? 3.104 13.773 -12.336 1 78 251 GLU B CA 1
ATOM 5766 C C . GLU B 1 251 ? 3.15 15.227 -11.875 1 78 251 GLU B C 1
ATOM 5768 O O . GLU B 1 251 ? 2.471 16.078 -12.445 1 78 251 GLU B O 1
ATOM 5773 N N . PHE B 1 252 ? 3.941 15.484 -10.914 1 85.75 252 PHE B N 1
ATOM 5774 C CA . PHE B 1 252 ? 3.781 16.781 -10.281 1 85.75 252 PHE B CA 1
ATOM 5775 C C . PHE B 1 252 ? 5.062 17.609 -10.383 1 85.75 252 PHE B C 1
ATOM 5777 O O . PHE B 1 252 ? 5.055 18.812 -10.164 1 85.75 252 PHE B O 1
ATOM 5784 N N . GLU B 1 253 ? 6.035 17.062 -10.797 1 85 253 GLU B N 1
ATOM 5785 C CA . GLU B 1 253 ? 7.32 17.75 -10.719 1 85 253 GLU B CA 1
ATOM 5786 C C . GLU B 1 253 ? 7.445 18.812 -11.805 1 85 253 GLU B C 1
ATOM 5788 O O . GLU B 1 253 ? 7.363 18.5 -13 1 85 253 GLU B O 1
ATOM 5793 N N . THR B 1 254 ? 7.562 20.062 -11.414 1 84.12 254 THR B N 1
ATOM 5794 C CA . THR B 1 254 ? 7.902 21.219 -12.227 1 84.12 254 THR B CA 1
ATOM 5795 C C . THR B 1 254 ? 9.008 22.047 -11.562 1 84.12 254 THR B C 1
ATOM 5797 O O . THR B 1 254 ? 9.625 21.594 -10.594 1 84.12 254 THR B O 1
ATOM 5800 N N . LYS B 1 255 ? 9.258 23.078 -12.172 1 80.31 255 LYS B N 1
ATOM 5801 C CA . LYS B 1 255 ? 10.234 23.969 -11.547 1 80.31 255 LYS B CA 1
ATOM 5802 C C . LYS B 1 255 ? 9.727 24.484 -10.203 1 80.31 255 LYS B C 1
ATOM 5804 O O . LYS B 1 255 ? 10.516 24.703 -9.273 1 80.31 255 LYS B O 1
ATOM 5809 N N . GLU B 1 256 ? 8.469 24.609 -10.078 1 84.94 256 GLU B N 1
ATOM 5810 C CA . GLU B 1 256 ? 7.879 25.266 -8.914 1 84.94 256 GLU B CA 1
ATOM 5811 C C . GLU B 1 256 ? 7.191 24.25 -8 1 84.94 256 GLU B C 1
ATOM 5813 O O . GLU B 1 256 ? 7.094 24.469 -6.789 1 84.94 256 GLU B O 1
ATOM 5818 N N . PHE B 1 257 ? 6.75 23.156 -8.609 1 89.94 257 PHE B N 1
ATOM 5819 C CA . PHE B 1 257 ? 5.859 22.297 -7.848 1 89.94 257 PHE B CA 1
ATOM 5820 C C . PHE B 1 257 ? 6.426 20.875 -7.758 1 89.94 257 PHE B C 1
ATOM 5822 O O . PHE B 1 257 ? 7.211 20.469 -8.609 1 89.94 257 PHE B O 1
ATOM 5829 N N . ASN B 1 258 ? 6.113 20.203 -6.758 1 91.06 258 ASN B N 1
ATOM 5830 C CA . ASN B 1 258 ? 6.277 18.766 -6.617 1 91.06 258 ASN B CA 1
ATOM 5831 C C . ASN B 1 258 ? 5.105 18.125 -5.871 1 91.06 258 ASN B C 1
ATOM 5833 O O . ASN B 1 258 ? 4.094 18.797 -5.625 1 91.06 258 ASN B O 1
ATOM 5837 N N . GLN B 1 259 ? 5.227 16.844 -5.629 1 91.12 259 GLN B N 1
ATOM 5838 C CA . GLN B 1 259 ? 4.133 16.125 -4.969 1 91.12 259 GLN B CA 1
ATOM 5839 C C . GLN B 1 259 ? 4.141 16.391 -3.467 1 91.12 259 GLN B C 1
ATOM 5841 O O . GLN B 1 259 ? 5.102 16.047 -2.775 1 91.12 259 GLN B O 1
ATOM 5846 N N . GLY B 1 260 ? 3.145 17.031 -2.969 1 94.88 260 GLY B N 1
ATOM 5847 C CA . GLY B 1 260 ? 2.877 17.109 -1.541 1 94.88 260 GLY B CA 1
ATOM 5848 C C . GLY B 1 260 ? 1.975 15.992 -1.043 1 94.88 260 GLY B C 1
ATOM 5849 O O . GLY B 1 260 ? 1.1 15.523 -1.772 1 94.88 260 GLY B O 1
ATOM 5850 N N . HIS B 1 261 ? 2.201 15.562 0.152 1 96.69 261 HIS B N 1
ATOM 5851 C CA . HIS B 1 261 ? 1.356 14.562 0.8 1 96.69 261 HIS B CA 1
ATOM 5852 C C . HIS B 1 261 ? 0.472 15.203 1.868 1 96.69 261 HIS B C 1
ATOM 5854 O O . HIS B 1 261 ? 0.976 15.812 2.814 1 96.69 261 HIS B O 1
ATOM 5860 N N . LEU B 1 262 ? -0.843 15.031 1.701 1 98.31 262 LEU B N 1
ATOM 5861 C CA . LEU B 1 262 ? -1.746 15.562 2.715 1 98.31 262 LEU B CA 1
ATOM 5862 C C . LEU B 1 262 ? -1.628 14.781 4.016 1 98.31 262 LEU B C 1
ATOM 5864 O O . LEU B 1 262 ? -1.513 15.367 5.094 1 98.31 262 LEU B O 1
ATOM 5868 N N . ALA B 1 263 ? -1.768 13.469 3.947 1 98.5 263 ALA B N 1
ATOM 5869 C CA . ALA B 1 263 ? -1.288 12.625 5.035 1 98.5 263 ALA B CA 1
ATOM 5870 C C . ALA B 1 263 ? 0.22 12.406 4.938 1 98.5 263 ALA B C 1
ATOM 5872 O O . ALA B 1 263 ? 0.7 11.711 4.039 1 98.5 263 ALA B O 1
ATOM 5873 N N . ALA B 1 264 ? 0.958 12.945 5.855 1 97.31 264 ALA B N 1
ATOM 5874 C CA . ALA B 1 264 ? 2.416 12.969 5.762 1 97.31 264 ALA B CA 1
ATOM 5875 C C . ALA B 1 264 ? 2.99 11.555 5.863 1 97.31 264 ALA B C 1
ATOM 5877 O O . ALA B 1 264 ? 2.588 10.773 6.73 1 97.31 264 ALA B O 1
ATOM 5878 N N . VAL B 1 265 ? 3.969 11.273 5.066 1 95.12 265 VAL B N 1
ATOM 5879 C CA . VAL B 1 265 ? 4.594 9.953 4.996 1 95.12 265 VAL B CA 1
ATOM 5880 C C . V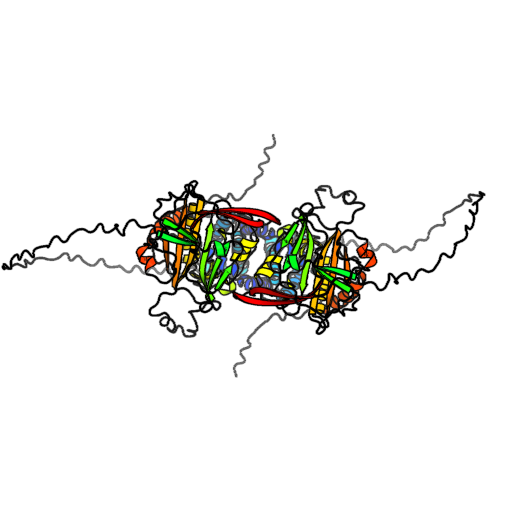AL B 1 265 ? 5.141 9.57 6.367 1 95.12 265 VAL B C 1
ATOM 5882 O O . VAL B 1 265 ? 4.922 8.453 6.84 1 95.12 265 VAL B O 1
ATOM 5885 N N . ALA B 1 266 ? 5.781 10.492 7.059 1 95.44 266 ALA B N 1
ATOM 5886 C CA . ALA B 1 266 ? 6.473 10.242 8.32 1 95.44 266 ALA B CA 1
ATOM 5887 C C . ALA B 1 266 ? 5.488 9.867 9.422 1 95.44 266 ALA B C 1
ATOM 5889 O O . ALA B 1 266 ? 5.879 9.305 10.445 1 95.44 266 ALA B O 1
ATOM 5890 N N . ASN B 1 267 ? 4.199 10.195 9.242 1 97.38 267 ASN B N 1
ATOM 5891 C CA . ASN B 1 267 ? 3.182 9.898 10.242 1 97.38 267 ASN B CA 1
ATOM 5892 C C . ASN B 1 267 ? 2.689 8.461 10.133 1 97.38 267 ASN B C 1
ATOM 5894 O O . ASN B 1 267 ? 1.944 7.984 10.992 1 97.38 267 ASN B O 1
ATOM 5898 N N . HIS B 1 268 ? 3.062 7.758 9.086 1 96.75 268 HIS B N 1
ATOM 5899 C CA . HIS B 1 268 ? 2.436 6.48 8.773 1 96.75 268 HIS B CA 1
ATOM 5900 C C . HIS B 1 268 ? 3.48 5.398 8.523 1 96.75 268 HIS B C 1
ATOM 5902 O O . HIS B 1 268 ? 3.373 4.629 7.566 1 96.75 268 HIS B O 1
ATOM 5908 N N . ARG B 1 269 ? 4.434 5.309 9.406 1 94.75 269 ARG B N 1
ATOM 5909 C CA . ARG B 1 269 ? 5.52 4.352 9.234 1 94.75 269 ARG B CA 1
ATOM 5910 C C . ARG B 1 269 ? 5.441 3.244 10.281 1 94.75 269 ARG B C 1
ATOM 5912 O O . ARG B 1 269 ? 6.41 2.508 10.484 1 94.75 269 ARG B O 1
ATOM 5919 N N . TRP B 1 270 ? 4.297 3.133 11.016 1 96.06 270 TRP B N 1
ATOM 5920 C CA . TRP B 1 270 ? 4.152 2.111 12.055 1 96.06 270 TRP B CA 1
ATOM 5921 C C . TRP B 1 270 ? 3.889 0.744 11.43 1 96.06 270 TRP B C 1
ATOM 5923 O O . TRP B 1 270 ? 4.082 -0.287 12.078 1 96.06 270 TRP B O 1
ATOM 5933 N N . CYS B 1 271 ? 3.422 0.742 10.18 1 96.19 271 CYS B N 1
ATOM 5934 C CA . CYS B 1 271 ? 3.293 -0.484 9.406 1 96.19 271 CYS B CA 1
ATOM 5935 C C . CYS B 1 271 ? 3.451 -0.203 7.914 1 96.19 271 CYS B C 1
ATOM 5937 O O . CYS B 1 271 ? 3.244 0.926 7.465 1 96.19 271 CYS B O 1
ATOM 5939 N N . GLN B 1 272 ? 3.738 -1.228 7.145 1 94.56 272 GLN B N 1
ATOM 5940 C CA . GLN B 1 272 ? 4.07 -1.067 5.734 1 94.56 272 GLN B CA 1
ATOM 5941 C C . GLN B 1 272 ? 2.844 -0.666 4.922 1 94.56 272 GLN B C 1
ATOM 5943 O O . GLN B 1 272 ? 2.945 0.127 3.982 1 94.56 272 GLN B O 1
ATOM 5948 N N . GLU B 1 273 ? 1.659 -1.228 5.207 1 95.5 273 GLU B N 1
ATOM 5949 C CA . GLU B 1 273 ? 0.424 -0.886 4.508 1 95.5 273 GLU B CA 1
ATOM 5950 C C . GLU B 1 273 ? 0.124 0.607 4.613 1 95.5 273 GLU B C 1
ATOM 5952 O O . GLU B 1 273 ? -0.233 1.245 3.623 1 95.5 273 GLU B O 1
ATOM 5957 N N . ALA B 1 274 ? 0.246 1.104 5.863 1 96.38 274 ALA B N 1
ATOM 5958 C CA . ALA B 1 274 ? -0.013 2.523 6.094 1 96.38 274 ALA B CA 1
ATOM 5959 C C . ALA B 1 274 ? 0.954 3.395 5.297 1 96.38 274 ALA B C 1
ATOM 5961 O O . ALA B 1 274 ? 0.556 4.414 4.727 1 96.38 274 ALA B O 1
ATOM 5962 N N . TYR B 1 275 ? 2.221 2.979 5.305 1 94.69 275 TYR B N 1
ATOM 5963 C CA . TYR B 1 275 ? 3.248 3.668 4.531 1 94.69 275 TYR B CA 1
ATOM 5964 C C . TYR B 1 275 ? 2.891 3.691 3.053 1 94.69 275 TYR B C 1
ATOM 5966 O O . TYR B 1 275 ? 2.941 4.746 2.412 1 94.69 275 TYR B O 1
ATOM 5974 N N . HIS B 1 276 ? 2.488 2.566 2.504 1 93.56 276 HIS B N 1
ATOM 5975 C CA . HIS B 1 276 ? 2.119 2.449 1.098 1 93.56 276 HIS B CA 1
ATOM 5976 C C . HIS B 1 276 ? 0.937 3.354 0.763 1 93.56 276 HIS B C 1
ATOM 5978 O O . HIS B 1 276 ? 0.896 3.957 -0.312 1 93.56 276 HIS B O 1
ATOM 5984 N N . ASP B 1 277 ? -0.021 3.492 1.665 1 95.5 277 ASP B N 1
ATOM 5985 C CA . ASP B 1 277 ? -1.241 4.258 1.435 1 95.5 277 ASP B CA 1
ATOM 5986 C C . ASP B 1 277 ? -0.929 5.738 1.224 1 95.5 277 ASP B C 1
ATOM 5988 O O . ASP B 1 277 ? -1.701 6.457 0.584 1 95.5 277 ASP B O 1
ATOM 5992 N N . THR B 1 278 ? 0.193 6.215 1.807 1 95.44 278 THR B N 1
ATOM 5993 C CA . THR B 1 278 ? 0.531 7.625 1.648 1 95.44 278 THR B CA 1
ATOM 5994 C C . THR B 1 278 ? 0.964 7.922 0.216 1 95.44 278 THR B C 1
ATOM 5996 O O . THR B 1 278 ? 1.047 9.086 -0.186 1 95.44 278 THR B O 1
ATOM 5999 N N . TYR B 1 279 ? 1.179 6.871 -0.583 1 93.06 279 TYR B N 1
ATOM 6000 C CA . TYR B 1 279 ? 1.61 7.027 -1.967 1 93.06 279 TYR B CA 1
ATOM 6001 C C . TYR B 1 279 ? 0.473 6.711 -2.932 1 93.06 279 TYR B C 1
ATOM 6003 O O . TYR B 1 279 ? 0.702 6.16 -4.012 1 93.06 279 TYR B O 1
ATOM 6011 N N . LEU B 1 280 ? -0.642 6.906 -2.551 1 94.5 280 LEU B N 1
ATOM 6012 C CA . LEU B 1 280 ? -1.801 6.93 -3.438 1 94.5 280 LEU B CA 1
ATOM 6013 C C . LEU B 1 280 ? -2.018 8.328 -4.008 1 94.5 280 LEU B C 1
ATOM 6015 O O . LEU B 1 280 ? -1.839 9.328 -3.305 1 94.5 280 LEU B O 1
ATOM 6019 N N . MET B 1 281 ? -2.43 8.422 -5.215 1 94.31 281 MET B N 1
ATOM 6020 C CA . MET B 1 281 ? -2.592 9.695 -5.906 1 94.31 281 MET B CA 1
ATOM 6021 C C . MET B 1 281 ? -3.584 10.586 -5.172 1 94.31 281 MET B C 1
ATOM 6023 O O . MET B 1 281 ? -3.426 11.812 -5.145 1 94.31 281 MET B O 1
ATOM 6027 N N . SER B 1 282 ? -4.586 10.023 -4.578 1 96.38 282 SER B N 1
ATOM 6028 C CA . SER B 1 282 ? -5.617 10.781 -3.877 1 96.38 282 SER B CA 1
ATOM 6029 C C . SER B 1 282 ? -5.031 11.562 -2.701 1 96.38 282 SER B C 1
ATOM 6031 O O . SER B 1 282 ? -5.609 12.555 -2.256 1 96.38 282 SER B O 1
ATOM 6033 N N . ASN B 1 283 ? -3.857 11.094 -2.184 1 96.94 283 ASN B N 1
ATOM 6034 C CA . ASN B 1 283 ? -3.223 11.742 -1.04 1 96.94 283 ASN B CA 1
ATOM 6035 C C . ASN B 1 283 ? -2.186 12.766 -1.481 1 96.94 283 ASN B C 1
ATOM 6037 O O . ASN B 1 283 ? -1.592 13.453 -0.648 1 96.94 283 ASN B O 1
ATOM 6041 N N . MET B 1 284 ? -1.959 12.898 -2.746 1 95.38 284 MET B N 1
ATOM 6042 C CA . MET B 1 284 ? -0.924 13.789 -3.262 1 95.38 284 MET B CA 1
ATOM 6043 C C . MET B 1 284 ? -1.543 15.008 -3.938 1 95.38 284 MET B C 1
ATOM 6045 O O . MET B 1 284 ? -2.592 14.906 -4.578 1 95.38 284 MET B O 1
ATOM 6049 N N . VAL B 1 285 ? -0.869 16.109 -3.812 1 95.56 285 VAL B N 1
ATOM 6050 C CA . VAL B 1 285 ? -1.334 17.375 -4.348 1 95.56 285 VAL B CA 1
ATOM 6051 C C . VAL B 1 285 ? -0.15 18.172 -4.902 1 95.56 285 VAL B C 1
ATOM 6053 O O . VAL B 1 285 ? 0.979 18.031 -4.43 1 95.56 285 VAL B O 1
ATOM 6056 N N . PRO B 1 286 ? -0.432 18.969 -5.965 1 93.94 286 PRO B N 1
ATOM 6057 C CA . PRO B 1 286 ? 0.64 19.891 -6.363 1 93.94 286 PRO B CA 1
ATOM 6058 C C . PRO B 1 286 ? 0.987 20.891 -5.27 1 93.94 286 PRO B C 1
ATOM 6060 O O . PRO B 1 286 ? 0.12 21.656 -4.82 1 93.94 286 PRO B O 1
ATOM 6063 N N . GLN B 1 287 ? 2.188 20.875 -4.879 1 93.94 287 GLN B N 1
ATOM 6064 C CA . GLN B 1 287 ? 2.635 21.766 -3.805 1 93.94 287 GLN B CA 1
ATOM 6065 C C . GLN B 1 287 ? 3.945 22.453 -4.168 1 93.94 287 GLN B C 1
ATOM 6067 O O . GLN B 1 287 ? 4.844 21.828 -4.742 1 93.94 287 GLN B O 1
ATOM 6072 N N . ASP B 1 288 ? 3.941 23.734 -3.85 1 92.31 288 ASP B N 1
ATOM 6073 C CA . ASP B 1 288 ? 5.188 24.469 -4.055 1 92.31 288 ASP B CA 1
ATOM 6074 C C . ASP B 1 288 ? 6.359 23.766 -3.381 1 92.31 288 ASP B C 1
ATOM 6076 O O . ASP B 1 288 ? 6.273 23.375 -2.213 1 92.31 288 ASP B O 1
ATOM 6080 N N . LYS B 1 289 ? 7.422 23.703 -4.047 1 89.25 289 LYS B N 1
ATOM 6081 C CA . LYS B 1 289 ? 8.57 22.922 -3.6 1 89.25 289 LYS B CA 1
ATOM 6082 C C . LYS B 1 289 ? 9.172 23.5 -2.32 1 89.25 289 LYS B C 1
ATOM 6084 O O . LYS B 1 289 ? 9.508 22.766 -1.396 1 89.25 289 LYS B O 1
ATOM 6089 N N . ARG B 1 290 ? 9.352 24.734 -2.316 1 85.75 290 ARG B N 1
ATOM 6090 C CA . ARG B 1 290 ? 9.984 25.391 -1.181 1 85.75 290 ARG B CA 1
ATOM 6091 C C . ARG B 1 290 ? 9.078 25.359 0.046 1 85.75 290 ARG B C 1
ATOM 6093 O O . ARG B 1 290 ? 9.555 25.281 1.178 1 85.75 290 ARG B O 1
ATOM 6100 N N . LEU B 1 291 ? 7.82 25.438 -0.182 1 89.81 291 LEU B N 1
ATOM 6101 C CA . LEU B 1 291 ? 6.879 25.281 0.918 1 89.81 291 LEU B CA 1
ATOM 6102 C C . LEU B 1 291 ? 6.949 23.859 1.485 1 89.81 291 LEU B C 1
ATOM 6104 O O . LEU B 1 291 ? 7.094 23.688 2.697 1 89.81 291 LEU B O 1
ATOM 6108 N N . ASN B 1 292 ? 6.887 22.953 0.621 1 91.25 292 ASN B N 1
ATOM 6109 C CA . ASN B 1 292 ? 6.828 21.531 0.978 1 91.25 292 ASN B CA 1
ATOM 6110 C C . ASN B 1 292 ? 8.039 21.109 1.798 1 91.25 292 ASN B C 1
ATOM 6112 O O . ASN B 1 292 ? 7.898 20.469 2.844 1 91.25 292 ASN B O 1
ATOM 6116 N N . LYS B 1 293 ? 9.148 21.516 1.395 1 86.88 293 LYS B N 1
ATOM 6117 C CA . LYS B 1 293 ? 10.391 21.078 2.029 1 86.88 293 LYS B CA 1
ATOM 6118 C C . LYS B 1 293 ? 10.82 22.047 3.119 1 86.88 293 LYS B C 1
ATOM 6120 O O . LYS B 1 293 ? 11.789 21.797 3.84 1 86.88 293 LYS B O 1
ATOM 6125 N N . GLY B 1 294 ? 10.109 23.125 3.285 1 87.75 294 GLY B N 1
ATOM 6126 C CA . GLY B 1 294 ? 10.469 24.156 4.246 1 87.75 294 GLY B CA 1
ATOM 6127 C C . GLY B 1 294 ? 9.508 24.234 5.414 1 87.75 294 GLY B C 1
ATOM 6128 O O . GLY B 1 294 ? 9.484 23.359 6.273 1 87.75 294 GLY B O 1
ATOM 6129 N N . ILE B 1 295 ? 8.719 25.312 5.367 1 87.5 295 ILE B N 1
ATOM 6130 C CA . ILE B 1 295 ? 7.906 25.641 6.531 1 87.5 295 ILE B CA 1
ATOM 6131 C C . ILE B 1 295 ? 6.812 24.594 6.719 1 87.5 295 ILE B C 1
ATOM 6133 O O . ILE B 1 295 ? 6.43 24.281 7.848 1 87.5 295 ILE B O 1
ATOM 6137 N N . TRP B 1 296 ? 6.359 24.062 5.672 1 93.69 296 TRP B N 1
ATOM 6138 C CA . TRP B 1 296 ? 5.344 23.016 5.785 1 93.69 296 TRP B CA 1
ATOM 6139 C C . TRP B 1 296 ? 5.906 21.781 6.473 1 93.69 296 TRP B C 1
ATOM 6141 O O . TRP B 1 296 ? 5.266 21.219 7.363 1 93.69 296 TRP B O 1
ATOM 6151 N N . SER B 1 297 ? 7.043 21.375 6.035 1 92.12 297 SER B N 1
ATOM 6152 C CA . SER B 1 297 ? 7.723 20.25 6.688 1 92.12 297 SER B CA 1
ATOM 6153 C C . SER B 1 297 ? 7.945 20.531 8.172 1 92.12 297 SER B C 1
ATOM 6155 O O . SER B 1 297 ? 7.82 19.641 9 1 92.12 297 SER B O 1
ATOM 6157 N N . THR B 1 298 ? 8.25 21.75 8.484 1 89.94 298 THR B N 1
ATOM 6158 C CA . THR B 1 298 ? 8.43 22.156 9.875 1 89.94 298 THR B CA 1
ATOM 6159 C C . THR B 1 298 ? 7.125 22.016 10.656 1 89.94 298 THR B C 1
ATOM 6161 O O . THR B 1 298 ? 7.129 21.594 11.812 1 89.94 298 THR B O 1
ATOM 6164 N N . LEU B 1 299 ? 6.062 22.391 10.031 1 94.62 299 LEU B N 1
ATOM 6165 C CA . LEU B 1 299 ? 4.754 22.266 10.656 1 94.62 299 LEU B CA 1
ATOM 6166 C C . LEU B 1 299 ? 4.426 20.797 10.914 1 94.62 299 LEU B C 1
ATOM 6168 O O . LEU B 1 299 ? 3.906 20.438 11.977 1 94.62 299 LEU B O 1
ATOM 6172 N N . GLU B 1 300 ? 4.738 19.953 9.953 1 95.69 300 GLU B N 1
ATOM 6173 C CA . GLU B 1 300 ? 4.535 18.531 10.117 1 95.69 300 GLU B CA 1
ATOM 6174 C C . GLU B 1 300 ? 5.355 17.984 11.289 1 95.69 300 GLU B C 1
ATOM 6176 O O . GLU B 1 300 ? 4.859 17.188 12.086 1 95.69 300 GLU B O 1
ATOM 6181 N N . GLN B 1 301 ? 6.539 18.422 11.375 1 94 301 GLN B N 1
ATOM 6182 C CA . GLN B 1 301 ? 7.398 18 12.477 1 94 301 GLN B CA 1
ATOM 6183 C C . GLN B 1 301 ? 6.855 18.5 13.82 1 94 301 GLN B C 1
ATOM 6185 O O . GLN B 1 301 ? 6.938 17.797 14.828 1 94 301 GLN B O 1
ATOM 6190 N N . HIS B 1 302 ? 6.355 19.672 13.82 1 93.56 302 HIS B N 1
ATOM 6191 C CA . HIS B 1 302 ? 5.73 20.219 15.023 1 93.56 302 HIS B CA 1
ATOM 6192 C C . HIS B 1 302 ? 4.625 19.297 15.531 1 93.56 302 HIS B C 1
ATOM 6194 O O . HIS B 1 302 ? 4.527 19.031 16.734 1 93.56 302 HIS B O 1
ATOM 6200 N N . CYS B 1 303 ? 3.816 18.797 14.664 1 97.19 303 CYS B N 1
ATOM 6201 C CA . CYS B 1 303 ? 2.758 17.859 15.047 1 97.19 303 CYS B CA 1
ATOM 6202 C C . CYS B 1 303 ? 3.336 16.609 15.703 1 97.19 303 CYS B C 1
ATOM 6204 O O . CYS B 1 303 ? 2.848 16.172 16.734 1 97.19 303 CYS B O 1
ATOM 6206 N N . ARG B 1 304 ? 4.355 16.078 15.125 1 96.94 304 ARG B N 1
ATOM 6207 C CA . ARG B 1 304 ? 4.961 14.859 15.641 1 96.94 304 ARG B CA 1
ATOM 6208 C C . ARG B 1 304 ? 5.633 15.109 16.984 1 96.94 304 ARG B C 1
ATOM 6210 O O . ARG B 1 304 ? 5.508 14.305 17.906 1 96.94 304 ARG B O 1
ATOM 6217 N N . ASP B 1 305 ? 6.32 16.234 17.094 1 95.19 305 ASP B N 1
ATOM 6218 C CA . ASP B 1 305 ? 6.945 16.594 18.375 1 95.19 305 ASP B CA 1
ATOM 6219 C C . ASP B 1 305 ? 5.902 16.734 19.469 1 95.19 305 ASP B C 1
ATOM 6221 O O . ASP B 1 305 ? 6.129 16.328 20.609 1 95.19 305 ASP B O 1
ATOM 6225 N N . THR B 1 306 ? 4.828 17.359 19.125 1 95.62 306 THR B N 1
ATOM 6226 C CA . THR B 1 306 ? 3.74 17.531 20.078 1 95.62 306 THR B CA 1
ATOM 6227 C C . THR B 1 306 ? 3.213 16.188 20.547 1 95.62 306 THR B C 1
ATOM 6229 O O . THR B 1 306 ? 2.982 15.969 21.734 1 95.62 306 THR B O 1
ATOM 6232 N N . ALA B 1 307 ? 3.055 15.242 19.641 1 97.31 307 ALA B N 1
ATOM 6233 C CA . ALA B 1 307 ? 2.539 13.914 19.953 1 97.31 307 ALA B CA 1
ATOM 6234 C C . ALA B 1 307 ? 3.504 13.148 20.859 1 97.31 307 ALA B C 1
ATOM 6236 O O . ALA B 1 307 ? 3.088 12.281 21.625 1 97.31 307 ALA B O 1
ATOM 6237 N N . MET B 1 308 ? 4.742 13.492 20.781 1 95.75 308 MET B N 1
ATOM 6238 C CA . MET B 1 308 ? 5.758 12.781 21.562 1 95.75 308 MET B CA 1
ATOM 6239 C C . MET B 1 308 ? 5.883 13.367 22.969 1 95.75 308 MET B C 1
ATOM 6241 O O . MET B 1 308 ? 6.527 12.781 23.828 1 95.75 308 MET B O 1
ATOM 6245 N N . ASP B 1 309 ? 5.258 14.492 23.172 1 94.5 309 ASP B N 1
ATOM 6246 C CA . ASP B 1 309 ? 5.273 15.102 24.5 1 94.5 309 ASP B CA 1
ATOM 6247 C C . ASP B 1 309 ? 4.676 14.164 25.547 1 94.5 309 ASP B C 1
ATOM 6249 O O . ASP B 1 309 ? 3.662 13.508 25.297 1 94.5 309 ASP B O 1
ATOM 6253 N N . VAL B 1 310 ? 5.219 14.07 26.734 1 92.44 310 VAL B N 1
ATOM 6254 C CA . VAL B 1 310 ? 4.883 13.117 27.781 1 92.44 310 VAL B CA 1
ATOM 6255 C C . VAL B 1 310 ? 3.457 13.367 28.281 1 92.44 310 VAL B C 1
ATOM 6257 O O . VAL B 1 310 ? 2.77 12.438 28.703 1 92.44 310 VAL B O 1
ATOM 6260 N N . ASN B 1 311 ? 2.982 14.609 28.141 1 93.88 311 ASN B N 1
ATOM 6261 C CA . ASN B 1 311 ? 1.669 14.953 28.672 1 93.88 311 ASN B CA 1
ATOM 6262 C C . ASN B 1 311 ? 0.581 14.812 27.609 1 93.88 311 ASN B C 1
ATOM 6264 O O . ASN B 1 311 ? -0.588 15.102 27.875 1 93.88 311 ASN B O 1
ATOM 6268 N N . VAL B 1 312 ? 0.997 14.438 26.438 1 95.88 312 VAL B N 1
ATOM 6269 C CA . VAL B 1 312 ? 0.05 14.359 25.328 1 95.88 312 VAL B CA 1
ATOM 6270 C C . VAL B 1 312 ? -0.338 12.906 25.078 1 95.88 312 VAL B C 1
ATOM 6272 O O . VAL B 1 312 ? 0.519 12.016 25.078 1 95.88 312 VAL B O 1
ATOM 6275 N N . HIS B 1 313 ? -1.626 12.695 24.906 1 95.62 313 HIS B N 1
ATOM 6276 C CA . HIS B 1 313 ? -2.197 11.383 24.625 1 95.62 313 HIS B CA 1
ATOM 6277 C C . HIS B 1 313 ? -2.322 11.141 23.125 1 95.62 313 HIS B C 1
ATOM 6279 O O . HIS B 1 313 ? -1.811 10.148 22.609 1 95.62 313 HIS B O 1
ATOM 6285 N N . ASN B 1 314 ? -3.023 11.977 22.469 1 97.75 314 ASN B N 1
ATOM 6286 C CA . ASN B 1 314 ? -3.225 11.945 21.016 1 97.75 314 ASN B CA 1
ATOM 6287 C C . ASN B 1 314 ? -3.133 13.344 20.406 1 97.75 314 ASN B C 1
ATOM 6289 O O . ASN B 1 314 ? -3.418 14.336 21.078 1 97.75 314 ASN B O 1
ATOM 6293 N N . VAL B 1 315 ? -2.725 13.406 19.219 1 98.62 315 VAL B N 1
ATOM 6294 C CA . VAL B 1 315 ? -2.826 14.609 18.391 1 98.62 315 VAL B CA 1
ATOM 6295 C C . VAL B 1 315 ? -3.664 14.312 17.141 1 98.62 315 VAL B C 1
ATOM 6297 O O . VAL B 1 315 ? -3.326 13.43 16.359 1 98.62 315 VAL B O 1
ATOM 6300 N N . HIS B 1 316 ? -4.777 15 17.047 1 98.19 316 HIS B N 1
ATOM 6301 C CA . HIS B 1 316 ? -5.617 14.938 15.852 1 98.19 316 HIS B CA 1
ATOM 6302 C C . HIS B 1 316 ? -5.238 16.016 14.852 1 98.19 316 HIS B C 1
ATOM 6304 O O . HIS B 1 316 ? -5.031 17.172 15.234 1 98.19 316 HIS B O 1
ATOM 6310 N N . VAL B 1 317 ? -5.152 15.617 13.562 1 98.5 317 VAL B N 1
ATOM 6311 C CA . VAL B 1 317 ? -4.68 16.562 12.562 1 98.5 317 VAL B CA 1
ATOM 6312 C C . VAL B 1 317 ? -5.609 16.547 11.352 1 98.5 317 VAL B C 1
ATOM 6314 O O . VAL B 1 317 ? -5.926 15.484 10.82 1 98.5 317 VAL B O 1
ATOM 6317 N N . TYR B 1 318 ? -6.074 17.672 10.961 1 97.56 318 TYR B N 1
ATOM 6318 C CA . TYR B 1 318 ? -6.703 17.875 9.656 1 97.56 318 TYR B CA 1
ATOM 6319 C C . TYR B 1 318 ? -5.77 18.609 8.711 1 97.56 318 TYR B C 1
ATOM 6321 O O . TYR B 1 318 ? -5.094 19.562 9.117 1 97.56 318 TYR B O 1
ATOM 6329 N N . THR B 1 319 ? -5.641 18.188 7.547 1 97.94 319 THR B N 1
ATOM 6330 C CA . THR B 1 319 ? -4.855 18.828 6.504 1 97.94 319 THR B CA 1
ATOM 6331 C C . THR B 1 319 ? -5.652 18.922 5.207 1 97.94 319 THR B C 1
ATOM 6333 O O . THR B 1 319 ? -6.352 17.984 4.832 1 97.94 319 THR B O 1
ATOM 6336 N N . GLY B 1 320 ? -5.492 20.031 4.508 1 96.31 320 GLY B N 1
ATOM 6337 C CA . GLY B 1 320 ? -6.164 20.125 3.221 1 96.31 320 GLY B CA 1
ATOM 6338 C C . GLY B 1 320 ? -5.781 21.359 2.434 1 96.31 320 GLY B C 1
ATOM 6339 O O . GLY B 1 320 ? -5.148 22.281 2.969 1 96.31 320 GLY B O 1
ATOM 6340 N N . PRO B 1 321 ? -6.102 21.344 1.143 1 95 321 PRO B N 1
ATOM 6341 C CA . PRO B 1 321 ? -5.898 22.5 0.255 1 95 321 PRO B CA 1
ATOM 6342 C C . PRO B 1 321 ? -7.086 23.453 0.251 1 95 321 PRO B C 1
ATOM 6344 O O . PRO B 1 321 ? -8.188 23.078 0.669 1 95 321 PRO B O 1
ATOM 6347 N N . LEU B 1 322 ? -6.797 24.703 -0.065 1 90.38 322 LEU B N 1
ATOM 6348 C CA . LEU B 1 322 ? -7.805 25.719 -0.303 1 90.38 322 LEU B CA 1
ATOM 6349 C C . LEU B 1 322 ? -7.59 26.391 -1.654 1 90.38 322 LEU B C 1
ATOM 6351 O O . LEU B 1 322 ? -6.457 26.469 -2.141 1 90.38 322 LEU B O 1
ATOM 6355 N N . TYR B 1 323 ? -8.633 26.828 -2.172 1 85.62 323 TYR B N 1
ATOM 6356 C CA . TYR B 1 323 ? -8.625 27.484 -3.475 1 85.62 323 TYR B CA 1
ATOM 6357 C C . TYR B 1 323 ? -9.25 28.875 -3.387 1 85.62 323 TYR B C 1
ATOM 6359 O O . TYR B 1 323 ? -10.469 29 -3.213 1 85.62 323 TYR B O 1
ATOM 6367 N N . CYS B 1 324 ? -8.211 30.016 -2.889 1 65.62 324 CYS B N 1
ATOM 6368 C CA . CYS B 1 324 ? -8.68 31.391 -2.674 1 65.62 324 CYS B CA 1
ATOM 6369 C C . CYS B 1 324 ? -8.516 32.219 -3.939 1 65.62 324 CYS B C 1
ATOM 6371 O O . CYS B 1 324 ? -7.547 32.062 -4.68 1 65.62 324 CYS B O 1
ATOM 6373 N N . GLY B 1 325 ? -9.164 33.031 -4.629 1 53.44 325 GLY B N 1
ATOM 6374 C CA . GLY B 1 325 ? -9.188 33.969 -5.734 1 53.44 325 GLY B CA 1
ATOM 6375 C C . GLY B 1 325 ? -10.586 34.438 -6.109 1 53.44 325 GLY B C 1
ATOM 6376 O O . GLY B 1 325 ? -11.539 33.656 -5.988 1 53.44 325 GLY B O 1
ATOM 6377 N N . LYS B 1 326 ? -10.719 35.875 -5.992 1 41 326 LYS B N 1
ATOM 6378 C CA . LYS B 1 326 ? -11.43 36.562 -7.055 1 41 326 LYS B CA 1
ATOM 6379 C C . LYS B 1 326 ? -11.148 35.938 -8.414 1 41 326 LYS B C 1
ATOM 6381 O O . LYS B 1 326 ? -12 35.969 -9.312 1 41 326 LYS B O 1
ATOM 6386 N N . GLU B 1 327 ? -9.68 35.875 -8.836 1 35.56 327 GLU B N 1
ATOM 6387 C CA . GLU B 1 327 ? -9.062 35.375 -10.062 1 35.56 327 GLU B CA 1
ATOM 6388 C C . GLU B 1 327 ? -9.117 33.844 -10.133 1 35.56 327 GLU B C 1
ATOM 6390 O O . GLU B 1 327 ? -8.211 33.219 -10.672 1 35.56 327 GLU B O 1
ATOM 6395 N N . ARG B 1 328 ? -9.578 33.219 -9.469 1 38.09 328 ARG B N 1
ATOM 6396 C CA . ARG B 1 328 ? -9.812 31.812 -9.766 1 38.09 328 ARG B CA 1
ATOM 6397 C C . ARG B 1 328 ? -9.617 31.531 -11.258 1 38.09 328 ARG B C 1
ATOM 6399 O O . ARG B 1 328 ? -9.156 30.453 -11.633 1 38.09 328 ARG B O 1
ATOM 6406 N N . ASN B 1 329 ? -10.297 32.312 -11.977 1 31.86 329 ASN B N 1
ATOM 6407 C CA . ASN B 1 329 ? -10.406 32.531 -13.414 1 31.86 329 ASN B CA 1
ATOM 6408 C C . ASN B 1 329 ? -9.227 33.344 -13.945 1 31.86 329 ASN B C 1
ATOM 6410 O O . ASN B 1 329 ? -9.125 33.594 -15.148 1 31.86 329 ASN B O 1
ATOM 6414 N N . ALA B 1 330 ? -8.562 34.438 -13.375 1 29.52 330 ALA B N 1
ATOM 6415 C CA . ALA B 1 330 ? -7.773 35.5 -14.016 1 29.52 330 ALA B CA 1
ATOM 6416 C C . ALA B 1 330 ? -6.363 35 -14.336 1 29.52 330 ALA B C 1
ATOM 6418 O O . ALA B 1 330 ? -5.828 35.312 -15.406 1 29.52 330 ALA B O 1
ATOM 6419 N N . LYS B 1 331 ? -5.375 35.031 -13.383 1 31.7 331 LYS B N 1
ATOM 6420 C CA . LYS B 1 331 ? -3.998 34.812 -13.828 1 31.7 331 LYS B CA 1
ATOM 6421 C C . LYS B 1 331 ? -3.85 33.469 -14.562 1 31.7 331 LYS B C 1
ATOM 6423 O O . LYS B 1 331 ? -2.74 32.969 -14.688 1 31.7 331 LYS B O 1
ATOM 6428 N N . ARG B 1 332 ? -4.836 32.969 -15.062 1 29.97 332 ARG B N 1
ATOM 6429 C CA . ARG B 1 332 ? -4.77 32 -16.156 1 29.97 332 ARG B CA 1
ATOM 6430 C C . ARG B 1 332 ? -3.893 32.5 -17.281 1 29.97 332 ARG B C 1
ATOM 6432 O O . ARG B 1 332 ? -3.264 31.719 -18 1 29.97 332 ARG B O 1
ATOM 6439 N N . ARG B 1 333 ? -4.352 33.688 -18.062 1 28.97 333 ARG B N 1
ATOM 6440 C CA . ARG B 1 333 ? -3.973 34.031 -19.438 1 28.97 333 ARG B CA 1
ATOM 6441 C C . ARG B 1 333 ? -2.701 34.875 -19.469 1 28.97 333 ARG B C 1
ATOM 6443 O O . ARG B 1 333 ? -2.449 35.594 -20.438 1 28.97 333 ARG B O 1
ATOM 6450 N N . LYS B 1 334 ? -2.053 35.344 -18.688 1 28.33 334 LYS B N 1
ATOM 6451 C CA . LYS B 1 334 ? -0.963 36 -19.391 1 28.33 334 LYS B CA 1
ATOM 6452 C C . LYS B 1 334 ? -0.114 35.031 -20.172 1 28.33 334 LYS B C 1
ATOM 6454 O O . LYS B 1 334 ? 0.04 33.875 -19.766 1 28.33 334 LYS B O 1
ATOM 6459 N N . LYS B 1 335 ? 0.464 35.531 -21.375 1 28.83 335 LYS B N 1
ATOM 6460 C CA . LYS B 1 335 ? 1.123 35.031 -22.594 1 28.83 335 LYS B CA 1
ATOM 6461 C C . LYS B 1 335 ? 2.379 34.219 -22.25 1 28.83 335 LYS B C 1
ATOM 6463 O O . LYS B 1 335 ? 3.238 34 -23.094 1 28.83 335 LYS B O 1
ATOM 6468 N N . SER B 1 336 ? 3.184 34 -21.344 1 31.56 336 SER B N 1
ATOM 6469 C CA . SER B 1 336 ? 4.223 33.438 -22.172 1 31.56 336 SER B CA 1
ATOM 6470 C C . SER B 1 336 ? 3.619 32.5 -23.234 1 31.56 336 SER B C 1
ATOM 6472 O O . SER B 1 336 ? 2.543 31.938 -23.031 1 31.56 336 SER B O 1
ATOM 6474 N N . ASN B 1 337 ? 3.738 32.625 -24.625 1 32.72 337 ASN B N 1
ATOM 6475 C CA . ASN B 1 337 ? 2.938 32.125 -25.734 1 32.72 337 ASN B CA 1
ATOM 6476 C C . ASN B 1 337 ? 2.281 30.797 -25.391 1 32.72 337 ASN B C 1
ATOM 6478 O O . ASN B 1 337 ? 1.26 30.438 -25.984 1 32.72 337 ASN B O 1
ATOM 6482 N N . ASN B 1 338 ? 2.994 29.625 -25.406 1 32.5 338 ASN B N 1
ATOM 6483 C CA . ASN B 1 338 ? 2.273 28.375 -25.125 1 32.5 338 ASN B CA 1
ATOM 6484 C C . ASN B 1 338 ? 1.616 28.406 -23.75 1 32.5 338 ASN B C 1
ATOM 6486 O O . ASN B 1 338 ? 2.26 28.109 -22.75 1 32.5 338 ASN B O 1
ATOM 6490 N N . ILE B 1 339 ? 0.924 29.328 -23.328 1 33.94 339 ILE B N 1
ATOM 6491 C CA . ILE B 1 339 ? 0.144 29.828 -22.203 1 33.94 339 ILE B CA 1
ATOM 6492 C C . ILE B 1 339 ? -0.665 28.703 -21.594 1 33.94 339 ILE B C 1
ATOM 6494 O O . ILE B 1 339 ? -1.634 28.938 -20.859 1 33.94 339 ILE B O 1
ATOM 6498 N N . GLU B 1 340 ? -0.929 27.625 -22.297 1 35.88 340 GLU B N 1
ATOM 6499 C CA . GLU B 1 340 ? -1.875 26.562 -21.953 1 35.88 340 GLU B CA 1
ATOM 6500 C C . GLU B 1 340 ? -1.985 26.391 -20.438 1 35.88 340 GLU B C 1
ATOM 6502 O O . GLU B 1 340 ? -1.114 26.844 -19.688 1 35.88 340 GLU B O 1
ATOM 6507 N N . ASN B 1 341 ? -3.08 25.328 -19.703 1 40.28 341 ASN B N 1
ATOM 6508 C CA . ASN B 1 341 ? -3.885 25.062 -18.516 1 40.28 341 ASN B CA 1
ATOM 6509 C C . ASN B 1 341 ? -3.025 24.984 -17.25 1 40.28 341 ASN B C 1
ATOM 6511 O O . ASN B 1 341 ? -2.398 23.969 -16.984 1 40.28 341 ASN B O 1
ATOM 6515 N N . ASP B 1 342 ? -2.441 25.859 -16.688 1 50.97 342 ASP B N 1
ATOM 6516 C CA . ASP B 1 342 ? -1.659 26.234 -15.508 1 50.97 342 ASP B CA 1
ATOM 6517 C C . ASP B 1 342 ? -2.377 25.828 -14.227 1 50.97 342 ASP B C 1
ATOM 6519 O O . ASP B 1 342 ? -1.754 25.703 -13.172 1 50.97 342 ASP B O 1
ATOM 6523 N N . CYS B 1 343 ? -3.748 25.688 -14.188 1 66.12 343 CYS B N 1
ATOM 6524 C CA . CYS B 1 343 ? -4.59 25.422 -13.023 1 66.12 343 CYS B CA 1
ATOM 6525 C C . CYS B 1 343 ? -4.605 23.938 -12.688 1 66.12 343 CYS B C 1
ATOM 6527 O O . CYS B 1 343 ? -5.125 23.547 -11.648 1 66.12 343 CYS B O 1
ATOM 6529 N N . TYR B 1 344 ? -4.098 23.359 -13.547 1 73.5 344 TYR B N 1
ATOM 6530 C CA . TYR B 1 344 ? -4.078 21.922 -13.312 1 73.5 344 TYR B CA 1
ATOM 6531 C C . TYR B 1 344 ? -2.682 21.344 -13.539 1 73.5 344 TYR B C 1
ATOM 6533 O O . TYR B 1 344 ? -1.952 21.812 -14.422 1 73.5 344 TYR B O 1
ATOM 6541 N N . LEU B 1 345 ? -2.277 20.625 -12.711 1 78.44 345 LEU B N 1
ATOM 6542 C CA . LEU B 1 345 ? -1.043 19.859 -12.789 1 78.44 345 LEU B CA 1
ATOM 6543 C C . LEU B 1 345 ? -1.31 18.375 -12.531 1 78.44 345 LEU B C 1
ATOM 6545 O O . LEU B 1 345 ? -1.876 18.016 -11.492 1 78.44 345 LEU B O 1
ATOM 6549 N N . GLY B 1 346 ? -0.903 17.5 -13.492 1 76.75 346 GLY B N 1
ATOM 6550 C CA . GLY B 1 346 ? -1.183 16.094 -13.328 1 76.75 346 GLY B CA 1
ATOM 6551 C C . GLY B 1 346 ? -2.666 15.773 -13.281 1 76.75 346 GLY B C 1
ATOM 6552 O O . GLY B 1 346 ? -3.096 14.891 -12.539 1 76.75 346 GLY B O 1
ATOM 6553 N N . GLY B 1 347 ? -3.439 16.703 -13.875 1 82.38 347 GLY B N 1
ATOM 6554 C CA . GLY B 1 347 ? -4.883 16.516 -13.898 1 82.38 347 GLY B CA 1
ATOM 6555 C C . GLY B 1 347 ? -5.566 17 -12.633 1 82.38 347 GLY B C 1
ATOM 6556 O O . GLY B 1 347 ? -6.773 16.812 -12.461 1 82.38 347 GLY B O 1
ATOM 6557 N N . LYS B 1 348 ? -4.82 17.625 -11.82 1 92.06 348 LYS B N 1
ATOM 6558 C CA . LYS B 1 348 ? -5.344 18.078 -10.539 1 92.06 348 LYS B CA 1
ATOM 6559 C C . LYS B 1 348 ? -5.312 19.609 -10.453 1 92.06 348 LYS B C 1
ATOM 6561 O O . LYS B 1 348 ? -4.391 20.25 -10.969 1 92.06 348 LYS B O 1
ATOM 6566 N N . ALA B 1 349 ? -6.324 20.141 -9.766 1 90.31 349 ALA B N 1
ATOM 6567 C CA . ALA B 1 349 ? -6.32 21.578 -9.508 1 90.31 349 ALA B CA 1
ATOM 6568 C C . ALA B 1 349 ? -5.156 21.969 -8.602 1 90.31 349 ALA B C 1
ATOM 6570 O O . ALA B 1 349 ? -4.859 21.281 -7.625 1 90.31 349 ALA B O 1
ATOM 6571 N N . VAL B 1 350 ? -4.477 23.031 -8.93 1 92.12 350 VAL B N 1
ATOM 6572 C CA . VAL B 1 350 ? -3.387 23.531 -8.094 1 92.12 350 VAL B CA 1
ATOM 6573 C C . VAL B 1 350 ? -3.949 24.391 -6.973 1 92.12 350 VAL B C 1
ATOM 6575 O O . VAL B 1 350 ? -4.555 25.438 -7.234 1 92.12 350 VAL B O 1
ATOM 6578 N N . PRO B 1 351 ? -3.742 24.047 -5.754 1 93.44 351 PRO B N 1
ATOM 6579 C CA . PRO B 1 351 ? -4.277 24.844 -4.648 1 93.44 351 PRO B CA 1
ATOM 6580 C C . PRO B 1 351 ? -3.582 26.188 -4.5 1 93.44 351 PRO B C 1
ATOM 6582 O O . PRO B 1 351 ? -2.406 26.328 -4.852 1 93.44 351 PRO B O 1
ATOM 6585 N N . THR B 1 352 ? -4.305 27.156 -3.945 1 89.25 352 THR B N 1
ATOM 6586 C CA . THR B 1 352 ? -3.719 28.469 -3.645 1 89.25 352 THR B CA 1
ATOM 6587 C C . THR B 1 352 ? -3.164 28.484 -2.223 1 89.25 352 THR B C 1
ATOM 6589 O O . THR B 1 352 ? -2.215 29.219 -1.937 1 89.25 352 THR B O 1
ATOM 6592 N N . TYR B 1 353 ? -3.797 27.75 -1.348 1 91 353 TYR B N 1
ATOM 6593 C CA . TYR B 1 353 ? -3.383 27.672 0.049 1 91 353 TYR B CA 1
ATOM 6594 C C . TYR B 1 353 ? -3.479 26.234 0.564 1 91 353 TYR B C 1
ATOM 6596 O O . TYR B 1 353 ? -4.141 25.391 -0.046 1 91 353 TYR B O 1
ATOM 6604 N N . PHE B 1 354 ? -2.76 26.031 1.647 1 94.75 354 PHE B N 1
ATOM 6605 C CA . PHE B 1 354 ? -2.934 24.812 2.443 1 94.75 354 PHE B CA 1
ATOM 6606 C C . PHE B 1 354 ? -3.268 25.172 3.889 1 94.75 354 PHE B C 1
ATOM 6608 O O . PHE B 1 354 ? -2.768 26.156 4.426 1 94.75 354 PHE B O 1
ATOM 6615 N N . PHE B 1 355 ? -4.113 24.359 4.512 1 94.25 355 PHE B N 1
ATOM 6616 C CA . PHE B 1 355 ? -4.391 24.547 5.934 1 94.25 355 PHE B CA 1
ATOM 6617 C C . PHE B 1 355 ? -4.039 23.281 6.719 1 94.25 355 PHE B C 1
ATOM 6619 O O . PHE B 1 355 ? -3.963 22.188 6.148 1 94.25 355 PHE B O 1
ATOM 6626 N N . LYS B 1 356 ? -3.744 23.453 7.961 1 96.88 356 LYS B N 1
ATOM 6627 C CA . LYS B 1 356 ? -3.549 22.375 8.938 1 96.88 356 LYS B CA 1
ATOM 6628 C C . LYS B 1 356 ? -4.141 22.75 10.289 1 96.88 356 LYS B C 1
ATOM 6630 O O . LYS B 1 356 ? -3.957 23.875 10.766 1 96.88 356 LYS B O 1
ATOM 6635 N N . VAL B 1 357 ? -4.902 21.844 10.844 1 96.75 357 VAL B N 1
ATOM 6636 C CA . VAL B 1 357 ? -5.469 22.016 12.172 1 96.75 357 VAL B CA 1
ATOM 6637 C C . VAL B 1 357 ? -4.867 20.984 13.125 1 96.75 357 VAL B C 1
ATOM 6639 O O . VAL B 1 357 ? -4.887 19.781 12.844 1 96.75 357 VAL B O 1
ATOM 6642 N N . VAL B 1 358 ? -4.348 21.438 14.211 1 97.75 358 VAL B N 1
ATOM 6643 C CA . VAL B 1 358 ? -3.719 20.578 15.203 1 97.75 358 VAL B CA 1
ATOM 6644 C C . VAL B 1 358 ? -4.551 20.578 16.484 1 97.75 358 VAL B C 1
ATOM 6646 O O . VAL B 1 358 ? -4.711 21.609 17.125 1 97.75 358 VAL B O 1
ATOM 6649 N N . ILE B 1 359 ? -5.113 19.422 16.844 1 97.69 359 ILE B N 1
ATOM 6650 C CA . ILE B 1 359 ? -5.957 19.234 18.016 1 97.69 359 ILE B CA 1
ATOM 6651 C C . ILE B 1 359 ? -5.262 18.297 19 1 97.69 359 ILE B C 1
ATOM 6653 O O . ILE B 1 359 ? -5.102 17.094 18.734 1 97.69 359 ILE B O 1
ATOM 6657 N N . VAL B 1 360 ? -4.926 18.797 20.188 1 97.75 360 VAL B N 1
ATOM 6658 C CA . VAL B 1 360 ? -4.113 18.062 21.141 1 97.75 360 VAL B CA 1
ATOM 6659 C C . VAL B 1 360 ? -4.992 17.562 22.297 1 97.75 360 VAL B C 1
ATOM 6661 O O . VAL B 1 360 ? -5.688 18.344 22.938 1 97.75 360 VAL B O 1
ATOM 6664 N N . GLU B 1 361 ? -5.016 16.281 22.453 1 96.12 361 GLU B N 1
ATOM 6665 C CA . GLU B 1 361 ? -5.613 15.648 23.625 1 96.12 361 GLU B CA 1
ATOM 6666 C C . GLU B 1 361 ? -4.555 15.312 24.672 1 96.12 361 GLU B C 1
ATOM 6668 O O . GLU B 1 361 ? -3.645 14.523 24.406 1 96.12 361 GLU B O 1
ATOM 6673 N N . ASN B 1 362 ? -4.754 15.773 25.844 1 93.81 362 ASN B N 1
ATOM 6674 C CA . ASN B 1 362 ? -3.799 15.547 26.922 1 93.81 362 ASN B CA 1
ATOM 6675 C C . ASN B 1 362 ? -4.039 14.203 27.609 1 93.81 362 ASN B C 1
ATOM 6677 O O . ASN B 1 362 ? -5.098 13.602 27.453 1 93.81 362 ASN B O 1
ATOM 6681 N N . LYS B 1 363 ? -3.098 13.781 28.406 1 90.69 363 LYS B N 1
ATOM 6682 C CA . LYS B 1 363 ? -3.188 12.531 29.156 1 90.69 363 LYS B CA 1
ATOM 6683 C C . LYS B 1 363 ? -4.32 12.586 30.172 1 90.69 363 LYS B C 1
ATOM 6685 O O . LYS B 1 363 ? -4.902 11.555 30.516 1 90.69 363 LYS B O 1
ATOM 6690 N N . ASP B 1 364 ? -4.605 13.797 30.656 1 88.25 364 ASP B N 1
ATOM 6691 C CA . ASP B 1 364 ? -5.691 13.93 31.625 1 88.25 364 ASP B CA 1
ATOM 6692 C C . ASP B 1 364 ? -7.039 14.055 30.922 1 88.25 364 ASP B C 1
ATOM 6694 O O . ASP B 1 364 ? -8.031 14.453 31.531 1 88.25 364 ASP B O 1
ATOM 6698 N N . TRP B 1 365 ? -7.066 13.961 29.531 1 88.38 365 TRP B N 1
ATOM 6699 C CA . TRP B 1 365 ? -8.25 13.852 28.688 1 88.38 365 TRP B CA 1
ATOM 6700 C C . TRP B 1 365 ? -8.789 15.227 28.312 1 88.38 365 TRP B C 1
ATOM 6702 O O . TRP B 1 365 ? -9.805 15.336 27.625 1 88.38 365 TRP B O 1
ATOM 6712 N N . THR B 1 366 ? -8.117 16.266 28.781 1 90.69 366 THR B N 1
ATOM 6713 C CA . THR B 1 366 ? -8.523 17.594 28.328 1 90.69 366 THR B CA 1
ATOM 6714 C C . THR B 1 366 ? -8.047 17.859 26.906 1 90.69 366 THR B C 1
ATOM 6716 O O . THR B 1 366 ? -7.004 17.344 26.5 1 90.69 366 THR B O 1
ATOM 6719 N N . VAL B 1 367 ? -8.789 18.672 26.188 1 94.31 367 VAL B N 1
ATOM 6720 C CA . VAL B 1 367 ? -8.438 19.062 24.828 1 94.31 367 VAL B CA 1
ATOM 6721 C C . VAL B 1 367 ? -7.992 20.516 24.812 1 94.31 367 VAL B C 1
ATOM 6723 O O . VAL B 1 367 ? -8.656 21.391 25.391 1 94.31 367 VAL B O 1
ATOM 6726 N N . ARG B 1 368 ? -6.859 20.766 24.188 1 94.56 368 ARG B N 1
ATOM 6727 C CA . ARG B 1 368 ? -6.355 22.141 24.078 1 94.56 368 ARG B CA 1
ATOM 6728 C C . ARG B 1 368 ? -7.086 22.891 22.969 1 94.56 368 ARG B C 1
ATOM 6730 O O . ARG B 1 368 ? -7.77 22.281 22.141 1 94.56 368 ARG B O 1
ATOM 6737 N N . GLU B 1 369 ? -6.98 24.219 23.078 1 92.81 369 GLU B N 1
ATOM 6738 C CA . GLU B 1 369 ? -7.48 25 21.953 1 92.81 369 GLU B CA 1
ATOM 6739 C C . GLU B 1 369 ? -6.812 24.578 20.641 1 92.81 369 GLU B C 1
ATOM 6741 O O . GLU B 1 369 ? -5.582 24.531 20.562 1 92.81 369 GLU B O 1
ATOM 6746 N N . PRO B 1 370 ? -7.625 24.281 19.641 1 95.25 370 PRO B N 1
ATOM 6747 C CA . PRO B 1 370 ? -7.035 23.875 18.375 1 95.25 370 PRO B CA 1
ATOM 6748 C C . PRO B 1 370 ? -6.152 24.953 17.75 1 95.25 370 PRO B C 1
ATOM 6750 O O . PRO B 1 370 ? -6.473 26.141 17.844 1 95.25 370 PRO B O 1
ATOM 6753 N N . GLU B 1 371 ? -5.023 24.516 17.172 1 94.88 371 GLU B N 1
ATOM 6754 C CA . GLU B 1 371 ? -4.16 25.406 16.406 1 94.88 371 GLU B CA 1
ATOM 6755 C C . GLU B 1 371 ? -4.496 25.328 14.914 1 94.88 371 GLU B C 1
ATOM 6757 O O . GLU B 1 371 ? -4.555 24.25 14.336 1 94.88 371 GLU B O 1
ATOM 6762 N N . PHE B 1 372 ? -4.703 26.531 14.367 1 93.81 372 PHE B N 1
ATOM 6763 C CA . PHE B 1 372 ? -5.023 26.625 12.945 1 93.81 372 PHE B CA 1
ATOM 6764 C C . PHE B 1 372 ? -3.889 27.281 12.172 1 93.81 372 PHE B C 1
ATOM 6766 O O . PHE B 1 372 ? -3.426 28.359 12.539 1 93.81 372 PHE B O 1
ATOM 6773 N N . TYR B 1 373 ? -3.459 26.594 11.148 1 94 373 TYR B N 1
ATOM 6774 C CA . TYR B 1 373 ? -2.418 27.141 10.289 1 94 373 TYR B CA 1
ATOM 6775 C C . TYR B 1 373 ? -2.918 27.297 8.859 1 94 373 TYR B C 1
ATOM 6777 O O . TYR B 1 373 ? -3.645 26.453 8.352 1 94 373 TYR B O 1
ATOM 6785 N N . LEU B 1 374 ? -2.561 28.375 8.242 1 91.19 374 LEU B N 1
ATOM 6786 C CA . LEU B 1 374 ? -2.834 28.672 6.84 1 91.19 374 LEU B CA 1
ATOM 6787 C C . LEU B 1 374 ? -1.575 29.156 6.129 1 91.19 374 LEU B C 1
ATOM 6789 O O . LEU B 1 374 ? -0.934 30.109 6.582 1 91.19 374 LEU B O 1
ATOM 6793 N N . MET B 1 375 ? -1.256 28.453 5.012 1 91.44 375 MET B N 1
ATOM 6794 C CA . MET B 1 375 ? -0.037 28.812 4.297 1 91.44 375 MET B CA 1
ATOM 6795 C C . MET B 1 375 ? -0.302 28.938 2.799 1 91.44 375 MET B C 1
ATOM 6797 O O . MET B 1 375 ? -0.943 28.062 2.207 1 91.44 375 MET B O 1
ATOM 6801 N N . PRO B 1 376 ? 0.164 30.031 2.186 1 89.56 376 PRO B N 1
ATOM 6802 C CA . PRO B 1 376 ? 0.033 30.125 0.729 1 89.56 376 PRO B CA 1
ATOM 6803 C C . PRO B 1 376 ? 0.873 29.078 -0.01 1 89.56 376 PRO B C 1
ATOM 6805 O O . PRO B 1 376 ? 1.983 28.766 0.421 1 89.56 376 PRO B O 1
ATOM 6808 N N . ASN B 1 377 ? 0.327 28.547 -1.075 1 92.31 377 ASN B N 1
ATOM 6809 C CA . ASN B 1 377 ? 1.053 27.609 -1.914 1 92.31 377 ASN B CA 1
ATOM 6810 C C . ASN B 1 377 ? 2.014 28.312 -2.861 1 92.31 377 ASN B C 1
ATOM 6812 O O . ASN B 1 377 ? 1.878 28.219 -4.082 1 92.31 377 ASN B O 1
ATOM 6816 N N . GLU B 1 378 ? 2.846 28.953 -2.348 1 85.12 378 GLU B N 1
ATOM 6817 C CA . GLU B 1 378 ? 3.865 29.719 -3.051 1 85.12 378 GLU B CA 1
ATOM 6818 C C . GLU B 1 378 ? 5.145 29.828 -2.227 1 85.12 378 GLU B C 1
ATOM 6820 O O . GLU B 1 378 ? 5.145 29.531 -1.03 1 85.12 378 GLU B O 1
ATOM 6825 N N . THR B 1 379 ? 6.188 30.156 -2.918 1 75.31 379 THR B N 1
ATOM 6826 C CA . THR B 1 379 ? 7.461 30.344 -2.232 1 75.31 379 THR B CA 1
ATOM 6827 C C . THR B 1 379 ? 7.344 31.406 -1.146 1 75.31 379 THR B C 1
ATOM 6829 O O . THR B 1 379 ? 6.891 32.531 -1.408 1 75.31 379 THR B O 1
ATOM 6832 N N . PRO B 1 380 ? 7.512 30.984 0.136 1 64.31 380 PRO B N 1
ATOM 6833 C CA . PRO B 1 380 ? 7.398 31.969 1.203 1 64.31 380 PRO B CA 1
ATOM 6834 C C . PRO B 1 380 ? 8.328 33.156 1 1 64.31 380 PRO B C 1
ATOM 6836 O O . PRO B 1 380 ? 9.477 33 0.579 1 64.31 380 PRO B O 1
ATOM 6839 N N . LYS B 1 381 ? 7.816 34.406 0.841 1 55.69 381 LYS B N 1
ATOM 6840 C CA . LYS B 1 381 ? 8.57 35.625 0.622 1 55.69 381 LYS B CA 1
ATOM 6841 C C . LYS B 1 381 ? 9.328 36.031 1.882 1 55.69 381 LYS B C 1
ATOM 6843 O O . LYS B 1 381 ? 9.992 37.062 1.899 1 55.69 381 LYS B O 1
ATOM 6848 N N . PHE B 1 382 ? 9.133 35.469 2.934 1 49.69 382 PHE B N 1
ATOM 6849 C CA . PHE B 1 382 ? 9.766 36.031 4.133 1 49.69 382 PHE B CA 1
ATOM 6850 C C . PHE B 1 382 ? 11.273 35.844 4.086 1 49.69 382 PHE B C 1
ATOM 6852 O O . PHE B 1 382 ? 11.758 34.75 3.707 1 49.69 382 PHE B O 1
ATOM 6859 N N . GLU B 1 383 ? 11.984 36.781 3.801 1 43.88 383 GLU B N 1
ATOM 6860 C CA . GLU B 1 383 ? 13.438 36.906 3.846 1 43.88 383 GLU B CA 1
ATOM 6861 C C . GLU B 1 383 ? 14.039 35.969 4.895 1 43.88 383 GLU B C 1
ATOM 6863 O O . GLU B 1 383 ? 15.164 35.5 4.738 1 43.88 383 GLU B O 1
ATOM 6868 N N . GLY B 1 384 ? 13.586 35.812 6.098 1 42.41 384 GLY B N 1
ATOM 6869 C CA . GLY B 1 384 ? 14.211 35.062 7.168 1 42.41 384 GLY B CA 1
ATOM 6870 C C . GLY B 1 384 ? 13.914 33.562 7.094 1 42.41 384 GLY B C 1
ATOM 6871 O O . GLY B 1 384 ? 14.172 32.844 8.047 1 42.41 384 GLY B O 1
ATOM 6872 N N . GLN B 1 385 ? 13.094 33.188 6.43 1 48.25 385 GLN B N 1
ATOM 6873 C CA . GLN B 1 385 ? 12.852 31.734 6.352 1 48.25 385 GLN B CA 1
ATOM 6874 C C . GLN B 1 385 ? 14.117 30.984 5.93 1 48.25 385 GLN B C 1
ATOM 6876 O O . GLN B 1 385 ? 14.734 31.328 4.914 1 48.25 385 GLN B O 1
ATOM 6881 N N . LEU B 1 386 ? 14.766 30.484 6.91 1 45.53 386 LEU B N 1
ATOM 6882 C CA . LEU B 1 386 ? 16.016 29.766 6.68 1 45.53 386 LEU B CA 1
ATOM 6883 C C . LEU B 1 386 ? 15.773 28.484 5.898 1 45.53 386 LEU B C 1
ATOM 6885 O O . LEU B 1 386 ? 14.914 27.672 6.27 1 45.53 386 LEU B O 1
ATOM 6889 N N . GLU B 1 387 ? 15.898 28.5 4.762 1 46.97 387 GLU B N 1
ATOM 6890 C CA . GLU B 1 387 ? 15.906 27.266 3.98 1 46.97 387 GLU B CA 1
ATOM 6891 C C . GLU B 1 387 ? 16.719 26.188 4.672 1 46.97 387 GLU B C 1
ATOM 6893 O O . GLU B 1 387 ? 17.75 26.469 5.301 1 46.97 387 GLU B O 1
ATOM 6898 N N . GLU B 1 388 ? 16.016 25.094 4.914 1 45.22 388 GLU B N 1
ATOM 6899 C CA . GLU B 1 388 ? 16.734 23.984 5.551 1 45.22 388 GLU B CA 1
ATOM 6900 C C . GLU B 1 388 ? 18.141 23.844 4.996 1 45.22 388 GLU B C 1
ATOM 6902 O O . GLU B 1 388 ? 19.062 23.484 5.73 1 45.22 388 GLU B O 1
ATOM 6907 N N . ASN B 1 389 ? 18.344 24.188 3.746 1 39.69 389 ASN B N 1
ATOM 6908 C CA . ASN B 1 389 ? 19.641 23.938 3.141 1 39.69 389 ASN B CA 1
ATOM 6909 C C . ASN B 1 389 ? 20.703 24.875 3.705 1 39.69 389 ASN B C 1
ATOM 6911 O O . ASN B 1 389 ? 21.906 24.578 3.654 1 39.69 389 ASN B O 1
ATOM 6915 N N . GLU B 1 390 ? 20.438 26.141 3.732 1 39.62 390 GLU B N 1
ATOM 6916 C CA . GLU B 1 390 ? 21.5 27.094 4.047 1 39.62 390 GLU B CA 1
ATOM 6917 C C . GLU B 1 390 ? 21.688 27.234 5.555 1 39.62 390 GLU B C 1
ATOM 6919 O O . GLU B 1 390 ? 22.75 27.641 6.016 1 39.62 390 GLU B O 1
ATOM 6924 N N . VAL B 1 391 ? 20.734 27.094 6.309 1 41.25 391 VAL B N 1
ATOM 6925 C CA . VAL B 1 391 ? 20.828 27.312 7.75 1 41.25 391 VAL B CA 1
ATOM 6926 C C . VAL B 1 391 ? 20.828 25.969 8.477 1 41.25 391 VAL B C 1
ATOM 6928 O O . VAL B 1 391 ? 20.25 25 7.984 1 41.25 391 VAL B O 1
ATOM 6931 N N . LEU B 1 392 ? 21.672 25.766 9.398 1 41.62 392 LEU B N 1
ATOM 6932 C CA . LEU B 1 392 ? 21.719 24.562 10.219 1 41.62 392 LEU B CA 1
ATOM 6933 C C . LEU B 1 392 ? 20.312 24.062 10.523 1 41.62 392 LEU B C 1
ATOM 6935 O O . LEU B 1 392 ? 19.438 24.859 10.891 1 41.62 392 LEU B O 1
ATOM 6939 N N . LYS B 1 393 ? 20.078 22.891 10.039 1 46.38 393 LYS B N 1
ATOM 6940 C CA . LYS B 1 393 ? 18.797 22.203 10.258 1 46.38 393 LYS B CA 1
ATOM 6941 C C . LYS B 1 393 ? 18.141 22.672 11.555 1 46.38 393 LYS B C 1
ATOM 6943 O O . LYS B 1 393 ? 16.938 22.922 11.594 1 46.38 393 LYS B O 1
ATOM 6948 N N . GLU B 1 394 ? 19.047 22.719 12.508 1 44 394 GLU B N 1
ATOM 6949 C CA . GLU B 1 394 ? 18.531 23.094 13.828 1 44 394 GLU B CA 1
ATOM 6950 C C . GLU B 1 394 ? 18.078 24.562 13.852 1 44 394 GLU B C 1
ATOM 6952 O O . GLU B 1 394 ? 17.031 24.875 14.406 1 44 394 GLU B O 1
ATOM 6957 N N . GLU B 1 395 ? 18.953 25.359 13.297 1 44.69 395 GLU B N 1
ATOM 6958 C CA . GLU B 1 395 ? 18.609 26.766 13.273 1 44.69 395 GLU B CA 1
ATOM 6959 C C . GLU B 1 395 ? 17.422 27.031 12.352 1 44.69 395 GLU B C 1
ATOM 6961 O O . GLU B 1 395 ? 16.562 27.844 12.672 1 44.69 395 GLU B O 1
ATOM 6966 N N . ALA B 1 396 ? 17.5 26.297 11.25 1 50.03 396 ALA B N 1
ATOM 6967 C CA . ALA B 1 396 ? 16.359 26.422 10.328 1 50.03 396 ALA B CA 1
ATOM 6968 C C . ALA B 1 396 ? 15.07 25.922 10.984 1 50.03 396 ALA B C 1
ATOM 6970 O O . ALA B 1 396 ? 14.023 26.562 10.844 1 50.03 396 ALA B O 1
ATOM 6971 N N . THR B 1 397 ? 15.367 24.875 11.68 1 54.91 397 THR B N 1
ATOM 6972 C CA . THR B 1 397 ? 14.211 24.328 12.391 1 54.91 397 THR B CA 1
ATOM 6973 C C . THR B 1 397 ? 13.719 25.328 13.445 1 54.91 397 THR B C 1
ATOM 6975 O O . THR B 1 397 ? 12.508 25.547 13.578 1 54.91 397 THR B O 1
ATOM 6978 N N . ILE B 1 398 ? 14.758 25.844 14.234 1 50 398 ILE B N 1
ATOM 6979 C CA . ILE B 1 398 ? 14.398 26.797 15.273 1 50 398 ILE B CA 1
ATOM 6980 C C . ILE B 1 398 ? 13.773 28.047 14.633 1 50 398 ILE B C 1
ATOM 6982 O O . ILE B 1 398 ? 12.742 28.531 15.102 1 50 398 ILE B O 1
ATOM 6986 N N . GLY B 1 399 ? 14.438 28.422 13.633 1 53.5 399 GLY B N 1
ATOM 6987 C CA . GLY B 1 399 ? 13.914 29.578 12.922 1 53.5 399 GLY B CA 1
ATOM 6988 C C . GLY B 1 399 ? 12.547 29.328 12.312 1 53.5 399 GLY B C 1
ATOM 6989 O O . GLY B 1 399 ? 11.648 30.172 12.438 1 53.5 399 GLY B O 1
ATOM 6990 N N . ASN B 1 400 ? 12.438 28.172 11.852 1 61.31 400 ASN B N 1
ATOM 6991 C CA . ASN B 1 400 ? 11.156 27.828 11.234 1 61.31 400 ASN B CA 1
ATOM 6992 C C . ASN B 1 400 ? 10.062 27.641 12.273 1 61.31 400 ASN B C 1
ATOM 6994 O O . ASN B 1 400 ? 8.906 28.016 12.039 1 61.31 400 ASN B O 1
ATOM 6998 N N . LYS B 1 401 ? 10.484 27.141 13.406 1 68.62 401 LYS B N 1
ATOM 6999 C CA . LYS B 1 401 ? 9.5 26.969 14.469 1 68.62 401 LYS B CA 1
ATOM 7000 C C . LYS B 1 401 ? 8.938 28.312 14.93 1 68.62 401 LYS B C 1
ATOM 7002 O O . LYS B 1 401 ? 7.742 28.422 15.195 1 68.62 401 LYS B O 1
ATOM 7007 N N . GLU B 1 402 ? 9.836 29.266 14.969 1 72.56 402 GLU B N 1
ATOM 7008 C CA . GLU B 1 402 ? 9.383 30.594 15.336 1 72.56 402 GLU B CA 1
ATOM 7009 C C . GLU B 1 402 ? 8.531 31.219 14.227 1 72.56 402 GLU B C 1
ATOM 7011 O O . GLU B 1 402 ? 7.574 31.938 14.508 1 72.56 402 GLU B O 1
ATOM 7016 N N . LEU B 1 403 ? 8.852 30.766 13.07 1 78.75 403 LEU B N 1
ATOM 7017 C CA . LEU B 1 403 ? 8.164 31.312 11.906 1 78.75 403 LEU B CA 1
ATOM 7018 C C . LEU B 1 403 ? 6.75 30.734 11.797 1 78.75 403 LEU B C 1
ATOM 7020 O O . LEU B 1 403 ? 5.875 31.344 11.18 1 78.75 403 LEU B O 1
ATOM 7024 N N . LEU B 1 404 ? 6.535 29.625 12.438 1 86.12 404 LEU B N 1
ATOM 7025 C CA . LEU B 1 404 ? 5.227 28.984 12.352 1 86.12 404 LEU B CA 1
ATOM 7026 C C . LEU B 1 404 ? 4.141 29.891 12.906 1 86.12 404 LEU B C 1
ATOM 7028 O O . LEU B 1 404 ? 3.002 29.875 12.43 1 86.12 404 LEU B O 1
ATOM 7032 N N . LYS B 1 405 ? 4.512 30.734 13.852 1 83.94 405 LYS B N 1
ATOM 7033 C CA . LYS B 1 405 ? 3.549 31.594 14.523 1 83.94 405 LYS B CA 1
ATOM 7034 C C . LYS B 1 405 ? 2.924 32.594 13.539 1 83.94 405 LYS B C 1
ATOM 7036 O O . LYS B 1 405 ? 1.775 33 13.711 1 83.94 405 LYS B O 1
ATOM 7041 N N . HIS B 1 406 ? 3.674 32.875 12.492 1 83.5 406 HIS B N 1
ATOM 7042 C CA . HIS B 1 406 ? 3.213 33.844 11.516 1 83.5 406 HIS B CA 1
ATOM 7043 C C . HIS B 1 406 ? 2.117 33.281 10.625 1 83.5 406 HIS B C 1
ATOM 7045 O O . HIS B 1 406 ? 1.413 34.031 9.945 1 83.5 406 HIS B O 1
ATOM 7051 N N . PHE B 1 407 ? 1.937 32.031 10.688 1 89 407 PHE B N 1
ATOM 7052 C CA . PHE B 1 407 ? 0.95 31.406 9.812 1 89 407 PHE B CA 1
ATOM 7053 C C . PHE B 1 407 ? -0.259 30.922 10.609 1 89 407 PHE B C 1
ATOM 7055 O O . PHE B 1 407 ? -1.196 30.359 10.039 1 89 407 PHE B O 1
ATOM 7062 N N . LYS B 1 408 ? -0.227 31.125 11.883 1 90.25 408 LYS B N 1
ATOM 7063 C CA . LYS B 1 408 ? -1.351 30.734 12.727 1 90.25 408 LYS B CA 1
ATOM 7064 C C . LYS B 1 408 ? -2.541 31.672 12.531 1 90.25 408 LYS B C 1
ATOM 7066 O O . LYS B 1 408 ? -2.373 32.875 12.414 1 90.25 408 LYS B O 1
ATOM 7071 N N . VAL B 1 409 ? -3.682 31.078 12.469 1 88.75 409 VAL B N 1
ATOM 7072 C CA . VAL B 1 409 ? -4.941 31.812 12.352 1 88.75 409 VAL B CA 1
ATOM 7073 C C . VAL B 1 409 ? -5.785 31.594 13.602 1 88.75 409 VAL B C 1
ATOM 7075 O O . VAL B 1 409 ? -5.785 30.5 14.18 1 88.75 409 VAL B O 1
ATOM 7078 N N . LYS B 1 410 ? -6.504 32.594 13.969 1 85.31 410 L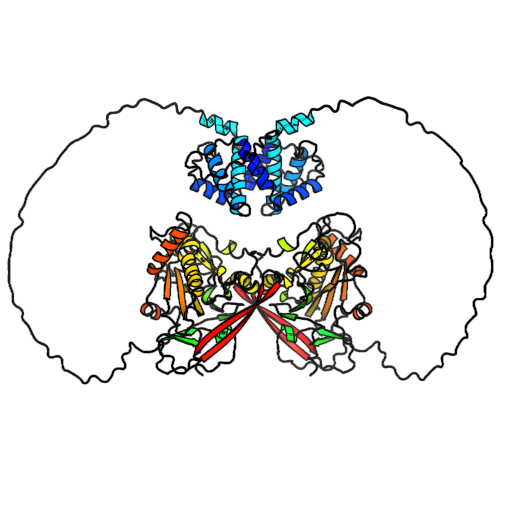YS B N 1
ATOM 7079 C CA . LYS B 1 410 ? -7.371 32.469 15.133 1 85.31 410 LYS B CA 1
ATOM 7080 C C . LYS B 1 410 ? -8.609 31.641 14.82 1 85.31 410 LYS B C 1
ATOM 7082 O O . LYS B 1 410 ? -9.102 31.656 13.688 1 85.31 410 LYS B O 1
ATOM 7087 N N . ILE B 1 411 ? -9.047 30.953 15.805 1 82.56 411 ILE B N 1
ATOM 7088 C CA . ILE B 1 411 ? -10.188 30.062 15.664 1 82.56 411 ILE B CA 1
ATOM 7089 C C . ILE B 1 411 ? -11.383 30.844 15.109 1 82.56 411 ILE B C 1
ATOM 7091 O O . ILE B 1 411 ? -12.125 30.328 14.266 1 82.56 411 ILE B O 1
ATOM 7095 N N . GLY B 1 412 ? -11.625 32.031 15.609 1 78.12 412 GLY B N 1
ATOM 7096 C CA . GLY B 1 412 ? -12.727 32.875 15.125 1 78.12 412 GLY B CA 1
ATOM 7097 C C . GLY B 1 412 ? -12.656 33.156 13.641 1 78.12 412 GLY B C 1
ATOM 7098 O O . GLY B 1 412 ? -13.68 33.125 12.953 1 78.12 412 GLY B O 1
ATOM 7099 N N . ASP B 1 413 ? -11.461 33.344 13.125 1 78.81 413 ASP B N 1
ATOM 7100 C CA . ASP B 1 413 ? -11.258 33.625 11.703 1 78.81 413 ASP B CA 1
ATOM 7101 C C . ASP B 1 413 ? -11.43 32.375 10.867 1 78.81 413 ASP B C 1
ATOM 7103 O O . ASP B 1 413 ? -11.914 32.438 9.734 1 78.81 413 ASP B O 1
ATOM 7107 N N . PHE B 1 414 ? -11.086 31.328 11.477 1 78.31 414 PHE B N 1
ATOM 7108 C CA . PHE B 1 414 ? -11.211 30.062 10.781 1 78.31 414 PHE B CA 1
ATOM 7109 C C . PHE B 1 414 ? -12.68 29.656 10.656 1 78.31 414 PHE B C 1
ATOM 7111 O O . PHE B 1 414 ? -13.102 29.141 9.625 1 78.31 414 PHE B O 1
ATOM 7118 N N . GLU B 1 415 ? -13.43 29.891 11.656 1 77 415 GLU B N 1
ATOM 7119 C CA . GLU B 1 415 ? -14.844 29.516 11.703 1 77 415 GLU B CA 1
ATOM 7120 C C . GLU B 1 415 ? -15.633 30.219 10.602 1 77 415 GLU B C 1
ATOM 7122 O O . GLU B 1 415 ? -16.672 29.719 10.156 1 77 415 GLU B O 1
ATOM 7127 N N . LYS B 1 416 ? -15.148 31.297 10.211 1 69.75 416 LYS B N 1
ATOM 7128 C CA . LYS B 1 416 ? -15.836 32.094 9.203 1 69.75 416 LYS B CA 1
ATOM 7129 C C . LYS B 1 416 ? -15.602 31.531 7.805 1 69.75 416 LYS B C 1
ATOM 7131 O O . LYS B 1 416 ? -16.328 31.859 6.863 1 69.75 416 LYS B O 1
ATOM 7136 N N . GLN B 1 417 ? -14.648 30.609 7.77 1 69.06 417 GLN B N 1
ATOM 7137 C CA . GLN B 1 417 ? -14.312 30.078 6.453 1 69.06 417 GLN B CA 1
ATOM 7138 C C . GLN B 1 417 ? -15.039 28.766 6.191 1 69.06 417 GLN B C 1
ATOM 7140 O O . GLN B 1 417 ? -15.148 27.922 7.086 1 69.06 417 GLN B O 1
ATOM 7145 N N . PRO B 1 418 ? -15.641 28.641 5.062 1 65.94 418 PRO B N 1
ATOM 7146 C CA . PRO B 1 418 ? -16.438 27.469 4.738 1 65.94 418 PRO B CA 1
ATOM 7147 C C . PRO B 1 418 ? -15.586 26.234 4.422 1 65.94 418 PRO B C 1
ATOM 7149 O O . PRO B 1 418 ? -16.109 25.188 4.047 1 65.94 418 PRO B O 1
ATOM 7152 N N . TRP B 1 419 ? -14.352 26.312 4.695 1 67.81 419 TRP B N 1
ATOM 7153 C CA . TRP B 1 419 ? -13.461 25.297 4.125 1 67.81 419 TRP B CA 1
ATOM 7154 C C . TRP B 1 419 ? -13.539 24 4.914 1 67.81 419 TRP B C 1
ATOM 7156 O O . TRP B 1 419 ? -13.359 22.906 4.352 1 67.81 419 TRP B O 1
ATOM 7166 N N . LEU B 1 420 ? -13.586 24.078 6.207 1 78.38 420 LEU B N 1
ATOM 7167 C CA . LEU B 1 420 ? -13.633 22.938 7.121 1 78.38 420 LEU B CA 1
ATOM 7168 C C . LEU B 1 420 ? -14.539 23.234 8.305 1 78.38 420 LEU B C 1
ATOM 7170 O O . LEU B 1 420 ? -14.188 24.016 9.188 1 78.38 420 LEU B O 1
ATOM 7174 N N . ASN B 1 421 ? -15.711 22.656 8.359 1 86.25 421 ASN B N 1
ATOM 7175 C CA . ASN B 1 421 ? -16.672 22.891 9.43 1 86.25 421 ASN B CA 1
ATOM 7176 C C . ASN B 1 421 ? -16.469 21.938 10.594 1 86.25 421 ASN B C 1
ATOM 7178 O O . ASN B 1 421 ? -17.297 21.047 10.828 1 86.25 421 ASN B O 1
ATOM 7182 N N . ILE B 1 422 ? -15.414 22.203 11.398 1 90.12 422 ILE B N 1
ATOM 7183 C CA . ILE B 1 422 ? -15.109 21.234 12.453 1 90.12 422 ILE B CA 1
ATOM 7184 C C . ILE B 1 422 ? -15.57 21.797 13.797 1 90.12 422 ILE B C 1
ATOM 7186 O O . ILE B 1 422 ? -15.625 21.062 14.789 1 90.12 422 ILE B O 1
ATOM 7190 N N . ILE B 1 423 ? -15.93 23.062 13.891 1 88.19 423 ILE B N 1
ATOM 7191 C CA . ILE B 1 423 ? -16.281 23.672 15.172 1 88.19 423 ILE B CA 1
ATOM 7192 C C . ILE B 1 423 ? -17.797 23.656 15.344 1 88.19 423 ILE B C 1
ATOM 7194 O O . ILE B 1 423 ? -18.531 24.094 14.445 1 88.19 423 ILE B O 1
ATOM 7198 N N . GLU B 1 424 ? -18.219 23.078 16.391 1 85.44 424 GLU B N 1
ATOM 7199 C CA . GLU B 1 424 ? -19.641 23.078 16.766 1 85.44 424 GLU B CA 1
ATOM 7200 C C . GLU B 1 424 ? -19.828 23.688 18.156 1 85.44 424 GLU B C 1
ATOM 7202 O O . GLU B 1 424 ? -19.25 23.219 19.125 1 85.44 424 GLU B O 1
ATOM 7207 N N . ARG B 1 425 ? -20.562 24.75 18.094 1 78.31 425 ARG B N 1
ATOM 7208 C CA . ARG B 1 425 ? -20.891 25.375 19.375 1 78.31 425 ARG B CA 1
ATOM 7209 C C . ARG B 1 425 ? -22.297 24.984 19.828 1 78.31 425 ARG B C 1
ATOM 7211 O O . ARG B 1 425 ? -23.25 25.062 19.047 1 78.31 425 ARG B O 1
ATOM 7218 N N . ASP B 1 426 ? -22.453 23.766 20.438 1 64.94 426 ASP B N 1
ATOM 7219 C CA . ASP B 1 426 ? -23.781 23.359 20.875 1 64.94 426 ASP B CA 1
ATOM 7220 C C . ASP B 1 426 ? -23.938 23.5 22.391 1 64.94 426 ASP B C 1
ATOM 7222 O O . ASP B 1 426 ? -22.953 23.375 23.125 1 64.94 426 ASP B O 1
ATOM 7226 N N . THR B 1 427 ? -25.016 24.047 22.766 1 57.72 427 THR B N 1
ATOM 7227 C CA . THR B 1 427 ? -25.375 24.266 24.172 1 57.72 427 THR B CA 1
ATOM 7228 C C . THR B 1 427 ? -25.875 22.984 24.812 1 57.72 427 THR B C 1
ATOM 7230 O O . THR B 1 427 ? -26.062 22.922 26.031 1 57.72 427 THR B O 1
ATOM 7233 N N . LYS B 1 428 ? -26.219 21.953 24.016 1 57.5 428 LYS B N 1
ATOM 7234 C CA . LYS B 1 428 ? -26.781 20.797 24.703 1 57.5 428 LYS B CA 1
ATOM 7235 C C . LYS B 1 428 ? -25.688 19.766 25.016 1 57.5 428 LYS B C 1
ATOM 7237 O O . LYS B 1 428 ? -24.75 19.594 24.234 1 57.5 428 LYS B O 1
ATOM 7242 N N . PHE B 1 429 ? -25.484 19.5 26.359 1 55.81 429 PHE B N 1
ATOM 7243 C CA . PHE B 1 429 ? -24.469 18.672 26.984 1 55.81 429 PHE B CA 1
ATOM 7244 C C . PHE B 1 429 ? -24.391 17.312 26.312 1 55.81 429 PHE B C 1
ATOM 7246 O O . PHE B 1 429 ? -25.391 16.594 26.203 1 55.81 429 PHE B O 1
ATOM 7253 N N . ASN B 1 430 ? -23.344 17.125 25.438 1 62.38 430 ASN B N 1
ATOM 7254 C CA . ASN B 1 430 ? -23.078 15.781 24.922 1 62.38 430 ASN B CA 1
ATOM 7255 C C . ASN B 1 430 ? -22.188 14.977 25.875 1 62.38 430 ASN B C 1
ATOM 7257 O O . ASN B 1 430 ? -21.375 15.547 26.609 1 62.38 430 ASN B O 1
ATOM 7261 N N . LYS B 1 431 ? -22.703 13.75 26.375 1 72.81 431 LYS B N 1
ATOM 7262 C CA . LYS B 1 431 ? -21.953 12.836 27.234 1 72.81 431 LYS B CA 1
ATOM 7263 C C . LYS B 1 431 ? -20.625 12.438 26.578 1 72.81 431 LYS B C 1
ATOM 7265 O O . LYS B 1 431 ? -20.594 12.094 25.391 1 72.81 431 LYS B O 1
ATOM 7270 N N . GLN B 1 432 ? -19.547 12.82 27.312 1 80.88 432 GLN B N 1
ATOM 7271 C CA . GLN B 1 432 ? -18.234 12.344 26.891 1 80.88 432 GLN B CA 1
ATOM 7272 C C . GLN B 1 432 ? -18.016 10.891 27.297 1 80.88 432 GLN B C 1
ATOM 7274 O O . GLN B 1 432 ? -18.266 10.516 28.438 1 80.88 432 GLN B O 1
ATOM 7279 N N . MET B 1 433 ? -17.609 10.148 26.297 1 86.06 433 MET B N 1
ATOM 7280 C CA . MET B 1 433 ? -17.328 8.734 26.531 1 86.06 433 MET B CA 1
ATOM 7281 C C . MET B 1 433 ? -15.922 8.383 26.047 1 86.06 433 MET B C 1
ATOM 7283 O O . MET B 1 433 ? -15.289 9.172 25.328 1 86.06 433 MET B O 1
ATOM 7287 N N . LYS B 1 434 ? -15.531 7.223 26.547 1 88.38 434 LYS B N 1
ATOM 7288 C CA . LYS B 1 434 ? -14.227 6.746 26.109 1 88.38 434 LYS B CA 1
ATOM 7289 C C . LYS B 1 434 ? -14.367 5.613 25.094 1 88.38 434 LYS B C 1
ATOM 7291 O O . LYS B 1 434 ? -15.227 4.742 25.234 1 88.38 434 LYS B O 1
ATOM 7296 N N . ARG B 1 435 ? -13.555 5.719 24.125 1 90.06 435 ARG B N 1
ATOM 7297 C CA . ARG B 1 435 ? -13.484 4.68 23.109 1 90.06 435 ARG B CA 1
ATOM 7298 C C . ARG B 1 435 ? -12.062 4.168 22.938 1 90.06 435 ARG B C 1
ATOM 7300 O O . ARG B 1 435 ? -11.125 4.961 22.828 1 90.06 435 ARG B O 1
ATOM 7307 N N . LYS B 1 436 ? -11.969 2.875 22.969 1 90.06 436 LYS B N 1
ATOM 7308 C CA . LYS B 1 436 ? -10.68 2.219 22.75 1 90.06 436 LYS B CA 1
ATOM 7309 C C . LYS B 1 436 ? -10.688 1.426 21.438 1 90.06 436 LYS B C 1
ATOM 7311 O O . LYS B 1 436 ? -11.586 0.607 21.219 1 90.06 436 LYS B O 1
ATOM 7316 N N . VAL B 1 437 ? -9.766 1.768 20.625 1 92.06 437 VAL B N 1
ATOM 7317 C CA . VAL B 1 437 ? -9.688 1.081 19.344 1 92.06 437 VAL B CA 1
ATOM 7318 C C . VAL B 1 437 ? -8.234 0.718 19.031 1 92.06 437 VAL B C 1
ATOM 7320 O O . VAL B 1 437 ? -7.312 1.199 19.703 1 92.06 437 VAL B O 1
ATOM 7323 N N . LYS B 1 438 ? -8.07 -0.179 18.078 1 92.06 438 LYS B N 1
ATOM 7324 C CA . LYS B 1 438 ? -6.73 -0.613 17.688 1 92.06 438 LYS B CA 1
ATOM 7325 C C . LYS B 1 438 ? -6.629 -0.825 16.188 1 92.06 438 LYS B C 1
ATOM 7327 O O . LYS B 1 438 ? -7.625 -1.125 15.523 1 92.06 438 LYS B O 1
ATOM 7332 N N . TRP B 1 439 ? -5.461 -0.55 15.656 1 94.5 439 TRP B N 1
ATOM 7333 C CA . TRP B 1 439 ? -5.07 -0.917 14.297 1 94.5 439 TRP B CA 1
ATOM 7334 C C . TRP B 1 439 ? -4.051 -2.051 14.312 1 94.5 439 TRP B C 1
ATOM 7336 O O . TRP B 1 439 ? -3.285 -2.195 15.266 1 94.5 439 TRP B O 1
ATOM 7346 N N . ALA B 1 440 ? -4.16 -2.898 13.32 1 94.19 440 ALA B N 1
ATOM 7347 C CA . ALA B 1 440 ? -3.156 -3.936 13.102 1 94.19 440 ALA B CA 1
ATOM 7348 C C . ALA B 1 440 ? -2.59 -3.863 11.688 1 94.19 440 ALA B C 1
ATOM 7350 O O . ALA B 1 440 ? -3.316 -3.57 10.734 1 94.19 440 ALA B O 1
ATOM 7351 N N . GLY B 1 441 ? -1.317 -4.059 11.539 1 95.12 441 GLY B N 1
ATOM 7352 C CA . GLY B 1 441 ? -0.64 -4.066 10.25 1 95.12 441 GLY B CA 1
ATOM 7353 C C . GLY B 1 441 ? 0.711 -4.758 10.297 1 95.12 441 GLY B C 1
ATOM 7354 O O . GLY B 1 441 ? 1.222 -5.066 11.375 1 95.12 441 GLY B O 1
ATOM 7355 N N . GLU B 1 442 ? 1.22 -5.023 9.148 1 95.12 442 GLU B N 1
ATOM 7356 C CA . GLU B 1 442 ? 2.514 -5.695 9.094 1 95.12 442 GLU B CA 1
ATOM 7357 C C . GLU B 1 442 ? 3.646 -4.699 8.875 1 95.12 442 GLU B C 1
ATOM 7359 O O . GLU B 1 442 ? 3.508 -3.752 8.094 1 95.12 442 GLU B O 1
ATOM 7364 N N . ASP B 1 443 ? 4.762 -4.902 9.57 1 92.5 443 ASP B N 1
ATOM 7365 C CA . ASP B 1 443 ? 5.914 -4.02 9.406 1 92.5 443 ASP B CA 1
ATOM 7366 C C . ASP B 1 443 ? 6.758 -4.43 8.203 1 92.5 443 ASP B C 1
ATOM 7368 O O . ASP B 1 443 ? 6.336 -5.266 7.398 1 92.5 443 ASP B O 1
ATOM 7372 N N . GLY B 1 444 ? 7.891 -3.812 8.039 1 90.69 444 GLY B N 1
ATOM 7373 C CA . GLY B 1 444 ? 8.742 -4.031 6.887 1 90.69 444 GLY B CA 1
ATOM 7374 C C . GLY B 1 444 ? 9.297 -5.445 6.809 1 90.69 444 GLY B C 1
ATOM 7375 O O . GLY B 1 444 ? 9.773 -5.875 5.758 1 90.69 444 GLY B O 1
ATOM 7376 N N . ASN B 1 445 ? 9.203 -6.207 7.898 1 89.12 445 ASN B N 1
ATOM 7377 C CA . ASN B 1 445 ? 9.711 -7.574 7.938 1 89.12 445 ASN B CA 1
ATOM 7378 C C . ASN B 1 445 ? 8.578 -8.594 7.867 1 89.12 445 ASN B C 1
ATOM 7380 O O . ASN B 1 445 ? 8.812 -9.797 7.953 1 89.12 445 ASN B O 1
ATOM 7384 N N . GLY B 1 446 ? 7.406 -8.102 7.766 1 91.31 446 GLY B N 1
ATOM 7385 C CA . GLY B 1 446 ? 6.262 -8.992 7.664 1 91.31 446 GLY B CA 1
ATOM 7386 C C . GLY B 1 446 ? 5.68 -9.375 9.016 1 91.31 446 GLY B C 1
ATOM 7387 O O . GLY B 1 446 ? 4.797 -10.227 9.094 1 91.31 446 GLY B O 1
ATOM 7388 N N . GLU B 1 447 ? 6.117 -8.758 10.047 1 91.12 447 GLU B N 1
ATOM 7389 C CA . GLU B 1 447 ? 5.602 -9.023 11.391 1 91.12 447 GLU B CA 1
ATOM 7390 C C . GLU B 1 447 ? 4.379 -8.156 11.695 1 91.12 447 GLU B C 1
ATOM 7392 O O . GLU B 1 447 ? 4.352 -6.973 11.352 1 91.12 447 GLU B O 1
ATOM 7397 N N . LEU B 1 448 ? 3.402 -8.789 12.281 1 91.94 448 LEU B N 1
ATOM 7398 C CA . LEU B 1 448 ? 2.18 -8.078 12.633 1 91.94 448 LEU B CA 1
ATOM 7399 C C . LEU B 1 448 ? 2.395 -7.215 13.875 1 91.94 448 LEU B C 1
ATOM 7401 O O . LEU B 1 448 ? 3.018 -7.656 14.844 1 91.94 448 LEU B O 1
ATOM 7405 N N . HIS B 1 449 ? 1.967 -5.965 13.805 1 89.75 449 HIS B N 1
ATOM 7406 C CA . HIS B 1 449 ? 2.01 -5.008 14.906 1 89.75 449 HIS B CA 1
ATOM 7407 C C . HIS B 1 449 ? 0.656 -4.332 15.109 1 89.75 449 HIS B C 1
ATOM 7409 O O . HIS B 1 449 ? -0.102 -4.164 14.148 1 89.75 449 HIS B O 1
ATOM 7415 N N . CYS B 1 450 ? 0.449 -4.004 16.359 1 92.5 450 CYS B N 1
ATOM 7416 C CA . CYS B 1 450 ? -0.794 -3.311 16.672 1 92.5 450 CYS B CA 1
ATOM 7417 C C . CYS B 1 450 ? -0.515 -1.94 17.281 1 92.5 450 CYS B C 1
ATOM 7419 O O . CYS B 1 450 ? 0.495 -1.753 17.969 1 92.5 450 CYS B O 1
ATOM 7421 N N . VAL B 1 451 ? -1.316 -0.989 16.969 1 94.69 451 VAL B N 1
ATOM 7422 C CA . VAL B 1 451 ? -1.312 0.343 17.562 1 94.69 451 VAL B CA 1
ATOM 7423 C C . VAL B 1 451 ? -2.678 0.638 18.172 1 94.69 451 VAL B C 1
ATOM 7425 O O . VAL B 1 451 ? -3.713 0.38 17.562 1 94.69 451 VAL B O 1
ATOM 7428 N N . GLY B 1 452 ? -2.623 1.146 19.406 1 92.62 452 GLY B N 1
ATOM 7429 C CA . GLY B 1 452 ? -3.859 1.396 20.141 1 92.62 452 GLY B CA 1
ATOM 7430 C C . GLY B 1 452 ? -4.156 2.871 20.312 1 92.62 452 GLY B C 1
ATOM 7431 O O . GLY B 1 452 ? -3.236 3.691 20.375 1 92.62 452 GLY B O 1
ATOM 7432 N N . PHE B 1 453 ? -5.477 3.176 20.406 1 93.25 453 PHE B N 1
ATOM 7433 C CA . PHE B 1 453 ? -5.961 4.531 20.625 1 93.25 453 PHE B CA 1
ATOM 7434 C C . PHE B 1 453 ? -7.051 4.543 21.688 1 93.25 453 PHE B C 1
ATOM 7436 O O . PHE B 1 453 ? -7.902 3.648 21.734 1 93.25 453 PHE B O 1
ATOM 7443 N N . GLU B 1 454 ? -6.949 5.43 22.562 1 91.75 454 GLU B N 1
ATOM 7444 C CA . GLU B 1 454 ? -8.039 5.781 23.453 1 91.75 454 GLU B CA 1
ATOM 7445 C C . GLU B 1 454 ? -8.414 7.254 23.328 1 91.75 454 GLU B C 1
ATOM 7447 O O . GLU B 1 454 ? -7.551 8.125 23.375 1 91.75 454 GLU B O 1
ATOM 7452 N N . VAL B 1 455 ? -9.68 7.492 23.109 1 92.44 455 VAL B N 1
ATOM 7453 C CA . VAL B 1 455 ? -10.133 8.859 22.875 1 92.44 455 VAL B CA 1
ATOM 7454 C C . VAL B 1 455 ? -11.375 9.141 23.719 1 92.44 455 VAL B C 1
ATOM 7456 O O . VAL B 1 455 ? -12.258 8.289 23.844 1 92.44 455 VAL B O 1
ATOM 7459 N N . ARG B 1 456 ? -11.422 10.258 24.359 1 91 456 ARG B N 1
ATOM 7460 C CA . ARG B 1 456 ? -12.656 10.75 24.969 1 91 456 ARG B CA 1
ATOM 7461 C C . ARG B 1 456 ? -13.469 11.578 23.984 1 91 456 ARG B C 1
ATOM 7463 O O . ARG B 1 456 ? -13.008 12.617 23.5 1 91 456 ARG B O 1
ATOM 7470 N N . ILE B 1 457 ? -14.656 11.125 23.656 1 89.75 457 ILE B N 1
ATOM 7471 C CA . ILE B 1 457 ? -15.398 11.719 22.547 1 89.75 457 ILE B CA 1
ATOM 7472 C C . ILE B 1 457 ? -16.906 11.539 22.781 1 89.75 457 ILE B C 1
ATOM 7474 O O . ILE B 1 457 ? -17.328 10.5 23.281 1 89.75 457 ILE B O 1
ATOM 7478 N N . SER B 1 458 ? -17.578 12.594 22.438 1 86.75 458 SER B N 1
ATOM 7479 C CA . SER B 1 458 ? -19.031 12.484 22.484 1 86.75 458 SER B CA 1
ATOM 7480 C C . SER B 1 458 ? -19.562 11.68 21.297 1 86.75 458 SER B C 1
ATOM 7482 O O . SER B 1 458 ? -19.156 11.914 20.156 1 86.75 458 SER B O 1
ATOM 7484 N N . PRO B 1 459 ? -20.438 10.703 21.531 1 84.38 459 PRO B N 1
ATOM 7485 C CA . PRO B 1 459 ? -21.031 9.953 20.438 1 84.38 459 PRO B CA 1
ATOM 7486 C C . PRO B 1 459 ? -21.844 10.836 19.484 1 84.38 459 PRO B C 1
ATOM 7488 O O . PRO B 1 459 ? -22.203 11.961 19.844 1 84.38 459 PRO B O 1
ATOM 7491 N N . PRO B 1 460 ? -21.969 10.219 18.188 1 75.56 460 PRO B N 1
ATOM 7492 C CA . PRO B 1 460 ? -22.766 10.992 17.25 1 75.56 460 PRO B CA 1
ATOM 7493 C C . PRO B 1 460 ? -24.203 11.172 17.703 1 75.56 460 PRO B C 1
ATOM 7495 O O . PRO B 1 460 ? -24.75 10.32 18.422 1 75.56 460 PRO B O 1
ATOM 7498 N N . HIS B 1 461 ? -24.703 12.258 18.047 1 59.97 461 HIS B N 1
ATOM 7499 C CA . HIS B 1 461 ? -26.078 12.398 18.5 1 59.97 461 HIS B CA 1
ATOM 7500 C C . HIS B 1 461 ? -27.031 11.57 17.641 1 59.97 461 HIS B C 1
ATOM 7502 O O . HIS B 1 461 ? -26.953 11.602 16.422 1 59.97 461 HIS B O 1
ATOM 7508 N N . VAL B 1 462 ? -27.344 10.43 18.281 1 42.62 462 VAL B N 1
ATOM 7509 C CA . VAL B 1 462 ? -28.609 9.922 17.766 1 42.62 462 VAL B CA 1
ATOM 7510 C C . VAL B 1 462 ? -29.703 10.945 18.016 1 42.62 462 VAL B C 1
ATOM 7512 O O . VAL B 1 462 ? -29.734 11.609 19.062 1 42.62 462 VAL B O 1
#

Sequence (924 aa):
MNSESSGNSQTTLEKGGKNPPDVSLDNIVKDLLLYVNGFECLHEAKKVIEEKYDINIDHSNCWPADDIRRAWGKTQRMDIKSSRRRHWAIVILLQVIKMKLYEDECNRNSAQPDPTEGNLSQSCEESSPQACGTEQSRTEDSEDPSTAEPEMMRPSGPCTSTSNPATRPVYIRIPFSEMFGETPYTNVDPNDRSLFKLIDRPPSHNEIRKRKSYIMSFNDETKNADWVYEILNKETLKDKCKEHMSFGRKEFETKEFNQGHLAAVANHRWCQEAYHDTYLMSNMVPQDKRLNKGIWSTLEQHCRDTAMDVNVHNVHVYTGPLYCGKERNAKRRKKSNNIENDCYLGGKAVPTYFFKVVIVENKDWTVREPEFYLMPNETPKFEGQLEENEVLKEEATIGNKELLKHFKVKIGDFEKQPWLNIIERDTKFNKQMKRKVKWAGEDGNGELHCVGFEVRISPPHVMNSESSGNSQTTLEKGGKNPPDVSLDNIVKDLLLYVNGFECLHEAKKVIEEKYDINIDHSNCWPADDIRRAWGKTQRMDIKSSRRRHWAIVILLQVIKMKLYEDECNRNSAQPDPTEGNLSQSCEESSPQACGTEQSRTEDSEDPSTAEPEMMRPSGPCTSTSNPATRPVYIRIPFSEMFGETPYTNVDPNDRSLFKLIDRPPSHNEIRKRKSYIMSFNDETKNADWVYEILNKETLKDKCKEHMSFGRKEFETKEFNQGHLAAVANHRWCQEAYHDTYLMSNMVPQDKRLNKGIWSTLEQHCRDTAMDVNVHNVHVYTGPLYCGKERNAKRRKKSNNIENDCYLGGKAVPTYFFKVVIVENKDWTVREPEFYLMPNETPKFEGQLEENEVLKEEATIGNKELLKHFKVKIGDFEKQPWLNIIERDTKFNKQMKRKVKWAGEDGNGELHCVGFEVRISPPHV